Protein AF-A0A8S1Q2C9-F1 (afdb_monomer_lite)

Secondary structure (DSSP, 8-state):
-TT--GGGB-TTGGG---TT--SB--GGGTTEEETT-SPPSSSSS---TT--SEEE-HHHHTTS-----BTTB-GGGB-TTTTT---TT-SSB--GGGGGS-HHHHHHS---S--S----HHHHHHHHHHHT-BTTB-TTT----TT---TTS-S-TTB-HHHHTT----SS-SSB---HHHHTT-TTT------PPP-----TTHHHHHHHHHHHHHHSS-HHHHHHHHHHHHHHTEEEEEEEEE-SGGGHHHHHHHHHHHHHHHHHHHHHSTT-EEEEEEEEE----EEEPPP--------------SS-S--SSEEE--TTSEEEEEEES-HHHHHHHHHT------SSS-B-HHHHHHHHHTS---S-TTSEEEEEEEESSPBSSTTT---S--TTTTTSPTTHHHHHHHHHHTT-SSEEEEEEESSGGGHHHHHHHHHHSTTPEEEE--SGGGHHHHHHHHHHHHHHHS-GGGS---EEEEEEEEEPPP------SHHHHHHHHHTHHHHHHHT-EEEEEEEEE-SSPP---TT-TT--EEEEEEEETTTTEEEEEEEEHHHHHHHHHHHHHHHHTT--PPP---HHHHHHHHHHHHHHHHHHHHHHHHHHHHHHHHTT-TT----EEPPEEEEEEEEEETTEEEEEEEE----TTS--EE-B-SSS-B-GGGGGGHHHHHHHHHHTTTSEEEE--EEETTEEE--EEEE-TT--SGGGG-TT--HHHHHHHHHHH--SEEHHHHHTTPPPS-SS-EE---PPP-TTPEEEEE-TTT--EEEEEHHHHHTTGGGS-HHHHHHHH--EEEE-TTT--EEEE-HHHHHHTT----S-HHHHHHT-----B-TTT--B-TTTEEEEEETTEEEEEEHHHHHHHHH-B-TTT-PBP-S-SPPPHHHHHHT----HHHH-

pLDDT: mean 78.08, std 16.0, range [24.3, 97.5]

Radius of gyration: 39.7 Å; chains: 1; bounding box: 78×110×92 Å

Organism: NCBI:txid65129

Structure (mmCIF, N/CA/C/O backbone):
data_AF-A0A8S1Q2C9-F1
#
_entry.id   AF-A0A8S1Q2C9-F1
#
loop_
_atom_site.group_PDB
_atom_site.id
_atom_site.type_symbol
_atom_site.label_atom_id
_atom_site.label_alt_id
_atom_site.label_comp_id
_atom_site.label_asym_id
_atom_site.label_entity_id
_atom_site.label_seq_id
_atom_site.pdbx_PDB_ins_code
_atom_site.Cartn_x
_atom_site.Cartn_y
_atom_site.Cartn_z
_atom_site.occupancy
_atom_site.B_iso_or_equiv
_atom_site.auth_seq_id
_atom_site.auth_comp_id
_atom_site.auth_asym_id
_atom_site.auth_atom_id
_atom_site.pdbx_PDB_model_num
ATOM 1 N N . MET A 1 1 ? -32.447 -37.862 -31.476 1.00 47.69 1 MET A N 1
ATOM 2 C CA . MET A 1 1 ? -31.373 -37.375 -32.370 1.00 47.69 1 MET A CA 1
ATOM 3 C C . MET A 1 1 ? -31.919 -36.390 -33.396 1.00 47.69 1 MET A C 1
ATOM 5 O O . MET A 1 1 ? -31.156 -35.564 -33.864 1.00 47.69 1 MET A O 1
ATOM 9 N N . ASP A 1 2 ? -33.239 -36.364 -33.582 1.00 44.84 2 ASP A N 1
ATOM 10 C CA . ASP A 1 2 ? -34.048 -35.448 -34.408 1.00 44.84 2 ASP A CA 1
ATOM 11 C C . ASP A 1 2 ? -33.907 -33.936 -34.104 1.00 44.84 2 ASP A C 1
ATOM 13 O O . ASP A 1 2 ? -34.611 -33.124 -34.689 1.00 44.84 2 ASP A O 1
ATOM 17 N N . GLN A 1 3 ? -33.029 -33.544 -33.173 1.00 52.97 3 GLN A N 1
ATOM 18 C CA . GLN A 1 3 ? -32.789 -32.149 -32.771 1.00 52.97 3 GLN A CA 1
ATOM 19 C C . GLN A 1 3 ? -31.430 -31.598 -33.229 1.00 52.97 3 GLN A C 1
ATOM 21 O O . GLN A 1 3 ? -31.169 -30.415 -33.028 1.00 52.97 3 GLN A O 1
ATOM 26 N N . PHE A 1 4 ? -30.544 -32.427 -33.788 1.00 60.28 4 PHE A N 1
ATOM 27 C CA . PHE A 1 4 ? -29.248 -31.961 -34.281 1.00 60.28 4 PHE A CA 1
ATOM 28 C C . PHE A 1 4 ? -29.347 -31.671 -35.773 1.00 60.28 4 PHE A C 1
ATOM 30 O O . PHE A 1 4 ? -29.625 -32.578 -36.553 1.00 60.28 4 PHE A O 1
ATOM 37 N N . GLN A 1 5 ? -29.096 -30.423 -36.164 1.00 66.19 5 GLN A N 1
ATOM 38 C CA . GLN A 1 5 ? -28.894 -30.102 -37.571 1.00 66.19 5 GLN A CA 1
ATOM 39 C C . GLN A 1 5 ? -27.472 -30.515 -37.953 1.00 66.19 5 GLN A C 1
ATOM 41 O O . GLN A 1 5 ? -26.517 -30.218 -37.234 1.00 66.19 5 GLN A O 1
ATOM 46 N N . LEU A 1 6 ? -27.320 -31.236 -39.064 1.00 63.91 6 LEU A N 1
ATOM 47 C CA . LEU A 1 6 ? -26.032 -31.783 -39.506 1.00 63.91 6 LEU A CA 1
ATOM 48 C C . LEU A 1 6 ? -24.964 -30.708 -39.699 1.00 63.91 6 LEU A C 1
ATOM 50 O O . LEU A 1 6 ? -23.792 -30.938 -39.409 1.00 63.91 6 LEU A O 1
ATOM 54 N N . GLU A 1 7 ? -25.380 -29.511 -40.109 1.00 65.00 7 GLU A N 1
ATOM 55 C CA . GLU A 1 7 ? -24.506 -28.348 -40.262 1.00 65.00 7 GLU A CA 1
ATOM 56 C C . GLU A 1 7 ? -23.883 -27.887 -38.942 1.00 65.00 7 GLU A C 1
ATOM 58 O O . GLU A 1 7 ? -22.849 -27.221 -38.951 1.00 65.00 7 GLU A O 1
ATOM 63 N N . GLU A 1 8 ? -24.482 -28.222 -37.801 1.00 71.81 8 GLU A N 1
ATOM 64 C CA . GLU A 1 8 ? -23.974 -27.850 -36.485 1.00 71.81 8 GLU A CA 1
ATOM 65 C C . GLU A 1 8 ? -22.896 -28.811 -35.978 1.00 71.81 8 GLU A C 1
ATOM 67 O O . GLU A 1 8 ? -22.272 -28.508 -34.966 1.00 71.81 8 GLU A O 1
ATOM 72 N N . LEU A 1 9 ? -22.662 -29.957 -36.627 1.00 72.31 9 LEU A N 1
ATOM 73 C CA . LEU A 1 9 ? -21.715 -30.971 -36.159 1.00 72.31 9 LEU A CA 1
ATOM 74 C C . LEU A 1 9 ? -20.278 -30.662 -36.593 1.00 72.31 9 LEU A C 1
ATOM 76 O O . LEU A 1 9 ? -20.011 -30.258 -37.723 1.00 72.31 9 LEU A O 1
ATOM 80 N N . CYS A 1 10 ? -19.330 -30.882 -35.685 1.00 74.75 10 CYS A N 1
ATOM 81 C CA . CYS A 1 10 ? -17.910 -30.783 -35.984 1.00 74.75 10 CYS A CA 1
ATOM 82 C C . CYS A 1 10 ? -17.431 -32.030 -36.726 1.00 74.75 10 CYS A C 1
ATOM 84 O O . CYS A 1 10 ? -17.628 -33.155 -36.260 1.00 74.75 10 CYS A O 1
ATOM 86 N N . TYR A 1 11 ? -16.715 -31.822 -37.830 1.00 69.12 11 TYR A N 1
ATOM 87 C CA . TYR A 1 11 ? -16.146 -32.901 -38.632 1.00 69.12 11 TYR A CA 1
ATOM 88 C C . TYR A 1 11 ? -15.051 -33.698 -37.897 1.00 69.12 11 TYR A C 1
ATOM 90 O O . TYR A 1 11 ? -14.969 -34.921 -38.024 1.00 69.12 11 TYR A O 1
ATOM 98 N N . GLU A 1 12 ? -14.217 -33.030 -37.096 1.00 69.25 12 GLU A N 1
ATOM 99 C CA . GLU A 1 12 ? -13.161 -33.695 -36.317 1.00 69.25 12 GLU A CA 1
ATOM 100 C C . GLU A 1 12 ? -13.695 -34.339 -35.022 1.00 69.25 12 GLU A C 1
ATOM 102 O O . GLU A 1 12 ? -13.000 -35.142 -34.403 1.00 69.25 12 GLU A O 1
ATOM 107 N N . ASN A 1 13 ? -14.952 -34.065 -34.647 1.00 75.31 13 ASN A N 1
ATOM 108 C CA . ASN A 1 13 ? -15.680 -34.646 -33.514 1.00 75.31 13 ASN A CA 1
ATOM 109 C C . ASN A 1 13 ? -14.807 -34.848 -32.254 1.00 75.31 13 ASN A C 1
ATOM 111 O O . ASN A 1 13 ? -14.291 -33.879 -31.703 1.00 75.31 13 ASN A O 1
ATOM 115 N N . THR A 1 14 ? -14.587 -36.089 -31.801 1.00 68.69 14 THR A N 1
ATOM 116 C CA . THR A 1 14 ? -13.804 -36.383 -30.586 1.00 68.69 14 THR A CA 1
ATOM 117 C C . THR A 1 14 ? -12.309 -36.055 -30.705 1.00 68.69 14 THR A C 1
ATOM 119 O O . THR A 1 14 ? -11.592 -36.221 -29.725 1.00 68.69 14 THR A O 1
ATOM 122 N N . GLN A 1 15 ? -11.833 -35.645 -31.883 1.00 71.50 15 GLN A N 1
ATOM 123 C CA . GLN A 1 15 ? -10.445 -35.276 -32.185 1.00 71.50 15 GLN A CA 1
ATOM 124 C C . GLN A 1 15 ? -10.289 -33.777 -32.508 1.00 71.50 15 GLN A C 1
ATOM 126 O O . GLN A 1 15 ? -9.218 -33.339 -32.921 1.00 71.50 15 GLN A O 1
ATOM 131 N N . CYS A 1 16 ? -11.342 -32.968 -32.349 1.00 70.88 16 CYS A N 1
ATOM 132 C CA . CYS A 1 16 ? -11.239 -31.528 -32.560 1.00 70.88 16 CYS A CA 1
ATOM 133 C C . CYS A 1 16 ? -10.367 -30.886 -31.469 1.00 70.88 16 CYS A C 1
ATOM 135 O O . CYS A 1 16 ? -10.721 -30.902 -30.291 1.00 70.88 16 CYS A O 1
ATOM 137 N N . HIS A 1 17 ? -9.237 -30.304 -31.873 1.00 68.19 17 HIS A N 1
ATOM 138 C CA . HIS A 1 17 ? -8.333 -29.543 -30.999 1.00 68.19 17 HIS A CA 1
ATOM 139 C C . HIS A 1 17 ? -8.433 -28.026 -31.205 1.00 68.19 17 HIS A C 1
ATOM 141 O O . HIS A 1 17 ? -7.715 -27.267 -30.555 1.00 68.19 17 HIS A O 1
ATOM 147 N N . ASP A 1 18 ? -9.304 -27.583 -32.114 1.00 74.12 18 ASP A N 1
ATOM 148 C CA . ASP A 1 18 ? -9.561 -26.169 -32.341 1.00 74.12 18 ASP A CA 1
ATOM 149 C C . ASP A 1 18 ? -10.425 -25.604 -31.208 1.00 74.12 18 ASP A C 1
ATOM 151 O O . ASP A 1 18 ? -11.619 -25.890 -31.097 1.00 74.12 18 ASP A O 1
ATOM 155 N N . TRP A 1 19 ? -9.793 -24.795 -30.360 1.00 66.81 19 TRP A N 1
ATOM 156 C CA . TRP A 1 19 ? -10.423 -24.111 -29.235 1.00 66.81 19 TRP A CA 1
ATOM 157 C C . TRP A 1 19 ? -11.407 -23.015 -29.675 1.00 66.81 19 TRP A C 1
ATOM 159 O O . TRP A 1 19 ? -12.199 -22.551 -28.858 1.00 66.81 19 TRP A O 1
ATOM 169 N N . GLN A 1 20 ? -11.385 -22.611 -30.950 1.00 69.44 20 GLN A N 1
ATOM 170 C CA . GLN A 1 20 ? -12.340 -21.669 -31.542 1.00 69.44 20 GLN A CA 1
ATOM 171 C C . GLN A 1 20 ? -13.507 -22.364 -32.258 1.00 69.44 20 GLN A C 1
ATOM 173 O O . GLN A 1 20 ? -14.413 -21.687 -32.752 1.00 69.44 20 GLN A O 1
ATOM 178 N N . CYS A 1 21 ? -13.528 -23.700 -32.313 1.00 70.69 21 CYS A N 1
ATOM 179 C CA . CYS A 1 21 ? -14.557 -24.447 -33.026 1.00 70.69 21 CYS A CA 1
ATOM 180 C C . CYS A 1 21 ? -15.946 -24.221 -32.407 1.00 70.69 21 CYS A C 1
ATOM 182 O O . CYS A 1 21 ? -16.226 -24.669 -31.298 1.00 70.69 21 CYS A O 1
ATOM 184 N N . GLN A 1 22 ? -16.853 -23.576 -33.149 1.00 77.00 22 GLN A N 1
ATOM 185 C CA . GLN A 1 22 ? -18.229 -23.288 -32.707 1.00 77.00 22 GLN A CA 1
ATOM 186 C C . GLN A 1 22 ? -19.231 -24.425 -32.994 1.00 77.00 22 GLN A C 1
ATOM 188 O O . GLN A 1 22 ? -20.442 -24.247 -32.851 1.00 77.00 22 GLN A O 1
ATOM 193 N N . LYS A 1 23 ? -18.752 -25.593 -33.434 1.00 78.69 23 LYS A N 1
ATOM 194 C CA . LYS A 1 23 ? -19.582 -26.745 -33.819 1.00 78.69 23 LYS A CA 1
ATOM 195 C C . LYS A 1 23 ? -19.763 -27.720 -32.638 1.00 78.69 23 LYS A C 1
ATOM 197 O O . LYS A 1 23 ? -18.978 -27.738 -31.696 1.00 78.69 23 LYS A O 1
ATOM 202 N N . LYS A 1 24 ? -20.811 -28.546 -32.667 1.00 77.50 24 LYS A N 1
ATOM 203 C CA . LYS A 1 24 ? -21.150 -29.564 -31.654 1.00 77.50 24 LYS A CA 1
ATOM 204 C C . LYS A 1 24 ? -20.299 -30.828 -31.848 1.00 77.50 24 LYS A C 1
ATOM 206 O O . LYS A 1 24 ? -20.053 -31.234 -32.982 1.00 77.50 24 LYS A O 1
ATOM 211 N N . HIS A 1 25 ? -19.925 -31.510 -30.759 1.00 78.31 25 HIS A N 1
ATOM 212 C CA . HIS A 1 25 ? -19.040 -32.696 -30.783 1.00 78.31 25 HIS A CA 1
ATOM 213 C C . HIS A 1 25 ? -19.661 -33.961 -30.134 1.00 78.31 25 HIS A C 1
ATOM 215 O O . HIS A 1 25 ? -19.137 -34.470 -29.137 1.00 78.31 25 HIS A O 1
ATOM 221 N N . PRO A 1 26 ? -20.801 -34.494 -30.620 1.00 80.19 26 PRO A N 1
ATOM 222 C CA . PRO A 1 26 ? -21.441 -35.643 -29.989 1.00 80.19 26 PRO A CA 1
ATOM 223 C C . PRO A 1 26 ? -20.713 -36.945 -30.332 1.00 80.19 26 PRO A C 1
ATOM 225 O O . PRO A 1 26 ? -20.463 -37.271 -31.497 1.00 80.19 26 PRO A O 1
ATOM 228 N N . ARG A 1 27 ? -20.462 -37.768 -29.312 1.00 81.56 27 ARG A N 1
ATOM 229 C CA . ARG A 1 27 ? -19.745 -39.043 -29.454 1.00 81.56 27 ARG A CA 1
ATOM 230 C C . ARG A 1 27 ? -20.440 -40.040 -30.394 1.00 81.56 27 ARG A C 1
ATOM 232 O O . ARG A 1 27 ? -19.756 -40.861 -31.002 1.00 81.56 27 ARG A O 1
ATOM 239 N N . CYS A 1 28 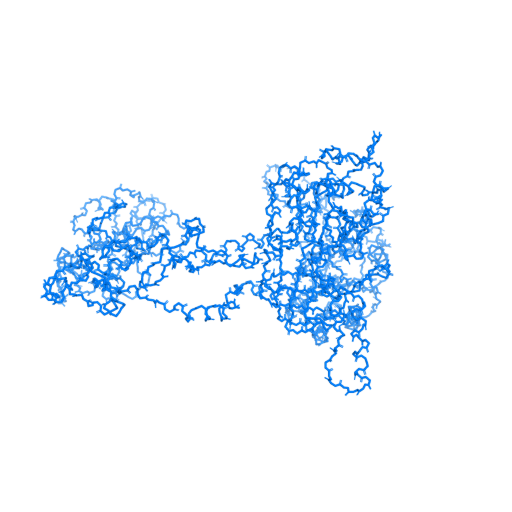? -21.765 -39.971 -30.548 1.00 77.81 28 CYS A N 1
ATOM 240 C CA . CYS A 1 28 ? -22.513 -40.834 -31.471 1.00 77.81 28 CYS A CA 1
ATOM 241 C C . CYS A 1 28 ? -22.120 -40.671 -32.953 1.00 77.81 28 CYS A C 1
ATOM 243 O O . CYS A 1 28 ? -22.411 -41.560 -33.749 1.00 77.81 28 CYS A O 1
ATOM 245 N N . PHE A 1 29 ? -21.410 -39.597 -33.319 1.00 76.12 29 PHE A N 1
ATOM 246 C CA . PHE A 1 29 ? -20.904 -39.372 -34.679 1.00 76.12 29 PHE A CA 1
ATOM 247 C C . PHE A 1 29 ? -19.434 -39.779 -34.875 1.00 76.12 29 PHE A C 1
ATOM 249 O O . PHE A 1 29 ? -18.842 -39.493 -35.912 1.00 76.12 29 PHE A O 1
ATOM 256 N N . ALA A 1 30 ? -18.796 -40.421 -33.893 1.00 82.88 30 ALA A N 1
ATOM 257 C CA . ALA A 1 30 ? -17.409 -40.864 -34.038 1.00 82.88 30 ALA A CA 1
ATOM 258 C C . ALA A 1 30 ? -17.280 -41.927 -35.148 1.00 82.88 30 ALA A C 1
ATOM 260 O O . ALA A 1 30 ? -18.099 -42.842 -35.243 1.00 82.88 30 ALA A O 1
ATOM 261 N N . GLY A 1 31 ? -16.239 -41.829 -35.980 1.00 78.12 31 GLY A N 1
ATOM 262 C CA . GLY A 1 31 ? -15.946 -42.796 -37.045 1.00 78.12 31 GLY A CA 1
ATOM 263 C C . GLY A 1 31 ? -16.811 -42.689 -38.310 1.00 78.12 31 GLY A C 1
ATOM 264 O O . GLY A 1 31 ? -16.658 -43.504 -39.226 1.00 78.12 31 GLY A O 1
ATOM 265 N N . ILE A 1 32 ? -17.703 -41.700 -38.378 1.00 75.62 32 ILE A N 1
ATOM 266 C CA . ILE A 1 32 ? -18.660 -41.512 -39.472 1.00 75.62 32 ILE A CA 1
ATOM 267 C C . ILE A 1 32 ? -18.258 -40.287 -40.303 1.00 75.62 32 ILE A C 1
ATOM 269 O O . ILE A 1 32 ? -17.876 -39.256 -39.758 1.00 75.62 32 ILE A O 1
ATOM 273 N N . CYS A 1 33 ? -18.353 -40.402 -41.627 1.00 73.56 33 CYS A N 1
ATOM 274 C CA . CYS A 1 33 ? -18.275 -39.285 -42.562 1.00 73.56 33 CYS A CA 1
ATOM 275 C C . CYS A 1 33 ? -19.687 -38.995 -43.080 1.00 73.56 33 CYS A C 1
ATOM 277 O O . CYS A 1 33 ? -20.298 -39.848 -43.730 1.00 73.56 33 CYS A O 1
ATOM 279 N N . ILE A 1 34 ? -20.207 -37.811 -42.758 1.00 63.97 34 ILE A N 1
ATOM 280 C CA . ILE A 1 34 ? -21.586 -37.417 -43.052 1.00 63.97 34 ILE A CA 1
ATOM 281 C C . ILE A 1 34 ? -21.604 -36.569 -44.328 1.00 63.97 34 ILE A C 1
ATOM 283 O O . ILE A 1 34 ? -20.837 -35.612 -44.437 1.00 63.97 34 ILE A O 1
ATOM 287 N N . GLU A 1 35 ? -22.422 -36.970 -45.308 1.00 56.72 35 GLU A N 1
ATOM 288 C CA . GLU A 1 35 ? -22.628 -36.278 -46.600 1.00 56.72 35 GLU A CA 1
ATOM 289 C C . GLU A 1 35 ? -21.358 -35.924 -47.400 1.00 56.72 35 GLU A C 1
ATOM 291 O O . GLU A 1 35 ? -21.364 -35.054 -48.264 1.00 56.72 35 GLU A O 1
ATOM 296 N N . GLY A 1 36 ? -20.225 -36.568 -47.117 1.00 54.06 36 GLY A N 1
ATOM 297 C CA . GLY A 1 36 ? -18.978 -36.292 -47.823 1.00 54.06 36 GLY A CA 1
ATOM 298 C C . GLY A 1 36 ? -18.448 -34.861 -47.696 1.00 54.06 36 GLY A C 1
ATOM 299 O O . GLY A 1 36 ? -17.565 -34.493 -48.461 1.00 54.06 36 GLY A O 1
ATOM 300 N N . ARG A 1 37 ? -18.911 -34.082 -46.706 1.00 51.91 37 ARG A N 1
ATOM 301 C CA . ARG A 1 37 ? -18.498 -32.690 -46.447 1.00 51.91 37 ARG A CA 1
ATOM 302 C C . ARG A 1 37 ? -17.108 -32.577 -45.792 1.00 51.91 37 ARG A C 1
ATOM 304 O O . ARG A 1 37 ? -16.894 -31.766 -44.895 1.00 51.91 37 ARG A O 1
ATOM 311 N N . ILE A 1 38 ? -16.143 -33.372 -46.258 1.00 48.41 38 ILE A N 1
ATOM 312 C CA . ILE A 1 38 ? -14.765 -32.881 -46.356 1.00 48.41 38 ILE A CA 1
ATOM 313 C C . ILE A 1 38 ? -14.770 -32.049 -47.635 1.00 48.41 38 ILE A C 1
ATOM 315 O O . ILE A 1 38 ? -14.540 -32.583 -48.714 1.00 48.41 38 ILE A O 1
ATOM 319 N N . ILE A 1 39 ? -15.173 -30.790 -47.528 1.00 42.91 39 ILE A N 1
ATOM 320 C CA . ILE A 1 39 ? -15.318 -29.910 -48.684 1.00 42.91 39 ILE A CA 1
ATOM 321 C C . ILE A 1 39 ? -13.954 -29.753 -49.378 1.00 42.91 39 ILE A C 1
ATOM 323 O O . ILE A 1 39 ? -12.988 -29.341 -48.738 1.00 42.91 39 ILE A O 1
ATOM 327 N N . ASP A 1 40 ? -13.893 -30.130 -50.659 1.00 35.09 40 ASP A N 1
ATOM 328 C CA . ASP A 1 40 ? -13.921 -29.108 -51.711 1.00 35.09 40 ASP A CA 1
ATOM 329 C C . ASP A 1 40 ? -15.340 -29.066 -52.311 1.00 35.09 40 ASP A C 1
ATOM 331 O O . ASP A 1 40 ? -16.024 -30.089 -52.423 1.00 35.09 40 ASP A O 1
ATOM 335 N N . GLU A 1 41 ? -15.825 -27.852 -52.542 1.00 48.62 41 GLU A N 1
ATOM 336 C CA . GLU A 1 41 ? -17.218 -27.491 -52.811 1.00 48.62 41 GLU A CA 1
ATOM 337 C C . GLU A 1 41 ? -17.561 -27.838 -54.261 1.00 48.62 41 GLU A C 1
ATOM 339 O O . GLU A 1 41 ? -16.938 -27.282 -55.151 1.00 48.62 41 GLU A O 1
ATOM 344 N N . GLU A 1 42 ? -18.527 -28.745 -54.493 1.00 44.16 42 GLU A N 1
ATOM 345 C CA . GLU A 1 42 ? -19.527 -28.618 -55.581 1.00 44.16 42 GLU A CA 1
ATOM 346 C C . GLU A 1 42 ? -20.506 -29.810 -55.696 1.00 44.16 42 GLU A C 1
ATOM 348 O O . GLU A 1 42 ? -21.607 -29.607 -56.194 1.00 44.16 42 GLU A O 1
ATOM 353 N N . ASN A 1 43 ? -20.212 -31.025 -55.192 1.00 44.09 43 ASN A N 1
ATOM 354 C CA . ASN A 1 43 ? -21.043 -32.213 -55.525 1.00 44.09 43 ASN A CA 1
ATOM 355 C C . ASN A 1 43 ? -21.471 -33.164 -54.377 1.00 44.09 43 ASN A C 1
ATOM 357 O O . ASN A 1 43 ? -22.010 -34.240 -54.650 1.00 44.09 43 ASN A O 1
ATOM 361 N N . GLY A 1 44 ? -21.279 -32.814 -53.097 1.00 50.28 44 GLY A N 1
ATOM 362 C CA . GLY A 1 44 ? -21.867 -33.563 -51.963 1.00 50.28 44 GLY A CA 1
ATOM 363 C C . GLY A 1 44 ? -21.441 -35.040 -51.826 1.00 50.28 44 GLY A C 1
ATOM 364 O O . GLY A 1 44 ? -22.187 -35.861 -51.289 1.00 50.28 44 GLY A O 1
ATOM 365 N N . LYS A 1 45 ? -20.259 -35.416 -52.331 1.00 53.12 45 LYS A N 1
ATOM 366 C CA . LYS A 1 45 ? -19.669 -36.759 -52.185 1.00 53.12 45 LYS A CA 1
ATOM 367 C C . LYS A 1 45 ? -18.210 -36.641 -51.746 1.00 53.12 45 LYS A C 1
ATOM 369 O O . LYS A 1 45 ? -17.474 -35.813 -52.260 1.00 53.12 45 LYS A O 1
ATOM 374 N N . CYS A 1 46 ? -17.787 -37.496 -50.812 1.00 61.03 46 CYS A N 1
ATOM 375 C CA . CYS A 1 46 ? -16.389 -37.579 -50.387 1.00 61.03 46 CYS A CA 1
ATOM 376 C C . CYS A 1 46 ? -15.551 -38.165 -51.530 1.00 61.03 46 CYS A C 1
ATOM 378 O O . CYS A 1 46 ? -15.680 -39.353 -51.825 1.00 61.03 46 CYS A O 1
ATOM 380 N N . GLU A 1 47 ? -14.692 -37.359 -52.155 1.00 53.09 47 GLU A N 1
ATOM 381 C CA . GLU A 1 47 ? -13.828 -37.815 -53.254 1.00 53.09 47 GLU A CA 1
ATOM 382 C C . GLU A 1 47 ? -12.476 -38.372 -52.790 1.00 53.09 47 GLU A C 1
ATOM 384 O O . GLU A 1 47 ? -11.709 -38.858 -53.615 1.00 53.09 47 GLU A O 1
ATOM 389 N N . LYS A 1 48 ? -12.170 -38.368 -51.480 1.00 60.19 48 LYS A N 1
ATOM 390 C CA . LYS A 1 48 ? -10.921 -38.955 -50.964 1.00 60.19 48 LYS A CA 1
ATOM 391 C C . LYS A 1 48 ? -10.936 -40.477 -51.188 1.00 60.19 48 LYS A C 1
ATOM 393 O O . LYS A 1 48 ? -11.644 -41.165 -50.443 1.00 60.19 48 LYS A O 1
ATOM 398 N N . PRO A 1 49 ? -10.127 -41.027 -52.121 1.00 57.16 49 PRO A N 1
ATOM 399 C CA . PRO A 1 49 ? -10.135 -42.462 -52.436 1.00 57.16 49 PRO A CA 1
ATOM 400 C C . PRO A 1 49 ? -9.773 -43.322 -51.217 1.00 57.16 49 PRO A C 1
ATOM 402 O O . PRO A 1 49 ? -10.224 -44.457 -51.089 1.00 57.16 49 PRO A O 1
ATOM 405 N N . ASP A 1 50 ? -9.027 -42.728 -50.279 1.00 60.50 50 ASP A N 1
ATOM 406 C CA . ASP A 1 50 ? -8.505 -43.364 -49.071 1.00 60.50 50 ASP A CA 1
ATOM 407 C C . ASP A 1 50 ? -9.284 -42.998 -47.792 1.00 60.50 50 ASP A C 1
ATOM 409 O O . ASP A 1 50 ? -8.780 -43.186 -46.680 1.00 60.50 50 ASP A O 1
ATOM 413 N N . CYS A 1 51 ? -10.503 -42.447 -47.894 1.00 68.56 51 CYS A N 1
ATOM 414 C CA . CYS A 1 51 ? -11.303 -42.147 -46.704 1.00 68.56 51 CYS A CA 1
ATOM 415 C C . CYS A 1 51 ? -11.638 -43.439 -45.934 1.00 68.56 51 CYS A C 1
ATOM 417 O O . CYS A 1 51 ? -12.433 -44.270 -46.370 1.00 68.56 51 CYS A O 1
ATOM 419 N N . GLN A 1 52 ? -11.040 -43.599 -44.750 1.00 69.38 52 GLN A N 1
ATOM 420 C CA . GLN A 1 52 ? -11.210 -44.792 -43.908 1.00 69.38 52 GLN A CA 1
ATOM 421 C C . GLN A 1 52 ? -12.476 -44.755 -43.026 1.00 69.38 52 GLN A C 1
ATOM 423 O O . GLN A 1 52 ? -12.758 -45.726 -42.313 1.00 69.38 52 GLN A O 1
ATOM 428 N N . LEU A 1 53 ? -13.226 -43.646 -43.046 1.00 77.38 53 LEU A N 1
ATOM 429 C CA . LEU A 1 53 ? -14.452 -43.448 -42.266 1.00 77.38 53 LEU A CA 1
ATOM 430 C C . LEU A 1 53 ? -15.662 -44.114 -42.926 1.00 77.38 53 LEU A C 1
ATOM 432 O O . LEU A 1 53 ? -15.666 -44.427 -44.115 1.00 77.38 53 LEU A O 1
ATOM 436 N N . ILE A 1 54 ? -16.714 -44.342 -42.141 1.00 72.88 54 ILE A N 1
ATOM 437 C CA . ILE A 1 54 ? -17.966 -44.897 -42.661 1.00 72.88 54 ILE A CA 1
ATOM 438 C C . ILE A 1 54 ? -18.763 -43.767 -43.311 1.00 72.88 54 ILE A C 1
ATOM 440 O O . ILE A 1 54 ? -19.260 -42.890 -42.610 1.00 72.88 54 ILE A O 1
ATOM 444 N N . HIS A 1 55 ? -18.892 -43.791 -44.639 1.00 73.19 55 HIS A N 1
ATOM 445 C CA . HIS A 1 55 ? -19.763 -42.864 -45.361 1.00 73.19 55 HIS A CA 1
ATOM 446 C C . HIS A 1 55 ? -21.228 -43.186 -45.086 1.00 73.19 55 HIS A C 1
ATOM 448 O O . HIS A 1 55 ? -21.691 -44.307 -45.330 1.00 73.19 55 HIS A O 1
ATOM 454 N N . MET A 1 56 ? -21.949 -42.191 -44.587 1.00 66.56 56 MET A N 1
ATOM 455 C CA . MET A 1 56 ? -23.338 -42.328 -44.190 1.00 66.56 56 MET A CA 1
ATOM 456 C C . MET A 1 56 ? -24.141 -41.164 -44.776 1.00 66.56 56 MET A C 1
ATOM 458 O O . MET A 1 56 ? -23.732 -40.009 -44.676 1.00 66.56 56 MET A O 1
ATOM 462 N N . THR A 1 57 ? -25.248 -41.495 -45.440 1.00 61.16 57 THR A N 1
ATOM 463 C CA . THR A 1 57 ? -26.227 -40.534 -45.965 1.00 61.16 57 THR A CA 1
ATOM 464 C C . THR A 1 57 ? -27.369 -40.365 -44.964 1.00 61.16 57 THR A C 1
ATOM 466 O O . THR A 1 57 ? -27.624 -41.276 -44.167 1.00 61.16 57 THR A O 1
ATOM 469 N N . ASP A 1 58 ? -28.088 -39.246 -45.034 1.00 56.78 58 ASP A N 1
ATOM 470 C CA . ASP A 1 58 ? -29.233 -38.935 -44.161 1.00 56.78 58 ASP A CA 1
ATOM 471 C C . ASP A 1 58 ? -30.303 -40.036 -44.154 1.00 56.78 58 ASP A C 1
ATOM 473 O O . ASP A 1 58 ? -30.787 -40.456 -43.097 1.00 56.78 58 ASP A O 1
ATOM 477 N N . ASP A 1 59 ? -30.579 -40.615 -45.324 1.00 54.22 59 ASP A N 1
ATOM 478 C CA . ASP A 1 59 ? -31.530 -41.721 -45.482 1.00 54.22 59 ASP A CA 1
ATOM 479 C C . ASP A 1 59 ? -31.066 -43.031 -44.823 1.00 54.22 59 ASP A C 1
ATOM 481 O O . ASP A 1 59 ? -31.881 -43.901 -44.513 1.00 54.22 59 ASP A O 1
ATOM 485 N N . ARG A 1 60 ? -29.756 -43.219 -44.611 1.00 54.31 60 ARG A N 1
ATOM 486 C CA . ARG A 1 60 ? -29.211 -44.419 -43.953 1.00 54.31 60 ARG A CA 1
ATOM 487 C C . ARG A 1 60 ? -29.263 -44.314 -42.434 1.00 54.31 60 ARG A C 1
ATOM 489 O O . ARG A 1 60 ? -29.486 -45.329 -41.785 1.00 54.31 60 ARG A O 1
ATOM 496 N N . PHE A 1 61 ? -29.082 -43.116 -41.874 1.00 54.78 61 PHE A N 1
ATOM 497 C CA . PHE A 1 61 ? -29.098 -42.905 -40.422 1.00 54.78 61 PHE A CA 1
ATOM 498 C C . PHE A 1 61 ? -30.496 -43.057 -39.824 1.00 54.78 61 PHE A C 1
ATOM 500 O O . PHE A 1 61 ? -30.660 -43.640 -38.756 1.00 54.78 61 PHE A O 1
ATOM 507 N N . SER A 1 62 ? -31.507 -42.571 -40.544 1.00 51.91 62 SER A N 1
ATOM 508 C CA . SER A 1 62 ? -32.918 -42.687 -40.162 1.00 51.91 62 SER A CA 1
ATOM 509 C C . SER A 1 62 ? -33.451 -44.127 -40.233 1.00 51.91 62 SER A C 1
ATOM 511 O O . SER A 1 62 ? -34.405 -44.456 -39.530 1.00 51.91 62 SER A O 1
ATOM 513 N N . ASN A 1 63 ? -32.816 -44.994 -41.033 1.00 45.09 63 ASN A N 1
ATOM 514 C CA . ASN A 1 63 ? -33.263 -46.363 -41.311 1.00 45.09 63 ASN A CA 1
ATOM 515 C C . ASN A 1 63 ? -32.410 -47.471 -40.661 1.00 45.09 63 ASN A C 1
ATOM 517 O O . ASN A 1 63 ? -32.698 -48.655 -40.877 1.00 45.09 63 ASN A O 1
ATOM 521 N N . GLU A 1 64 ? -31.372 -47.153 -39.874 1.00 52.31 64 GLU A N 1
ATOM 522 C CA . GLU A 1 64 ? -30.652 -48.203 -39.146 1.00 52.31 64 GLU A CA 1
ATOM 523 C C . GLU A 1 64 ? -31.550 -48.839 -38.069 1.00 52.31 64 GLU A C 1
ATOM 525 O O . GLU A 1 64 ? -32.194 -48.140 -37.281 1.00 52.31 64 GLU A O 1
ATOM 530 N N . PRO A 1 65 ? -31.625 -50.181 -38.010 1.00 44.31 65 PRO A N 1
ATOM 531 C CA . PRO A 1 65 ? -32.508 -50.858 -37.080 1.00 44.31 65 PRO A CA 1
ATOM 532 C C . PRO A 1 65 ? -32.111 -50.541 -35.637 1.00 44.31 65 PRO A C 1
ATOM 534 O O . PRO A 1 65 ? -30.942 -50.641 -35.278 1.00 44.31 65 PRO A O 1
ATOM 537 N N . ASN A 1 66 ? -33.125 -50.228 -34.821 1.00 50.06 66 ASN A N 1
ATOM 538 C CA . ASN A 1 66 ? -33.144 -50.023 -33.365 1.00 50.06 66 ASN A CA 1
ATOM 539 C C . ASN A 1 66 ? -32.457 -51.144 -32.541 1.00 50.06 66 ASN A C 1
ATOM 541 O O . ASN A 1 66 ? -33.062 -51.743 -31.652 1.00 50.06 66 ASN A O 1
ATOM 545 N N . THR A 1 67 ? -31.184 -51.458 -32.772 1.00 55.25 67 THR A N 1
ATOM 546 C CA . THR A 1 67 ? -30.440 -52.413 -31.936 1.00 55.25 67 THR A CA 1
ATOM 547 C C . THR A 1 67 ? -30.004 -51.784 -30.605 1.00 55.25 67 THR A C 1
ATOM 549 O O . THR A 1 67 ? -29.541 -52.479 -29.699 1.00 55.25 67 THR A O 1
ATOM 552 N N . GLY A 1 68 ? -30.236 -50.476 -30.449 1.00 70.38 68 GLY A N 1
ATOM 553 C CA . GLY A 1 68 ? -29.938 -49.685 -29.262 1.00 70.38 68 GLY A CA 1
ATOM 554 C C . GLY A 1 68 ? -28.441 -49.495 -29.034 1.00 70.38 68 GLY A C 1
ATOM 555 O O . GLY A 1 68 ? -27.600 -50.265 -29.506 1.00 70.38 68 GLY A O 1
ATOM 556 N N . GLN A 1 69 ? -28.109 -48.433 -28.316 1.00 82.00 69 GLN A N 1
ATOM 557 C CA . GLN A 1 69 ? -26.736 -48.105 -27.959 1.00 82.00 69 GLN A CA 1
ATOM 558 C C . GLN A 1 69 ? -26.270 -48.943 -26.767 1.00 82.00 69 GLN A C 1
ATOM 560 O O . GLN A 1 69 ? -27.063 -49.388 -25.944 1.00 82.00 69 GLN A O 1
ATOM 565 N N . ILE A 1 70 ? -24.963 -49.132 -26.626 1.00 86.25 70 ILE A N 1
ATOM 566 C CA . ILE A 1 70 ? -24.369 -49.682 -25.405 1.00 86.25 70 ILE A CA 1
ATOM 567 C C . ILE A 1 70 ? -23.623 -48.531 -24.741 1.00 86.25 70 ILE A C 1
ATOM 569 O O . ILE A 1 70 ? -22.645 -48.042 -25.291 1.00 86.25 70 ILE A O 1
ATOM 573 N N . ASN A 1 71 ? -24.130 -48.040 -23.607 1.00 85.50 71 ASN A N 1
ATOM 574 C CA . ASN A 1 71 ? -23.560 -46.909 -22.864 1.00 85.50 71 ASN A CA 1
ATOM 575 C C . ASN A 1 71 ? -23.256 -45.671 -23.729 1.00 85.50 71 ASN A C 1
ATOM 577 O O . ASN A 1 71 ? -22.200 -45.049 -23.598 1.00 85.50 71 ASN A O 1
ATOM 581 N N . GLY A 1 72 ? -24.170 -45.328 -24.643 1.00 81.19 72 GLY A N 1
ATOM 582 C CA . GLY A 1 72 ? -24.000 -44.173 -25.527 1.00 81.19 72 GLY A CA 1
ATOM 583 C C . GLY A 1 72 ? -23.044 -44.403 -26.698 1.00 81.19 72 GLY A C 1
ATOM 584 O O . GLY A 1 72 ? -22.439 -43.438 -27.167 1.00 81.19 72 GLY A O 1
ATOM 585 N N . ILE A 1 73 ? -22.817 -45.662 -27.092 1.00 85.44 73 ILE A N 1
ATOM 586 C CA . ILE A 1 73 ? -21.948 -46.068 -28.203 1.00 85.44 73 ILE A CA 1
ATOM 587 C C . ILE A 1 73 ? -22.759 -46.905 -29.195 1.00 85.44 73 ILE A C 1
ATOM 589 O O . ILE A 1 73 ? -23.403 -47.884 -28.800 1.00 85.44 73 ILE A O 1
ATOM 593 N N . TYR A 1 74 ? -22.696 -46.546 -30.480 1.00 81.88 74 TYR A N 1
ATOM 594 C CA . TYR A 1 74 ? -23.281 -47.335 -31.561 1.00 81.88 74 TYR A CA 1
ATOM 595 C C . TYR A 1 74 ? -22.260 -48.314 -32.130 1.00 81.88 74 TYR A C 1
ATOM 597 O O . TYR A 1 74 ? -21.046 -48.094 -32.092 1.00 81.88 74 TYR A O 1
ATOM 605 N N . ARG A 1 75 ? -22.781 -49.405 -32.690 1.00 80.25 75 ARG A N 1
ATOM 606 C CA . ARG A 1 75 ? -22.005 -50.471 -33.329 1.00 80.25 75 ARG A CA 1
ATOM 607 C C . ARG A 1 75 ? -21.003 -49.939 -34.346 1.00 80.25 75 ARG A C 1
ATOM 609 O O . ARG A 1 75 ? -19.867 -50.413 -34.407 1.00 80.25 75 ARG A O 1
ATOM 616 N N . ASP A 1 76 ? -21.412 -48.944 -35.123 1.00 78.75 76 ASP A N 1
ATOM 617 C CA . ASP A 1 76 ? -20.610 -48.424 -36.220 1.00 78.75 76 ASP A CA 1
ATOM 618 C C . ASP A 1 76 ? -19.558 -47.404 -35.812 1.00 78.75 76 ASP A C 1
ATOM 620 O O . ASP A 1 76 ? -18.566 -47.256 -36.525 1.00 78.75 76 ASP A O 1
ATOM 624 N N . ASN A 1 77 ? -19.667 -46.838 -34.608 1.00 82.75 77 ASN A N 1
ATOM 625 C CA . ASN A 1 77 ? -18.649 -45.940 -34.066 1.00 82.75 77 ASN A CA 1
ATOM 626 C C . ASN A 1 77 ? -17.376 -46.667 -33.613 1.00 82.75 77 ASN A C 1
ATOM 628 O O . ASN A 1 77 ? -16.386 -46.019 -33.276 1.00 82.75 77 ASN A O 1
ATOM 632 N N . ILE A 1 78 ? -17.391 -48.000 -33.547 1.00 84.56 78 ILE A N 1
ATOM 633 C CA . ILE A 1 78 ? -16.305 -48.790 -32.964 1.00 84.56 78 ILE A CA 1
ATOM 634 C C . ILE A 1 78 ? -15.242 -49.126 -34.016 1.00 84.56 78 ILE A C 1
ATOM 636 O O . ILE A 1 78 ? -15.546 -49.503 -35.152 1.00 84.56 78 ILE A O 1
ATOM 640 N N . CYS A 1 79 ? -13.973 -49.005 -33.614 1.00 86.25 79 CYS A N 1
ATOM 641 C CA . CYS A 1 79 ? -12.819 -49.214 -34.484 1.00 86.25 79 CYS A CA 1
ATOM 642 C C . CYS A 1 79 ? -12.793 -50.619 -35.098 1.00 86.25 79 CYS A C 1
ATOM 644 O O . CYS A 1 79 ? -12.928 -51.620 -34.391 1.00 86.25 79 CYS A O 1
ATOM 646 N N . LYS A 1 80 ? -12.521 -50.701 -36.410 1.00 78.81 80 LYS A N 1
ATOM 647 C CA . LYS A 1 80 ? -12.415 -51.981 -37.134 1.00 78.81 80 LYS A CA 1
ATOM 648 C C . LYS A 1 80 ? -11.314 -52.905 -36.616 1.00 78.81 80 LYS A C 1
ATOM 650 O O . LYS A 1 80 ? -11.450 -54.121 -36.671 1.00 78.81 80 LYS A O 1
ATOM 655 N N . ASN A 1 81 ? -10.259 -52.318 -36.062 1.00 80.31 81 ASN A N 1
ATOM 656 C CA . ASN A 1 81 ? -9.100 -53.030 -35.538 1.00 80.31 81 ASN A CA 1
ATOM 657 C C . ASN A 1 81 ? -9.008 -52.932 -34.009 1.00 80.31 81 ASN A C 1
ATOM 659 O O . ASN A 1 81 ? -7.907 -52.982 -33.476 1.00 80.31 81 ASN A O 1
ATOM 663 N N . ILE A 1 82 ? -10.127 -52.783 -33.288 1.00 82.62 82 ILE A N 1
ATOM 664 C CA . ILE A 1 82 ? -10.147 -52.475 -31.842 1.00 82.62 82 ILE A CA 1
ATOM 665 C C . ILE A 1 82 ? -9.271 -53.380 -30.956 1.00 82.62 82 ILE A C 1
ATOM 667 O O . ILE A 1 82 ? -8.781 -52.935 -29.920 1.00 82.62 82 ILE A O 1
ATOM 671 N N . GLN A 1 83 ? -9.041 -54.629 -31.364 1.00 78.12 83 GLN A N 1
ATOM 672 C CA . GLN A 1 83 ? -8.184 -55.564 -30.634 1.00 78.12 83 GLN A CA 1
ATOM 673 C C . GLN A 1 83 ? -6.692 -55.174 -30.689 1.00 78.12 83 GLN A C 1
ATOM 675 O O . GLN A 1 83 ? -5.996 -55.378 -29.703 1.00 78.12 83 GLN A O 1
ATOM 680 N N . ASN A 1 84 ? -6.225 -54.562 -31.789 1.00 78.12 84 ASN A N 1
ATOM 681 C CA . ASN A 1 84 ? -4.807 -54.273 -32.068 1.00 78.12 84 ASN A CA 1
ATOM 682 C C . ASN A 1 84 ? -4.560 -52.840 -32.597 1.00 78.12 84 ASN A C 1
ATOM 684 O O . ASN A 1 84 ? -3.558 -52.580 -33.265 1.00 78.12 84 ASN A O 1
ATOM 688 N N . CYS A 1 85 ? -5.492 -51.906 -32.386 1.00 81.94 85 CYS A N 1
ATOM 689 C CA . CYS A 1 85 ? -5.353 -50.538 -32.879 1.00 81.94 85 CYS A CA 1
ATOM 690 C C . CYS A 1 85 ? -4.416 -49.734 -31.967 1.00 81.94 85 CYS A C 1
ATOM 692 O O . CYS A 1 85 ? -4.787 -49.409 -30.843 1.00 81.94 85 CYS A O 1
ATOM 694 N N . ASN A 1 86 ? -3.233 -49.384 -32.481 1.00 75.75 86 ASN A N 1
ATOM 695 C CA . ASN A 1 86 ? -2.248 -48.526 -31.804 1.00 75.75 86 ASN A CA 1
ATOM 696 C C . ASN A 1 86 ? -2.212 -47.095 -32.378 1.00 75.75 86 ASN A C 1
ATOM 698 O O . ASN A 1 86 ? -1.274 -46.347 -32.121 1.00 75.75 86 ASN A O 1
ATOM 702 N N . ASN A 1 87 ? -3.191 -46.719 -33.209 1.00 79.44 87 ASN A N 1
ATOM 703 C CA . ASN A 1 87 ? -3.225 -45.396 -33.828 1.00 79.44 87 ASN A CA 1
ATOM 704 C C . ASN A 1 87 ? -3.883 -44.381 -32.882 1.00 79.44 87 ASN A C 1
ATOM 706 O O . ASN A 1 87 ? -5.106 -44.384 -32.733 1.00 79.44 87 ASN A O 1
ATOM 710 N N . ASN A 1 88 ? -3.077 -43.488 -32.302 1.00 69.38 88 ASN A N 1
ATOM 711 C CA . ASN A 1 88 ? -3.554 -42.408 -31.428 1.00 69.38 88 ASN A CA 1
ATOM 712 C C . ASN A 1 88 ? -4.506 -41.430 -32.142 1.00 69.38 88 ASN A C 1
ATOM 714 O O . ASN A 1 88 ? -5.346 -40.824 -31.487 1.00 69.38 88 ASN A O 1
ATOM 718 N N . ASN A 1 89 ? -4.444 -41.347 -33.475 1.00 72.81 89 ASN A N 1
ATOM 719 C CA . ASN A 1 89 ? -5.297 -40.482 -34.297 1.00 72.81 89 ASN A CA 1
ATOM 720 C C . ASN A 1 89 ? -6.511 -41.231 -34.878 1.00 72.81 89 ASN A C 1
ATOM 722 O O . ASN A 1 89 ? -7.102 -40.814 -35.876 1.00 72.81 89 ASN A O 1
ATOM 726 N N . CYS A 1 90 ? -6.878 -42.384 -34.313 1.00 81.00 90 CYS A N 1
ATOM 727 C CA . CYS A 1 90 ? -8.042 -43.125 -34.776 1.00 81.00 90 CYS A CA 1
ATOM 728 C C . CYS A 1 90 ? -9.334 -42.355 -34.455 1.00 81.00 90 CYS A C 1
ATOM 730 O O . CYS A 1 90 ? -9.630 -42.042 -33.303 1.00 81.00 90 CYS A O 1
ATOM 732 N N . LYS A 1 91 ? -10.135 -42.088 -35.491 1.00 80.75 91 LYS A N 1
ATOM 733 C CA . LYS A 1 91 ? -11.411 -41.360 -35.384 1.00 80.75 91 LYS A CA 1
ATOM 734 C C . LYS A 1 91 ? -12.578 -42.216 -34.859 1.00 80.75 91 LYS A C 1
ATOM 736 O O . LYS A 1 91 ? -13.688 -41.713 -34.729 1.00 80.75 91 LYS A O 1
ATOM 741 N N . PHE A 1 92 ? -12.344 -43.500 -34.573 1.00 85.31 92 PHE A N 1
ATOM 742 C CA . PHE A 1 92 ? -13.324 -44.433 -34.007 1.00 85.31 92 PHE A CA 1
ATOM 743 C C . PHE A 1 92 ? -13.123 -44.626 -32.495 1.00 85.31 92 PHE A C 1
ATOM 745 O O . PHE A 1 92 ? -12.035 -44.421 -31.958 1.00 85.31 92 PHE A O 1
ATOM 752 N N . LEU A 1 93 ? -14.162 -45.099 -31.808 1.00 87.00 93 LEU A N 1
ATOM 753 C CA . LEU A 1 93 ? -14.148 -45.359 -30.369 1.00 87.00 93 LEU A CA 1
ATOM 754 C C . LEU A 1 93 ? -13.508 -46.713 -30.028 1.00 87.00 93 LEU A C 1
ATOM 756 O O . LEU A 1 93 ? -13.647 -47.693 -30.767 1.00 87.00 93 LEU A O 1
ATOM 760 N N . HIS A 1 94 ? -12.865 -46.765 -28.856 1.00 86.44 94 HIS A N 1
ATOM 761 C CA . HIS A 1 94 ? -12.183 -47.948 -28.315 1.00 86.44 94 HIS A CA 1
ATOM 762 C C . HIS A 1 94 ? -12.674 -48.322 -26.904 1.00 86.44 94 HIS A C 1
ATOM 764 O O . HIS A 1 94 ? -11.877 -48.323 -25.964 1.00 86.44 94 HIS A O 1
ATOM 770 N N . PRO A 1 95 ? -13.970 -48.631 -26.706 1.00 86.00 95 PRO A N 1
ATOM 771 C CA . PRO A 1 95 ? -14.455 -49.011 -25.385 1.00 86.00 95 PRO A CA 1
ATOM 772 C C . PRO A 1 95 ? -13.796 -50.308 -24.899 1.00 86.00 95 PRO A C 1
ATOM 774 O O . PRO A 1 95 ? -13.635 -51.265 -25.658 1.00 86.00 95 PRO A O 1
ATOM 777 N N . VAL A 1 96 ? -13.454 -50.356 -23.608 1.00 83.12 96 VAL A N 1
ATOM 778 C CA . VAL A 1 96 ? -12.695 -51.467 -23.005 1.00 83.12 96 VAL A CA 1
ATOM 779 C C . VAL A 1 96 ? -13.383 -52.819 -23.223 1.00 83.12 96 VAL A C 1
ATOM 781 O O . VAL A 1 96 ? -12.727 -53.788 -23.597 1.00 83.12 96 VAL A O 1
ATOM 784 N N . TRP A 1 97 ? -14.707 -52.883 -23.059 1.00 87.31 97 TRP A N 1
ATOM 785 C CA . TRP A 1 97 ? -15.476 -54.126 -23.192 1.00 87.31 97 TRP A CA 1
ATOM 786 C C . TRP A 1 97 ? -15.523 -54.685 -24.612 1.00 87.31 97 TRP A C 1
ATOM 788 O O . TRP A 1 97 ? -15.741 -55.880 -24.777 1.00 87.31 97 TRP A O 1
ATOM 798 N N . ALA A 1 98 ? -15.320 -53.867 -25.646 1.00 86.38 98 ALA A N 1
ATOM 799 C CA . ALA A 1 98 ? -15.387 -54.353 -27.022 1.00 86.38 98 ALA A CA 1
ATOM 800 C C . ALA A 1 98 ? -14.192 -55.249 -27.384 1.00 86.38 98 ALA A C 1
ATOM 802 O O . ALA A 1 98 ? -14.286 -56.036 -28.323 1.00 86.38 98 ALA A O 1
ATOM 803 N N . LYS A 1 99 ? -13.097 -55.196 -26.610 1.00 83.69 99 LYS A N 1
ATOM 804 C CA . LYS A 1 99 ? -11.954 -56.112 -26.754 1.00 83.69 99 LYS A CA 1
ATOM 805 C C . LYS A 1 99 ? -12.301 -57.560 -26.384 1.00 83.69 99 LYS A C 1
ATOM 807 O O . LYS A 1 99 ? -11.675 -58.472 -26.913 1.00 83.69 99 LYS A O 1
ATOM 812 N N . ASP A 1 100 ? -13.322 -57.767 -25.547 1.00 85.19 100 ASP A N 1
ATOM 813 C CA . ASP A 1 100 ? -13.739 -59.088 -25.050 1.00 85.19 100 ASP A CA 1
ATOM 814 C C . ASP A 1 100 ? -14.560 -59.900 -26.077 1.00 85.19 100 ASP A C 1
ATOM 816 O O . ASP A 1 100 ? -14.935 -61.043 -25.799 1.00 85.19 100 ASP A O 1
ATOM 820 N N . TYR A 1 101 ? -14.876 -59.324 -27.245 1.00 84.31 101 TYR A N 1
ATOM 821 C CA . TYR A 1 101 ? -15.772 -59.912 -28.245 1.00 84.31 101 TYR A CA 1
ATOM 822 C C . TYR A 1 101 ? -15.145 -59.967 -29.644 1.00 84.31 101 TYR A C 1
ATOM 824 O O . TYR A 1 101 ? -14.290 -59.164 -30.020 1.00 84.31 101 TYR A O 1
ATOM 832 N N . CYS A 1 102 ? -15.599 -60.926 -30.451 1.00 82.38 102 CYS A N 1
ATOM 833 C CA . CYS A 1 102 ? -15.183 -61.071 -31.844 1.00 82.38 102 CYS A CA 1
ATOM 834 C C . CYS A 1 102 ? -15.731 -59.938 -32.733 1.00 82.38 102 CYS A C 1
ATOM 836 O O . CYS A 1 102 ? -16.933 -59.915 -32.989 1.00 82.38 102 CYS A O 1
ATOM 838 N N . PHE A 1 103 ? -14.855 -59.092 -33.300 1.00 77.25 103 PHE A N 1
ATOM 839 C CA . PHE A 1 103 ? -15.232 -57.954 -34.161 1.00 77.25 103 PHE A CA 1
ATOM 840 C C . PHE A 1 103 ? -16.053 -58.331 -35.421 1.00 77.25 103 PHE A C 1
ATOM 842 O O . PHE A 1 103 ? -17.024 -57.658 -35.758 1.00 77.25 103 PHE A O 1
ATOM 849 N N . GLU A 1 104 ? -15.713 -59.422 -36.113 1.00 73.38 104 GLU A N 1
ATOM 850 C CA . GLU A 1 104 ? -16.413 -59.845 -37.345 1.00 73.38 104 GLU A CA 1
ATOM 851 C C . GLU A 1 104 ? -17.858 -60.285 -37.069 1.00 73.38 104 GLU A C 1
ATOM 853 O O . GLU A 1 104 ? -18.794 -59.838 -37.735 1.00 73.38 104 GLU A O 1
ATOM 858 N N . GLN A 1 105 ? -18.067 -61.101 -36.030 1.00 75.06 105 GLN A N 1
ATOM 859 C CA . GLN A 1 105 ? -19.409 -61.461 -35.563 1.00 75.06 105 GLN A CA 1
ATOM 860 C C . GLN A 1 105 ? -20.151 -60.224 -35.045 1.00 75.06 105 GLN A C 1
ATOM 862 O O . GLN A 1 105 ? -21.319 -60.008 -35.355 1.00 75.06 105 GLN A O 1
ATOM 867 N N . PHE A 1 106 ? -19.441 -59.379 -34.309 1.00 68.69 106 PHE A N 1
ATOM 868 C CA . PHE A 1 106 ? -19.911 -58.122 -33.752 1.00 68.69 106 PHE A CA 1
ATOM 869 C C . PHE A 1 106 ? -20.417 -57.137 -34.818 1.00 68.69 106 PHE A C 1
ATOM 871 O O . PHE A 1 106 ? -21.452 -56.521 -34.582 1.00 68.69 106 PHE A O 1
ATOM 878 N N . LYS A 1 107 ? -19.795 -57.037 -36.007 1.00 69.12 107 LYS A N 1
ATOM 879 C CA . LYS A 1 107 ? -20.195 -56.121 -37.103 1.00 69.12 107 LYS A CA 1
ATOM 880 C C . LYS A 1 107 ? -21.054 -56.725 -38.211 1.00 69.12 107 LYS A C 1
ATOM 882 O O . LYS A 1 107 ? -21.840 -56.002 -38.815 1.00 69.12 107 LYS A O 1
ATOM 887 N N . THR A 1 108 ? -20.968 -58.027 -38.469 1.00 69.00 108 THR A N 1
ATOM 888 C CA . THR A 1 108 ? -21.691 -58.645 -39.602 1.00 69.00 108 THR A CA 1
ATOM 889 C C . THR A 1 108 ? -22.633 -59.778 -39.189 1.00 69.00 108 THR A C 1
ATOM 891 O O . THR A 1 108 ? -23.331 -60.334 -40.035 1.00 69.00 108 THR A O 1
ATOM 894 N N . ASN A 1 109 ? -22.685 -60.124 -37.893 1.00 67.88 109 ASN A N 1
ATOM 895 C CA . ASN A 1 109 ? -23.344 -61.325 -37.360 1.00 67.88 109 ASN A CA 1
ATOM 896 C C . ASN A 1 109 ? -22.841 -62.646 -37.987 1.00 67.88 109 ASN A C 1
ATOM 898 O O . ASN A 1 109 ? -23.509 -63.673 -37.852 1.00 67.88 109 ASN A O 1
ATOM 902 N N . LYS A 1 110 ? -21.671 -62.639 -38.651 1.00 70.62 110 LYS A N 1
ATOM 903 C CA . LYS A 1 110 ? -21.049 -63.811 -39.288 1.00 70.62 110 LYS A CA 1
ATOM 904 C C . LYS A 1 110 ? -19.505 -63.766 -39.155 1.00 70.62 110 LYS A C 1
ATOM 906 O O . LYS A 1 110 ? -18.854 -63.104 -39.952 1.00 70.62 110 LYS A O 1
ATOM 911 N N . CYS A 1 111 ? -18.879 -64.490 -38.211 1.00 75.56 111 CYS A N 1
ATOM 912 C CA . CYS A 1 111 ? -17.408 -64.723 -38.208 1.00 75.56 111 CYS A CA 1
ATOM 913 C C . CYS A 1 111 ? -17.055 -65.994 -39.019 1.00 75.56 111 CYS A C 1
ATOM 915 O O . CYS A 1 111 ? -17.605 -67.067 -38.786 1.00 75.56 111 CYS A O 1
ATOM 917 N N . LYS A 1 112 ? -16.110 -65.878 -39.970 1.00 66.50 112 LYS A N 1
ATOM 918 C CA . LYS A 1 112 ? -15.538 -67.006 -40.750 1.00 66.50 112 LYS A CA 1
ATOM 919 C C . LYS A 1 112 ? -14.196 -67.531 -40.195 1.00 66.50 112 LYS A C 1
ATOM 921 O O . LYS A 1 112 ? -13.590 -68.414 -40.792 1.00 66.50 112 LYS A O 1
ATOM 926 N N . LYS A 1 113 ? -13.696 -66.967 -39.089 1.00 70.88 113 LYS A N 1
ATOM 927 C CA . LYS A 1 113 ? -12.396 -67.285 -38.457 1.00 70.88 113 LYS A CA 1
ATOM 928 C C . LYS A 1 113 ? -12.604 -68.059 -37.138 1.00 70.88 113 LYS A C 1
ATOM 930 O O . LYS A 1 113 ? -13.701 -68.083 -36.592 1.00 70.88 113 LYS A O 1
ATOM 935 N N . LYS A 1 114 ? -11.559 -68.683 -36.576 1.00 66.19 114 LYS A N 1
ATOM 936 C CA . LYS A 1 114 ? -11.600 -69.206 -35.191 1.00 66.19 114 LYS A CA 1
ATOM 937 C C . LYS A 1 114 ? -11.429 -68.040 -34.207 1.00 66.19 114 LYS A C 1
ATOM 939 O O . LYS A 1 114 ? -10.327 -67.784 -33.735 1.00 66.19 114 LYS A O 1
ATOM 944 N N . CYS A 1 115 ? -12.504 -67.287 -33.978 1.00 70.69 115 CYS A N 1
ATOM 945 C CA . CYS A 1 115 ? -12.533 -66.150 -33.060 1.00 70.69 115 CYS A CA 1
ATOM 946 C C . CYS A 1 115 ? -12.934 -66.602 -31.630 1.00 70.69 115 CYS A C 1
ATOM 948 O O . CYS A 1 115 ? -13.690 -67.563 -31.478 1.00 70.69 115 CYS A O 1
ATOM 950 N N . GLN A 1 116 ? -12.475 -65.909 -30.580 1.00 62.41 116 GLN A N 1
ATOM 951 C CA . GLN A 1 116 ? -13.018 -66.081 -29.223 1.00 62.41 116 GLN A CA 1
ATOM 952 C C . GLN A 1 116 ? -14.241 -65.163 -29.015 1.00 62.41 116 GLN A C 1
ATOM 954 O O . GLN A 1 116 ? -14.269 -64.040 -29.514 1.00 62.41 116 GLN A O 1
ATOM 959 N N . ASN A 1 117 ? -15.249 -65.671 -28.294 1.00 75.19 117 ASN A N 1
ATOM 960 C CA . ASN A 1 117 ? -16.470 -64.981 -27.850 1.00 75.19 117 ASN A CA 1
ATOM 961 C C . ASN A 1 117 ? -17.362 -64.386 -28.971 1.00 75.19 117 ASN A C 1
ATOM 963 O O . ASN A 1 117 ? -17.404 -63.178 -29.224 1.00 75.19 117 ASN A O 1
ATOM 967 N N . HIS A 1 118 ? -18.098 -65.268 -29.659 1.00 82.94 118 HIS A N 1
ATOM 968 C CA . HIS A 1 118 ? -19.106 -64.910 -30.661 1.00 82.94 118 HIS A CA 1
ATOM 969 C C . HIS A 1 118 ? -20.433 -64.541 -29.991 1.00 82.94 118 HIS A C 1
ATOM 971 O O . HIS A 1 118 ? -21.114 -65.395 -29.430 1.00 82.94 118 HIS A O 1
ATOM 977 N N . SER A 1 119 ? -20.830 -63.277 -30.071 1.00 81.75 119 SER A N 1
ATOM 978 C CA . SER A 1 119 ? -22.128 -62.804 -29.582 1.00 81.75 119 SER A CA 1
ATOM 979 C C . SER A 1 119 ? -22.695 -61.777 -30.552 1.00 81.75 119 SER A C 1
ATOM 981 O O . SER A 1 119 ? -21.943 -61.029 -31.177 1.00 81.75 119 SER A O 1
ATOM 983 N N . ASN A 1 120 ? -24.017 -61.759 -30.715 1.00 82.44 120 ASN A N 1
ATOM 984 C CA . ASN A 1 120 ? -24.680 -60.699 -31.476 1.00 82.44 120 ASN A CA 1
ATOM 985 C C . ASN A 1 120 ? -24.787 -59.412 -30.633 1.00 82.44 120 ASN A C 1
ATOM 987 O O . ASN A 1 120 ? -24.641 -59.447 -29.411 1.00 82.44 120 ASN A O 1
ATOM 991 N N . TRP A 1 121 ? -25.064 -58.272 -31.271 1.00 83.06 121 TRP A N 1
ATOM 992 C CA . TRP A 1 121 ? -25.086 -56.964 -30.598 1.00 83.06 121 TRP A CA 1
ATOM 993 C C . TRP A 1 121 ? -26.019 -56.903 -29.375 1.00 83.06 121 TRP A C 1
ATOM 995 O O . TRP A 1 121 ? -25.642 -56.361 -28.339 1.00 83.06 121 TRP A O 1
ATOM 1005 N N . ASN A 1 122 ? -27.199 -57.528 -29.443 1.00 83.31 122 ASN A N 1
ATOM 1006 C CA . ASN A 1 122 ? -28.156 -57.546 -28.331 1.00 83.31 122 ASN A CA 1
ATOM 1007 C C . ASN A 1 122 ? -27.654 -58.373 -27.137 1.00 83.31 122 ASN A C 1
ATOM 1009 O O . ASN A 1 122 ? -27.842 -57.977 -25.987 1.00 83.31 122 ASN A O 1
ATOM 1013 N N . GLN A 1 123 ? -26.991 -59.504 -27.397 1.00 84.00 123 GLN A N 1
ATOM 1014 C CA . GLN A 1 123 ? -26.345 -60.309 -26.354 1.00 84.00 123 GLN A CA 1
ATOM 1015 C C . GLN A 1 123 ? -25.202 -59.537 -25.694 1.00 84.00 123 GLN A C 1
ATOM 1017 O O . GLN A 1 123 ? -25.107 -59.514 -24.471 1.00 84.00 123 GLN A O 1
ATOM 1022 N N . ILE A 1 124 ? -24.379 -58.846 -26.489 1.00 87.25 124 ILE A N 1
ATOM 1023 C CA . ILE A 1 124 ? -23.298 -57.999 -25.969 1.00 87.25 124 ILE A CA 1
ATOM 1024 C C . ILE A 1 124 ? -23.878 -56.881 -25.103 1.00 87.25 124 ILE A C 1
ATOM 1026 O O . ILE A 1 124 ? -23.405 -56.680 -23.992 1.00 87.25 124 ILE A O 1
ATOM 1030 N N . ARG A 1 125 ? -24.936 -56.200 -25.557 1.00 87.00 125 ARG A N 1
ATOM 1031 C CA . ARG A 1 125 ? -25.613 -55.144 -24.791 1.00 87.00 125 ARG A CA 1
ATOM 1032 C C . ARG A 1 125 ? -26.081 -55.636 -23.429 1.00 87.00 125 ARG A C 1
ATOM 1034 O O . ARG A 1 125 ? -25.766 -55.004 -22.425 1.00 87.00 125 ARG A O 1
ATOM 1041 N N . LYS A 1 126 ? -26.761 -56.785 -23.386 1.00 85.62 126 LYS A N 1
ATOM 1042 C CA . LYS A 1 126 ? -27.191 -57.407 -22.129 1.00 85.62 126 LYS A CA 1
ATOM 1043 C C . LYS A 1 126 ? -25.995 -57.695 -21.216 1.00 85.62 126 LYS A C 1
ATOM 1045 O O . LYS A 1 126 ? -25.990 -57.250 -20.074 1.00 85.62 126 LYS A O 1
ATOM 1050 N N . ASN A 1 127 ? -24.956 -58.343 -21.740 1.00 88.31 127 ASN A N 1
ATOM 1051 C CA . ASN A 1 127 ? -23.764 -58.690 -20.968 1.00 88.31 127 ASN A CA 1
ATOM 1052 C C . ASN A 1 127 ? -23.004 -57.455 -20.466 1.00 88.31 127 ASN A C 1
ATOM 1054 O O . ASN A 1 127 ? -22.486 -57.467 -19.357 1.00 88.31 127 ASN A O 1
ATOM 1058 N N . VAL A 1 128 ? -22.898 -56.394 -21.271 1.00 87.44 128 VAL A N 1
ATOM 1059 C CA . VAL A 1 128 ? -22.209 -55.151 -20.892 1.00 87.44 128 VAL A CA 1
ATOM 1060 C C . VAL A 1 128 ? -23.011 -54.408 -19.832 1.00 87.44 128 VAL A C 1
ATOM 1062 O O . VAL A 1 128 ? -22.421 -53.956 -18.856 1.00 87.44 128 VAL A O 1
ATOM 1065 N N . TYR A 1 129 ? -24.335 -54.324 -19.960 1.00 88.25 129 TYR A N 1
ATOM 1066 C CA . TYR A 1 129 ? -25.161 -53.731 -18.911 1.00 88.25 129 TYR A CA 1
ATOM 1067 C C . TYR A 1 129 ? -25.101 -54.536 -17.622 1.00 88.25 129 TYR A C 1
ATOM 1069 O O . TYR A 1 129 ? -24.893 -53.935 -16.585 1.00 88.25 129 TYR A O 1
ATOM 1077 N N . GLU A 1 130 ? -25.159 -55.867 -17.665 1.00 86.06 130 GLU A N 1
ATOM 1078 C CA . GLU A 1 130 ? -24.964 -56.701 -16.471 1.00 86.06 130 GLU A CA 1
ATOM 1079 C C . GLU A 1 130 ? -23.548 -56.541 -15.883 1.00 86.06 130 GLU A C 1
ATOM 1081 O O . GLU A 1 130 ? -23.365 -56.428 -14.670 1.00 86.06 130 GLU A O 1
ATOM 1086 N N . LYS A 1 131 ? -22.517 -56.482 -16.736 1.00 85.31 131 LYS A N 1
ATOM 1087 C CA . LYS A 1 131 ? -21.112 -56.356 -16.318 1.00 85.31 131 LYS A CA 1
ATOM 1088 C C . LYS A 1 131 ? -20.793 -54.979 -15.747 1.00 85.31 131 LYS A C 1
ATOM 1090 O O . LYS A 1 131 ? -19.963 -54.908 -14.845 1.00 85.31 131 LYS A O 1
ATOM 1095 N N . PHE A 1 132 ? -21.408 -53.908 -16.232 1.00 83.25 132 PHE A N 1
ATOM 1096 C CA . PHE A 1 132 ? -21.146 -52.528 -15.804 1.00 83.25 132 PHE A CA 1
ATOM 1097 C C . PHE A 1 132 ? -22.370 -51.859 -15.166 1.00 83.25 132 PHE A C 1
ATOM 1099 O O . PHE A 1 132 ? -22.458 -50.633 -15.137 1.00 83.25 132 PHE A O 1
ATOM 1106 N N . ASP A 1 133 ? -23.291 -52.667 -14.639 1.00 80.75 133 ASP A N 1
ATOM 1107 C CA . ASP A 1 133 ? -24.432 -52.204 -13.857 1.00 80.75 133 ASP A CA 1
ATOM 1108 C C . ASP A 1 133 ? -23.946 -51.477 -12.599 1.00 80.75 133 ASP A C 1
ATOM 1110 O O . ASP A 1 133 ? -23.044 -51.947 -11.892 1.00 80.75 133 ASP A O 1
ATOM 1114 N N . ILE A 1 134 ? -24.552 -50.324 -12.323 1.00 74.44 134 ILE A N 1
ATOM 1115 C CA . ILE A 1 134 ? -24.328 -49.572 -11.091 1.00 74.44 134 ILE A CA 1
ATOM 1116 C C . ILE A 1 134 ? -25.689 -49.422 -10.415 1.00 74.44 134 ILE A C 1
ATOM 1118 O O . ILE A 1 134 ? -26.477 -48.565 -10.796 1.00 74.44 134 ILE A O 1
ATOM 1122 N N . GLN A 1 135 ? -25.960 -50.251 -9.403 1.00 71.50 135 GLN A N 1
ATOM 1123 C CA . GLN A 1 135 ? -27.194 -50.197 -8.600 1.00 71.50 135 GLN A CA 1
ATOM 1124 C C . GLN A 1 135 ? -28.492 -50.377 -9.421 1.00 71.50 135 GLN A C 1
ATOM 1126 O O . GLN A 1 135 ? -29.488 -49.707 -9.163 1.00 71.50 135 GLN A O 1
ATOM 1131 N N . GLY A 1 136 ? -28.501 -51.267 -10.415 1.00 73.94 136 GLY A N 1
ATOM 1132 C CA . GLY A 1 136 ? -29.637 -51.483 -11.321 1.00 73.94 136 GLY A CA 1
ATOM 1133 C C . GLY A 1 136 ? -29.786 -50.407 -12.405 1.00 73.94 136 GLY A C 1
ATOM 1134 O O . GLY A 1 136 ? -30.803 -50.370 -13.109 1.00 73.94 136 GLY A O 1
ATOM 1135 N N . MET A 1 137 ? -28.810 -49.498 -12.522 1.00 79.62 137 MET A N 1
ATOM 1136 C CA . MET A 1 137 ? -28.809 -48.403 -13.487 1.00 79.62 137 MET A CA 1
ATOM 1137 C C . MET A 1 137 ? -27.814 -48.620 -14.629 1.00 79.62 137 MET A C 1
ATOM 1139 O O . MET A 1 137 ? -26.724 -49.171 -14.468 1.00 79.62 137 MET A O 1
ATOM 1143 N N . ASN A 1 138 ? -28.186 -48.072 -15.782 1.00 83.62 138 ASN A N 1
ATOM 1144 C CA . ASN A 1 138 ? -27.355 -47.888 -16.963 1.00 83.62 138 ASN A CA 1
ATOM 1145 C C . ASN A 1 138 ? -27.728 -46.549 -17.636 1.00 83.62 138 ASN A C 1
ATOM 1147 O O . ASN A 1 138 ? -28.772 -45.972 -17.326 1.00 83.62 138 ASN A O 1
ATOM 1151 N N . PRO A 1 139 ? -26.932 -46.033 -18.583 1.00 82.44 139 PRO A N 1
ATOM 1152 C CA . PRO A 1 139 ? -27.163 -44.716 -19.179 1.00 82.44 139 PRO A CA 1
ATOM 1153 C C . PRO A 1 139 ? -28.562 -44.484 -19.764 1.00 82.44 139 PRO A C 1
ATOM 1155 O O . PRO A 1 139 ? -29.036 -43.346 -19.806 1.00 82.44 139 PRO A O 1
ATOM 1158 N N . GLU A 1 140 ? -29.256 -45.535 -20.195 1.00 77.75 140 GLU A N 1
ATOM 1159 C CA . GLU A 1 140 ? -30.580 -45.419 -20.805 1.00 77.75 140 GLU A CA 1
ATOM 1160 C C . GLU A 1 140 ? -31.699 -45.242 -19.774 1.00 77.75 140 GLU A C 1
ATOM 1162 O O . GLU A 1 140 ? -32.696 -44.589 -20.072 1.00 77.75 140 GLU A O 1
ATOM 1167 N N . ASN A 1 141 ? -31.537 -45.753 -18.551 1.00 80.19 141 ASN A N 1
ATOM 1168 C CA . ASN A 1 141 ? -32.588 -45.723 -17.531 1.00 80.19 141 ASN A CA 1
ATOM 1169 C C . ASN A 1 141 ? -32.406 -44.632 -16.454 1.00 80.19 141 ASN A C 1
ATOM 1171 O O . ASN A 1 141 ? -33.260 -44.520 -15.574 1.00 80.19 141 ASN A O 1
ATOM 1175 N N . ILE A 1 142 ? -31.368 -43.790 -16.556 1.00 81.19 142 ILE A N 1
ATOM 1176 C CA . ILE A 1 142 ? -31.119 -42.662 -15.637 1.00 81.19 142 ILE A CA 1
ATOM 1177 C C . ILE A 1 142 ? -32.204 -41.579 -15.752 1.00 81.19 142 ILE A C 1
ATOM 1179 O O . ILE A 1 142 ? -32.588 -41.151 -16.845 1.00 81.19 142 ILE A O 1
ATOM 1183 N N . CYS A 1 143 ? -32.670 -41.068 -14.616 1.00 78.00 143 CYS A N 1
ATOM 1184 C CA . CYS A 1 143 ? -33.616 -39.961 -14.570 1.00 78.00 143 CYS A CA 1
ATOM 1185 C C . CYS A 1 143 ? -32.908 -38.598 -14.650 1.00 78.00 143 CYS A C 1
ATOM 1187 O O . CYS A 1 143 ? -31.969 -38.326 -13.908 1.00 78.00 143 CYS A O 1
ATOM 1189 N N . GLN A 1 144 ? -33.392 -37.722 -15.536 1.00 70.62 144 GLN A N 1
ATOM 1190 C CA . GLN A 1 144 ? -32.850 -36.370 -15.758 1.00 70.62 144 GLN A CA 1
ATOM 1191 C C . GLN A 1 144 ? -33.713 -35.254 -15.150 1.00 70.62 144 GLN A C 1
ATOM 1193 O O . GLN A 1 144 ? -33.395 -34.075 -15.278 1.00 70.62 144 GLN A O 1
ATOM 1198 N N . LYS A 1 145 ? -34.829 -35.592 -14.490 1.00 73.75 145 LYS A N 1
ATOM 1199 C CA . LYS A 1 145 ? -35.715 -34.575 -13.909 1.00 73.75 145 LYS A CA 1
ATOM 1200 C C . LYS A 1 145 ? -35.023 -33.885 -12.734 1.00 73.75 145 LYS A C 1
ATOM 1202 O O . LYS A 1 145 ? -34.673 -34.547 -11.754 1.00 73.75 145 LYS A O 1
ATOM 1207 N N . HIS A 1 146 ? -34.883 -32.562 -12.813 1.00 57.75 146 HIS A N 1
ATOM 1208 C CA . HIS A 1 146 ? -34.402 -31.737 -11.705 1.00 57.75 146 HIS A CA 1
ATOM 1209 C C . HIS A 1 146 ? -35.248 -31.982 -10.442 1.00 57.75 146 HIS A C 1
ATOM 1211 O O . HIS A 1 146 ? -36.475 -32.039 -10.514 1.00 57.75 146 HIS A O 1
ATOM 1217 N N . ASN A 1 147 ? -34.593 -32.131 -9.284 1.00 56.31 147 ASN A N 1
ATOM 1218 C CA . ASN A 1 147 ? -35.216 -32.342 -7.964 1.00 56.31 147 ASN A CA 1
ATOM 1219 C C . ASN A 1 147 ? -36.107 -33.592 -7.808 1.00 56.31 147 ASN A C 1
ATOM 1221 O O . ASN A 1 147 ? -36.863 -33.697 -6.839 1.00 56.31 147 ASN A O 1
ATOM 1225 N N . CYS A 1 148 ? -36.024 -34.563 -8.716 1.00 62.44 148 CYS A N 1
ATOM 1226 C CA . CYS A 1 148 ? -36.723 -35.833 -8.557 1.00 62.44 148 CYS A CA 1
ATOM 1227 C C . CYS A 1 148 ? -35.916 -36.778 -7.642 1.00 62.44 148 CYS A C 1
ATOM 1229 O O . CYS A 1 148 ? -34.691 -36.781 -7.653 1.00 62.44 148 CYS A O 1
ATOM 1231 N N . LYS A 1 149 ? -36.615 -37.531 -6.783 1.00 63.91 149 LYS A N 1
ATOM 1232 C CA . LYS A 1 149 ? -36.029 -38.414 -5.755 1.00 63.91 149 LYS A CA 1
ATOM 1233 C C . LYS A 1 149 ? -36.224 -39.898 -6.080 1.00 63.91 149 LYS A C 1
ATOM 1235 O O . LYS A 1 149 ? -36.387 -40.704 -5.166 1.00 63.91 149 LYS A O 1
ATOM 1240 N N . CYS A 1 150 ? -36.318 -40.250 -7.361 1.00 73.31 150 CYS A N 1
ATOM 1241 C CA . CYS A 1 150 ? -36.447 -41.653 -7.733 1.00 73.31 150 CYS A CA 1
ATOM 1242 C C . CYS A 1 150 ? -35.114 -42.386 -7.548 1.00 73.31 150 CYS A C 1
ATOM 1244 O O . CYS A 1 150 ? -34.043 -41.786 -7.531 1.00 73.31 150 CYS A O 1
ATOM 1246 N N . ASP A 1 151 ? -35.205 -43.701 -7.445 1.00 69.81 151 ASP A N 1
ATOM 1247 C CA . ASP A 1 151 ? -34.093 -44.650 -7.393 1.00 69.81 151 ASP A CA 1
ATOM 1248 C C . ASP A 1 151 ? -33.211 -44.651 -8.655 1.00 69.81 151 ASP A C 1
ATOM 1250 O O . ASP A 1 151 ? -32.140 -45.246 -8.654 1.00 69.81 151 ASP A O 1
ATOM 1254 N N . LYS A 1 152 ? -33.629 -43.946 -9.712 1.00 72.69 152 LYS A N 1
ATOM 1255 C CA . LYS A 1 152 ? -32.920 -43.832 -10.995 1.00 72.69 152 LYS A CA 1
ATOM 1256 C C . LYS A 1 152 ? -32.073 -42.559 -11.135 1.00 72.69 152 LYS A C 1
ATOM 1258 O O . LYS A 1 152 ? -31.646 -42.234 -12.243 1.00 72.69 152 LYS A O 1
ATOM 1263 N N . HIS A 1 153 ? -31.866 -41.794 -10.060 1.00 74.50 153 HIS A N 1
ATOM 1264 C CA . HIS A 1 153 ? -30.971 -40.628 -10.063 1.00 74.50 153 HIS A CA 1
ATOM 1265 C C . HIS A 1 153 ? -29.542 -41.023 -9.710 1.00 74.50 153 HIS A C 1
ATOM 1267 O O . HIS A 1 153 ? -29.292 -41.634 -8.672 1.00 74.50 153 HIS A O 1
ATOM 1273 N N . LEU A 1 154 ? -28.585 -40.583 -10.529 1.00 68.50 154 LEU A N 1
ATOM 1274 C CA . LEU A 1 154 ? -27.173 -40.683 -10.177 1.00 68.50 154 LEU A CA 1
ATOM 1275 C C . LEU A 1 154 ? -26.867 -39.680 -9.051 1.00 68.50 154 LEU A C 1
ATOM 1277 O O . LEU A 1 154 ? -27.136 -38.491 -9.183 1.00 68.50 154 LEU A O 1
ATOM 1281 N N . LEU A 1 155 ? -26.297 -40.154 -7.941 1.00 58.84 155 LEU A N 1
ATOM 1282 C CA . LEU A 1 155 ? -26.039 -39.356 -6.728 1.00 58.84 155 LEU A CA 1
ATOM 1283 C C . LEU A 1 155 ? -24.914 -38.308 -6.870 1.00 58.84 155 LEU A C 1
ATOM 1285 O O . LEU A 1 155 ? -24.665 -37.556 -5.930 1.00 58.84 155 LEU A O 1
ATOM 1289 N N . SER A 1 156 ? -24.214 -38.273 -8.007 1.00 64.12 156 SER A N 1
ATOM 1290 C CA . SER A 1 156 ? -23.103 -37.356 -8.276 1.00 64.12 156 SER A CA 1
ATOM 1291 C C . SER A 1 156 ? -23.440 -36.443 -9.451 1.00 64.12 156 SER A C 1
ATOM 1293 O O . SER A 1 156 ? -23.684 -36.916 -10.561 1.00 64.12 156 SER A O 1
ATOM 1295 N N . ASP A 1 157 ? -23.394 -35.131 -9.206 1.00 65.69 157 ASP A N 1
ATOM 1296 C CA . ASP A 1 157 ? -23.556 -34.095 -10.233 1.00 65.69 157 ASP A CA 1
ATOM 1297 C C . ASP A 1 157 ? -22.280 -33.844 -11.052 1.00 65.69 157 ASP A C 1
ATOM 1299 O O . ASP A 1 157 ? -22.317 -33.085 -12.022 1.00 65.69 157 ASP A O 1
ATOM 1303 N N . ASP A 1 158 ? -21.174 -34.511 -10.704 1.00 74.44 158 ASP A N 1
ATOM 1304 C CA . ASP A 1 158 ? -19.852 -34.293 -11.301 1.00 74.44 158 ASP A CA 1
ATOM 1305 C C . ASP A 1 158 ? -19.747 -34.818 -12.742 1.00 74.44 158 ASP A C 1
ATOM 1307 O O . ASP A 1 158 ? -18.808 -34.462 -13.457 1.00 74.44 158 ASP A O 1
ATOM 1311 N N . PHE A 1 159 ? -20.677 -35.677 -13.174 1.00 80.25 159 PHE A N 1
ATOM 1312 C CA . PHE A 1 159 ? -20.620 -36.377 -14.458 1.00 80.25 159 PHE A CA 1
ATOM 1313 C C . PHE A 1 159 ? -21.758 -35.989 -15.403 1.00 80.25 159 PHE A C 1
ATOM 1315 O O . PHE A 1 159 ? -22.906 -35.791 -14.998 1.00 80.25 159 PHE A O 1
ATOM 1322 N N . CYS A 1 160 ? -21.442 -35.907 -16.695 1.00 82.69 160 CYS A N 1
ATOM 1323 C CA . CYS A 1 160 ? -22.409 -35.539 -17.721 1.00 82.69 160 CYS A CA 1
ATOM 1324 C C . CYS A 1 160 ? -23.288 -36.738 -18.116 1.00 82.69 160 CYS A C 1
ATOM 1326 O O . CYS A 1 160 ? -22.833 -37.666 -18.786 1.00 82.69 160 CYS A O 1
ATOM 1328 N N . ILE A 1 161 ? -24.573 -36.704 -17.744 1.00 82.81 161 ILE A N 1
ATOM 1329 C CA . ILE A 1 161 ? -25.540 -37.765 -18.085 1.00 82.81 161 ILE A CA 1
ATOM 1330 C C . ILE A 1 161 ? -25.745 -37.854 -19.605 1.00 82.81 161 ILE A C 1
ATOM 1332 O O . ILE A 1 161 ? -25.801 -38.952 -20.159 1.00 82.81 161 ILE A O 1
ATOM 1336 N N . ASP A 1 162 ? -25.811 -36.712 -20.294 1.00 83.69 162 ASP A N 1
ATOM 1337 C CA . ASP A 1 162 ? -25.977 -36.676 -21.752 1.00 83.69 162 ASP A CA 1
ATOM 1338 C C . ASP A 1 162 ? -24.762 -37.262 -22.480 1.00 83.69 162 ASP A C 1
ATOM 1340 O O . ASP A 1 162 ? -24.906 -37.893 -23.528 1.00 83.69 162 ASP A O 1
ATOM 1344 N N . TYR A 1 163 ? -23.566 -37.154 -21.890 1.00 84.25 163 TYR A N 1
ATOM 1345 C CA . TYR A 1 163 ? -22.365 -37.802 -22.412 1.00 84.25 163 TYR A CA 1
ATOM 1346 C C . TYR A 1 163 ? -22.420 -39.328 -22.272 1.00 84.25 163 TYR A C 1
ATOM 1348 O O . TYR A 1 163 ? -22.067 -40.035 -23.215 1.00 84.25 163 TYR A O 1
ATOM 1356 N N . PHE A 1 164 ? -22.942 -39.865 -21.160 1.00 84.12 164 PHE A N 1
ATOM 1357 C CA . PHE A 1 164 ? -23.168 -41.314 -21.027 1.00 84.12 164 PHE A CA 1
ATOM 1358 C C . PHE A 1 164 ? -24.151 -41.858 -22.060 1.00 84.12 164 PHE A C 1
ATOM 1360 O O . PHE A 1 164 ? -24.073 -43.023 -22.437 1.00 84.12 164 PHE A O 1
ATOM 1367 N N . ARG A 1 165 ? -25.059 -41.012 -22.542 1.00 80.25 165 ARG A N 1
ATOM 1368 C CA . ARG A 1 165 ? -25.986 -41.328 -23.631 1.00 80.25 165 ARG A CA 1
ATOM 1369 C C . ARG A 1 165 ? -25.407 -41.049 -25.017 1.00 80.25 165 ARG A C 1
ATOM 1371 O O . ARG A 1 165 ? -26.095 -41.286 -25.997 1.00 80.25 165 ARG A O 1
ATOM 1378 N N . GLY A 1 166 ? -24.167 -40.567 -25.107 1.00 80.31 166 GLY A N 1
ATOM 1379 C CA . GLY A 1 166 ? -23.478 -40.272 -26.365 1.00 80.31 166 GLY A CA 1
ATOM 1380 C C . GLY A 1 166 ? -23.940 -38.995 -27.074 1.00 80.31 166 GLY A C 1
ATOM 1381 O O . GLY A 1 166 ? -23.529 -38.776 -28.210 1.00 80.31 166 GLY A O 1
ATOM 1382 N N . ILE A 1 167 ? -24.761 -38.161 -26.425 1.00 80.06 167 ILE A N 1
ATOM 1383 C CA . ILE A 1 167 ? -25.494 -37.039 -27.043 1.00 80.06 167 ILE A CA 1
ATOM 1384 C C . ILE A 1 167 ? -25.174 -35.668 -26.425 1.00 80.06 167 ILE A C 1
ATOM 1386 O O . ILE A 1 167 ? -25.912 -34.715 -26.658 1.00 80.06 167 ILE A O 1
ATOM 1390 N N . CYS A 1 168 ? -24.107 -35.538 -25.627 1.00 82.00 168 CYS A N 1
ATOM 1391 C CA . CYS A 1 168 ? -23.725 -34.234 -25.076 1.00 82.00 168 CYS A CA 1
ATOM 1392 C C . CYS A 1 168 ? -23.408 -33.240 -26.215 1.00 82.00 168 CYS A C 1
ATOM 1394 O O . CYS A 1 168 ? -22.522 -33.530 -27.021 1.00 82.00 168 CYS A O 1
ATOM 1396 N N . PRO A 1 169 ? -24.102 -32.087 -26.295 1.00 67.56 169 PRO A N 1
ATOM 1397 C CA . PRO A 1 169 ? -23.954 -31.159 -27.415 1.00 67.56 169 PRO A CA 1
ATOM 1398 C C . PRO A 1 169 ? -22.853 -30.104 -27.210 1.00 67.56 169 PRO A C 1
ATOM 1400 O O . PRO A 1 169 ? -22.573 -29.351 -28.137 1.00 67.56 169 PRO A O 1
ATOM 1403 N N . LEU A 1 170 ? -22.276 -29.996 -26.006 1.00 67.25 170 LEU A N 1
ATOM 1404 C CA . LEU A 1 170 ? -21.427 -28.869 -25.601 1.00 67.25 170 LEU A CA 1
ATOM 1405 C C . LEU A 1 170 ? -19.950 -29.072 -25.961 1.00 67.25 170 LEU A C 1
ATOM 1407 O O . LEU A 1 170 ? -19.419 -30.170 -25.802 1.00 67.25 170 LEU A O 1
ATOM 1411 N N . ILE A 1 171 ? -19.299 -27.977 -26.371 1.00 62.81 171 ILE A N 1
ATOM 1412 C CA . ILE A 1 171 ? -17.850 -27.888 -26.623 1.00 62.81 171 ILE A CA 1
ATOM 1413 C C . ILE A 1 171 ? -17.078 -28.014 -25.300 1.00 62.81 171 ILE A C 1
ATOM 1415 O O . ILE A 1 171 ? -16.205 -28.865 -25.171 1.00 62.81 171 ILE A O 1
ATOM 1419 N N . GLU A 1 172 ? -17.479 -27.251 -24.279 1.00 65.00 172 GLU A N 1
ATOM 1420 C CA . GLU A 1 172 ? -16.948 -27.341 -22.915 1.00 65.00 172 GLU A CA 1
ATOM 1421 C C . GLU A 1 172 ? -18.085 -27.652 -21.936 1.00 65.00 172 GLU A C 1
ATOM 1423 O O . GLU A 1 172 ? -18.813 -26.772 -21.471 1.00 65.00 172 GLU A O 1
ATOM 1428 N N . CYS A 1 173 ? -18.290 -28.937 -21.634 1.00 71.25 173 CYS A N 1
ATOM 1429 C CA . CYS A 1 173 ? -19.225 -29.324 -20.583 1.00 71.25 173 CYS A CA 1
ATOM 1430 C C . CYS A 1 173 ? -18.585 -29.080 -19.211 1.00 71.25 173 CYS A C 1
ATOM 1432 O O . CYS A 1 173 ? -17.512 -29.602 -18.917 1.00 71.25 173 CYS A O 1
ATOM 1434 N N . SER A 1 174 ? -19.279 -28.358 -18.327 1.00 77.75 174 SER A N 1
ATOM 1435 C CA . SER A 1 174 ? -18.845 -28.160 -16.935 1.00 77.75 174 SER A CA 1
ATOM 1436 C C . SER A 1 174 ? -18.829 -29.456 -16.108 1.00 77.75 174 SER A C 1
ATOM 1438 O O . SER A 1 174 ? -18.265 -29.486 -15.013 1.00 77.75 174 SER A O 1
ATOM 1440 N N . LYS 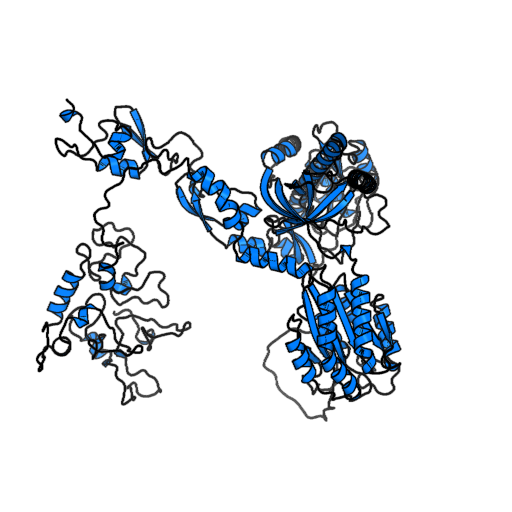A 1 175 ? -19.435 -30.534 -16.626 1.00 80.50 175 LYS A N 1
ATOM 1441 C CA . LYS A 1 175 ? -19.447 -31.876 -16.034 1.00 80.50 175 LYS A CA 1
ATOM 1442 C C . LYS A 1 175 ? -18.455 -32.796 -16.749 1.00 80.50 175 LYS A C 1
ATOM 1444 O O . LYS A 1 175 ? -18.262 -32.712 -17.957 1.00 80.50 175 LYS A O 1
ATOM 1449 N N . LYS A 1 176 ? -17.859 -33.738 -16.017 1.00 78.50 176 LYS A N 1
ATOM 1450 C CA . LYS A 1 176 ? -16.821 -34.640 -16.541 1.00 78.50 176 LYS A CA 1
ATOM 1451 C C . LYS A 1 176 ? -17.381 -35.629 -17.568 1.00 78.50 176 LYS A C 1
ATOM 1453 O O . LYS A 1 176 ? -18.397 -36.286 -17.323 1.00 78.50 176 LYS A O 1
ATOM 1458 N N . HIS A 1 177 ? -16.666 -35.770 -18.683 1.00 81.56 177 HIS A N 1
ATOM 1459 C CA . HIS A 1 177 ? -16.911 -36.742 -19.748 1.00 81.56 177 HIS A CA 1
ATOM 1460 C C . HIS A 1 177 ? -16.022 -37.972 -19.545 1.00 81.56 177 HIS A C 1
ATOM 1462 O O . HIS A 1 177 ? -14.819 -37.919 -19.775 1.00 81.56 177 HIS A O 1
ATOM 1468 N N . VAL A 1 178 ? -16.610 -39.075 -19.084 1.00 79.31 178 VAL A N 1
ATOM 1469 C CA . VAL A 1 178 ? -15.922 -40.363 -18.885 1.00 79.31 178 VAL A CA 1
ATOM 1470 C C . VAL A 1 178 ? -16.777 -41.495 -19.448 1.00 79.31 178 VAL A C 1
ATOM 1472 O O . VAL A 1 178 ? -17.994 -41.341 -19.590 1.00 79.31 178 VAL A O 1
ATOM 1475 N N . PHE A 1 179 ? -16.168 -42.629 -19.793 1.00 82.44 179 PHE A N 1
ATOM 1476 C CA . PHE A 1 179 ? -16.931 -43.807 -20.207 1.00 82.44 179 PHE A CA 1
ATOM 1477 C C . PHE A 1 179 ? -17.682 -44.407 -19.008 1.00 82.44 179 PHE A C 1
ATOM 1479 O O . PHE A 1 179 ? -17.181 -44.409 -17.882 1.00 82.44 179 PHE A O 1
ATOM 1486 N N . TRP A 1 180 ? -18.896 -44.921 -19.231 1.00 83.00 180 TRP A N 1
ATOM 1487 C CA . TRP A 1 180 ? -19.714 -45.508 -18.158 1.00 83.00 180 TRP A CA 1
ATOM 1488 C C . TRP A 1 180 ? -19.007 -46.703 -17.504 1.00 83.00 180 TRP A C 1
ATOM 1490 O O . TRP A 1 180 ? -19.080 -46.931 -16.302 1.00 83.00 180 TRP A O 1
ATOM 1500 N N . GLU A 1 181 ? -18.256 -47.449 -18.299 1.00 81.69 181 GLU A N 1
ATOM 1501 C CA . GLU A 1 181 ? -17.579 -48.679 -17.912 1.00 81.69 181 GLU A CA 1
ATOM 1502 C C . GLU A 1 181 ? -16.350 -48.420 -17.037 1.00 81.69 181 GLU A C 1
ATOM 1504 O O . GLU A 1 181 ? -15.968 -49.267 -16.229 1.00 81.69 181 GLU A O 1
ATOM 1509 N N . GLU A 1 182 ? -15.778 -47.219 -17.131 1.00 78.12 182 GLU A N 1
ATOM 1510 C CA . GLU A 1 182 ? -14.683 -46.757 -16.275 1.00 78.12 182 GLU A CA 1
ATOM 1511 C C . GLU A 1 182 ? -15.175 -46.382 -14.869 1.00 78.12 182 GLU A C 1
ATOM 1513 O O . GLU A 1 182 ? -14.402 -46.397 -13.908 1.00 78.12 182 GLU A O 1
ATOM 1518 N N . LEU A 1 183 ? -16.477 -46.121 -14.703 1.00 73.62 183 LEU A N 1
ATOM 1519 C CA . LEU A 1 183 ? -17.055 -45.779 -13.405 1.00 73.62 183 LEU A CA 1
ATOM 1520 C C . LEU A 1 183 ? -17.119 -46.960 -12.439 1.00 73.62 183 LEU A C 1
ATOM 1522 O O . LEU A 1 183 ? -17.029 -46.748 -11.231 1.00 73.62 183 LEU A O 1
ATOM 1526 N N . LYS A 1 184 ? -17.224 -48.203 -12.929 1.00 65.25 184 LYS A N 1
ATOM 1527 C CA . LYS A 1 184 ? -17.292 -49.389 -12.055 1.00 65.25 184 LYS A CA 1
ATOM 1528 C C . LYS A 1 184 ? -16.024 -49.567 -11.208 1.00 65.25 184 LYS A C 1
ATOM 1530 O O . LYS A 1 184 ? -16.094 -50.121 -10.112 1.00 65.25 184 LYS A O 1
ATOM 1535 N N . LEU A 1 185 ? -14.882 -49.076 -11.694 1.00 56.34 185 LEU A N 1
ATOM 1536 C CA . LEU A 1 185 ? -13.598 -49.081 -10.982 1.00 56.34 185 LEU A CA 1
ATOM 1537 C C . LEU A 1 185 ? -13.429 -47.868 -10.050 1.00 56.34 185 LEU A C 1
ATOM 1539 O O . LEU A 1 185 ? -12.501 -47.825 -9.240 1.00 56.34 185 LEU A O 1
ATOM 1543 N N . ASN A 1 186 ? -14.327 -46.883 -10.127 1.00 58.44 186 ASN A N 1
ATOM 1544 C CA . ASN A 1 186 ? -14.276 -45.683 -9.311 1.00 58.44 186 ASN A CA 1
ATOM 1545 C C . ASN A 1 186 ? -14.810 -45.977 -7.898 1.00 58.44 186 ASN A C 1
ATOM 1547 O O . ASN A 1 186 ? -16.017 -46.090 -7.675 1.00 58.44 186 ASN A O 1
ATOM 1551 N N . ARG A 1 187 ? -13.900 -46.061 -6.916 1.00 47.78 187 ARG A N 1
ATOM 1552 C CA . ARG A 1 187 ? -14.218 -46.333 -5.496 1.00 47.78 187 ARG A CA 1
ATOM 1553 C C . ARG A 1 187 ? -15.253 -45.374 -4.888 1.00 47.78 187 ARG A C 1
ATOM 1555 O O . ARG A 1 187 ? -15.859 -45.722 -3.885 1.00 47.78 187 ARG A O 1
ATOM 1562 N N . LYS A 1 188 ? -15.479 -44.190 -5.476 1.00 47.34 188 LYS A N 1
ATOM 1563 C CA . LYS A 1 188 ? -16.512 -43.237 -5.025 1.00 47.34 188 LYS A CA 1
ATOM 1564 C C . LYS A 1 188 ? -17.949 -43.637 -5.391 1.00 47.34 188 LYS A C 1
ATOM 1566 O O . LYS A 1 188 ? -18.865 -43.082 -4.801 1.00 47.34 188 LYS A O 1
ATOM 1571 N N . LEU A 1 189 ? -18.155 -44.544 -6.352 1.00 48.50 189 LEU A N 1
ATOM 1572 C CA . LEU A 1 189 ? -19.486 -44.986 -6.805 1.00 48.50 189 LEU A CA 1
ATOM 1573 C C . LEU A 1 189 ? -19.864 -46.385 -6.290 1.00 48.50 189 LEU A C 1
ATOM 1575 O O . LEU A 1 189 ? -21.046 -46.724 -6.251 1.00 48.50 189 LEU A O 1
ATOM 1579 N N . GLN A 1 190 ? -18.889 -47.177 -5.829 1.00 42.50 190 GLN A N 1
ATOM 1580 C CA . GLN A 1 190 ? -19.137 -48.390 -5.047 1.00 42.50 190 GLN A CA 1
ATOM 1581 C C . GLN A 1 190 ? -19.454 -48.013 -3.596 1.00 42.50 190 GLN A C 1
ATOM 1583 O O . GLN A 1 190 ? -18.609 -48.093 -2.707 1.00 42.50 190 GLN A O 1
ATOM 1588 N N . PHE A 1 191 ? -20.683 -47.572 -3.348 1.00 42.84 191 PHE A N 1
ATOM 1589 C CA . PHE A 1 191 ? -21.180 -47.455 -1.986 1.00 42.84 191 PHE A CA 1
ATOM 1590 C C . PHE A 1 191 ? -21.527 -48.859 -1.468 1.00 42.84 191 PHE A C 1
ATOM 1592 O O . PHE A 1 191 ? -22.627 -49.359 -1.702 1.00 42.84 191 PHE A O 1
ATOM 1599 N N . GLU A 1 192 ? -20.637 -49.463 -0.671 1.00 36.47 192 GLU A N 1
ATOM 1600 C CA . GLU A 1 192 ? -21.146 -50.046 0.576 1.00 36.47 192 GLU A CA 1
ATOM 1601 C C . GLU A 1 192 ? -22.045 -48.972 1.200 1.00 36.47 192 GLU A C 1
ATOM 1603 O O . GLU A 1 192 ? -21.649 -47.799 1.213 1.00 36.47 192 GLU A O 1
ATOM 1608 N N . GLN A 1 193 ? -23.257 -49.318 1.660 1.00 36.69 193 GLN A N 1
ATOM 1609 C CA . GLN A 1 193 ? -24.035 -48.349 2.435 1.00 36.69 193 GLN A CA 1
ATOM 1610 C C . GLN A 1 193 ? -23.084 -47.757 3.473 1.00 36.69 193 GLN A C 1
ATOM 1612 O O . GLN A 1 193 ? -22.473 -48.544 4.204 1.00 36.69 193 GLN A O 1
ATOM 1617 N N . PRO A 1 194 ? -22.875 -46.427 3.498 1.00 39.28 194 PRO A N 1
ATOM 1618 C CA . PRO A 1 194 ? -21.887 -45.857 4.386 1.00 39.28 194 PRO A CA 1
ATOM 1619 C C . PRO A 1 194 ? -22.274 -46.317 5.781 1.00 39.28 194 PRO A C 1
ATOM 1621 O O . PRO A 1 194 ? -23.373 -45.999 6.243 1.00 39.28 194 PRO A O 1
ATOM 1624 N N . LYS A 1 195 ? -21.411 -47.120 6.423 1.00 51.00 195 LYS A N 1
ATOM 1625 C CA . LYS A 1 195 ? -21.537 -47.387 7.853 1.00 51.00 195 LYS A CA 1
ATOM 1626 C C . LYS A 1 195 ? -21.624 -46.008 8.479 1.00 51.00 195 LYS A C 1
ATOM 1628 O O . LYS A 1 195 ? -20.647 -45.265 8.436 1.00 51.00 195 LYS A O 1
ATOM 1633 N N . LEU A 1 196 ? -22.815 -45.622 8.935 1.00 59.44 196 LEU A N 1
ATOM 1634 C CA . LEU A 1 196 ? -22.994 -44.331 9.576 1.00 59.44 196 LEU A CA 1
ATOM 1635 C C . LEU A 1 196 ? -22.027 -44.335 10.757 1.00 59.44 196 LEU A C 1
ATOM 1637 O O . LEU A 1 196 ? -22.004 -45.286 11.534 1.00 59.44 196 LEU A O 1
ATOM 1641 N N . ILE A 1 197 ? -21.173 -43.322 10.831 1.00 68.94 197 ILE A N 1
ATOM 1642 C CA . ILE A 1 197 ? -20.165 -43.196 11.881 1.00 68.94 197 ILE A CA 1
ATOM 1643 C C . ILE A 1 197 ? -20.739 -42.241 12.934 1.00 68.94 197 ILE A C 1
ATOM 1645 O O . ILE A 1 197 ? -21.381 -41.250 12.561 1.00 68.94 197 ILE A O 1
ATOM 1649 N N . PRO A 1 198 ? -20.538 -42.502 14.237 1.00 76.00 198 PRO A N 1
ATOM 1650 C CA . PRO A 1 198 ? -20.933 -41.563 15.278 1.00 76.00 198 PRO A CA 1
ATOM 1651 C C . PRO A 1 198 ? -20.297 -40.181 15.056 1.00 76.00 198 PRO A C 1
ATOM 1653 O O . PRO A 1 198 ? -19.151 -40.054 14.623 1.00 76.00 198 PRO A O 1
ATOM 1656 N N . CYS A 1 199 ? -21.024 -39.113 15.389 1.00 77.44 199 CYS A N 1
ATOM 1657 C CA . CYS A 1 199 ? -20.511 -37.747 15.408 1.00 77.44 199 CYS A CA 1
ATOM 1658 C C . CYS A 1 199 ? -19.639 -37.528 16.658 1.00 77.44 199 CYS A C 1
ATOM 1660 O O . CYS A 1 199 ? -20.022 -36.899 17.645 1.00 77.44 199 CYS A O 1
ATOM 1662 N N . ILE A 1 200 ? -18.435 -38.089 16.633 1.00 71.44 200 ILE A N 1
ATOM 1663 C CA . ILE A 1 200 ? -17.469 -37.970 17.728 1.00 71.44 200 ILE A CA 1
ATOM 1664 C C . ILE A 1 200 ? -16.856 -36.559 17.728 1.00 71.44 200 ILE A C 1
ATOM 1666 O O . ILE A 1 200 ? -16.829 -35.862 16.707 1.00 71.44 200 ILE A O 1
ATOM 1670 N N . LYS A 1 201 ? -16.359 -36.107 18.888 1.00 62.44 201 LYS A N 1
ATOM 1671 C CA . LYS A 1 201 ? -15.484 -34.930 19.001 1.00 62.44 201 LYS A CA 1
ATOM 1672 C C . LYS A 1 201 ? -14.259 -35.096 18.089 1.00 62.44 201 LYS A C 1
ATOM 1674 O O . LYS A 1 201 ? -13.232 -35.611 18.507 1.00 62.44 201 LYS A O 1
ATOM 1679 N N . THR A 1 202 ? -14.317 -34.606 16.858 1.00 49.12 202 THR A N 1
ATOM 1680 C CA . THR A 1 202 ? -13.121 -34.427 16.025 1.00 49.12 202 THR A CA 1
ATOM 1681 C C . THR A 1 202 ? -12.211 -33.388 16.686 1.00 49.12 202 THR A C 1
ATOM 1683 O O . THR A 1 202 ? -12.524 -32.202 16.627 1.00 49.12 202 THR A O 1
ATOM 1686 N N . ASN A 1 203 ? -11.155 -33.833 17.382 1.00 44.19 203 ASN A N 1
ATOM 1687 C CA . ASN A 1 203 ? -9.908 -33.125 17.735 1.00 44.19 203 ASN A CA 1
ATOM 1688 C C . ASN A 1 203 ? -9.954 -31.587 17.907 1.00 44.19 203 ASN A C 1
ATOM 1690 O O . ASN A 1 203 ? -9.034 -30.874 17.510 1.00 44.19 203 ASN A O 1
ATOM 1694 N N . ALA A 1 204 ? -10.978 -31.060 18.580 1.00 44.72 204 ALA A N 1
ATOM 1695 C CA . ALA A 1 204 ? -11.172 -29.617 18.740 1.00 44.72 204 ALA A CA 1
ATOM 1696 C C . ALA A 1 204 ? -10.108 -28.940 19.629 1.00 44.72 204 ALA A C 1
ATOM 1698 O O . ALA A 1 204 ? -9.978 -27.720 19.599 1.00 44.72 204 ALA A O 1
ATOM 1699 N N . LYS A 1 205 ? -9.339 -29.710 20.416 1.00 39.66 205 LYS A N 1
ATOM 1700 C CA . LYS A 1 205 ? -8.242 -29.172 21.237 1.00 39.66 205 LYS A CA 1
ATOM 1701 C C . LYS A 1 205 ? -6.892 -29.128 20.509 1.00 39.66 205 LYS A C 1
ATOM 1703 O O . LYS A 1 205 ? -6.159 -28.174 20.726 1.00 39.66 205 LYS A O 1
ATOM 1708 N N . ASN A 1 206 ? -6.603 -30.071 19.606 1.00 37.97 206 ASN A N 1
ATOM 1709 C CA . ASN A 1 206 ? -5.327 -30.094 18.875 1.00 37.97 206 ASN A CA 1
ATOM 1710 C C . ASN A 1 206 ? -5.348 -29.237 17.601 1.00 37.97 206 ASN A C 1
ATOM 1712 O O . ASN A 1 206 ? -4.313 -28.722 17.203 1.00 37.97 206 ASN A O 1
ATOM 1716 N N . GLN A 1 207 ? -6.509 -29.013 16.978 1.00 40.94 207 GLN A N 1
ATOM 1717 C CA . GLN A 1 207 ? -6.588 -28.138 15.801 1.00 40.94 207 GLN A CA 1
ATOM 1718 C C . GLN A 1 207 ? -6.519 -26.648 16.137 1.00 40.94 207 GLN A C 1
ATOM 1720 O O . GLN A 1 207 ? -6.061 -25.876 15.304 1.00 40.94 207 GLN A O 1
ATOM 1725 N N . LYS A 1 208 ? -6.924 -26.235 17.344 1.00 39.50 208 LYS A N 1
ATOM 1726 C CA . LYS A 1 208 ? -6.897 -24.818 17.720 1.00 39.50 208 LYS A CA 1
ATOM 1727 C C . LYS A 1 208 ? -5.461 -24.277 17.744 1.00 39.50 208 LYS A C 1
ATOM 1729 O O . LYS A 1 208 ? -5.192 -23.282 17.098 1.00 39.50 208 LYS A O 1
ATOM 1734 N N . SER A 1 209 ? -4.518 -24.998 18.357 1.00 38.59 209 SER A N 1
ATOM 1735 C CA . SER A 1 209 ? -3.117 -24.558 18.452 1.00 38.59 209 SER A CA 1
ATOM 1736 C C . SER A 1 209 ? -2.264 -24.852 17.208 1.00 38.59 209 SER A C 1
ATOM 1738 O O . SER A 1 209 ? -1.402 -24.043 16.870 1.00 38.59 209 SER A O 1
ATOM 1740 N N . LEU A 1 210 ? -2.496 -25.968 16.499 1.00 33.53 210 LEU A N 1
ATOM 1741 C CA . LEU A 1 210 ? -1.729 -26.328 15.290 1.00 33.53 210 LEU A CA 1
ATOM 1742 C C . LEU A 1 210 ? -2.131 -25.496 14.057 1.00 33.53 210 LEU A C 1
ATOM 1744 O O . LEU A 1 210 ? -1.270 -25.150 13.251 1.00 33.53 210 LEU A O 1
ATOM 1748 N N . ILE A 1 211 ? -3.411 -25.118 13.921 1.00 40.09 211 ILE A N 1
ATOM 1749 C CA . ILE A 1 211 ? -3.885 -24.265 12.814 1.00 40.09 211 ILE A CA 1
ATOM 1750 C C . ILE A 1 211 ? -3.575 -22.783 13.085 1.00 40.09 211 ILE A C 1
ATOM 1752 O O . ILE A 1 211 ? -3.250 -22.056 12.150 1.00 40.09 211 ILE A O 1
ATOM 1756 N N . GLU A 1 212 ? -3.620 -22.324 14.342 1.00 42.78 212 GLU A N 1
ATOM 1757 C CA . GLU A 1 212 ? -3.398 -20.906 14.670 1.00 42.78 212 GLU A CA 1
ATOM 1758 C C . GLU A 1 212 ? -1.940 -20.446 14.506 1.00 42.78 212 GLU A C 1
ATOM 1760 O O . GLU A 1 212 ? -1.739 -19.280 14.171 1.00 42.78 212 GLU A O 1
ATOM 1765 N N . ASN A 1 213 ? -0.941 -21.325 14.688 1.00 38.53 213 ASN A N 1
ATOM 1766 C CA . ASN A 1 213 ? 0.475 -20.919 14.721 1.00 38.53 213 ASN A CA 1
ATOM 1767 C C . ASN A 1 213 ? 1.323 -21.365 13.518 1.00 38.53 213 ASN A C 1
ATOM 1769 O O . ASN A 1 213 ? 2.236 -20.640 13.136 1.00 38.53 213 ASN A O 1
ATOM 1773 N N . GLN A 1 214 ? 1.044 -22.516 12.896 1.00 33.34 214 GLN A N 1
ATOM 1774 C CA . GLN A 1 214 ? 1.878 -23.047 11.800 1.00 33.34 214 GLN A CA 1
ATOM 1775 C C . GLN A 1 214 ? 1.326 -22.716 10.405 1.00 33.34 214 GLN A C 1
ATOM 1777 O O . GLN A 1 214 ? 2.093 -22.577 9.456 1.00 33.34 214 GLN A O 1
ATOM 1782 N N . ASN A 1 215 ? 0.009 -22.504 10.294 1.00 41.66 215 ASN A N 1
ATOM 1783 C CA . ASN A 1 215 ? -0.642 -22.163 9.029 1.00 41.66 215 ASN A CA 1
ATOM 1784 C C . ASN A 1 215 ? -0.763 -20.657 8.784 1.00 41.66 215 ASN A C 1
ATOM 1786 O O . ASN A 1 215 ? -0.908 -20.282 7.630 1.00 41.66 215 ASN A O 1
ATOM 1790 N N . LYS A 1 216 ? -0.676 -19.785 9.804 1.00 46.06 216 LYS A N 1
ATOM 1791 C CA . LYS A 1 216 ? -0.828 -18.331 9.598 1.00 46.06 216 LYS A CA 1
ATOM 1792 C C . LYS A 1 216 ? 0.186 -17.789 8.595 1.00 46.06 216 LYS A C 1
ATOM 1794 O O . LYS A 1 216 ? -0.233 -17.210 7.614 1.00 46.06 216 LYS A O 1
ATOM 1799 N N . ILE A 1 217 ? 1.481 -18.049 8.764 1.00 37.81 217 ILE A N 1
ATOM 1800 C CA . ILE A 1 217 ? 2.511 -17.478 7.877 1.00 37.81 217 ILE A CA 1
ATOM 1801 C C . ILE A 1 217 ? 2.494 -18.119 6.474 1.00 37.81 217 ILE A C 1
ATOM 1803 O O . ILE A 1 217 ? 2.630 -17.403 5.489 1.00 37.81 217 ILE A O 1
ATOM 1807 N N . ASN A 1 218 ? 2.253 -19.432 6.359 1.00 40.16 218 ASN A N 1
ATOM 1808 C CA . ASN A 1 218 ? 2.251 -20.130 5.062 1.00 40.16 218 ASN A CA 1
ATOM 1809 C C . ASN A 1 218 ? 0.957 -19.941 4.240 1.00 40.16 218 ASN A C 1
ATOM 1811 O O . ASN A 1 218 ? 1.002 -20.106 3.028 1.00 40.16 218 ASN A O 1
ATOM 1815 N N . PHE A 1 219 ? -0.181 -19.591 4.858 1.00 45.47 219 PHE A N 1
ATOM 1816 C CA . PHE A 1 219 ? -1.401 -19.174 4.138 1.00 45.47 219 PHE A CA 1
ATOM 1817 C C . PHE A 1 219 ? -1.442 -17.666 3.838 1.00 45.47 219 PHE A C 1
ATOM 1819 O O . PHE A 1 219 ? -2.323 -17.227 3.104 1.00 45.47 219 PHE A O 1
ATOM 1826 N N . MET A 1 220 ? -0.571 -16.857 4.457 1.00 47.91 220 MET A N 1
ATOM 1827 C CA . MET A 1 220 ? -0.794 -15.410 4.590 1.00 47.91 220 MET A CA 1
ATOM 1828 C C . MET A 1 220 ? -0.591 -14.598 3.315 1.00 47.91 220 MET A C 1
ATOM 1830 O O . MET A 1 220 ? -1.089 -13.480 3.225 1.00 47.91 220 MET A O 1
ATOM 1834 N N . LEU A 1 221 ? 0.120 -15.130 2.334 1.00 52.88 221 LEU A N 1
ATOM 1835 C CA . LEU A 1 221 ? 0.278 -14.507 1.033 1.00 52.88 221 LEU A CA 1
ATOM 1836 C C . LEU A 1 221 ? 0.374 -15.647 0.025 1.00 52.88 221 LEU A C 1
ATOM 1838 O O . LEU A 1 221 ? 1.184 -16.556 0.205 1.00 52.88 221 LEU A O 1
ATOM 1842 N N . ASP A 1 222 ? -0.461 -15.604 -1.011 1.00 56.81 222 ASP A N 1
ATOM 1843 C CA . ASP A 1 222 ? -0.265 -16.445 -2.192 1.00 56.81 222 ASP A CA 1
ATOM 1844 C C . ASP A 1 222 ? 1.197 -16.295 -2.658 1.00 56.81 222 ASP A C 1
ATOM 1846 O O . ASP A 1 222 ? 1.767 -15.199 -2.570 1.00 56.81 222 ASP A O 1
ATOM 1850 N N . GLU A 1 223 ? 1.818 -17.370 -3.147 1.00 54.22 223 GLU A N 1
ATOM 1851 C CA . GLU A 1 223 ? 3.154 -17.291 -3.741 1.00 54.22 223 GLU A CA 1
ATOM 1852 C C . GLU A 1 223 ? 3.232 -16.176 -4.790 1.00 54.22 223 GLU A C 1
ATOM 1854 O O . GLU A 1 223 ? 4.280 -15.548 -4.939 1.00 54.22 223 GLU A O 1
ATOM 1859 N N . GLU A 1 224 ? 2.140 -15.914 -5.510 1.00 56.03 224 GLU A N 1
ATOM 1860 C CA . GLU A 1 224 ? 2.062 -14.822 -6.478 1.00 56.03 224 GLU A CA 1
ATOM 1861 C C . GLU A 1 224 ? 2.157 -13.433 -5.833 1.00 56.03 224 GLU A C 1
ATOM 1863 O O . GLU A 1 224 ? 2.913 -12.587 -6.319 1.00 56.03 224 GLU A O 1
ATOM 1868 N N . GLU A 1 225 ? 1.484 -13.195 -4.703 1.00 53.22 225 GLU A N 1
ATOM 1869 C CA . GLU A 1 225 ? 1.599 -11.931 -3.964 1.00 53.22 225 GLU A CA 1
ATOM 1870 C C . GLU A 1 225 ? 2.993 -11.786 -3.338 1.00 53.22 225 GLU A C 1
ATOM 1872 O O . GLU A 1 225 ? 3.593 -10.715 -3.431 1.00 53.22 225 GLU A O 1
ATOM 1877 N N . LEU A 1 226 ? 3.585 -12.867 -2.815 1.00 54.53 226 LEU A N 1
ATOM 1878 C CA . LEU A 1 226 ? 4.981 -12.859 -2.349 1.00 54.53 226 LEU A CA 1
ATOM 1879 C C . LEU A 1 226 ? 5.960 -12.524 -3.481 1.00 54.53 226 LEU A C 1
ATOM 1881 O O . LEU A 1 226 ? 6.869 -11.707 -3.305 1.00 54.53 226 LEU A O 1
ATOM 1885 N N . LYS A 1 227 ? 5.773 -13.121 -4.663 1.00 55.41 227 LYS A N 1
ATOM 1886 C CA . LYS A 1 227 ? 6.570 -12.826 -5.865 1.00 55.41 227 LYS A CA 1
ATOM 1887 C C . LYS A 1 227 ? 6.396 -11.368 -6.293 1.00 55.41 227 LYS A C 1
ATOM 1889 O O . LYS A 1 227 ? 7.390 -10.704 -6.597 1.00 55.41 227 LYS A O 1
ATOM 1894 N N . ARG A 1 228 ? 5.168 -10.839 -6.265 1.00 57.28 228 ARG A N 1
ATOM 1895 C CA . ARG A 1 228 ? 4.862 -9.430 -6.564 1.00 57.28 228 ARG A CA 1
ATOM 1896 C C . ARG A 1 228 ? 5.551 -8.482 -5.582 1.00 57.28 228 ARG A C 1
ATOM 1898 O O . ARG A 1 228 ? 6.178 -7.516 -6.008 1.00 57.28 228 ARG A O 1
ATOM 1905 N N . MET A 1 229 ? 5.509 -8.776 -4.290 1.00 53.31 229 MET A N 1
ATOM 1906 C CA . MET A 1 229 ? 6.140 -7.960 -3.248 1.00 53.31 229 MET A CA 1
ATOM 1907 C C . MET A 1 229 ? 7.665 -7.976 -3.339 1.00 53.31 229 MET A C 1
ATOM 1909 O O . MET A 1 229 ? 8.308 -6.926 -3.283 1.00 53.31 229 MET A O 1
ATOM 1913 N N . HIS A 1 230 ? 8.259 -9.150 -3.568 1.00 56.06 230 HIS A N 1
ATOM 1914 C CA . HIS A 1 230 ? 9.686 -9.254 -3.869 1.00 56.06 230 HIS A CA 1
ATOM 1915 C C . HIS A 1 230 ? 10.069 -8.443 -5.108 1.00 56.06 230 HIS A C 1
ATOM 1917 O O . HIS A 1 230 ? 11.147 -7.852 -5.130 1.00 56.06 230 HIS A O 1
ATOM 1923 N N . LYS A 1 231 ? 9.196 -8.366 -6.119 1.00 59.78 231 LYS A N 1
ATOM 1924 C CA . LYS A 1 231 ? 9.416 -7.531 -7.304 1.00 59.78 231 LYS A CA 1
ATOM 1925 C C . LYS A 1 231 ? 9.426 -6.038 -6.961 1.00 59.78 231 LYS A C 1
ATOM 1927 O O . LYS A 1 231 ? 10.328 -5.350 -7.422 1.00 59.78 231 LYS A O 1
ATOM 1932 N N . VAL A 1 232 ? 8.501 -5.543 -6.134 1.00 54.53 232 VAL A N 1
ATOM 1933 C CA . VAL A 1 232 ? 8.461 -4.123 -5.714 1.00 54.53 232 VAL A CA 1
ATOM 1934 C C . VAL A 1 232 ? 9.706 -3.741 -4.908 1.00 54.53 232 VAL A C 1
ATOM 1936 O O . VAL A 1 232 ? 10.333 -2.725 -5.194 1.00 54.53 232 VAL A O 1
ATOM 1939 N N . ILE A 1 233 ? 10.125 -4.587 -3.962 1.00 56.25 233 ILE A N 1
ATOM 1940 C CA . ILE A 1 233 ? 11.357 -4.368 -3.185 1.00 56.25 233 ILE A CA 1
ATOM 1941 C C . ILE A 1 233 ? 12.586 -4.402 -4.101 1.00 56.25 233 ILE A C 1
ATOM 1943 O O . ILE A 1 233 ? 13.468 -3.558 -3.988 1.00 56.25 233 ILE A O 1
ATOM 1947 N N . LYS A 1 234 ? 12.648 -5.346 -5.050 1.00 60.88 234 LYS A N 1
ATOM 1948 C CA . LYS A 1 234 ? 13.724 -5.365 -6.051 1.00 60.88 234 LYS A CA 1
ATOM 1949 C C . LYS A 1 234 ? 13.742 -4.084 -6.883 1.00 60.88 234 LYS A C 1
ATOM 1951 O O . LYS A 1 234 ? 14.822 -3.577 -7.146 1.00 60.88 234 LYS A O 1
ATOM 1956 N N . GLN A 1 235 ? 12.576 -3.539 -7.241 1.00 61.94 235 GLN A N 1
ATOM 1957 C CA . GLN A 1 235 ? 12.463 -2.299 -8.014 1.00 61.94 235 GLN A CA 1
ATOM 1958 C C . GLN A 1 235 ? 13.009 -1.055 -7.294 1.00 61.94 235 GLN A C 1
ATOM 1960 O O . GLN A 1 235 ? 13.424 -0.120 -7.978 1.00 61.94 235 GLN A O 1
ATOM 1965 N N . GLN A 1 236 ? 13.057 -1.048 -5.954 1.00 64.06 236 GLN A N 1
ATOM 1966 C CA . GLN A 1 236 ? 13.693 0.018 -5.159 1.00 64.06 236 GLN A CA 1
ATOM 1967 C C . GLN A 1 236 ? 15.197 0.107 -5.402 1.00 64.06 236 GLN A C 1
ATOM 1969 O O . GLN A 1 236 ? 15.754 1.198 -5.431 1.00 64.06 236 GLN A O 1
ATOM 1974 N N . ASN A 1 237 ? 15.827 -1.043 -5.626 1.00 73.81 237 ASN A N 1
ATOM 1975 C CA . ASN A 1 237 ? 17.262 -1.170 -5.830 1.00 73.81 237 ASN A CA 1
ATOM 1976 C C . ASN A 1 237 ? 17.601 -1.365 -7.316 1.00 73.81 237 ASN A C 1
ATOM 1978 O O . ASN A 1 237 ? 18.548 -2.080 -7.631 1.00 73.81 237 ASN A O 1
ATOM 1982 N N . ILE A 1 238 ? 16.829 -0.771 -8.234 1.00 83.12 238 ILE A N 1
ATOM 1983 C CA . ILE A 1 238 ? 17.155 -0.779 -9.667 1.00 83.12 238 ILE A CA 1
ATOM 1984 C C . ILE A 1 238 ? 17.946 0.476 -10.036 1.00 83.12 238 ILE A C 1
ATOM 1986 O O . ILE A 1 238 ? 17.558 1.590 -9.675 1.00 83.12 238 ILE A O 1
ATOM 1990 N N . ILE A 1 239 ? 19.017 0.275 -10.800 1.00 88.81 239 ILE A N 1
ATOM 1991 C CA . ILE A 1 239 ? 19.742 1.326 -11.513 1.00 88.81 239 ILE A CA 1
ATOM 1992 C C . ILE A 1 239 ? 19.499 1.110 -13.004 1.00 88.81 239 ILE A C 1
ATOM 1994 O O . ILE A 1 239 ? 19.955 0.117 -13.564 1.00 88.81 239 ILE A O 1
ATOM 1998 N N . ASP A 1 240 ? 18.780 2.031 -13.634 1.00 92.31 240 ASP A N 1
ATOM 1999 C CA . ASP A 1 240 ? 18.574 2.058 -15.078 1.00 92.31 240 ASP A CA 1
ATOM 2000 C C . ASP A 1 240 ? 19.635 2.953 -15.717 1.00 92.31 240 ASP A C 1
ATOM 2002 O O . ASP A 1 240 ? 19.740 4.135 -15.389 1.00 92.31 240 ASP A O 1
ATOM 2006 N N . ILE A 1 241 ? 20.425 2.384 -16.623 1.00 94.50 241 ILE A N 1
ATOM 2007 C CA . ILE A 1 241 ? 21.470 3.083 -17.368 1.00 94.50 241 ILE A CA 1
ATOM 2008 C C . ILE A 1 241 ? 21.062 3.123 -18.839 1.00 94.50 241 ILE A C 1
ATOM 2010 O O . ILE A 1 241 ? 20.840 2.079 -19.449 1.00 94.50 241 ILE A O 1
ATOM 2014 N N . ILE A 1 242 ? 20.971 4.315 -19.420 1.00 96.56 242 ILE A N 1
ATOM 2015 C CA . ILE A 1 242 ? 20.623 4.508 -20.830 1.00 96.56 242 ILE A CA 1
ATOM 2016 C C . ILE A 1 242 ? 21.802 5.147 -21.550 1.00 96.56 242 ILE A C 1
ATOM 2018 O O . ILE A 1 242 ? 22.281 6.205 -21.145 1.00 96.56 242 ILE A O 1
ATOM 2022 N N . PHE A 1 243 ? 22.226 4.530 -22.647 1.00 95.81 243 PHE A N 1
ATOM 2023 C CA . PHE A 1 243 ? 23.144 5.130 -23.608 1.00 95.81 243 PHE A CA 1
ATOM 2024 C C . PHE A 1 243 ? 22.346 5.630 -24.809 1.00 95.81 243 PHE A C 1
ATOM 2026 O O . PHE A 1 243 ? 21.765 4.827 -25.529 1.00 95.81 243 PHE A O 1
ATOM 2033 N N . ILE A 1 244 ? 22.312 6.942 -25.006 1.00 95.75 244 ILE A N 1
ATOM 2034 C CA . ILE A 1 244 ? 21.788 7.605 -26.198 1.00 95.75 244 ILE A CA 1
ATOM 2035 C C . ILE A 1 244 ? 23.000 7.997 -27.038 1.00 95.75 244 ILE A C 1
ATOM 2037 O O . ILE A 1 244 ? 23.855 8.751 -26.571 1.00 95.75 244 ILE A O 1
ATOM 2041 N N . MET A 1 245 ? 23.115 7.458 -28.244 1.00 93.25 245 MET A N 1
ATOM 2042 C CA . MET A 1 245 ? 24.297 7.654 -29.075 1.00 93.25 245 MET A CA 1
ATOM 2043 C C . MET A 1 245 ? 23.920 7.987 -30.508 1.00 93.25 245 MET A C 1
ATOM 2045 O O . MET A 1 245 ? 23.103 7.306 -31.128 1.00 93.25 245 MET A O 1
ATOM 2049 N N . ASP A 1 246 ? 24.571 9.020 -31.017 1.00 91.19 246 ASP A N 1
ATOM 2050 C CA . ASP A 1 246 ? 24.593 9.342 -32.432 1.00 91.19 246 ASP A CA 1
ATOM 2051 C C . ASP A 1 246 ? 25.201 8.170 -33.225 1.00 91.19 246 ASP A C 1
ATOM 2053 O O . ASP A 1 246 ? 26.256 7.631 -32.873 1.00 91.19 246 ASP A O 1
ATOM 2057 N N . CYS A 1 247 ? 24.476 7.714 -34.245 1.00 88.94 247 CYS A N 1
ATOM 2058 C CA . CYS A 1 247 ? 24.842 6.586 -35.093 1.00 88.94 247 CYS A CA 1
ATOM 2059 C C . CYS A 1 247 ? 25.088 6.989 -36.557 1.00 88.94 247 CYS A C 1
ATOM 2061 O O . CYS A 1 247 ? 24.900 6.160 -37.460 1.00 88.94 247 CYS A O 1
ATOM 2063 N N . THR A 1 248 ? 25.507 8.230 -36.800 1.00 86.38 248 THR A N 1
ATOM 2064 C CA . THR A 1 248 ? 25.911 8.728 -38.121 1.00 86.38 248 THR A CA 1
ATOM 2065 C C . THR A 1 248 ? 27.383 8.465 -38.423 1.00 86.38 248 THR A C 1
ATOM 2067 O O . THR A 1 248 ? 28.129 7.928 -37.601 1.00 86.38 248 THR A O 1
ATOM 2070 N N . LYS A 1 249 ? 27.805 8.743 -39.666 1.00 83.94 249 LYS A N 1
ATOM 2071 C CA . LYS A 1 249 ? 29.090 8.286 -40.236 1.00 83.94 249 LYS A CA 1
ATOM 2072 C C . LYS A 1 249 ? 30.311 8.647 -39.386 1.00 83.94 249 LYS A C 1
ATOM 2074 O O . LYS A 1 249 ? 31.237 7.843 -39.300 1.00 83.94 249 LYS A O 1
ATOM 2079 N N . THR A 1 250 ? 30.333 9.830 -38.782 1.00 87.25 250 THR A N 1
ATOM 2080 C CA . THR A 1 250 ? 31.452 10.330 -37.965 1.00 87.25 250 THR A CA 1
ATOM 2081 C C . THR A 1 250 ? 31.574 9.610 -36.622 1.00 87.25 250 THR A C 1
ATOM 2083 O O . THR A 1 250 ? 32.650 9.598 -36.020 1.00 87.25 250 THR A O 1
ATOM 2086 N N . MET A 1 251 ? 30.517 8.916 -36.195 1.00 90.75 251 MET A N 1
ATOM 2087 C CA . MET A 1 251 ? 30.433 8.268 -34.892 1.00 90.75 251 MET A CA 1
ATOM 2088 C C . MET A 1 251 ? 30.893 6.803 -34.864 1.00 90.75 251 MET A C 1
ATOM 2090 O O . MET A 1 251 ? 30.967 6.216 -33.784 1.00 90.75 251 MET A O 1
ATOM 2094 N N . ASP A 1 252 ? 31.292 6.206 -35.997 1.00 89.69 252 ASP A N 1
ATOM 2095 C CA . ASP A 1 252 ? 31.729 4.795 -36.059 1.00 89.69 252 ASP A CA 1
ATOM 2096 C C . ASP A 1 252 ? 32.798 4.419 -35.007 1.00 89.69 252 ASP A C 1
ATOM 2098 O O . ASP A 1 252 ? 32.597 3.436 -34.282 1.00 89.69 252 ASP A O 1
ATOM 2102 N N . PRO A 1 253 ? 33.879 5.206 -34.801 1.00 90.06 253 PRO A N 1
ATOM 2103 C CA . PRO A 1 253 ? 34.888 4.887 -33.786 1.00 90.06 253 PRO A CA 1
ATOM 2104 C C . PRO A 1 253 ? 34.324 4.857 -32.356 1.00 90.06 253 PRO A C 1
ATOM 2106 O O . PRO A 1 253 ? 34.758 4.055 -31.525 1.00 90.06 253 PRO A O 1
ATOM 2109 N N . TRP A 1 254 ? 33.330 5.700 -32.066 1.00 90.19 254 TRP A N 1
ATOM 2110 C CA . TRP A 1 254 ? 32.662 5.778 -30.766 1.00 90.19 254 TRP A CA 1
ATOM 2111 C C . TRP A 1 254 ? 31.736 4.581 -30.535 1.00 90.19 254 TRP A C 1
ATOM 2113 O O . TRP A 1 254 ? 31.742 3.998 -29.448 1.00 90.19 254 TRP A O 1
ATOM 2123 N N . ILE A 1 255 ? 31.013 4.151 -31.574 1.00 89.56 255 ILE A N 1
ATOM 2124 C CA . ILE A 1 255 ? 30.173 2.946 -31.545 1.00 89.56 255 ILE A CA 1
ATOM 2125 C C . ILE A 1 255 ? 31.035 1.705 -31.268 1.00 89.56 255 ILE A C 1
ATOM 2127 O O . ILE A 1 255 ? 30.694 0.899 -30.396 1.00 89.56 255 ILE A O 1
ATOM 2131 N N . GLN A 1 256 ? 32.184 1.569 -31.945 1.00 89.06 256 GLN A N 1
ATOM 2132 C CA . GLN A 1 256 ? 33.111 0.448 -31.732 1.00 89.06 256 GLN A CA 1
ATOM 2133 C C . GLN A 1 256 ? 33.691 0.432 -30.314 1.00 89.06 256 GLN A C 1
ATOM 2135 O O . GLN A 1 256 ? 33.782 -0.628 -29.678 1.00 89.06 256 GLN A O 1
ATOM 2140 N N . GLN A 1 257 ? 34.050 1.603 -29.781 1.00 90.44 257 GLN A N 1
ATOM 2141 C CA . GLN A 1 257 ? 34.546 1.692 -28.414 1.00 90.44 257 GLN A CA 1
ATOM 2142 C C . GLN A 1 257 ? 33.464 1.330 -27.390 1.00 90.44 257 GLN A C 1
ATOM 2144 O O . GLN A 1 257 ? 33.730 0.564 -26.460 1.00 90.44 257 GLN A O 1
ATOM 2149 N N . CYS A 1 258 ? 32.236 1.815 -27.585 1.00 89.81 258 CYS A N 1
ATOM 2150 C CA . CYS A 1 258 ? 31.094 1.459 -26.751 1.00 89.81 258 CYS A CA 1
ATOM 2151 C C . CYS A 1 258 ? 30.874 -0.063 -26.750 1.00 89.81 258 CYS A C 1
ATOM 2153 O O . CYS A 1 258 ? 30.880 -0.685 -25.687 1.00 89.81 258 CYS A O 1
ATOM 2155 N N . HIS A 1 259 ? 30.813 -0.696 -27.926 1.00 89.06 259 HIS A N 1
ATOM 2156 C CA . HIS A 1 259 ? 30.678 -2.151 -28.059 1.00 89.06 259 HIS A CA 1
ATOM 2157 C C . HIS A 1 259 ? 31.780 -2.934 -27.320 1.00 89.06 259 HIS A C 1
ATOM 2159 O O . HIS A 1 259 ? 31.491 -3.917 -26.630 1.00 89.06 259 HIS A O 1
ATOM 2165 N N . SER A 1 260 ? 33.044 -2.518 -27.452 1.00 87.75 260 SER A N 1
ATOM 2166 C CA . SER A 1 260 ? 34.175 -3.265 -26.887 1.00 87.75 260 SER A CA 1
ATOM 2167 C C . SER A 1 260 ? 34.312 -3.126 -25.366 1.00 87.75 260 SER A C 1
ATOM 2169 O O . SER A 1 260 ? 34.794 -4.059 -24.720 1.00 87.75 260 SER A O 1
ATOM 2171 N N . GLN A 1 261 ? 33.872 -2.004 -24.782 1.00 89.81 261 GLN A N 1
ATOM 2172 C CA . GLN A 1 261 ? 34.138 -1.679 -23.374 1.00 89.81 261 GLN A CA 1
ATOM 2173 C C . GLN A 1 261 ? 32.907 -1.692 -22.463 1.00 89.81 261 GLN A C 1
ATOM 2175 O O . GLN A 1 261 ? 33.074 -1.859 -21.253 1.00 89.81 261 GLN A O 1
ATOM 2180 N N . ILE A 1 262 ? 31.684 -1.561 -22.994 1.00 88.44 262 ILE A N 1
ATOM 2181 C CA . ILE A 1 262 ? 30.464 -1.421 -22.176 1.00 88.44 262 ILE A CA 1
ATOM 2182 C C . ILE A 1 262 ? 30.279 -2.574 -21.182 1.00 88.44 262 ILE A C 1
ATOM 2184 O O . ILE A 1 262 ? 29.980 -2.324 -20.017 1.00 88.44 262 ILE A O 1
ATOM 2188 N N . ALA A 1 263 ? 30.554 -3.817 -21.597 1.00 85.38 263 ALA A N 1
ATOM 2189 C CA . ALA A 1 263 ? 30.473 -4.989 -20.725 1.00 85.38 263 ALA A CA 1
ATOM 2190 C C . ALA A 1 263 ? 31.399 -4.860 -19.506 1.00 85.38 263 ALA A C 1
ATOM 2192 O O . ALA A 1 263 ? 30.950 -4.903 -18.364 1.00 85.38 263 ALA A O 1
ATOM 2193 N N . ASN A 1 264 ? 32.678 -4.572 -19.753 1.00 86.25 264 ASN A N 1
ATOM 2194 C CA . ASN A 1 264 ? 33.690 -4.436 -18.707 1.00 86.25 264 ASN A CA 1
ATOM 2195 C C . ASN A 1 264 ? 33.398 -3.272 -17.748 1.00 86.25 264 ASN A C 1
ATOM 2197 O O . ASN A 1 264 ? 33.672 -3.371 -16.551 1.00 86.25 264 ASN A O 1
ATOM 2201 N N . ILE A 1 265 ? 32.896 -2.148 -18.270 1.00 87.38 265 ILE A N 1
ATOM 2202 C CA . ILE A 1 265 ? 32.561 -0.963 -17.467 1.00 87.38 265 ILE A CA 1
ATOM 2203 C C . ILE A 1 265 ? 31.431 -1.296 -16.496 1.00 87.38 265 ILE A C 1
ATOM 2205 O O . ILE A 1 265 ? 31.535 -1.011 -15.301 1.00 87.38 265 ILE A O 1
ATOM 2209 N N . ILE A 1 266 ? 30.370 -1.923 -17.001 1.00 86.44 266 ILE A N 1
ATOM 2210 C CA . ILE A 1 266 ? 29.187 -2.219 -16.200 1.00 86.44 266 ILE A CA 1
ATOM 2211 C C . ILE A 1 266 ? 29.481 -3.343 -15.219 1.00 86.44 266 ILE A C 1
ATOM 2213 O O . ILE A 1 266 ? 29.114 -3.202 -14.063 1.00 86.44 266 ILE A O 1
ATOM 2217 N N . GLU A 1 267 ? 30.169 -4.415 -15.612 1.00 85.69 267 GLU A N 1
ATOM 2218 C CA . GLU A 1 267 ? 30.515 -5.500 -14.683 1.00 85.69 267 GLU A CA 1
ATOM 2219 C C . GLU A 1 267 ? 31.312 -4.970 -13.480 1.00 85.69 267 GLU A C 1
ATOM 2221 O O . GLU A 1 267 ? 31.034 -5.313 -12.327 1.00 85.69 267 GLU A O 1
ATOM 2226 N N . LYS A 1 268 ? 32.268 -4.061 -13.722 1.00 84.12 268 LYS A N 1
ATOM 2227 C CA . LYS A 1 268 ? 33.004 -3.376 -12.648 1.00 84.12 268 LYS A CA 1
ATOM 2228 C C . LYS A 1 268 ? 32.082 -2.525 -11.779 1.00 84.12 268 LYS A C 1
ATOM 2230 O O . LYS A 1 268 ? 32.219 -2.547 -10.554 1.00 84.12 268 LYS A O 1
ATOM 2235 N N . PHE A 1 269 ? 31.157 -1.793 -12.394 1.00 84.62 269 PHE A N 1
ATOM 2236 C CA . PHE A 1 269 ? 30.181 -0.983 -11.674 1.00 84.62 269 PHE A CA 1
ATOM 2237 C C . PHE A 1 269 ? 29.223 -1.843 -10.839 1.00 84.62 269 PHE A C 1
ATOM 2239 O O . PHE A 1 269 ? 29.007 -1.537 -9.674 1.00 84.62 269 PHE A O 1
ATOM 2246 N N . GLU A 1 270 ? 28.721 -2.958 -11.369 1.00 81.88 270 GLU A N 1
ATOM 2247 C CA . GLU A 1 270 ? 27.842 -3.902 -10.674 1.00 81.88 270 GLU A CA 1
ATOM 2248 C C . GLU A 1 270 ? 28.499 -4.512 -9.441 1.00 81.88 270 GLU A C 1
ATOM 2250 O O . GLU A 1 270 ? 27.852 -4.664 -8.408 1.00 81.88 270 GLU A O 1
ATOM 2255 N N . ILE A 1 271 ? 29.794 -4.837 -9.509 1.00 79.81 271 ILE A N 1
ATOM 2256 C CA . ILE A 1 271 ? 30.551 -5.314 -8.343 1.00 79.81 271 ILE A CA 1
ATOM 2257 C C . ILE A 1 271 ? 30.559 -4.253 -7.235 1.00 79.81 271 ILE A C 1
ATOM 2259 O O . ILE A 1 271 ? 30.419 -4.596 -6.059 1.00 79.81 271 ILE A O 1
ATOM 2263 N N . GLN A 1 272 ? 30.697 -2.978 -7.603 1.00 73.69 272 GLN A N 1
ATOM 2264 C CA . GLN A 1 272 ? 30.715 -1.852 -6.668 1.00 73.69 272 GLN A CA 1
ATOM 2265 C C . GLN A 1 272 ? 29.315 -1.465 -6.179 1.00 73.69 272 GLN A C 1
ATOM 2267 O O . GLN A 1 272 ? 29.170 -1.010 -5.044 1.00 73.69 272 GLN A O 1
ATOM 2272 N N . SER A 1 273 ? 28.288 -1.671 -7.003 1.00 71.44 273 SER A N 1
ATOM 2273 C CA . SER A 1 273 ? 26.908 -1.293 -6.721 1.00 71.44 273 SER A CA 1
ATOM 2274 C C . SER A 1 273 ? 26.086 -2.411 -6.070 1.00 71.44 273 SER A C 1
ATOM 2276 O O . SER A 1 273 ? 24.891 -2.233 -5.867 1.00 71.44 273 SER A O 1
ATOM 2278 N N . LYS A 1 274 ? 26.663 -3.551 -5.655 1.00 66.81 274 LYS A N 1
ATOM 2279 C CA . LYS A 1 274 ? 25.897 -4.588 -4.925 1.00 66.81 274 LYS A CA 1
ATOM 2280 C C . LYS A 1 274 ? 25.276 -4.025 -3.631 1.00 66.81 274 LYS A C 1
ATOM 2282 O O . LYS A 1 274 ? 25.986 -3.393 -2.846 1.00 66.81 274 LYS A O 1
ATOM 2287 N N . PRO A 1 275 ? 23.976 -4.283 -3.354 1.00 64.00 275 PRO A N 1
ATOM 2288 C CA . PRO A 1 275 ? 23.088 -5.275 -3.971 1.00 64.00 275 PRO A CA 1
ATOM 2289 C C . PRO A 1 275 ? 22.096 -4.715 -5.021 1.00 64.00 275 PRO A C 1
ATOM 2291 O O . PRO A 1 275 ? 21.021 -5.291 -5.185 1.00 64.00 275 PRO A O 1
ATOM 2294 N N . TYR A 1 276 ? 22.397 -3.606 -5.704 1.00 75.56 276 TYR A N 1
ATOM 2295 C CA . TYR A 1 276 ? 21.525 -3.076 -6.759 1.00 75.56 276 TYR A CA 1
ATOM 2296 C C . TYR A 1 276 ? 21.472 -4.000 -7.986 1.00 75.56 276 TYR A C 1
ATOM 2298 O O . TYR A 1 276 ? 22.435 -4.694 -8.306 1.00 75.56 276 TYR A O 1
ATOM 2306 N N . ILE A 1 277 ? 20.323 -4.005 -8.665 1.00 81.38 277 ILE A N 1
ATOM 2307 C CA . ILE A 1 277 ? 20.137 -4.631 -9.975 1.00 81.38 277 ILE A CA 1
ATOM 2308 C C . ILE A 1 277 ? 20.355 -3.543 -11.023 1.00 81.38 277 ILE A C 1
ATOM 2310 O O . ILE A 1 277 ? 19.568 -2.598 -11.109 1.00 81.38 277 ILE A O 1
ATOM 2314 N N . THR A 1 278 ? 21.409 -3.679 -11.817 1.00 87.06 278 THR A N 1
ATOM 2315 C CA . THR A 1 278 ? 21.688 -2.761 -12.921 1.00 87.06 278 THR A CA 1
ATOM 2316 C C . THR A 1 278 ? 20.975 -3.253 -14.175 1.00 87.06 278 THR A C 1
ATOM 2318 O O . THR A 1 278 ? 21.015 -4.437 -14.504 1.00 87.06 278 THR A O 1
ATOM 2321 N N . ARG A 1 279 ? 20.285 -2.350 -14.870 1.00 91.69 279 ARG A N 1
ATOM 2322 C CA . ARG A 1 279 ? 19.692 -2.602 -16.183 1.00 91.69 279 ARG A CA 1
ATOM 2323 C C . ARG A 1 279 ? 20.235 -1.597 -17.174 1.00 91.69 279 ARG A C 1
ATOM 2325 O O . ARG A 1 279 ? 20.370 -0.422 -16.843 1.00 91.69 279 ARG A O 1
ATOM 2332 N N . ILE A 1 280 ? 20.510 -2.047 -18.389 1.00 93.69 280 ILE A N 1
ATOM 2333 C CA . ILE A 1 280 ? 21.072 -1.204 -19.440 1.00 93.69 280 ILE A CA 1
ATOM 2334 C C . ILE A 1 280 ? 20.139 -1.181 -20.631 1.00 93.69 280 ILE A C 1
ATOM 2336 O O . ILE A 1 280 ? 19.588 -2.212 -21.016 1.00 93.69 280 ILE A O 1
ATOM 2340 N N . ALA A 1 281 ? 20.001 -0.000 -21.215 1.00 94.44 281 ALA A N 1
ATOM 2341 C CA . ALA A 1 281 ? 19.399 0.210 -22.512 1.00 94.44 281 ALA A CA 1
ATOM 2342 C C . ALA A 1 281 ? 20.330 0.999 -23.425 1.00 94.44 281 ALA A C 1
ATOM 2344 O O . ALA A 1 281 ? 21.232 1.719 -22.984 1.00 94.44 281 ALA A O 1
ATOM 2345 N N . PHE A 1 282 ? 20.056 0.873 -24.715 1.00 95.25 282 PHE A N 1
ATOM 2346 C CA . PHE A 1 282 ? 20.766 1.572 -25.766 1.00 95.25 282 PHE A CA 1
ATOM 2347 C C . PHE A 1 282 ? 19.761 2.187 -26.733 1.00 95.25 282 PHE A C 1
ATOM 2349 O O . PHE A 1 282 ? 18.828 1.508 -27.157 1.00 95.25 282 PHE A O 1
ATOM 2356 N N . VAL A 1 283 ? 19.968 3.444 -27.105 1.00 94.50 283 VAL A N 1
ATOM 2357 C CA . VAL A 1 283 ? 19.192 4.172 -28.107 1.00 94.50 283 VAL A CA 1
ATOM 2358 C C . VAL A 1 283 ? 20.172 4.784 -29.099 1.00 94.50 283 VAL A C 1
ATOM 2360 O O . VAL A 1 283 ? 20.953 5.660 -28.745 1.00 94.50 283 VAL A O 1
ATOM 2363 N N . GLY A 1 284 ? 20.142 4.301 -30.335 1.00 91.62 284 GLY A N 1
ATOM 2364 C CA . GLY A 1 284 ? 20.853 4.903 -31.455 1.00 91.62 284 GLY A CA 1
ATOM 2365 C C . GLY A 1 284 ? 19.914 5.824 -32.222 1.00 91.62 284 GLY A C 1
ATOM 2366 O O . GLY A 1 284 ? 18.827 5.380 -32.592 1.00 91.62 284 GLY A O 1
ATOM 2367 N N . TYR A 1 285 ? 20.312 7.068 -32.464 1.00 90.81 285 TYR A N 1
ATOM 2368 C CA . TYR A 1 285 ? 19.574 8.001 -33.322 1.00 90.81 285 TYR A CA 1
ATOM 2369 C C . TYR A 1 285 ? 20.435 8.433 -34.513 1.00 90.81 285 TYR A C 1
ATOM 2371 O O . TYR A 1 285 ? 21.655 8.259 -34.495 1.00 90.81 285 TYR A O 1
ATOM 2379 N N . ARG A 1 286 ? 19.775 8.908 -35.567 1.00 86.44 286 ARG A N 1
ATOM 2380 C CA . ARG A 1 286 ? 20.339 9.361 -36.844 1.00 86.44 286 ARG A CA 1
ATOM 2381 C C . ARG A 1 286 ? 19.445 10.469 -37.401 1.00 86.44 286 ARG A C 1
ATOM 2383 O O . ARG A 1 286 ? 18.280 10.535 -37.016 1.00 86.44 286 ARG A O 1
ATOM 2390 N N . ASP A 1 287 ? 19.969 11.244 -38.335 1.00 79.88 287 ASP A N 1
ATOM 2391 C CA . ASP A 1 287 ? 19.254 12.233 -39.142 1.00 79.88 287 ASP A CA 1
ATOM 2392 C C . ASP A 1 287 ? 18.000 11.681 -39.874 1.00 79.88 287 ASP A C 1
ATOM 2394 O O . ASP A 1 287 ? 17.890 10.487 -40.194 1.00 79.88 287 ASP A O 1
ATOM 2398 N N . ILE A 1 288 ? 17.035 12.569 -40.140 1.00 69.38 288 ILE A N 1
ATOM 2399 C CA . ILE A 1 288 ? 15.805 12.325 -40.896 1.00 69.38 288 ILE A CA 1
ATOM 2400 C C . ILE A 1 288 ? 16.020 12.672 -42.380 1.00 69.38 288 ILE A C 1
ATOM 2402 O O . ILE A 1 288 ? 15.914 13.819 -42.802 1.00 69.38 288 ILE A O 1
ATOM 2406 N N . ILE A 1 289 ? 16.151 11.650 -43.229 1.00 62.09 289 ILE A N 1
ATOM 2407 C CA . ILE A 1 289 ? 16.243 11.842 -44.688 1.00 62.09 289 ILE A CA 1
ATOM 2408 C C . ILE A 1 289 ? 14.850 12.086 -45.312 1.00 62.09 289 ILE A C 1
ATOM 2410 O O . ILE A 1 289 ? 13.929 11.269 -45.161 1.00 62.09 289 ILE A O 1
ATOM 2414 N N . ILE A 1 290 ? 14.705 13.172 -46.085 1.00 55.16 290 ILE A N 1
ATOM 2415 C CA . ILE A 1 290 ? 13.472 13.548 -46.806 1.00 55.16 290 ILE A CA 1
ATOM 2416 C C . ILE A 1 290 ? 13.711 13.680 -48.326 1.00 55.16 290 ILE A C 1
ATOM 2418 O O . ILE A 1 290 ? 14.630 14.370 -48.752 1.00 55.16 290 ILE A O 1
ATOM 2422 N N . GLU A 1 291 ? 12.819 13.127 -49.169 1.00 41.84 291 GLU A N 1
ATOM 2423 C CA . GLU A 1 291 ? 12.762 13.444 -50.615 1.00 41.84 291 GLU A CA 1
ATOM 2424 C C . GLU A 1 291 ? 11.729 14.546 -50.936 1.00 41.84 291 GLU A C 1
ATOM 2426 O O . GLU A 1 291 ? 10.605 14.550 -50.421 1.00 41.84 291 GLU A O 1
ATOM 2431 N N . LYS A 1 292 ? 12.079 15.464 -51.852 1.00 38.69 292 LYS A N 1
ATOM 2432 C CA . LYS A 1 292 ? 11.155 16.457 -52.436 1.00 38.69 292 LYS A CA 1
ATOM 2433 C C . LYS A 1 292 ? 10.330 15.806 -53.556 1.00 38.69 292 LYS A C 1
ATOM 2435 O O . LYS A 1 292 ? 10.873 15.520 -54.620 1.00 38.69 292 LYS A O 1
ATOM 2440 N N . GLN A 1 293 ? 9.018 15.626 -53.376 1.00 36.69 293 GLN A N 1
ATOM 2441 C CA . GLN A 1 293 ? 8.155 15.162 -54.474 1.00 36.69 293 GLN A CA 1
ATOM 2442 C C . GLN A 1 293 ? 7.934 16.264 -55.525 1.00 36.69 293 GLN A C 1
ATOM 2444 O O . GLN A 1 293 ? 7.423 17.342 -55.221 1.00 36.69 293 GLN A O 1
ATOM 2449 N N . GLN A 1 294 ? 8.254 15.964 -56.789 1.00 34.44 294 GLN A N 1
ATOM 2450 C CA . GLN A 1 294 ? 7.719 16.694 -57.941 1.00 34.44 294 GLN A CA 1
ATOM 2451 C C . GLN A 1 294 ? 6.256 16.277 -58.185 1.00 34.44 294 GLN A C 1
ATOM 2453 O O . GLN A 1 294 ? 5.907 15.101 -58.203 1.00 34.44 294 GLN A O 1
ATOM 2458 N N . SER A 1 295 ? 5.403 17.285 -58.345 1.00 39.91 295 SER A N 1
ATOM 2459 C CA . SER A 1 295 ? 3.936 17.271 -58.426 1.00 39.91 295 SER A CA 1
ATOM 2460 C C . SER A 1 295 ? 3.298 16.307 -59.443 1.00 39.91 295 SER A C 1
ATOM 2462 O O . SER A 1 295 ? 3.578 16.484 -60.624 1.00 39.91 295 SER A O 1
ATOM 2464 N N . VAL A 1 296 ? 2.317 15.466 -59.041 1.00 28.48 296 VAL A N 1
ATOM 2465 C CA . VAL A 1 296 ? 1.177 15.000 -59.889 1.00 28.48 296 VAL A CA 1
ATOM 2466 C C . VAL A 1 296 ? -0.079 14.572 -59.063 1.00 28.48 296 VAL A C 1
ATOM 2468 O O . VAL A 1 296 ? -0.054 13.582 -58.347 1.00 28.48 296 VAL A O 1
ATOM 2471 N N . ILE A 1 297 ? -1.171 15.347 -59.200 1.00 27.58 297 ILE A N 1
ATOM 2472 C CA . ILE A 1 297 ? -2.623 15.042 -59.414 1.00 27.58 297 ILE A CA 1
ATOM 2473 C C . ILE A 1 297 ? -3.363 13.875 -58.668 1.00 27.58 297 ILE A C 1
ATOM 2475 O O . ILE A 1 297 ? -3.234 12.715 -59.029 1.00 27.58 297 ILE A O 1
ATOM 2479 N N . PHE A 1 298 ? -4.273 14.278 -57.750 1.00 29.86 298 PHE A N 1
ATOM 2480 C CA . PHE A 1 298 ? -5.698 13.915 -57.447 1.00 29.86 298 PHE A CA 1
ATOM 2481 C C . PHE A 1 298 ? -6.303 12.475 -57.299 1.00 29.86 298 PHE A C 1
ATOM 2483 O O . PHE A 1 298 ? -6.202 11.648 -58.196 1.00 29.86 298 PHE A O 1
ATOM 2490 N N . LEU A 1 299 ? -7.188 12.377 -56.264 1.00 25.61 299 LEU A N 1
ATOM 2491 C CA . LEU A 1 299 ? -8.350 11.469 -55.963 1.00 25.61 299 LEU A CA 1
ATOM 2492 C C . LEU A 1 299 ? -8.020 10.078 -55.350 1.00 25.61 299 LEU A C 1
ATOM 2494 O O . LEU A 1 299 ? -7.070 9.447 -55.773 1.00 25.61 299 LEU A O 1
ATOM 2498 N N . ASP A 1 300 ? -8.706 9.486 -54.355 1.00 24.30 300 ASP A N 1
ATOM 2499 C CA . ASP A 1 300 ? -10.057 9.614 -53.769 1.00 24.30 300 ASP A CA 1
ATOM 2500 C C . ASP A 1 300 ? -10.101 8.995 -52.333 1.00 24.30 300 ASP A C 1
ATOM 2502 O O . ASP A 1 300 ? -9.200 8.271 -51.908 1.00 24.30 300 ASP A O 1
ATOM 2506 N N . ARG A 1 301 ? -11.169 9.284 -51.578 1.00 31.48 301 ARG A N 1
ATOM 2507 C CA . ARG A 1 301 ? -11.483 8.889 -50.192 1.00 31.48 301 ARG A CA 1
ATOM 2508 C C . ARG A 1 301 ? -11.811 7.392 -50.018 1.00 31.48 301 ARG A C 1
ATOM 2510 O O . ARG A 1 301 ? -12.778 6.925 -50.609 1.00 31.48 301 ARG A O 1
ATOM 2517 N N . LYS A 1 302 ? -11.167 6.731 -49.037 1.00 27.20 302 LYS A N 1
ATOM 2518 C CA . LYS A 1 302 ? -11.749 5.899 -47.937 1.00 27.20 302 LYS A CA 1
ATOM 2519 C C . LYS A 1 302 ? -10.813 4.754 -47.508 1.00 27.20 302 LYS A C 1
ATOM 2521 O O . LYS A 1 302 ? -10.799 3.718 -48.155 1.00 27.20 302 LYS A O 1
ATOM 2526 N N . SER A 1 303 ? -10.202 4.887 -46.328 1.00 25.47 303 SER A N 1
ATOM 2527 C CA . SER A 1 303 ? -10.204 3.844 -45.279 1.00 25.47 303 SER A CA 1
ATOM 2528 C C . SER A 1 303 ? -9.468 4.331 -44.025 1.00 25.47 303 SER A C 1
ATOM 2530 O O . SER A 1 303 ? -8.259 4.541 -44.033 1.00 25.47 303 SER A O 1
ATOM 2532 N N . LEU A 1 304 ? -10.251 4.520 -42.963 1.00 27.17 304 LEU A N 1
ATOM 2533 C CA . LEU A 1 304 ? -9.864 4.807 -41.583 1.00 27.17 304 LEU A CA 1
ATOM 2534 C C . LEU A 1 304 ? -9.278 3.565 -40.899 1.00 27.17 304 LEU A C 1
ATOM 2536 O O . LEU A 1 304 ? -9.962 2.546 -40.905 1.00 27.17 304 LEU A O 1
ATOM 2540 N N . ILE A 1 305 ? -8.136 3.710 -40.209 1.00 26.19 305 ILE A N 1
ATOM 2541 C CA . ILE A 1 305 ? -7.902 3.206 -38.836 1.00 26.19 305 ILE A CA 1
ATOM 2542 C C . ILE A 1 305 ? -7.025 4.252 -38.102 1.00 26.19 305 ILE A C 1
ATOM 2544 O O . ILE A 1 305 ? -5.923 4.569 -38.541 1.00 26.19 305 ILE A O 1
ATOM 2548 N N . LEU A 1 306 ? -7.581 4.829 -37.033 1.00 26.84 306 LEU A N 1
ATOM 2549 C CA . LEU A 1 306 ? -7.057 5.846 -36.094 1.00 26.84 306 LEU A CA 1
ATOM 2550 C C . LEU A 1 306 ? -6.455 5.122 -34.857 1.00 26.84 306 LEU A C 1
ATOM 2552 O O . LEU A 1 306 ? -6.841 3.978 -34.639 1.00 26.84 306 LEU A O 1
ATOM 2556 N N . GLN A 1 307 ? -5.604 5.625 -33.949 1.00 31.58 307 GLN A N 1
ATOM 2557 C CA . GLN A 1 307 ? -4.936 6.901 -33.604 1.00 31.58 307 GLN A CA 1
ATOM 2558 C C . GLN A 1 307 ? -3.958 6.545 -32.440 1.00 31.58 307 GLN A C 1
ATOM 2560 O O . GLN A 1 307 ? -4.206 5.578 -31.728 1.00 31.58 307 GLN A O 1
ATOM 2565 N N . ASP A 1 308 ? -2.793 7.174 -32.270 1.00 26.55 308 ASP A N 1
ATOM 2566 C CA . ASP A 1 308 ? -2.674 8.394 -31.460 1.00 26.55 308 ASP A CA 1
ATOM 2567 C C . ASP A 1 308 ? -1.588 9.345 -31.982 1.00 26.55 308 ASP A C 1
ATOM 2569 O O . ASP A 1 308 ? -0.505 8.952 -32.415 1.00 26.55 308 ASP A O 1
ATOM 2573 N N . GLN A 1 309 ? -1.948 10.623 -31.963 1.00 38.22 309 GLN A N 1
ATOM 2574 C CA . GLN A 1 309 ? -1.271 11.754 -32.579 1.00 38.22 309 GLN A CA 1
ATOM 2575 C C . GLN A 1 309 ? -0.450 12.501 -31.527 1.00 38.22 309 GLN A C 1
ATOM 2577 O O . GLN A 1 309 ? -0.973 12.762 -30.450 1.00 38.22 309 GLN A O 1
ATOM 2582 N N . ASN A 1 310 ? 0.794 12.870 -31.859 1.00 28.42 310 ASN A N 1
ATOM 2583 C CA . ASN A 1 310 ? 1.399 14.180 -31.550 1.00 28.42 310 ASN A CA 1
ATOM 2584 C C . ASN A 1 310 ? 2.861 14.253 -32.033 1.00 28.42 310 ASN A C 1
ATOM 2586 O O . ASN A 1 310 ? 3.769 14.318 -31.218 1.00 28.42 310 ASN A O 1
ATOM 2590 N N . PHE A 1 311 ? 3.077 14.228 -33.356 1.00 32.84 311 PHE A N 1
ATOM 2591 C CA . PHE A 1 311 ? 4.178 14.938 -34.042 1.00 32.84 311 PHE A CA 1
ATOM 2592 C C . PHE A 1 311 ? 4.022 14.821 -35.569 1.00 32.84 311 PHE A C 1
ATOM 2594 O O . PHE A 1 311 ? 4.868 14.274 -36.257 1.00 32.84 311 PHE A O 1
ATOM 2601 N N . ASN A 1 312 ? 2.873 15.215 -36.123 1.00 32.59 312 ASN A N 1
ATOM 2602 C CA . ASN A 1 312 ? 2.684 15.196 -37.580 1.00 32.59 312 ASN A CA 1
ATOM 2603 C C . ASN A 1 312 ? 1.619 16.209 -37.997 1.00 32.59 312 ASN A C 1
ATOM 2605 O O . ASN A 1 312 ? 0.554 15.836 -38.482 1.00 32.59 312 ASN A O 1
ATOM 2609 N N . GLN A 1 313 ? 1.884 17.498 -37.788 1.00 36.91 313 GLN A N 1
ATOM 2610 C CA . GLN A 1 313 ? 1.211 18.543 -38.554 1.00 36.91 313 GLN A CA 1
ATOM 2611 C C . GLN A 1 313 ? 2.201 19.656 -38.896 1.00 36.91 313 GLN A C 1
ATOM 2613 O O . GLN A 1 313 ? 2.840 20.213 -38.010 1.00 36.91 313 GLN A O 1
ATOM 2618 N N . ASN A 1 314 ? 2.236 19.968 -40.196 1.00 32.72 314 ASN A N 1
ATOM 2619 C CA . ASN A 1 314 ? 2.913 21.078 -40.874 1.00 32.72 314 ASN A CA 1
ATOM 2620 C C . ASN A 1 314 ? 4.359 20.865 -41.345 1.00 32.72 314 ASN A C 1
ATOM 2622 O O . ASN A 1 314 ? 5.210 21.711 -41.113 1.00 32.72 314 ASN A O 1
ATOM 2626 N N . LEU A 1 315 ? 4.599 19.827 -42.152 1.00 37.19 315 LEU A N 1
ATOM 2627 C CA . LEU A 1 315 ? 5.640 19.896 -43.184 1.00 37.19 315 LEU A CA 1
ATOM 2628 C C . LEU A 1 315 ? 4.968 19.939 -44.557 1.00 37.19 315 LEU A C 1
ATOM 2630 O O . LEU A 1 315 ? 4.241 19.031 -44.963 1.00 37.19 315 LEU A O 1
ATOM 2634 N N . SER A 1 316 ? 5.166 21.052 -45.251 1.00 38.34 316 SER A N 1
ATOM 2635 C CA . SER A 1 316 ? 4.688 21.266 -46.611 1.00 38.34 316 SER A CA 1
ATOM 2636 C C . SER A 1 316 ? 5.411 20.311 -47.576 1.00 38.34 316 SER A C 1
ATOM 2638 O O . SER A 1 316 ? 6.602 20.437 -47.826 1.00 38.34 316 SER A O 1
ATOM 2640 N N . GLY A 1 317 ? 4.698 19.314 -48.112 1.00 38.28 317 GLY A N 1
ATOM 2641 C CA . GLY A 1 317 ? 5.129 18.548 -49.295 1.00 38.28 317 GLY A CA 1
ATOM 2642 C C . GLY A 1 317 ? 6.366 17.639 -49.166 1.00 38.28 317 GLY A C 1
ATOM 2643 O O . GLY A 1 317 ? 6.932 17.267 -50.192 1.00 38.28 317 GLY A O 1
ATOM 2644 N N . LYS A 1 318 ? 6.787 17.268 -47.952 1.00 42.47 318 LYS A N 1
ATOM 2645 C CA . LYS A 1 318 ? 7.974 16.436 -47.672 1.00 42.47 318 LYS A CA 1
ATOM 2646 C C . LYS A 1 318 ? 7.556 15.039 -47.150 1.00 42.47 318 LYS A C 1
ATOM 2648 O O . LYS A 1 318 ? 6.727 14.961 -46.246 1.00 42.47 318 LYS A O 1
ATOM 2653 N N . GLN A 1 319 ? 8.092 13.939 -47.704 1.00 41.94 319 GLN A N 1
ATOM 2654 C CA . GLN A 1 319 ? 7.803 12.552 -47.271 1.00 41.94 319 GLN A CA 1
ATOM 2655 C C . GLN A 1 319 ? 9.043 11.942 -46.581 1.00 41.94 319 GLN A C 1
ATOM 2657 O O . GLN A 1 319 ? 10.114 11.903 -47.180 1.00 41.94 319 GLN A O 1
ATOM 2662 N N . ILE A 1 320 ? 8.909 11.486 -45.326 1.00 50.69 320 ILE A N 1
ATOM 2663 C CA . ILE A 1 320 ? 9.991 10.842 -44.547 1.00 50.69 320 ILE A CA 1
ATOM 2664 C C . ILE A 1 320 ? 10.291 9.460 -45.150 1.00 50.69 320 ILE A C 1
ATOM 2666 O O . ILE A 1 320 ? 9.394 8.614 -45.210 1.00 50.69 320 ILE A O 1
ATOM 2670 N N . LEU A 1 321 ? 11.533 9.225 -45.588 1.00 44.12 321 LEU A N 1
ATOM 2671 C CA . LEU A 1 321 ? 11.926 8.001 -46.303 1.00 44.12 321 LEU A CA 1
ATOM 2672 C C . LEU A 1 321 ? 12.380 6.857 -45.379 1.00 44.12 321 LEU A C 1
ATOM 2674 O O . LEU A 1 321 ? 12.091 5.693 -45.667 1.00 44.12 321 LEU A O 1
ATOM 2678 N N . GLU A 1 322 ? 13.045 7.147 -44.256 1.00 48.84 322 GLU A N 1
ATOM 2679 C CA . GLU A 1 322 ? 13.620 6.107 -43.391 1.00 48.84 322 GLU A CA 1
ATOM 2680 C C . GLU A 1 322 ? 12.824 5.867 -42.097 1.00 48.84 322 GLU A C 1
ATOM 2682 O O . GLU A 1 322 ? 12.851 6.633 -41.133 1.00 48.84 322 GLU A O 1
ATOM 2687 N N . LYS A 1 323 ? 12.162 4.703 -42.029 1.00 49.25 323 LYS A N 1
ATOM 2688 C CA . LYS A 1 323 ? 11.456 4.212 -40.829 1.00 49.25 323 LYS A CA 1
ATOM 2689 C C . LYS A 1 323 ? 12.383 3.801 -39.664 1.00 49.25 323 LYS A C 1
ATOM 2691 O O . LYS A 1 323 ? 11.866 3.445 -38.611 1.00 49.25 323 LYS A O 1
ATOM 2696 N N . ASN A 1 324 ? 13.711 3.848 -39.837 1.00 55.75 324 ASN A N 1
ATOM 2697 C CA . ASN A 1 324 ? 14.713 3.325 -38.891 1.00 55.75 324 ASN A CA 1
ATOM 2698 C C . ASN A 1 324 ? 15.727 4.384 -38.387 1.00 55.75 324 ASN A C 1
ATOM 2700 O O . ASN A 1 324 ? 16.824 4.013 -37.962 1.00 55.75 324 ASN A O 1
ATOM 2704 N N . HIS A 1 325 ? 15.390 5.681 -38.415 1.00 75.50 325 HIS A N 1
ATOM 2705 C CA . HIS A 1 325 ? 16.269 6.751 -37.902 1.00 75.50 325 HIS A CA 1
ATOM 2706 C C . HIS A 1 325 ? 16.545 6.612 -36.389 1.00 75.50 325 HIS A C 1
ATOM 2708 O O . HIS A 1 325 ? 17.644 6.914 -35.935 1.00 75.50 325 HIS A O 1
ATOM 2714 N N . VAL A 1 326 ? 15.619 6.017 -35.620 1.00 83.69 326 VAL A N 1
ATOM 2715 C CA . VAL A 1 326 ? 15.860 5.586 -34.232 1.00 83.69 326 VAL A CA 1
ATOM 2716 C C . VAL A 1 326 ? 15.819 4.067 -34.097 1.00 83.69 326 VAL A C 1
ATOM 2718 O O . VAL A 1 326 ? 14.852 3.403 -34.471 1.00 83.69 326 VAL A O 1
ATOM 2721 N N . VAL A 1 327 ? 16.856 3.516 -33.474 1.00 89.25 327 VAL A N 1
ATOM 2722 C CA . VAL A 1 327 ? 16.989 2.104 -33.104 1.00 89.25 327 VAL A CA 1
ATOM 2723 C C . VAL A 1 327 ? 17.191 2.001 -31.600 1.00 89.25 327 VAL A C 1
ATOM 2725 O O . VAL A 1 327 ? 17.846 2.843 -30.995 1.00 89.25 327 VAL A O 1
ATOM 2728 N N . PHE A 1 328 ? 16.640 0.974 -30.960 1.00 90.94 328 PHE A N 1
ATOM 2729 C CA . PHE A 1 328 ? 16.789 0.833 -29.516 1.00 90.94 328 PHE A CA 1
ATOM 2730 C C . PHE A 1 328 ? 16.787 -0.622 -29.063 1.00 90.94 328 PHE A C 1
ATOM 2732 O O . PHE A 1 328 ? 16.121 -1.476 -29.649 1.00 90.94 328 PHE A O 1
ATOM 2739 N N . HIS A 1 329 ? 17.500 -0.864 -27.970 1.00 89.62 329 HIS A N 1
ATOM 2740 C CA . HIS A 1 329 ? 17.363 -2.042 -27.136 1.00 89.62 329 HIS A CA 1
ATOM 2741 C C . HIS A 1 329 ? 16.821 -1.594 -25.782 1.00 89.62 329 HIS A C 1
ATOM 2743 O O . HIS A 1 329 ? 17.397 -0.717 -25.137 1.00 89.62 329 HIS A O 1
ATOM 2749 N N . ASP A 1 330 ? 15.710 -2.190 -25.357 1.00 87.56 330 ASP A N 1
ATOM 2750 C CA . ASP A 1 330 ? 15.063 -1.838 -24.092 1.00 87.56 330 ASP A CA 1
ATOM 2751 C C . ASP A 1 330 ? 15.897 -2.284 -22.872 1.00 87.56 330 ASP A C 1
ATOM 2753 O O . ASP A 1 330 ? 16.848 -3.064 -22.993 1.00 87.56 330 ASP A O 1
ATOM 2757 N N . LEU A 1 331 ? 15.539 -1.783 -21.689 1.00 88.06 331 LEU A N 1
ATOM 2758 C CA . LEU A 1 331 ? 16.236 -2.034 -20.429 1.00 88.06 331 LEU A CA 1
ATOM 2759 C C . LEU A 1 331 ? 16.271 -3.526 -20.076 1.00 88.06 331 LEU A C 1
ATOM 2761 O O . LEU A 1 331 ? 15.233 -4.170 -19.895 1.00 88.06 331 LEU A O 1
ATOM 2765 N N . THR A 1 332 ? 17.475 -4.058 -19.872 1.00 85.62 332 THR A N 1
ATOM 2766 C CA . THR A 1 332 ? 17.702 -5.457 -19.483 1.00 85.62 332 THR A CA 1
ATOM 2767 C C . THR A 1 332 ? 18.863 -5.603 -18.502 1.00 85.62 332 THR A C 1
ATOM 2769 O O . THR A 1 332 ? 19.791 -4.802 -18.513 1.00 85.62 332 THR A O 1
ATOM 2772 N N . ASP A 1 333 ? 18.823 -6.641 -17.668 1.00 83.75 333 ASP A N 1
ATOM 2773 C CA . ASP A 1 333 ? 19.927 -7.081 -16.803 1.00 83.75 333 ASP A CA 1
ATOM 2774 C C . ASP A 1 333 ? 20.896 -8.050 -17.518 1.00 83.75 333 ASP A C 1
ATOM 2776 O O . ASP A 1 333 ? 21.864 -8.522 -16.930 1.00 83.75 333 ASP A O 1
ATOM 2780 N N . LYS A 1 334 ? 20.655 -8.359 -18.800 1.00 85.94 334 LYS A N 1
ATOM 2781 C CA . LYS A 1 334 ? 21.496 -9.250 -19.614 1.00 85.94 334 LYS A CA 1
ATOM 2782 C C . LYS A 1 334 ? 22.424 -8.453 -20.518 1.00 85.94 334 LYS A C 1
ATOM 2784 O O . LYS A 1 334 ? 22.106 -8.214 -21.686 1.00 85.94 334 LYS A O 1
ATOM 2789 N N . ILE A 1 335 ? 23.587 -8.081 -19.998 1.00 86.19 335 ILE A N 1
ATOM 2790 C CA . ILE A 1 335 ? 24.534 -7.215 -20.709 1.00 86.19 335 ILE A CA 1
ATOM 2791 C C . ILE A 1 335 ? 24.977 -7.747 -22.080 1.00 86.19 335 ILE A C 1
ATOM 2793 O O . ILE A 1 335 ? 25.118 -6.967 -23.020 1.00 86.19 335 ILE A O 1
ATOM 2797 N N . ASP A 1 336 ? 25.098 -9.068 -22.233 1.00 84.81 336 ASP A N 1
ATOM 2798 C CA . ASP A 1 336 ? 25.472 -9.700 -23.505 1.00 84.81 336 ASP A CA 1
ATOM 2799 C C . ASP A 1 336 ? 24.490 -9.372 -24.637 1.00 84.81 336 ASP A C 1
ATOM 2801 O O . ASP A 1 336 ? 24.899 -9.174 -25.780 1.00 84.81 336 ASP A O 1
ATOM 2805 N N . SER A 1 337 ? 23.193 -9.257 -24.324 1.00 87.69 337 SER A N 1
ATOM 2806 C CA . SER A 1 337 ? 22.176 -8.918 -25.328 1.00 87.69 337 SER A CA 1
ATOM 2807 C C . SER A 1 337 ? 22.322 -7.484 -25.838 1.00 87.69 337 SER A C 1
ATOM 2809 O O . SER A 1 337 ? 22.227 -7.245 -27.041 1.00 87.69 337 SER A O 1
ATOM 2811 N N . VAL A 1 338 ? 22.659 -6.546 -24.947 1.00 86.38 338 VAL A N 1
ATOM 2812 C CA . VAL A 1 338 ? 22.940 -5.152 -25.312 1.00 86.38 338 VAL A CA 1
ATOM 2813 C C . VAL A 1 338 ? 24.227 -5.074 -26.129 1.00 86.38 338 VAL A C 1
ATOM 2815 O O . VAL A 1 338 ? 24.266 -4.395 -27.150 1.00 86.38 338 VAL A O 1
ATOM 2818 N N . LYS A 1 339 ? 25.269 -5.813 -25.737 1.00 87.62 339 LYS A N 1
ATOM 2819 C CA . LYS A 1 339 ? 26.537 -5.862 -26.473 1.00 87.62 339 LYS A CA 1
ATOM 2820 C C . LYS A 1 339 ? 26.346 -6.349 -27.911 1.00 87.62 339 LYS A C 1
ATOM 2822 O O . LYS A 1 339 ? 26.817 -5.695 -28.841 1.00 87.62 339 LYS A O 1
ATOM 2827 N N . GLU A 1 340 ? 25.625 -7.453 -28.106 1.00 88.25 340 GLU A N 1
ATOM 2828 C CA . GLU A 1 340 ? 25.324 -7.962 -29.449 1.00 88.25 340 GLU A CA 1
ATOM 2829 C C . GLU A 1 340 ? 24.434 -7.000 -30.248 1.00 88.25 340 GLU A C 1
ATOM 2831 O O . GLU A 1 340 ? 24.598 -6.896 -31.462 1.00 88.25 340 GLU A O 1
ATOM 2836 N N . PHE A 1 341 ? 23.544 -6.246 -29.595 1.00 90.06 341 PHE A N 1
ATOM 2837 C CA . PHE A 1 341 ? 22.761 -5.205 -30.262 1.00 90.06 341 PHE A CA 1
ATOM 2838 C C . PHE A 1 341 ? 23.631 -4.040 -30.754 1.00 90.06 341 PHE A C 1
ATOM 2840 O O . PHE A 1 341 ? 23.477 -3.608 -31.897 1.00 90.06 341 PHE A O 1
ATOM 2847 N N . ILE A 1 342 ? 24.567 -3.548 -29.932 1.00 87.88 342 ILE A N 1
ATOM 2848 C CA . ILE A 1 342 ? 25.478 -2.452 -30.310 1.00 87.88 342 ILE A CA 1
ATOM 2849 C C . ILE A 1 342 ? 26.378 -2.887 -31.469 1.00 87.88 342 ILE A C 1
ATOM 2851 O O . ILE A 1 342 ? 26.560 -2.137 -32.421 1.00 87.88 342 ILE A O 1
ATOM 2855 N N . LYS A 1 343 ? 26.874 -4.129 -31.445 1.00 87.38 343 LYS A N 1
ATOM 2856 C CA . LYS A 1 343 ? 27.691 -4.715 -32.520 1.00 87.38 343 LYS A CA 1
ATOM 2857 C C . LYS A 1 343 ? 27.002 -4.716 -33.889 1.00 87.38 343 LYS A C 1
ATOM 2859 O O . LYS A 1 343 ? 27.675 -4.702 -34.916 1.00 87.38 343 LYS A O 1
ATOM 2864 N N . GLN A 1 344 ? 25.671 -4.783 -33.909 1.00 85.94 344 GLN A N 1
ATOM 2865 C CA . GLN A 1 344 ? 24.879 -4.747 -35.141 1.00 85.94 344 GLN A CA 1
ATOM 2866 C C . GLN A 1 344 ? 24.709 -3.327 -35.690 1.00 85.94 344 GLN A C 1
ATOM 2868 O O . GLN A 1 344 ? 24.327 -3.174 -36.852 1.00 85.94 344 GLN A O 1
ATOM 2873 N N . GLN A 1 345 ? 24.989 -2.297 -34.887 1.00 86.50 345 GLN A N 1
ATOM 2874 C CA . GLN A 1 345 ? 24.861 -0.915 -35.319 1.00 86.50 345 GLN A CA 1
ATOM 2875 C C . GLN A 1 345 ? 26.022 -0.540 -36.230 1.00 86.50 345 GLN A C 1
ATOM 2877 O O . GLN A 1 345 ? 27.188 -0.784 -35.927 1.00 86.50 345 GLN A O 1
ATOM 2882 N N . LYS A 1 346 ? 25.675 0.062 -37.364 1.00 79.31 346 LYS A N 1
ATOM 2883 C CA . LYS A 1 346 ? 26.623 0.675 -38.288 1.00 79.31 346 LYS A CA 1
ATOM 2884 C C . LYS A 1 346 ? 26.357 2.169 -38.333 1.00 79.31 346 LYS A C 1
ATOM 2886 O O . LYS A 1 346 ? 25.194 2.584 -38.298 1.00 79.31 346 LYS A O 1
ATOM 2891 N N . ALA A 1 347 ? 27.437 2.927 -38.440 1.00 80.62 347 ALA A N 1
ATOM 2892 C CA . ALA A 1 347 ? 27.410 4.347 -38.718 1.00 80.62 347 ALA A CA 1
ATOM 2893 C C . ALA A 1 347 ? 26.999 4.589 -40.182 1.00 80.62 347 ALA A C 1
ATOM 2895 O O . ALA A 1 347 ? 27.698 4.164 -41.105 1.00 80.62 347 ALA A O 1
ATOM 2896 N N . PHE A 1 348 ? 25.850 5.221 -40.416 1.00 72.19 348 PHE A N 1
ATOM 2897 C CA . PHE A 1 348 ? 25.384 5.622 -41.753 1.00 72.19 348 PHE A CA 1
ATOM 2898 C C . PHE A 1 348 ? 24.372 6.770 -41.639 1.00 72.19 348 PHE A C 1
ATOM 2900 O O . PHE A 1 348 ? 23.862 7.019 -40.553 1.00 72.19 348 PHE A O 1
ATOM 2907 N N . GLY A 1 349 ? 24.088 7.459 -42.748 1.00 66.44 349 GLY A N 1
ATOM 2908 C CA . GLY A 1 349 ? 23.298 8.702 -42.751 1.00 66.44 349 GLY A CA 1
ATOM 2909 C C . GLY A 1 349 ? 24.171 9.966 -42.746 1.00 66.44 349 GLY A C 1
ATOM 2910 O O . GLY A 1 349 ? 25.328 9.891 -43.190 1.00 66.44 349 GLY A O 1
ATOM 2911 N N . GLY A 1 350 ? 23.592 11.078 -42.274 1.00 60.94 350 GLY A N 1
ATOM 2912 C CA . GLY A 1 350 ? 24.173 12.429 -42.203 1.00 60.94 350 GLY A CA 1
ATOM 2913 C C . GLY A 1 350 ? 23.878 13.252 -43.457 1.00 60.94 350 GLY A C 1
ATOM 2914 O O . GLY A 1 350 ? 24.783 13.432 -44.273 1.00 60.94 350 GLY A O 1
ATOM 2915 N N . GLY A 1 351 ? 22.606 13.598 -43.683 1.00 67.00 351 GLY A N 1
ATOM 2916 C CA . GLY A 1 351 ? 22.171 14.399 -44.826 1.00 67.00 351 GLY A CA 1
ATOM 2917 C C . GLY A 1 351 ? 22.709 15.823 -44.736 1.00 67.00 351 GLY A C 1
ATOM 2918 O O . GLY A 1 351 ? 23.491 16.224 -45.601 1.00 67.00 351 GLY A O 1
ATOM 2919 N N . ASP A 1 352 ? 22.322 16.525 -43.677 1.00 75.44 352 ASP A N 1
ATOM 2920 C CA . ASP A 1 352 ? 22.827 17.825 -43.231 1.00 75.44 352 ASP A CA 1
ATOM 2921 C C . ASP A 1 352 ? 23.737 17.665 -41.991 1.00 75.44 352 ASP A C 1
ATOM 2923 O O . ASP A 1 352 ? 24.128 16.556 -41.617 1.00 75.44 352 ASP A O 1
ATOM 2927 N N . GLU A 1 353 ? 24.183 18.776 -41.387 1.00 81.12 353 GLU A N 1
ATOM 2928 C CA . GLU A 1 353 ? 25.066 18.718 -40.212 1.00 81.12 353 GLU A CA 1
ATOM 2929 C C . GLU A 1 353 ? 24.318 18.522 -38.880 1.00 81.12 353 GLU A C 1
ATOM 2931 O O . GLU A 1 353 ? 24.966 18.224 -37.871 1.00 81.12 353 GLU A O 1
ATOM 2936 N N . ALA A 1 354 ? 23.001 18.741 -38.845 1.00 85.38 354 ALA A N 1
ATOM 2937 C CA . ALA A 1 354 ? 22.162 18.572 -37.663 1.00 85.38 354 ALA A CA 1
ATOM 2938 C C . ALA A 1 354 ? 21.541 17.164 -37.620 1.00 85.38 354 ALA A C 1
ATOM 2940 O O . ALA A 1 354 ? 21.382 16.509 -38.635 1.00 85.38 354 ALA A O 1
ATOM 2941 N N . GLU A 1 355 ? 21.219 16.675 -36.421 1.00 88.88 355 GLU A N 1
ATOM 2942 C CA . GLU A 1 355 ? 20.781 15.287 -36.220 1.00 88.88 355 GLU A CA 1
ATOM 2943 C C . GLU A 1 355 ? 19.470 15.206 -35.421 1.00 88.88 355 GLU A C 1
ATOM 2945 O O . GLU A 1 355 ? 19.124 16.105 -34.644 1.00 88.88 355 GLU A O 1
ATOM 2950 N N . ASP A 1 356 ? 18.750 14.082 -35.503 1.00 86.62 356 ASP A N 1
ATOM 2951 C CA . ASP A 1 356 ? 17.486 13.894 -34.774 1.00 86.62 356 ASP A CA 1
ATOM 2952 C C . ASP A 1 356 ? 17.681 13.451 -33.309 1.00 86.62 356 ASP A C 1
ATOM 2954 O O . ASP A 1 356 ? 17.218 12.404 -32.834 1.00 86.62 356 ASP A O 1
ATOM 2958 N N . VAL A 1 357 ? 18.382 14.292 -32.545 1.00 90.69 357 VAL A N 1
ATOM 2959 C CA . VAL A 1 357 ? 18.589 14.111 -31.098 1.00 90.69 357 VAL A CA 1
ATOM 2960 C C . VAL A 1 357 ? 17.243 14.062 -30.354 1.00 90.69 357 VAL A C 1
ATOM 2962 O O . VAL A 1 357 ? 17.123 13.377 -29.330 1.00 90.69 357 VAL A O 1
ATOM 2965 N N . PHE A 1 358 ? 16.215 14.760 -30.861 1.00 88.44 358 PHE A N 1
ATOM 2966 C CA . PHE A 1 358 ? 14.874 14.774 -30.271 1.00 88.44 358 PHE A CA 1
ATOM 2967 C C . PHE A 1 358 ? 14.292 13.374 -30.203 1.00 88.44 358 PHE A C 1
ATOM 2969 O O . PHE A 1 358 ? 13.889 12.940 -29.121 1.00 88.44 358 PHE A O 1
ATOM 2976 N N . ALA A 1 359 ? 14.280 12.656 -31.326 1.00 84.00 359 ALA A N 1
ATOM 2977 C CA . ALA A 1 359 ? 13.731 11.313 -31.371 1.00 84.00 359 ALA A CA 1
ATOM 2978 C C . ALA A 1 359 ? 14.533 10.341 -30.494 1.00 84.00 359 ALA A C 1
ATOM 2980 O O . ALA A 1 359 ? 13.939 9.478 -29.843 1.00 84.00 359 ALA A O 1
ATOM 2981 N N . GLY A 1 360 ? 15.854 10.519 -30.379 1.00 89.19 360 GLY A N 1
ATOM 2982 C CA . GLY A 1 360 ? 16.691 9.756 -29.448 1.00 89.19 360 GLY A CA 1
ATOM 2983 C C . GLY A 1 360 ? 16.281 9.933 -27.977 1.00 89.19 360 GLY A C 1
ATOM 2984 O O . GLY A 1 360 ? 16.036 8.952 -27.267 1.00 89.19 360 GLY A O 1
ATOM 2985 N N . ILE A 1 361 ? 16.156 11.178 -27.510 1.00 92.69 361 ILE A N 1
ATOM 2986 C CA . ILE A 1 361 ? 15.773 11.489 -26.118 1.00 92.69 361 ILE A CA 1
ATOM 2987 C C . ILE A 1 361 ? 14.307 11.125 -25.849 1.00 92.69 361 ILE A C 1
ATOM 2989 O O . ILE A 1 361 ? 13.986 10.548 -24.805 1.00 92.69 361 ILE A O 1
ATOM 2993 N N . GLU A 1 362 ? 13.415 11.417 -26.794 1.00 86.19 362 GLU A N 1
ATOM 2994 C CA . GLU A 1 362 ? 12.007 11.031 -26.725 1.00 86.19 362 GLU A CA 1
ATOM 2995 C C . GLU A 1 362 ? 11.890 9.515 -26.587 1.00 86.19 362 GLU A C 1
ATOM 2997 O O . GLU A 1 362 ? 11.213 9.025 -25.679 1.00 86.19 362 GLU A O 1
ATOM 3002 N N . LYS A 1 363 ? 12.618 8.752 -27.410 1.00 88.88 363 LYS A N 1
ATOM 3003 C CA . LYS A 1 363 ? 12.582 7.296 -27.339 1.00 88.88 363 LYS A CA 1
ATOM 3004 C C . LYS A 1 363 ? 13.129 6.764 -26.019 1.00 88.88 363 LYS A C 1
ATOM 3006 O O . LYS A 1 363 ? 12.525 5.858 -25.445 1.00 88.88 363 LYS A O 1
ATOM 3011 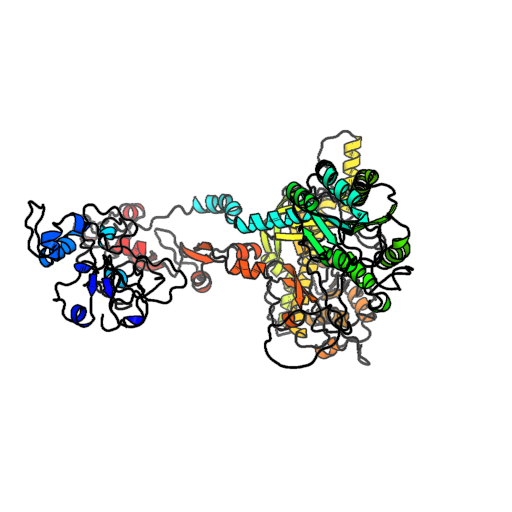N N . ALA A 1 364 ? 14.215 7.343 -25.509 1.00 89.81 364 ALA A N 1
ATOM 3012 C CA . ALA A 1 364 ? 14.757 7.005 -24.194 1.00 89.81 364 ALA A CA 1
ATOM 3013 C C . ALA A 1 364 ? 13.725 7.213 -23.068 1.00 89.81 364 ALA A C 1
ATOM 3015 O O . ALA A 1 364 ? 13.620 6.382 -22.165 1.00 89.81 364 ALA A O 1
ATOM 3016 N N . SER A 1 365 ? 12.901 8.264 -23.159 1.00 84.00 365 SER A N 1
ATOM 3017 C CA . SER A 1 365 ? 11.833 8.538 -22.184 1.00 84.00 365 SER A CA 1
ATOM 3018 C C . SER A 1 365 ? 10.703 7.496 -22.185 1.00 84.00 365 SER A C 1
ATOM 3020 O O . SER A 1 365 ? 9.975 7.374 -21.199 1.00 84.00 365 SER A O 1
ATOM 3022 N N . GLN A 1 366 ? 10.574 6.728 -23.271 1.00 82.94 366 GLN A N 1
ATOM 3023 C CA . GLN A 1 366 ? 9.519 5.735 -23.498 1.00 82.94 366 GLN A CA 1
ATOM 3024 C C . GLN A 1 366 ? 9.965 4.288 -23.222 1.00 82.94 366 GLN A C 1
ATOM 3026 O O . GLN A 1 366 ? 9.180 3.358 -23.415 1.00 82.94 366 GLN A O 1
ATOM 3031 N N . LEU A 1 367 ? 11.218 4.071 -22.809 1.00 75.81 367 LEU A N 1
ATOM 3032 C CA . LEU A 1 367 ? 11.729 2.744 -22.448 1.00 75.81 367 LEU A CA 1
ATOM 3033 C C . LEU A 1 367 ? 11.035 2.187 -21.196 1.00 75.81 367 LEU A C 1
ATOM 3035 O O . LEU A 1 367 ? 10.389 2.915 -20.438 1.00 75.81 367 LEU A O 1
ATOM 3039 N N . ASN A 1 368 ? 11.194 0.887 -20.931 1.00 80.50 368 ASN A N 1
ATOM 3040 C CA . ASN A 1 368 ? 10.596 0.212 -19.775 1.00 80.50 368 ASN A CA 1
ATOM 3041 C C . ASN A 1 368 ? 11.356 0.499 -18.459 1.00 80.50 368 ASN A C 1
ATOM 3043 O O . ASN A 1 368 ? 11.884 -0.396 -17.775 1.00 80.50 368 ASN A O 1
ATOM 3047 N N . LEU A 1 369 ? 11.410 1.787 -18.114 1.00 81.50 369 LEU A N 1
ATOM 3048 C CA . LEU A 1 369 ? 12.001 2.327 -16.896 1.00 81.50 369 LEU A CA 1
ATOM 3049 C C . LEU A 1 369 ? 11.376 1.681 -15.657 1.00 81.50 369 LEU A C 1
ATOM 3051 O O . LEU A 1 369 ? 10.202 1.296 -15.632 1.00 81.50 369 LEU A O 1
ATOM 3055 N N . SER A 1 370 ? 12.163 1.565 -14.589 1.00 79.62 370 SER A N 1
ATOM 3056 C CA . SER A 1 370 ? 11.660 1.091 -13.305 1.00 79.62 370 SER A CA 1
ATOM 3057 C C . SER A 1 370 ? 10.535 2.020 -12.886 1.00 79.62 370 SER A C 1
ATOM 3059 O O . SER A 1 370 ? 10.628 3.229 -13.062 1.00 79.62 370 SER A O 1
ATOM 3061 N N . LYS A 1 371 ? 9.447 1.494 -12.328 1.00 69.00 371 LYS A N 1
ATOM 3062 C CA . LYS A 1 371 ? 8.321 2.334 -11.890 1.00 69.00 371 LYS A CA 1
ATOM 3063 C C . LYS A 1 371 ? 8.534 2.905 -10.487 1.00 69.00 371 LYS A C 1
ATOM 3065 O O . LYS A 1 371 ? 7.815 3.811 -10.083 1.00 69.00 371 LYS A O 1
ATOM 3070 N N . HIS A 1 372 ? 9.540 2.424 -9.755 1.00 67.56 372 HIS A N 1
ATOM 3071 C CA . HIS A 1 372 ? 9.802 2.869 -8.389 1.00 67.56 372 HIS A CA 1
ATOM 3072 C C . HIS A 1 372 ? 10.490 4.240 -8.371 1.00 67.56 372 HIS A C 1
ATOM 3074 O O . HIS A 1 372 ? 11.453 4.450 -9.093 1.00 67.56 372 HIS A O 1
ATOM 3080 N N . GLN A 1 373 ? 10.031 5.191 -7.561 1.00 60.41 373 GLN A N 1
ATOM 3081 C CA . GLN A 1 373 ? 10.574 6.562 -7.563 1.00 60.41 373 GLN A CA 1
ATOM 3082 C C . GLN A 1 373 ? 12.031 6.673 -7.077 1.00 60.41 373 GLN A C 1
ATOM 3084 O O . GLN A 1 373 ? 12.771 7.522 -7.563 1.00 60.41 373 GLN A O 1
ATOM 3089 N N . ASP A 1 374 ? 12.434 5.795 -6.151 1.00 68.81 374 ASP A N 1
ATOM 3090 C CA . ASP A 1 374 ? 13.791 5.769 -5.589 1.00 68.81 374 ASP A CA 1
ATOM 3091 C C . ASP A 1 374 ? 14.789 5.042 -6.509 1.00 68.81 374 ASP A C 1
ATOM 3093 O O . ASP A 1 374 ? 15.990 5.085 -6.249 1.00 68.81 374 ASP A O 1
ATOM 3097 N N . SER A 1 375 ? 14.310 4.399 -7.588 1.00 80.62 375 SER A N 1
ATOM 3098 C CA . SER A 1 375 ? 15.203 3.815 -8.588 1.00 80.62 375 SER A CA 1
ATOM 3099 C C . SER A 1 375 ? 16.029 4.909 -9.245 1.00 80.62 375 SER A C 1
ATOM 3101 O O . SER A 1 375 ? 15.554 6.024 -9.474 1.00 80.62 375 SER A O 1
ATOM 3103 N N . VAL A 1 376 ? 17.245 4.561 -9.616 1.00 86.56 376 VAL A N 1
ATOM 3104 C CA . VAL A 1 376 ? 18.205 5.505 -10.171 1.00 86.56 376 VAL A CA 1
ATOM 3105 C C . VAL A 1 376 ? 18.100 5.459 -11.686 1.00 86.56 376 VAL A C 1
ATOM 3107 O O . VAL A 1 376 ? 18.071 4.370 -12.253 1.00 86.56 376 VAL A O 1
ATOM 3110 N N . LEU A 1 377 ? 18.055 6.621 -12.332 1.00 91.94 377 LEU A N 1
ATOM 3111 C CA . LEU A 1 377 ? 18.173 6.743 -13.781 1.00 91.94 377 LEU A CA 1
ATOM 3112 C C . LEU A 1 377 ? 19.461 7.491 -14.110 1.00 91.94 377 LEU A C 1
ATOM 3114 O O . LEU A 1 377 ? 19.656 8.619 -13.663 1.00 91.94 377 LEU A O 1
ATOM 3118 N N . ILE A 1 378 ? 20.330 6.857 -14.889 1.00 94.06 378 ILE A N 1
ATOM 3119 C CA . ILE A 1 378 ? 21.573 7.438 -15.386 1.00 94.06 378 ILE A CA 1
ATOM 3120 C C . ILE A 1 378 ? 21.511 7.420 -16.910 1.00 94.06 378 ILE A C 1
ATOM 3122 O O . ILE A 1 378 ? 21.442 6.359 -17.517 1.00 94.06 378 ILE A O 1
ATOM 3126 N N . THR A 1 379 ? 21.520 8.590 -17.536 1.00 96.56 379 THR A N 1
ATOM 3127 C CA . THR A 1 379 ? 21.468 8.736 -18.994 1.00 96.56 379 THR A CA 1
ATOM 3128 C C . THR A 1 379 ? 22.767 9.345 -19.498 1.00 96.56 379 THR A C 1
ATOM 3130 O O . THR A 1 379 ? 23.228 10.350 -18.961 1.00 96.56 379 THR A O 1
ATOM 3133 N N . PHE A 1 380 ? 23.337 8.754 -20.541 1.00 95.69 380 PHE A N 1
ATOM 3134 C CA . PHE A 1 380 ? 24.482 9.277 -21.270 1.00 95.69 380 PHE A CA 1
ATOM 3135 C C . PHE A 1 380 ? 24.052 9.659 -22.680 1.00 95.69 380 PHE A C 1
ATOM 3137 O O . PHE A 1 380 ? 23.511 8.816 -23.385 1.00 95.69 380 PHE A O 1
ATOM 3144 N N . LEU A 1 381 ? 24.317 10.894 -23.091 1.00 95.75 381 LEU A N 1
ATOM 3145 C CA . LEU A 1 381 ? 24.149 11.370 -24.456 1.00 95.75 381 LEU A CA 1
ATOM 3146 C C . LEU A 1 381 ? 25.524 11.571 -25.098 1.00 95.75 381 LEU A C 1
ATOM 3148 O O . LEU A 1 381 ? 26.318 12.390 -24.629 1.00 95.75 381 LEU A O 1
ATOM 3152 N N . PHE A 1 382 ? 25.781 10.834 -26.174 1.00 92.69 382 PHE A N 1
ATOM 3153 C CA . PHE A 1 382 ? 26.944 10.993 -27.042 1.00 92.69 382 PHE A CA 1
ATOM 3154 C C . PHE A 1 382 ? 26.485 11.590 -28.370 1.00 92.69 382 PHE A C 1
ATOM 3156 O O . PHE A 1 382 ? 25.687 10.974 -29.077 1.00 92.69 382 PHE A O 1
ATOM 3163 N N . ALA A 1 383 ? 26.960 12.800 -28.655 1.00 90.62 383 ALA A N 1
ATOM 3164 C CA . ALA A 1 383 ? 26.602 13.576 -29.835 1.00 90.62 383 ALA A CA 1
ATOM 3165 C C . ALA A 1 383 ? 27.819 14.388 -30.291 1.00 90.62 383 ALA A C 1
ATOM 3167 O O . ALA A 1 383 ? 28.432 15.092 -29.476 1.00 90.62 383 ALA A O 1
ATOM 3168 N N . ASP A 1 384 ? 28.177 14.293 -31.567 1.00 90.06 384 ASP A N 1
ATOM 3169 C CA . ASP A 1 384 ? 29.166 15.159 -32.211 1.00 90.06 384 ASP A CA 1
ATOM 3170 C C . ASP A 1 384 ? 28.521 16.297 -33.016 1.00 90.06 384 ASP A C 1
ATOM 3172 O O . ASP A 1 384 ? 29.188 17.315 -33.238 1.00 90.06 384 ASP A O 1
ATOM 3176 N N . SER A 1 385 ? 27.219 16.194 -33.300 1.00 90.94 385 SER A N 1
ATOM 3177 C CA . SER A 1 385 ? 26.385 17.227 -33.923 1.00 90.94 385 SER A CA 1
ATOM 3178 C C . SER A 1 385 ? 25.170 17.646 -33.065 1.00 90.94 385 SER A C 1
ATOM 3180 O O . SER A 1 385 ? 24.721 16.894 -32.194 1.00 90.94 385 SER A O 1
ATOM 3182 N N . PRO A 1 386 ? 24.674 18.895 -33.208 1.00 92.31 386 PRO A N 1
ATOM 3183 C CA . PRO A 1 386 ? 23.500 19.393 -32.490 1.00 92.31 386 PRO A CA 1
ATOM 3184 C C . PRO A 1 386 ? 22.184 18.890 -33.104 1.00 92.31 386 PRO A C 1
ATOM 3186 O O . PRO A 1 386 ? 22.163 18.333 -34.195 1.00 92.31 386 PRO A O 1
ATOM 3189 N N . CYS A 1 387 ? 21.072 19.126 -32.406 1.00 89.94 387 CYS A N 1
ATOM 3190 C CA . CYS A 1 387 ? 19.733 18.848 -32.917 1.00 89.94 387 CYS A CA 1
ATOM 3191 C C . CYS A 1 387 ? 19.256 19.914 -33.911 1.00 89.94 387 CYS A C 1
ATOM 3193 O O . CYS A 1 387 ? 19.655 21.069 -33.771 1.00 89.94 387 CYS A O 1
ATOM 3195 N N . HIS A 1 388 ? 18.335 19.565 -34.813 1.00 87.00 388 HIS A N 1
ATOM 3196 C CA . HIS A 1 388 ? 17.727 20.519 -35.753 1.00 87.00 388 HIS A CA 1
ATOM 3197 C C . HIS A 1 388 ? 17.048 21.723 -35.081 1.00 87.00 388 HIS A C 1
ATOM 3199 O O . HIS A 1 388 ? 16.453 21.602 -34.002 1.00 87.00 388 HIS A O 1
ATOM 3205 N N . GLY A 1 389 ? 17.050 22.860 -35.780 1.00 86.31 389 GLY A N 1
ATOM 3206 C CA . GLY A 1 389 ? 16.353 24.094 -35.433 1.00 86.31 389 GLY A CA 1
ATOM 3207 C C . GLY A 1 389 ? 17.313 25.225 -35.065 1.00 86.31 389 GLY A C 1
ATOM 3208 O O . GLY A 1 389 ? 18.079 25.126 -34.103 1.00 86.31 389 GLY A O 1
ATOM 3209 N N . LYS A 1 390 ? 17.189 26.375 -35.745 1.00 86.12 390 LYS A N 1
ATOM 3210 C CA . LYS A 1 390 ? 18.085 27.548 -35.603 1.00 86.12 390 LYS A CA 1
ATOM 3211 C C . LYS A 1 390 ? 18.278 28.068 -34.178 1.00 86.12 390 LYS A C 1
ATOM 3213 O O . LYS A 1 390 ? 19.261 28.743 -33.865 1.00 86.12 390 LYS A O 1
ATOM 3218 N N . GLN A 1 391 ? 17.318 27.822 -33.290 1.00 87.25 391 GLN A N 1
ATOM 3219 C CA . GLN A 1 391 ? 17.427 28.204 -31.885 1.00 87.25 391 GLN A CA 1
ATOM 3220 C C . GLN A 1 391 ? 18.437 27.346 -31.106 1.00 87.25 391 GLN A C 1
ATOM 3222 O O . GLN A 1 391 ? 18.891 27.786 -30.053 1.00 87.25 391 GLN A O 1
ATOM 3227 N N . TYR A 1 392 ? 18.817 26.167 -31.606 1.00 89.81 392 TYR A N 1
ATOM 3228 C CA . TYR A 1 392 ? 19.632 25.184 -30.888 1.00 89.81 392 TYR A CA 1
ATOM 3229 C C . TYR A 1 392 ? 21.090 25.104 -31.364 1.00 89.81 392 TYR A C 1
ATOM 3231 O O . TYR A 1 392 ? 21.932 24.596 -30.625 1.00 89.81 392 TYR A O 1
ATOM 3239 N N . HIS A 1 393 ? 21.425 25.667 -32.527 1.00 90.56 393 HIS A N 1
ATOM 3240 C CA . HIS A 1 393 ? 22.793 25.720 -33.062 1.00 90.56 393 HIS A CA 1
ATOM 3241 C C . HIS A 1 393 ? 23.013 26.956 -33.950 1.00 90.56 393 HIS A C 1
ATOM 3243 O O . HIS A 1 393 ? 22.105 27.768 -34.118 1.00 90.56 393 HIS A O 1
ATOM 3249 N N . ASP A 1 394 ? 24.239 27.124 -34.449 1.00 88.12 394 ASP A N 1
ATOM 3250 C CA . ASP A 1 394 ? 24.655 28.194 -35.371 1.00 88.12 394 ASP A CA 1
ATOM 3251 C C . ASP A 1 394 ? 25.274 27.580 -36.648 1.00 88.12 394 ASP A C 1
ATOM 3253 O O . ASP A 1 394 ? 26.298 28.047 -37.138 1.00 88.12 394 ASP A O 1
ATOM 3257 N N . LEU A 1 395 ? 24.713 26.458 -37.116 1.00 85.50 395 LEU A N 1
ATOM 3258 C CA . LEU A 1 395 ? 25.211 25.746 -38.303 1.00 85.50 395 LEU A CA 1
ATOM 3259 C C . LEU A 1 395 ? 24.685 26.403 -39.580 1.00 85.50 395 LEU A C 1
ATOM 3261 O O . LEU A 1 395 ? 23.578 26.940 -39.585 1.00 85.50 395 LEU A O 1
ATOM 3265 N N . ASP A 1 396 ? 25.470 26.315 -40.653 1.00 80.38 396 ASP A N 1
ATOM 3266 C CA . ASP A 1 396 ? 25.090 26.824 -41.976 1.00 80.38 396 ASP A CA 1
ATOM 3267 C C . ASP A 1 396 ? 24.211 25.830 -42.765 1.00 80.38 396 ASP A C 1
ATOM 3269 O O . ASP A 1 396 ? 23.522 26.240 -43.699 1.00 80.38 396 ASP A O 1
ATOM 3273 N N . ASP A 1 397 ? 24.227 24.545 -42.388 1.00 78.06 397 ASP A N 1
ATOM 3274 C CA . ASP A 1 397 ? 23.571 23.430 -43.084 1.00 78.06 397 ASP A CA 1
ATOM 3275 C C . ASP A 1 397 ? 22.632 22.670 -42.124 1.00 78.06 397 ASP A C 1
ATOM 3277 O O . ASP A 1 397 ? 23.088 21.850 -41.325 1.00 78.06 397 ASP A O 1
ATOM 3281 N N . ASP A 1 398 ? 21.337 23.017 -42.157 1.00 79.12 398 ASP A N 1
ATOM 3282 C CA . ASP A 1 398 ? 20.242 22.333 -41.445 1.00 79.12 398 ASP A CA 1
ATOM 3283 C C . ASP A 1 398 ? 18.952 22.347 -42.294 1.00 79.12 398 ASP A C 1
ATOM 3285 O O . ASP A 1 398 ? 18.368 23.403 -42.570 1.00 79.12 398 ASP A O 1
ATOM 3289 N N . ASP A 1 399 ? 18.489 21.164 -42.695 1.00 75.88 399 ASP A N 1
ATOM 3290 C CA . ASP A 1 399 ? 17.340 20.929 -43.575 1.00 75.88 399 ASP A CA 1
ATOM 3291 C C . ASP A 1 399 ? 15.979 21.215 -42.906 1.00 75.88 399 ASP A C 1
ATOM 3293 O O . ASP A 1 399 ? 14.942 21.302 -43.592 1.00 75.88 399 ASP A O 1
ATOM 3297 N N . PHE A 1 400 ? 15.981 21.400 -41.580 1.00 67.00 400 PHE A N 1
ATOM 3298 C CA . PHE A 1 400 ? 14.826 21.685 -40.724 1.00 67.00 400 PHE A CA 1
ATOM 3299 C C . PHE A 1 400 ? 14.988 22.975 -39.903 1.00 67.00 400 PHE A C 1
ATOM 3301 O O . PHE A 1 400 ? 14.250 23.201 -38.936 1.00 67.00 400 PHE A O 1
ATOM 3308 N N . MET A 1 401 ? 15.896 23.864 -40.316 1.00 70.44 401 MET A N 1
ATOM 3309 C CA . MET A 1 401 ? 16.307 25.045 -39.548 1.00 70.44 401 MET A CA 1
ATOM 3310 C C . MET A 1 401 ? 15.158 25.969 -39.099 1.00 70.44 401 MET A C 1
ATOM 3312 O O . MET A 1 401 ? 15.226 26.558 -38.015 1.00 70.44 401 MET A O 1
ATOM 3316 N N . ASP A 1 402 ? 14.085 26.069 -39.892 1.00 67.50 402 ASP A N 1
ATOM 3317 C CA . ASP A 1 402 ? 12.875 26.856 -39.593 1.00 67.50 402 ASP A CA 1
ATOM 3318 C C . ASP A 1 402 ? 11.645 26.006 -39.211 1.00 67.50 402 ASP A C 1
ATOM 3320 O O . ASP A 1 402 ? 10.616 26.559 -38.814 1.00 67.50 402 ASP A O 1
ATOM 3324 N N . ASP A 1 403 ? 11.739 24.678 -39.310 1.00 72.19 403 ASP A N 1
ATOM 3325 C CA . ASP A 1 403 ? 10.600 23.760 -39.187 1.00 72.19 403 ASP A CA 1
ATOM 3326 C C . ASP A 1 403 ? 10.382 23.265 -37.737 1.00 72.19 403 ASP A C 1
ATOM 3328 O O . ASP A 1 403 ? 9.336 22.688 -37.428 1.00 72.19 403 ASP A O 1
ATOM 3332 N N . VAL A 1 404 ? 11.327 23.518 -36.818 1.00 76.31 404 VAL A N 1
ATOM 3333 C CA . VAL A 1 404 ? 11.250 23.080 -35.410 1.00 76.31 404 VAL A CA 1
ATOM 3334 C C . VAL A 1 404 ? 10.615 24.155 -34.508 1.00 76.31 404 VAL A C 1
ATOM 3336 O O . VAL A 1 404 ? 11.214 25.216 -34.298 1.00 76.31 404 VAL A O 1
ATOM 3339 N N . PRO A 1 405 ? 9.443 23.896 -33.885 1.00 81.25 405 PRO A N 1
ATOM 3340 C CA . PRO A 1 405 ? 8.787 24.858 -33.000 1.00 81.25 405 PRO A CA 1
ATOM 3341 C C . PRO A 1 405 ? 9.651 25.283 -31.802 1.00 81.25 405 PRO A C 1
ATOM 3343 O O . PRO A 1 405 ? 10.395 24.482 -31.225 1.00 81.25 405 PRO A O 1
ATOM 3346 N N . LEU A 1 406 ? 9.493 26.539 -31.371 1.00 78.25 406 LEU A N 1
ATOM 3347 C CA . LEU A 1 406 ? 10.165 27.073 -30.183 1.00 78.25 406 LEU A CA 1
ATOM 3348 C C . LEU A 1 406 ? 9.792 26.279 -28.923 1.00 78.25 406 LEU A C 1
ATOM 3350 O O . LEU A 1 406 ? 8.623 25.966 -28.693 1.00 78.25 406 LEU A O 1
ATOM 3354 N N . GLY A 1 407 ? 10.782 26.003 -28.073 1.00 78.75 407 GLY A N 1
ATOM 3355 C CA . GLY A 1 407 ? 10.571 25.306 -26.805 1.00 78.75 407 GLY A CA 1
ATOM 3356 C C . GLY A 1 407 ? 10.509 23.778 -26.910 1.00 78.75 407 GLY A C 1
ATOM 3357 O O . GLY A 1 407 ? 10.254 23.124 -25.899 1.00 78.75 407 GLY A O 1
ATOM 3358 N N . THR A 1 408 ? 10.700 23.189 -28.096 1.00 83.75 408 THR A N 1
ATOM 3359 C CA . THR A 1 408 ? 10.604 21.732 -28.305 1.00 83.75 408 THR A CA 1
ATOM 3360 C C . THR A 1 408 ? 11.607 20.966 -27.435 1.00 83.75 408 THR A C 1
ATOM 3362 O O . THR A 1 408 ? 11.201 20.092 -26.661 1.00 83.75 408 THR A O 1
ATOM 3365 N N . LEU A 1 409 ? 12.896 21.330 -27.487 1.00 87.25 409 LEU A N 1
ATOM 3366 C CA . LEU A 1 409 ? 13.947 20.692 -26.684 1.00 87.25 409 LEU A CA 1
ATOM 3367 C C . LEU A 1 409 ? 13.730 20.930 -25.190 1.00 87.25 409 LEU A C 1
ATOM 3369 O O . LEU A 1 409 ? 13.852 20.024 -24.374 1.00 87.25 409 LEU A O 1
ATOM 3373 N N . GLU A 1 410 ? 13.378 22.155 -24.822 1.00 91.81 410 GLU A N 1
ATOM 3374 C CA . GLU A 1 410 ? 13.195 22.587 -23.445 1.00 91.81 410 GLU A CA 1
ATOM 3375 C C . GLU A 1 410 ? 12.060 21.811 -22.776 1.00 91.81 410 GLU A C 1
ATOM 3377 O O . GLU A 1 410 ? 12.237 21.257 -21.690 1.00 91.81 410 GLU A O 1
ATOM 3382 N N . ASN A 1 411 ? 10.913 21.701 -23.451 1.00 81.50 411 ASN A N 1
ATOM 3383 C CA . ASN A 1 411 ? 9.766 20.937 -22.972 1.00 81.50 411 ASN A CA 1
ATOM 3384 C C . ASN A 1 411 ? 10.087 19.441 -22.862 1.00 81.50 411 ASN A C 1
ATOM 3386 O O . ASN A 1 411 ? 9.692 18.798 -21.882 1.00 81.50 411 ASN A O 1
ATOM 3390 N N . LEU A 1 412 ? 10.830 18.890 -23.829 1.00 85.62 412 LEU A N 1
ATOM 3391 C CA . LEU A 1 412 ? 11.319 17.514 -23.779 1.00 85.62 412 LEU A CA 1
ATOM 3392 C C . LEU A 1 412 ? 12.228 17.296 -22.566 1.00 85.62 412 LEU A C 1
ATOM 3394 O O . LEU A 1 412 ? 11.987 16.373 -21.793 1.00 85.62 412 LEU A O 1
ATOM 3398 N N . MET A 1 413 ? 13.201 18.176 -22.328 1.00 93.06 413 MET A N 1
ATOM 3399 C CA . MET A 1 413 ? 14.118 18.066 -21.192 1.00 93.06 413 MET A CA 1
ATOM 3400 C C . MET A 1 413 ? 13.423 18.276 -19.844 1.00 93.06 413 MET A C 1
ATOM 3402 O O . MET A 1 413 ? 13.721 17.554 -18.894 1.00 93.06 413 MET A O 1
ATOM 3406 N N . ILE A 1 414 ? 12.447 19.186 -19.746 1.00 83.06 414 ILE A N 1
ATOM 3407 C CA . ILE A 1 414 ? 11.615 19.358 -18.542 1.00 83.06 414 ILE A CA 1
ATOM 3408 C C . ILE A 1 414 ? 10.830 18.076 -18.246 1.00 83.06 414 ILE A C 1
ATOM 3410 O O . ILE A 1 414 ? 10.736 17.657 -17.089 1.00 83.06 414 ILE A O 1
ATOM 3414 N N . ARG A 1 415 ? 10.261 17.440 -19.275 1.00 85.75 415 ARG A N 1
ATOM 3415 C CA . ARG A 1 415 ? 9.547 16.165 -19.139 1.00 85.75 415 ARG A CA 1
ATOM 3416 C C . ARG A 1 415 ? 10.502 15.027 -18.778 1.00 85.75 415 ARG A C 1
ATOM 3418 O O . ARG A 1 415 ? 10.203 14.276 -17.853 1.00 85.75 415 ARG A O 1
ATOM 3425 N N . TYR A 1 416 ? 11.664 14.951 -19.424 1.00 88.88 416 TYR A N 1
ATOM 3426 C CA . TYR A 1 416 ? 12.687 13.943 -19.150 1.00 88.88 416 TYR A CA 1
ATOM 3427 C C . TYR A 1 416 ? 13.215 14.052 -17.714 1.00 88.88 416 TYR A C 1
ATOM 3429 O O . TYR A 1 416 ? 13.297 13.058 -16.995 1.00 88.88 416 TYR A O 1
ATOM 3437 N N . ARG A 1 417 ? 13.490 15.274 -17.241 1.00 89.50 417 ARG A N 1
ATOM 3438 C CA . ARG A 1 417 ? 13.889 15.557 -15.853 1.00 89.50 417 ARG A CA 1
ATOM 3439 C C . ARG A 1 417 ? 12.887 14.989 -14.848 1.00 89.50 417 ARG A C 1
ATOM 3441 O O . ARG A 1 417 ? 13.297 14.416 -13.846 1.00 89.50 417 ARG A O 1
ATOM 3448 N N . LYS A 1 418 ? 11.587 15.091 -15.140 1.00 83.19 418 LYS A N 1
ATOM 3449 C CA . LYS A 1 418 ? 10.492 14.615 -14.275 1.00 83.19 418 LYS A CA 1
ATOM 3450 C C . LYS A 1 418 ? 10.305 13.091 -14.264 1.00 83.19 418 LYS A C 1
ATOM 3452 O O . LYS A 1 418 ? 9.504 12.609 -13.467 1.00 83.19 418 LYS A O 1
ATOM 3457 N N . LEU A 1 419 ? 11.024 12.325 -15.096 1.00 80.44 419 LEU A N 1
ATOM 3458 C CA . LEU A 1 419 ? 10.903 10.859 -15.132 1.00 80.44 419 LEU A CA 1
ATOM 3459 C C . LEU A 1 419 ? 11.316 10.203 -13.805 1.00 80.44 419 LEU A C 1
ATOM 3461 O O . LEU A 1 419 ? 10.711 9.208 -13.395 1.00 80.44 419 LEU A O 1
ATOM 3465 N N . LYS A 1 420 ? 12.344 10.743 -13.132 1.00 81.25 420 LYS A N 1
ATOM 3466 C CA . LYS A 1 420 ? 12.870 10.228 -11.858 1.00 81.25 420 LYS A CA 1
ATOM 3467 C C . LYS A 1 420 ? 13.379 11.332 -10.949 1.00 81.25 420 LYS A C 1
ATOM 3469 O O . LYS A 1 420 ? 13.939 12.314 -11.414 1.00 81.25 420 LYS A O 1
ATOM 3474 N N . PHE A 1 421 ? 13.248 11.111 -9.641 1.00 76.56 421 PHE A N 1
ATOM 3475 C CA . PHE A 1 421 ? 13.864 11.978 -8.636 1.00 76.56 421 PHE A CA 1
ATOM 3476 C C . PHE A 1 421 ? 15.398 11.873 -8.683 1.00 76.56 421 PHE A C 1
ATOM 3478 O O . PHE A 1 421 ? 16.089 12.882 -8.760 1.00 76.56 421 PHE A O 1
ATOM 3485 N N . ASN A 1 422 ? 15.927 10.644 -8.719 1.00 82.81 422 ASN A N 1
ATOM 3486 C CA . ASN A 1 422 ? 17.356 10.365 -8.891 1.00 82.81 422 ASN A CA 1
ATOM 3487 C C . ASN A 1 422 ? 17.703 10.243 -10.384 1.00 82.81 422 ASN A C 1
ATOM 3489 O O . ASN A 1 422 ? 18.001 9.147 -10.862 1.00 82.81 422 ASN A O 1
ATOM 3493 N N . ASN A 1 423 ? 17.601 11.351 -11.122 1.00 89.88 423 ASN A N 1
ATOM 3494 C CA . ASN A 1 423 ? 17.892 11.414 -12.555 1.00 89.88 423 ASN A CA 1
ATOM 3495 C C . ASN A 1 423 ? 19.227 12.125 -12.813 1.00 89.88 423 ASN A C 1
ATOM 3497 O O . ASN A 1 423 ? 19.356 13.324 -12.563 1.00 89.88 423 ASN A O 1
ATOM 3501 N N . PHE A 1 424 ? 20.210 11.384 -13.316 1.00 92.38 424 PHE A N 1
ATOM 3502 C CA . PHE A 1 424 ? 21.522 11.896 -13.693 1.00 92.38 424 PHE A CA 1
ATOM 3503 C C . PHE A 1 424 ? 21.662 11.850 -15.209 1.00 92.38 424 PHE A C 1
ATOM 3505 O O . PHE A 1 424 ? 21.563 10.781 -15.806 1.00 92.38 424 PHE A O 1
ATOM 3512 N N . PHE A 1 425 ? 21.910 12.999 -15.828 1.00 95.12 425 PHE A N 1
ATOM 3513 C CA . PHE A 1 425 ? 22.020 13.111 -17.278 1.00 95.12 425 PHE A CA 1
ATOM 3514 C C . PHE A 1 425 ? 23.378 13.712 -17.648 1.00 95.12 425 PHE A C 1
ATOM 3516 O O . PHE A 1 425 ? 23.731 14.808 -17.203 1.00 95.12 425 PHE A O 1
ATOM 3523 N N . PHE A 1 426 ? 24.140 12.970 -18.444 1.00 95.06 426 PHE A N 1
ATOM 3524 C CA . PHE A 1 426 ? 25.489 13.311 -18.875 1.00 95.06 426 PHE A CA 1
ATOM 3525 C C . PHE A 1 426 ? 25.498 13.584 -20.371 1.00 95.06 426 PHE A C 1
ATOM 3527 O O . PHE A 1 426 ? 25.104 12.723 -21.151 1.00 95.06 426 PHE A O 1
ATOM 3534 N N . CYS A 1 427 ? 25.977 14.758 -20.764 1.00 94.50 427 CYS A N 1
ATOM 3535 C CA . CYS A 1 427 ? 26.219 15.107 -22.156 1.00 94.50 427 CYS A CA 1
ATOM 3536 C C . CYS A 1 427 ? 27.724 15.068 -22.425 1.00 94.50 427 CYS A C 1
ATOM 3538 O O . CYS A 1 427 ? 28.490 15.818 -21.812 1.00 94.50 427 CYS A O 1
ATOM 3540 N N . SER A 1 428 ? 28.148 14.211 -23.346 1.00 90.44 428 SER A N 1
ATOM 3541 C CA . SER A 1 428 ? 29.541 14.129 -23.779 1.00 90.44 428 SER A CA 1
ATOM 3542 C C . SER A 1 428 ? 29.757 15.093 -24.939 1.00 90.44 428 SER A C 1
ATOM 3544 O O . SER A 1 428 ? 29.200 14.907 -26.019 1.00 90.44 428 SER A O 1
ATOM 3546 N N . ARG A 1 429 ? 30.549 16.142 -24.711 1.00 89.06 429 ARG A N 1
ATOM 3547 C CA . ARG A 1 429 ? 30.902 17.130 -25.728 1.00 89.06 429 ARG A CA 1
ATOM 3548 C C . ARG A 1 429 ? 32.089 16.631 -26.541 1.00 89.06 429 ARG A C 1
ATOM 3550 O O . ARG A 1 429 ? 33.222 16.678 -26.067 1.00 89.06 429 ARG A O 1
ATOM 3557 N N . ILE A 1 430 ? 31.797 16.164 -27.754 1.00 89.94 430 ILE A N 1
ATOM 3558 C CA . ILE A 1 430 ? 32.792 15.715 -28.739 1.00 89.94 430 ILE A CA 1
ATOM 3559 C C . ILE A 1 430 ? 33.273 16.902 -29.585 1.00 89.94 430 ILE A C 1
ATOM 3561 O O . ILE A 1 430 ? 34.464 17.056 -29.849 1.00 89.94 430 ILE A O 1
ATOM 3565 N N . THR A 1 431 ? 32.352 17.790 -29.970 1.00 87.81 431 THR A N 1
ATOM 3566 C CA . THR A 1 431 ? 32.646 19.002 -30.747 1.00 87.81 431 THR A CA 1
ATOM 3567 C C . THR A 1 431 ? 32.039 20.235 -30.077 1.00 87.81 431 THR A C 1
ATOM 3569 O O . THR A 1 431 ? 31.177 20.130 -29.209 1.00 87.81 431 THR A O 1
ATOM 3572 N N . LYS A 1 432 ? 32.463 21.435 -30.492 1.00 90.56 432 LYS A N 1
ATOM 3573 C CA . LYS A 1 432 ? 31.850 22.695 -30.029 1.00 90.56 432 LYS A CA 1
ATOM 3574 C C . LYS A 1 432 ? 30.498 22.986 -30.689 1.00 90.56 432 LYS A C 1
ATOM 3576 O O . LYS A 1 432 ? 29.795 23.887 -30.243 1.00 90.56 432 LYS A O 1
ATOM 3581 N N . LYS A 1 433 ? 30.116 22.236 -31.731 1.00 91.00 433 LYS A N 1
ATOM 3582 C CA . LYS A 1 433 ? 28.860 22.453 -32.465 1.00 91.00 433 LYS A CA 1
ATOM 3583 C C . LYS A 1 433 ? 27.631 22.237 -31.572 1.00 91.00 433 LYS A C 1
ATOM 3585 O O . LYS A 1 433 ? 26.616 22.898 -31.753 1.00 91.00 433 LYS A O 1
ATOM 3590 N N . THR A 1 434 ? 27.738 21.375 -30.558 1.00 93.25 434 THR A N 1
ATOM 3591 C CA . THR A 1 434 ? 26.655 21.068 -29.610 1.00 93.25 434 THR A CA 1
ATOM 3592 C C . THR A 1 434 ? 26.535 22.052 -28.442 1.00 93.25 434 THR A C 1
ATOM 3594 O O . THR A 1 434 ? 25.616 21.915 -27.633 1.00 93.25 434 THR A O 1
ATOM 3597 N N . ASP A 1 435 ? 27.424 23.050 -28.323 1.00 93.38 435 ASP A N 1
ATOM 3598 C CA . ASP A 1 435 ? 27.495 23.917 -27.137 1.00 93.38 435 ASP A CA 1
ATOM 3599 C C . ASP A 1 435 ? 26.168 24.643 -26.870 1.00 93.38 435 ASP A C 1
ATOM 3601 O O . ASP A 1 435 ? 25.663 24.613 -25.745 1.00 93.38 435 ASP A O 1
ATOM 3605 N N . LYS A 1 436 ? 25.569 25.254 -27.899 1.00 94.19 436 LYS A N 1
ATOM 3606 C CA . LYS A 1 436 ? 24.307 26.004 -27.779 1.00 94.19 436 LYS A CA 1
ATOM 3607 C C . LYS A 1 436 ? 23.151 25.094 -27.345 1.00 94.19 436 LYS A C 1
ATOM 3609 O O . LYS A 1 436 ? 22.469 25.404 -26.365 1.00 94.19 436 LYS A O 1
ATOM 3614 N N . MET A 1 437 ? 23.014 23.926 -27.975 1.00 95.12 437 MET A N 1
ATOM 3615 C CA . MET A 1 437 ? 22.046 22.889 -27.605 1.00 95.12 437 MET A CA 1
ATOM 3616 C C . MET A 1 437 ? 22.222 22.456 -26.144 1.00 95.12 437 MET A C 1
ATOM 3618 O O . MET A 1 437 ? 21.265 22.478 -25.370 1.00 95.12 437 MET A O 1
ATOM 3622 N N . PHE A 1 438 ? 23.444 22.117 -25.724 1.00 95.94 438 PHE A N 1
ATOM 3623 C CA . PHE A 1 438 ? 23.707 21.675 -24.354 1.00 95.94 438 PHE A CA 1
ATOM 3624 C C . PHE A 1 438 ? 23.444 22.768 -23.310 1.00 95.94 438 PHE A C 1
ATOM 3626 O O . PHE A 1 438 ? 22.961 22.450 -22.222 1.00 95.94 438 PHE A O 1
ATOM 3633 N N . GLN A 1 439 ? 23.693 24.048 -23.611 1.00 94.56 439 GLN A N 1
ATOM 3634 C CA . GLN A 1 439 ? 23.331 25.144 -22.699 1.00 94.56 439 GLN A CA 1
ATOM 3635 C C . GLN A 1 439 ? 21.815 25.307 -22.553 1.00 94.56 439 GLN A C 1
ATOM 3637 O O . GLN A 1 439 ? 21.320 25.555 -21.449 1.00 94.56 439 GLN A O 1
ATOM 3642 N N . ILE A 1 440 ? 21.059 25.124 -23.634 1.00 93.50 440 ILE A N 1
ATOM 3643 C CA . ILE A 1 440 ? 19.593 25.154 -23.591 1.00 93.50 440 ILE A CA 1
ATOM 3644 C C . ILE A 1 440 ? 19.062 23.963 -22.788 1.00 93.50 440 ILE A C 1
ATOM 3646 O O . ILE A 1 440 ? 18.266 24.149 -21.863 1.00 93.50 440 ILE A O 1
ATOM 3650 N N . MET A 1 441 ? 19.582 22.757 -23.045 1.00 95.50 441 MET A N 1
ATOM 3651 C CA . MET A 1 441 ? 19.266 21.571 -22.243 1.00 95.50 441 MET A CA 1
ATOM 3652 C C . MET A 1 441 ? 19.561 21.811 -20.763 1.00 95.50 441 MET A C 1
ATOM 3654 O O . MET A 1 441 ? 18.729 21.488 -19.922 1.00 95.50 441 MET A O 1
ATOM 3658 N N . LYS A 1 442 ? 20.706 22.420 -20.434 1.00 94.25 442 LYS A N 1
ATOM 3659 C CA . LYS A 1 442 ? 21.095 22.727 -19.053 1.00 94.25 442 LYS A CA 1
ATOM 3660 C C . LYS A 1 442 ? 20.210 23.797 -18.416 1.00 94.25 442 LYS A C 1
ATOM 3662 O O . LYS A 1 442 ? 19.980 23.765 -17.216 1.00 94.25 442 LYS A O 1
ATOM 3667 N N . THR A 1 443 ? 19.660 24.722 -19.192 1.00 92.44 443 THR A N 1
ATOM 3668 C CA . THR A 1 443 ? 18.705 25.711 -18.678 1.00 92.44 443 THR A CA 1
ATOM 3669 C C . THR A 1 443 ? 17.378 25.040 -18.295 1.00 92.44 443 THR A C 1
ATOM 3671 O O . THR A 1 443 ? 16.819 25.323 -17.236 1.00 92.44 443 THR A O 1
ATOM 3674 N N . ALA A 1 444 ? 16.901 24.094 -19.111 1.00 89.56 444 ALA A N 1
ATOM 3675 C CA . ALA A 1 444 ? 15.704 23.293 -18.836 1.00 89.56 444 ALA A CA 1
ATOM 3676 C C . ALA A 1 444 ? 15.930 22.215 -17.747 1.00 89.56 444 ALA A C 1
ATOM 3678 O O . ALA A 1 444 ? 15.034 21.907 -16.952 1.00 89.56 444 ALA A O 1
ATOM 3679 N N . PHE A 1 445 ? 17.144 21.666 -17.683 1.00 91.69 445 PHE A N 1
ATOM 3680 C CA . PHE A 1 445 ? 17.586 20.633 -16.749 1.00 91.69 445 PHE A CA 1
ATOM 3681 C C . PHE A 1 445 ? 18.956 21.013 -16.129 1.00 91.69 445 PHE A C 1
ATOM 3683 O O . PHE A 1 445 ? 20.000 20.525 -16.571 1.00 91.69 445 PHE A O 1
ATOM 3690 N N . PRO A 1 446 ? 18.962 21.865 -15.079 1.00 88.06 446 PRO A N 1
ATOM 3691 C CA . PRO A 1 446 ? 20.177 22.431 -14.467 1.00 88.06 446 PRO A CA 1
ATOM 3692 C C . PRO A 1 446 ? 21.206 21.421 -13.965 1.00 88.06 446 PRO A C 1
ATOM 3694 O O . PRO A 1 446 ? 22.395 21.733 -13.887 1.00 88.06 446 PRO A O 1
ATOM 3697 N N . GLU A 1 447 ? 20.764 20.216 -13.614 1.00 85.62 447 GLU A N 1
ATOM 3698 C CA . GLU A 1 447 ? 21.608 19.151 -13.084 1.00 85.62 447 GLU A CA 1
ATOM 3699 C C . GLU A 1 447 ? 22.387 18.371 -14.163 1.00 85.62 447 GLU A C 1
ATOM 3701 O O . GLU A 1 447 ? 23.204 17.514 -13.806 1.00 85.62 447 GLU A O 1
ATOM 3706 N N . ILE A 1 448 ? 22.188 18.673 -15.457 1.00 91.81 448 ILE A N 1
ATOM 3707 C CA . ILE A 1 448 ? 22.975 18.087 -16.551 1.00 91.81 448 ILE A CA 1
ATOM 3708 C C . ILE A 1 448 ? 24.464 18.360 -16.344 1.00 91.81 448 ILE A C 1
ATOM 3710 O O . ILE A 1 448 ? 24.909 19.497 -16.146 1.00 91.81 448 ILE A O 1
ATOM 3714 N N . SER A 1 449 ? 25.246 17.290 -16.447 1.00 91.81 449 SER A N 1
ATOM 3715 C CA . SER A 1 449 ? 26.704 17.348 -16.438 1.00 91.81 449 SER A CA 1
ATOM 3716 C C . SER A 1 449 ? 27.216 17.275 -17.871 1.00 91.81 449 SER A C 1
ATOM 3718 O O . SER A 1 449 ? 26.918 16.324 -18.584 1.00 91.81 449 SER A O 1
ATOM 3720 N N . ILE A 1 450 ? 27.980 18.281 -18.293 1.00 91.94 450 ILE A N 1
ATOM 3721 C CA . ILE A 1 450 ? 28.618 18.312 -19.614 1.00 91.94 450 ILE A CA 1
ATOM 3722 C C . ILE A 1 450 ? 30.087 17.956 -19.411 1.00 91.94 450 ILE A C 1
ATOM 3724 O O . ILE A 1 450 ? 30.732 18.520 -18.525 1.00 91.94 450 ILE A O 1
ATOM 3728 N N . THR A 1 451 ? 30.609 17.006 -20.177 1.00 88.62 451 THR A N 1
ATOM 3729 C CA . THR A 1 451 ? 32.002 16.554 -20.061 1.00 88.62 451 THR A CA 1
ATOM 3730 C C . THR A 1 451 ? 32.654 16.521 -21.431 1.00 88.62 451 THR A C 1
ATOM 3732 O O . THR A 1 451 ? 32.076 15.997 -22.377 1.00 88.62 451 THR A O 1
ATOM 3735 N N . ASP A 1 452 ? 33.850 17.092 -21.529 1.00 85.19 452 ASP A N 1
ATOM 3736 C CA . ASP A 1 452 ? 34.649 17.075 -22.749 1.00 85.19 452 ASP A CA 1
ATOM 3737 C C . ASP A 1 452 ? 35.216 15.688 -23.019 1.00 85.19 452 ASP A C 1
ATOM 3739 O O . ASP A 1 452 ? 35.745 15.041 -22.112 1.00 85.19 452 ASP A O 1
ATOM 3743 N N . ILE A 1 453 ? 35.150 15.262 -24.277 1.00 84.06 453 ILE A N 1
ATOM 3744 C CA . ILE A 1 453 ? 35.791 14.034 -24.722 1.00 84.06 453 ILE A CA 1
ATOM 3745 C C . ILE A 1 453 ? 36.441 14.258 -26.088 1.00 84.06 453 ILE A C 1
ATOM 3747 O O . ILE A 1 453 ? 35.806 14.753 -27.013 1.00 84.06 453 ILE A O 1
ATOM 3751 N N . GLN A 1 454 ? 37.737 13.959 -26.193 1.00 80.06 454 GLN A N 1
ATOM 3752 C CA . GLN A 1 454 ? 38.516 14.269 -27.397 1.00 80.06 454 GLN A CA 1
ATOM 3753 C C . GLN A 1 454 ? 38.705 13.043 -28.280 1.00 80.06 454 GLN A C 1
ATOM 3755 O O . GLN A 1 454 ? 38.627 13.157 -29.500 1.00 80.06 454 GLN A O 1
ATOM 3760 N N . ASN A 1 455 ? 38.933 11.877 -27.670 1.00 88.00 455 ASN A N 1
ATOM 3761 C CA . ASN A 1 455 ? 39.201 10.645 -28.397 1.00 88.00 455 ASN A CA 1
ATOM 3762 C C . ASN A 1 455 ? 38.245 9.530 -27.952 1.00 88.00 455 ASN A C 1
ATOM 3764 O O . ASN A 1 455 ? 37.895 9.463 -26.771 1.00 88.00 455 ASN A O 1
ATOM 3768 N N . PRO A 1 456 ? 37.884 8.590 -28.846 1.00 87.69 456 PRO A N 1
ATOM 3769 C CA . PRO A 1 456 ? 37.093 7.419 -28.476 1.00 87.69 456 PRO A CA 1
ATOM 3770 C C . PRO A 1 456 ? 37.679 6.653 -27.285 1.00 87.69 456 PRO A C 1
ATOM 3772 O O . PRO A 1 456 ? 36.937 6.222 -26.411 1.00 87.69 456 PRO A O 1
ATOM 3775 N N . GLU A 1 457 ? 39.007 6.548 -27.178 1.00 88.38 457 GLU A N 1
ATOM 3776 C CA . GLU A 1 457 ? 39.697 5.848 -26.081 1.00 88.38 457 GLU A CA 1
ATOM 3777 C C . GLU A 1 457 ? 39.361 6.382 -24.677 1.00 88.38 457 GLU A C 1
ATOM 3779 O O . GLU A 1 457 ? 39.443 5.631 -23.704 1.00 88.38 457 GLU A O 1
ATOM 3784 N N . ASP A 1 458 ? 38.910 7.635 -24.565 1.00 85.25 458 ASP A N 1
ATOM 3785 C CA . ASP A 1 458 ? 38.521 8.267 -23.302 1.00 85.25 458 ASP A CA 1
ATOM 3786 C C . ASP A 1 458 ? 37.149 7.782 -22.790 1.00 85.25 458 ASP A C 1
ATOM 3788 O O . ASP A 1 458 ? 36.835 7.927 -21.601 1.00 85.25 458 ASP A O 1
ATOM 3792 N N . PHE A 1 459 ? 36.334 7.168 -23.662 1.00 87.31 459 PHE A N 1
ATOM 3793 C CA . PHE A 1 459 ? 34.959 6.741 -23.374 1.00 87.31 459 PHE A CA 1
ATOM 3794 C C . PHE A 1 459 ? 34.837 5.922 -22.078 1.00 87.31 459 PHE A C 1
ATOM 3796 O O . PHE A 1 459 ? 34.002 6.269 -21.238 1.00 87.31 459 PHE A O 1
ATOM 3803 N N . PRO A 1 460 ? 35.659 4.877 -21.832 1.00 87.31 460 PRO A N 1
ATOM 3804 C CA . PRO A 1 460 ? 35.497 4.047 -20.646 1.00 87.31 460 PRO A CA 1
ATOM 3805 C C . PRO A 1 460 ? 35.741 4.816 -19.356 1.00 87.31 460 PRO A C 1
ATOM 3807 O O . PRO A 1 460 ? 34.994 4.657 -18.392 1.00 87.31 460 PRO A O 1
ATOM 3810 N N . ASN A 1 461 ? 36.761 5.674 -19.343 1.00 86.25 461 ASN A N 1
ATOM 3811 C CA . ASN A 1 461 ? 37.107 6.462 -18.168 1.00 86.25 461 ASN A CA 1
ATOM 3812 C C . ASN A 1 461 ? 36.005 7.475 -17.856 1.00 86.25 461 ASN A C 1
ATOM 3814 O O . ASN A 1 461 ? 35.604 7.592 -16.699 1.00 86.25 461 ASN A O 1
ATOM 3818 N N . LEU A 1 462 ? 35.464 8.144 -18.877 1.00 86.31 462 LEU A N 1
ATOM 3819 C CA . LEU A 1 462 ? 34.367 9.094 -18.711 1.00 86.31 462 LEU A CA 1
ATOM 3820 C C . LEU A 1 462 ? 33.115 8.415 -18.150 1.00 86.31 462 LEU A C 1
ATOM 3822 O O . LEU A 1 462 ? 32.535 8.901 -17.178 1.00 86.31 462 LEU A O 1
ATOM 3826 N N . VAL A 1 463 ? 32.715 7.273 -18.716 1.00 89.25 463 VAL A N 1
ATOM 3827 C CA . VAL A 1 463 ? 31.533 6.539 -18.243 1.00 89.25 463 VAL A CA 1
ATOM 3828 C C . VAL A 1 463 ? 31.750 6.042 -16.812 1.00 89.25 463 VAL A C 1
ATOM 3830 O O . VAL A 1 463 ? 30.883 6.248 -15.966 1.00 89.25 463 VAL A O 1
ATOM 3833 N N . VAL A 1 464 ? 32.916 5.466 -16.491 1.00 89.31 464 VAL A N 1
ATOM 3834 C CA . VAL A 1 464 ? 33.244 5.008 -15.127 1.00 89.31 464 VAL A CA 1
ATOM 3835 C C . VAL A 1 464 ? 33.216 6.163 -14.123 1.00 89.31 464 VAL A C 1
ATOM 3837 O O . VAL A 1 464 ? 32.630 6.028 -13.048 1.00 89.31 464 VAL A O 1
ATOM 3840 N N . LEU A 1 465 ? 33.823 7.306 -14.451 1.00 86.25 465 LEU A N 1
ATOM 3841 C CA . LEU A 1 465 ? 33.835 8.480 -13.578 1.00 86.25 465 LEU A CA 1
ATOM 3842 C C . LEU A 1 465 ? 32.424 9.020 -13.349 1.00 86.25 465 LEU A C 1
ATOM 3844 O O . LEU A 1 465 ? 32.059 9.288 -12.208 1.00 86.25 465 LEU A O 1
ATOM 3848 N N . SER A 1 466 ? 31.614 9.113 -14.400 1.00 89.06 466 SER A N 1
ATOM 3849 C CA . SER A 1 466 ? 30.226 9.575 -14.327 1.00 89.06 466 SER A CA 1
ATOM 3850 C C . SER A 1 466 ? 29.325 8.618 -13.548 1.00 89.06 466 SER A C 1
ATOM 3852 O O . SER A 1 466 ? 28.519 9.067 -12.730 1.00 89.06 466 SER A O 1
ATOM 3854 N N . LEU A 1 467 ? 29.488 7.303 -13.726 1.00 89.00 467 LEU A N 1
ATOM 3855 C CA . LEU A 1 467 ? 28.791 6.290 -12.930 1.00 89.00 467 LEU A CA 1
ATOM 3856 C C . LEU A 1 467 ? 29.169 6.401 -11.450 1.00 89.00 467 LEU A C 1
ATOM 3858 O O . LEU A 1 467 ? 28.287 6.461 -10.599 1.00 89.00 467 LEU A O 1
ATOM 3862 N N . ASN A 1 468 ? 30.460 6.520 -11.133 1.00 84.69 468 ASN A N 1
ATOM 3863 C CA . ASN A 1 468 ? 30.937 6.675 -9.757 1.00 84.69 468 ASN A CA 1
ATOM 3864 C C . ASN A 1 468 ? 30.518 8.007 -9.133 1.00 84.69 468 ASN A C 1
ATOM 3866 O O . ASN A 1 468 ? 30.160 8.062 -7.957 1.00 84.69 468 ASN A O 1
ATOM 3870 N N . HIS A 1 469 ? 30.526 9.087 -9.910 1.00 83.50 469 HIS A N 1
ATOM 3871 C CA . HIS A 1 469 ? 30.050 10.389 -9.472 1.00 83.50 469 HIS A CA 1
ATOM 3872 C C . HIS A 1 469 ? 28.551 10.335 -9.170 1.00 83.50 469 HIS A C 1
ATOM 3874 O O . HIS A 1 469 ? 28.146 10.704 -8.070 1.00 83.50 469 HIS A O 1
ATOM 3880 N N . SER A 1 470 ? 27.746 9.775 -10.078 1.00 85.69 470 SER A N 1
ATOM 3881 C CA . SER A 1 470 ? 26.314 9.538 -9.848 1.00 85.69 470 SER A CA 1
ATOM 3882 C C . SER A 1 470 ? 26.112 8.708 -8.588 1.00 85.69 470 SER A C 1
ATOM 3884 O O . SER A 1 470 ? 25.403 9.121 -7.675 1.00 85.69 470 SER A O 1
ATOM 3886 N N . PHE A 1 471 ? 26.825 7.587 -8.482 1.00 77.56 471 PHE A N 1
ATOM 3887 C CA . PHE A 1 471 ? 26.701 6.658 -7.368 1.00 77.56 471 PHE A CA 1
ATOM 3888 C C . PHE A 1 471 ? 27.198 7.211 -6.031 1.00 77.56 471 PHE A C 1
ATOM 3890 O O . PHE A 1 471 ? 26.693 6.818 -4.989 1.00 77.56 471 PHE A O 1
ATOM 3897 N N . SER A 1 472 ? 28.145 8.149 -6.028 1.00 77.12 472 SER A N 1
ATOM 3898 C CA . SER A 1 472 ? 28.584 8.832 -4.804 1.00 77.12 472 SER A CA 1
ATOM 3899 C C . SER A 1 472 ? 27.630 9.945 -4.357 1.00 77.12 472 SER A C 1
ATOM 3901 O O . SER A 1 472 ? 27.537 10.224 -3.159 1.00 77.12 472 SER A O 1
ATOM 3903 N N . ARG A 1 473 ? 26.912 10.572 -5.303 1.00 72.38 473 ARG A N 1
ATOM 3904 C CA . ARG A 1 473 ? 25.855 11.562 -5.026 1.00 72.38 473 ARG A CA 1
ATOM 3905 C C . ARG A 1 473 ? 24.567 10.908 -4.547 1.00 72.38 473 ARG A C 1
ATOM 3907 O O . ARG A 1 473 ? 23.847 11.505 -3.748 1.00 72.38 473 ARG A O 1
ATOM 3914 N N . ILE A 1 474 ? 24.315 9.677 -4.981 1.00 69.81 474 ILE A N 1
ATOM 3915 C CA . ILE A 1 474 ? 23.392 8.767 -4.308 1.00 69.81 474 ILE A CA 1
ATOM 3916 C C . ILE A 1 474 ? 23.997 8.514 -2.931 1.00 69.81 474 ILE A C 1
ATOM 3918 O O . ILE A 1 474 ? 25.127 8.045 -2.800 1.00 69.81 474 ILE A O 1
ATOM 3922 N N . SER A 1 475 ? 23.305 8.920 -1.871 1.00 53.53 475 SER A N 1
ATOM 3923 C CA . SER A 1 475 ? 23.897 8.832 -0.540 1.00 53.53 475 SER A CA 1
ATOM 3924 C C . SER A 1 475 ? 24.228 7.366 -0.243 1.00 53.53 475 SER A C 1
ATOM 3926 O O . SER A 1 475 ? 23.371 6.508 -0.422 1.00 53.53 475 SER A O 1
ATOM 3928 N N . LYS A 1 476 ? 25.431 7.032 0.255 1.00 46.06 476 LYS A N 1
ATOM 3929 C CA . LYS A 1 476 ? 25.733 5.654 0.714 1.00 46.06 476 LYS A CA 1
ATOM 3930 C C . LYS A 1 476 ? 24.723 5.146 1.767 1.00 46.06 476 LYS A C 1
ATOM 3932 O O . LYS A 1 476 ? 24.623 3.942 1.974 1.00 46.06 476 LYS A O 1
ATOM 3937 N N . SER A 1 477 ? 23.950 6.042 2.396 1.00 42.97 477 SER A N 1
ATOM 3938 C CA . SER A 1 477 ? 22.812 5.731 3.275 1.00 42.97 477 SER A CA 1
ATOM 3939 C C . SER A 1 477 ? 21.524 5.289 2.552 1.00 42.97 477 SER A C 1
ATOM 3941 O O . SER A 1 477 ? 20.609 4.811 3.222 1.00 42.97 477 SER A O 1
ATOM 3943 N N . GLN A 1 478 ? 21.446 5.432 1.223 1.00 46.72 478 GLN A N 1
ATOM 3944 C CA . GLN A 1 478 ? 20.342 4.998 0.351 1.00 46.72 478 GLN A CA 1
ATOM 3945 C C . GLN A 1 478 ? 20.533 3.589 -0.210 1.00 46.72 478 GLN A C 1
ATOM 3947 O O . GLN A 1 478 ? 19.607 3.061 -0.813 1.00 46.72 478 GLN A O 1
ATOM 3952 N N . LEU A 1 479 ? 21.677 2.928 0.025 1.00 45.75 479 LEU A N 1
ATOM 3953 C CA . LEU A 1 479 ? 21.678 1.466 0.054 1.00 45.75 479 LEU A CA 1
ATOM 3954 C C . LEU A 1 479 ? 20.615 1.075 1.078 1.00 45.75 479 LEU A C 1
ATOM 3956 O O . LEU A 1 479 ? 20.846 1.236 2.277 1.00 45.75 479 LEU A O 1
ATOM 3960 N N . PHE A 1 480 ? 19.451 0.618 0.615 1.00 51.62 480 PHE A N 1
ATOM 3961 C CA . PHE A 1 480 ? 18.373 0.139 1.468 1.00 51.62 480 PHE A CA 1
ATOM 3962 C C . PHE A 1 480 ? 18.839 -1.152 2.151 1.00 51.62 480 PHE A C 1
ATOM 3964 O O . PHE A 1 480 ? 18.406 -2.257 1.830 1.00 51.62 480 PHE A O 1
ATOM 3971 N N . LYS A 1 481 ? 19.757 -1.030 3.115 1.00 55.00 481 LYS A N 1
ATOM 3972 C CA . LYS A 1 481 ? 20.089 -2.074 4.074 1.00 55.00 481 LYS A CA 1
ATOM 3973 C C . LYS A 1 481 ? 18.960 -2.072 5.088 1.00 55.00 481 LYS A C 1
ATOM 3975 O O . LYS A 1 481 ? 19.094 -1.591 6.209 1.00 55.00 481 LYS A O 1
ATOM 3980 N N . THR A 1 482 ? 17.798 -2.513 4.624 1.00 65.31 482 THR A N 1
ATOM 3981 C CA . THR A 1 482 ? 16.599 -2.565 5.438 1.00 65.31 482 THR A CA 1
ATOM 3982 C C . THR A 1 482 ? 16.822 -3.557 6.560 1.00 65.31 482 THR A C 1
ATOM 3984 O O . THR A 1 482 ? 17.223 -4.696 6.309 1.00 65.31 482 THR A O 1
ATOM 3987 N N . LEU A 1 483 ? 16.540 -3.140 7.787 1.00 79.31 483 LEU A N 1
ATOM 3988 C CA . LEU A 1 483 ? 16.408 -4.073 8.890 1.00 79.31 483 LEU A CA 1
ATOM 3989 C C . LEU A 1 483 ? 15.065 -4.776 8.737 1.00 79.31 483 LEU A C 1
ATOM 3991 O O . LEU A 1 483 ? 14.026 -4.124 8.639 1.00 79.31 483 LEU A O 1
ATOM 3995 N N . GLU A 1 484 ? 15.102 -6.101 8.694 1.00 83.00 484 GLU A N 1
ATOM 3996 C CA . GLU A 1 484 ? 13.904 -6.925 8.675 1.00 83.00 484 GLU A CA 1
ATOM 3997 C C . GLU A 1 484 ? 13.534 -7.288 10.115 1.00 83.00 484 GLU A C 1
ATOM 3999 O O . GLU A 1 484 ? 14.293 -7.962 10.812 1.00 83.00 484 GLU A O 1
ATOM 4004 N N . ILE A 1 485 ? 12.389 -6.794 10.584 1.00 85.50 485 ILE A N 1
ATOM 4005 C CA . ILE A 1 485 ? 11.945 -6.933 11.972 1.00 85.50 485 ILE A CA 1
ATOM 4006 C C . ILE A 1 485 ? 10.549 -7.552 11.970 1.00 85.50 485 ILE A C 1
ATOM 4008 O O . ILE A 1 485 ? 9.635 -7.040 11.324 1.00 85.50 485 ILE A O 1
ATOM 4012 N N . LYS A 1 486 ? 10.363 -8.650 12.712 1.00 87.19 486 LYS A N 1
ATOM 4013 C CA . LYS A 1 486 ? 9.022 -9.196 12.956 1.00 87.19 486 LYS A CA 1
ATOM 4014 C C . LYS A 1 486 ? 8.256 -8.226 13.849 1.00 87.19 486 LYS A C 1
ATOM 4016 O O . LYS A 1 486 ? 8.807 -7.709 14.819 1.00 87.19 486 LYS A O 1
ATOM 4021 N N . ALA A 1 487 ? 6.997 -7.967 13.538 1.00 91.88 487 ALA A N 1
ATOM 4022 C CA . ALA A 1 487 ? 6.209 -6.992 14.270 1.00 91.88 487 ALA A CA 1
ATOM 4023 C C . ALA A 1 487 ? 4.731 -7.375 14.328 1.00 91.88 487 ALA A C 1
ATOM 4025 O O . ALA A 1 487 ? 4.216 -8.042 13.438 1.00 91.88 487 ALA A O 1
ATOM 4026 N N . GLN A 1 488 ? 4.028 -6.875 15.339 1.00 91.12 488 GLN A N 1
ATOM 4027 C CA . GLN A 1 488 ? 2.570 -6.823 15.333 1.00 91.12 488 GLN A CA 1
ATOM 4028 C C . GLN A 1 488 ? 2.141 -5.443 14.851 1.00 91.12 488 GLN A C 1
ATOM 4030 O O . GLN A 1 488 ? 2.390 -4.447 15.531 1.00 91.12 488 GLN A O 1
ATOM 4035 N N . SER A 1 489 ? 1.501 -5.392 13.687 1.00 89.94 489 SER A N 1
ATOM 4036 C CA . SER A 1 489 ? 0.835 -4.192 13.185 1.00 89.94 489 SER A CA 1
ATOM 4037 C C . SER A 1 489 ? -0.514 -4.017 13.880 1.00 89.94 489 SER A C 1
ATOM 4039 O O . SER A 1 489 ? -1.262 -4.979 14.065 1.00 89.94 489 SER A O 1
ATOM 4041 N N . ILE A 1 490 ? -0.820 -2.785 14.273 1.00 91.31 490 ILE A N 1
ATOM 4042 C CA . ILE A 1 490 ? -2.043 -2.394 14.967 1.00 91.31 490 ILE A CA 1
ATOM 4043 C C . ILE A 1 490 ? -2.684 -1.251 14.172 1.00 91.31 490 ILE A C 1
ATOM 4045 O O . ILE A 1 490 ? -2.064 -0.206 13.960 1.00 91.31 490 ILE A O 1
ATOM 4049 N N . LYS A 1 491 ? -3.924 -1.460 13.719 1.00 87.56 491 LYS A N 1
ATOM 4050 C CA . LYS A 1 491 ? -4.702 -0.519 12.892 1.00 87.56 491 LYS A CA 1
ATOM 4051 C C . LYS A 1 491 ? -6.113 -0.339 13.447 1.00 87.56 491 LYS A C 1
ATOM 4053 O O . LYS A 1 491 ? -6.643 -1.247 14.086 1.00 87.56 491 LYS A O 1
ATOM 4058 N N . SER A 1 492 ? -6.762 0.784 13.157 1.00 85.94 492 SER A N 1
ATOM 4059 C CA . SER A 1 492 ? -8.181 0.978 13.473 1.00 85.94 492 SER A CA 1
ATOM 4060 C C . SER A 1 492 ? -9.084 0.230 12.479 1.00 85.94 492 SER A C 1
ATOM 4062 O O . SER A 1 492 ? -8.767 0.090 11.294 1.00 85.94 492 SER A O 1
ATOM 4064 N N . LYS A 1 493 ? -10.221 -0.299 12.955 1.00 79.81 493 LYS A N 1
ATOM 4065 C CA . LYS A 1 493 ? -11.330 -0.674 12.062 1.00 79.81 493 LYS A CA 1
ATOM 4066 C C . LYS A 1 493 ? -11.960 0.592 11.505 1.00 79.81 493 LYS A C 1
ATOM 4068 O O . LYS A 1 493 ? -12.009 1.616 12.175 1.00 79.81 493 LYS A O 1
ATOM 4073 N N . PHE A 1 494 ? -12.498 0.473 10.298 1.00 76.81 494 PHE A N 1
ATOM 4074 C CA . PHE A 1 494 ? -13.438 1.455 9.788 1.00 76.81 494 PHE A CA 1
ATOM 4075 C C . PHE A 1 494 ? -14.665 1.514 10.705 1.00 76.81 494 PHE A C 1
ATOM 4077 O O . PHE A 1 494 ? -15.226 0.464 11.035 1.00 76.81 494 PHE A O 1
ATOM 4084 N N . ILE A 1 495 ? -15.065 2.722 11.099 1.00 84.31 495 ILE A N 1
ATOM 4085 C CA . ILE A 1 495 ? -16.231 2.954 11.949 1.00 84.31 495 ILE A CA 1
ATOM 4086 C C . ILE A 1 495 ? -17.332 3.572 11.086 1.00 84.31 495 ILE A C 1
ATOM 4088 O O . ILE A 1 495 ? -17.176 4.659 10.533 1.00 84.31 495 ILE A O 1
ATOM 4092 N N . ASP A 1 496 ? -18.458 2.865 10.980 1.00 83.75 496 ASP A N 1
ATOM 4093 C CA . ASP A 1 496 ? -19.649 3.355 10.287 1.00 83.75 496 ASP A CA 1
ATOM 4094 C C . ASP A 1 496 ? -20.165 4.636 10.959 1.00 83.75 496 ASP A C 1
ATOM 4096 O O . ASP A 1 496 ? -20.525 4.627 12.138 1.00 83.75 496 ASP A O 1
ATOM 4100 N N . TYR A 1 497 ? -20.280 5.714 10.183 1.00 87.12 497 TYR A N 1
ATOM 4101 C CA . TYR A 1 497 ? -20.861 6.975 10.633 1.00 87.12 497 TYR A CA 1
ATOM 4102 C C . TYR A 1 497 ? -22.276 7.148 10.071 1.00 87.12 497 TYR A C 1
ATOM 4104 O O . TYR A 1 497 ? -22.455 7.329 8.867 1.00 87.12 497 TYR A O 1
ATOM 4112 N N . LYS A 1 498 ? -23.295 7.047 10.934 1.00 88.06 498 LYS A N 1
ATOM 4113 C CA . LYS A 1 498 ? -24.726 7.128 10.556 1.00 88.06 498 LYS A CA 1
ATOM 4114 C C . LYS A 1 498 ? -25.526 8.115 11.414 1.00 88.06 498 LYS A C 1
ATOM 4116 O O . LYS A 1 498 ? -26.751 8.065 11.405 1.00 88.06 498 LYS A O 1
ATOM 4121 N N . CYS A 1 499 ? -24.841 8.982 12.156 1.00 89.25 499 CYS A N 1
ATOM 4122 C CA . CYS A 1 499 ? -25.458 9.954 13.055 1.00 89.25 499 CYS A CA 1
ATOM 4123 C C . CYS A 1 499 ? -26.252 11.005 12.267 1.00 89.25 499 CYS A C 1
ATOM 4125 O O . CYS A 1 499 ? -25.737 11.590 11.312 1.00 89.25 499 CYS A O 1
ATOM 4127 N N . GLN A 1 500 ? -27.490 11.260 12.686 1.00 86.38 500 GLN A N 1
ATOM 4128 C CA . GLN A 1 500 ? -28.391 12.240 12.077 1.00 86.38 500 GLN A CA 1
ATOM 4129 C C . GLN A 1 500 ? -28.702 13.398 13.026 1.00 86.38 500 GLN A C 1
ATOM 4131 O O . GLN A 1 500 ? -28.777 14.542 12.575 1.00 86.38 500 GLN A O 1
ATOM 4136 N N . THR A 1 501 ? -28.849 13.131 14.328 1.00 90.56 501 THR A N 1
ATOM 4137 C CA . THR A 1 501 ? -29.151 14.176 15.322 1.00 90.56 501 THR A CA 1
ATOM 4138 C C . THR A 1 501 ? -27.893 14.715 15.997 1.00 90.56 501 THR A C 1
ATOM 4140 O O . THR A 1 501 ? -26.839 14.079 16.003 1.00 90.56 501 THR A O 1
ATOM 4143 N N . LYS A 1 502 ? -28.005 15.900 16.602 1.00 88.44 502 LYS A N 1
ATOM 4144 C CA . LYS A 1 502 ? -26.921 16.525 17.368 1.00 88.44 502 LYS A CA 1
ATOM 4145 C C . LYS A 1 502 ? -26.477 15.644 18.544 1.00 88.44 502 LYS A C 1
ATOM 4147 O O . LYS A 1 502 ? -25.281 15.452 18.738 1.00 88.44 502 LYS A O 1
ATOM 4152 N N . GLU A 1 503 ? -27.417 15.038 19.270 1.00 90.75 503 GLU A N 1
ATOM 4153 C CA . GLU A 1 503 ? -27.121 14.144 20.397 1.00 90.75 503 GLU A CA 1
ATOM 4154 C C . GLU A 1 503 ? -26.380 12.877 19.950 1.00 90.75 503 GLU A C 1
ATOM 4156 O O . GLU A 1 503 ? -25.452 12.429 20.628 1.00 90.75 503 GLU A O 1
ATOM 4161 N N . GLU A 1 504 ? -26.756 12.305 18.800 1.00 91.94 504 GLU A N 1
ATOM 4162 C CA . GLU A 1 504 ? -26.072 11.142 18.227 1.00 91.94 504 GLU A CA 1
ATOM 4163 C C . GLU A 1 504 ? -24.631 11.469 17.834 1.00 91.94 504 GLU A C 1
ATOM 4165 O O . GLU A 1 504 ? -23.735 10.670 18.110 1.00 91.94 504 GLU A O 1
ATOM 4170 N N . LYS A 1 505 ? -24.400 12.636 17.215 1.00 91.31 505 LYS A N 1
ATOM 4171 C CA . LYS A 1 505 ? -23.056 13.105 16.845 1.00 91.31 505 LYS A CA 1
ATOM 4172 C C . LYS A 1 505 ? -22.189 13.336 18.077 1.00 91.31 505 LYS A C 1
ATOM 4174 O O . LYS A 1 505 ? -21.076 12.817 18.142 1.00 91.31 505 LYS A O 1
ATOM 4179 N N . LEU A 1 506 ? -22.714 14.062 19.067 1.00 90.56 506 LEU A N 1
ATOM 4180 C CA . LEU A 1 506 ? -22.017 14.340 20.320 1.00 90.56 506 LEU A CA 1
ATOM 4181 C C . LEU A 1 506 ? -21.595 13.031 20.996 1.00 90.56 506 LEU A C 1
ATOM 4183 O O . LEU A 1 506 ? -20.424 12.839 21.313 1.00 90.56 506 LEU A O 1
ATOM 4187 N N . LYS A 1 507 ? -22.535 12.091 21.151 1.00 90.50 507 LYS A N 1
ATOM 4188 C CA . LYS A 1 507 ? -22.256 10.780 21.744 1.00 90.50 507 LYS A CA 1
ATOM 4189 C C . LYS A 1 507 ? -21.209 10.001 20.948 1.00 90.50 507 LYS A C 1
ATOM 4191 O O . LYS A 1 507 ? -20.292 9.442 21.542 1.00 90.50 507 LYS A O 1
ATOM 4196 N N . PHE A 1 508 ? -21.328 9.977 19.620 1.00 92.25 508 PHE A N 1
ATOM 4197 C CA . PHE A 1 508 ? -20.376 9.289 18.752 1.00 92.25 508 PHE A CA 1
ATOM 4198 C C . PHE A 1 508 ? -18.952 9.808 18.955 1.00 92.25 508 PHE A C 1
ATOM 4200 O O . PHE A 1 508 ? -18.046 9.009 19.174 1.00 92.25 508 PHE A O 1
ATOM 4207 N N . TRP A 1 509 ? -18.753 11.128 18.933 1.00 91.25 509 TRP A N 1
ATOM 4208 C CA . TRP A 1 509 ? -17.423 11.725 19.060 1.00 91.25 509 TRP A CA 1
ATOM 4209 C C . TRP A 1 509 ? -16.856 11.636 20.481 1.00 91.25 509 TRP A C 1
ATOM 4211 O O . TRP A 1 509 ? -15.668 11.357 20.635 1.00 91.25 509 TRP A O 1
ATOM 4221 N N . VAL A 1 510 ? -17.689 11.754 21.521 1.00 89.25 510 VAL A N 1
ATOM 4222 C CA . VAL A 1 510 ? -17.274 11.514 22.920 1.00 89.25 510 VAL A CA 1
ATOM 4223 C C . VAL A 1 510 ? -16.795 10.078 23.142 1.00 89.25 510 VAL A C 1
ATOM 4225 O O . VAL A 1 510 ? -15.865 9.859 23.920 1.00 89.25 510 VAL A O 1
ATOM 4228 N N . ASP A 1 511 ? -17.390 9.097 22.461 1.00 89.19 511 ASP A N 1
ATOM 4229 C CA . ASP A 1 511 ? -17.033 7.680 22.589 1.00 89.19 511 ASP A CA 1
ATOM 4230 C C . ASP A 1 511 ? -16.103 7.180 21.467 1.00 89.19 511 ASP A C 1
ATOM 4232 O O . ASP A 1 511 ? -15.729 6.002 21.458 1.00 89.19 511 ASP A O 1
ATOM 4236 N N . PHE A 1 512 ? -15.686 8.046 20.535 1.00 89.62 512 PHE A N 1
ATOM 4237 C CA . PHE A 1 512 ? -15.002 7.638 19.303 1.00 89.62 512 PHE A CA 1
ATOM 4238 C C . PHE A 1 512 ? -13.699 6.886 19.579 1.00 89.62 512 PHE A C 1
ATOM 4240 O O . PHE A 1 512 ? -13.555 5.738 19.168 1.00 89.62 512 PHE A O 1
ATOM 4247 N N . THR A 1 513 ? -12.775 7.473 20.340 1.00 86.44 513 THR A N 1
ATOM 4248 C CA . THR A 1 513 ? -11.483 6.832 20.647 1.00 86.44 513 THR A CA 1
ATOM 4249 C C . THR A 1 513 ? -11.650 5.532 21.428 1.00 86.44 513 THR A C 1
ATOM 4251 O O . THR A 1 513 ? -11.013 4.538 21.097 1.00 86.44 513 THR A O 1
ATOM 4254 N N . LYS A 1 514 ? -12.584 5.479 22.391 1.00 87.56 514 LYS A N 1
ATOM 4255 C CA . LYS A 1 514 ? -12.912 4.230 23.105 1.00 87.56 514 LYS A CA 1
ATOM 4256 C C . LYS A 1 514 ? -13.420 3.155 22.140 1.00 87.56 514 LYS A C 1
ATOM 4258 O O . LYS A 1 514 ? -13.068 1.981 22.260 1.00 87.56 514 LYS A O 1
ATOM 4263 N N . THR A 1 515 ? -14.237 3.559 21.168 1.00 89.56 515 THR A N 1
ATOM 4264 C CA . THR A 1 515 ? -14.747 2.672 20.119 1.00 89.56 515 THR A CA 1
ATOM 4265 C C . THR A 1 515 ? -13.605 2.168 19.241 1.00 89.56 515 THR A C 1
ATOM 4267 O O . THR A 1 515 ? -13.512 0.957 19.036 1.00 89.56 515 THR A O 1
ATOM 4270 N N . VAL A 1 516 ? -12.701 3.050 18.796 1.00 88.81 516 VAL A N 1
ATOM 4271 C CA . VAL A 1 516 ? -11.489 2.694 18.037 1.00 88.81 516 VAL A CA 1
ATOM 4272 C C . VAL A 1 516 ? -10.649 1.670 18.800 1.00 88.81 516 VAL A C 1
ATOM 4274 O O . VAL A 1 516 ? -10.342 0.616 18.242 1.00 88.81 516 VAL A O 1
ATOM 4277 N N . ASP A 1 517 ? -10.349 1.927 20.075 1.00 87.56 517 ASP A N 1
ATOM 4278 C CA . ASP A 1 517 ? -9.523 1.054 20.918 1.00 87.56 517 ASP A CA 1
ATOM 4279 C C . ASP A 1 517 ? -10.148 -0.341 21.090 1.00 87.56 517 ASP A C 1
ATOM 4281 O O . ASP A 1 517 ? -9.461 -1.361 21.009 1.00 87.56 517 ASP A O 1
ATOM 4285 N N . SER A 1 518 ? -11.476 -0.417 21.240 1.00 86.06 518 SER A N 1
ATOM 4286 C CA . SER A 1 518 ? -12.204 -1.695 21.321 1.00 86.06 518 SER A CA 1
ATOM 4287 C C . SER A 1 518 ? -12.250 -2.471 19.995 1.00 86.06 518 SER A C 1
ATOM 4289 O O . SER A 1 518 ? -12.570 -3.663 19.968 1.00 86.06 518 SER A O 1
ATOM 4291 N N . GLN A 1 519 ? -11.945 -1.802 18.882 1.00 85.00 519 GLN A N 1
ATOM 4292 C CA . GLN A 1 519 ? -12.087 -2.315 17.524 1.00 85.00 519 GLN A CA 1
ATOM 4293 C C . GLN A 1 519 ? -10.757 -2.395 16.761 1.00 85.00 519 GLN A C 1
ATOM 4295 O O . GLN A 1 519 ? -10.765 -2.592 15.543 1.00 85.00 519 GLN A O 1
ATOM 4300 N N . LEU A 1 520 ? -9.618 -2.318 17.453 1.00 87.06 520 LEU A N 1
ATOM 4301 C CA . LEU A 1 520 ? -8.302 -2.457 16.834 1.00 87.06 520 LEU A CA 1
ATOM 4302 C C . LEU A 1 520 ? -8.138 -3.808 16.116 1.00 87.06 520 LEU A C 1
ATOM 4304 O O . LEU A 1 520 ? -8.628 -4.858 16.543 1.00 87.06 520 LEU A O 1
ATOM 4308 N N . ARG A 1 521 ? -7.432 -3.765 14.990 1.00 81.19 521 ARG A N 1
ATOM 4309 C CA . ARG A 1 521 ? -6.978 -4.919 14.210 1.00 81.19 521 ARG A CA 1
ATOM 4310 C C . ARG A 1 521 ? -5.520 -5.147 14.543 1.00 81.19 521 ARG A C 1
ATOM 4312 O O . ARG A 1 521 ? -4.731 -4.216 14.415 1.00 81.19 521 ARG A O 1
ATOM 4319 N N . ILE A 1 522 ? -5.181 -6.366 14.946 1.00 83.62 522 ILE A N 1
ATOM 4320 C CA . ILE A 1 522 ? -3.809 -6.756 15.258 1.00 83.62 522 ILE A CA 1
ATOM 4321 C C . ILE A 1 522 ? -3.424 -7.889 14.315 1.00 83.62 522 ILE A C 1
ATOM 4323 O O . ILE A 1 522 ? -4.041 -8.953 14.355 1.00 83.62 522 ILE A O 1
ATOM 4327 N N . ASN A 1 523 ? -2.413 -7.652 13.486 1.00 75.88 523 ASN A N 1
ATOM 4328 C CA . ASN A 1 523 ? -1.871 -8.641 12.561 1.00 75.88 523 ASN A CA 1
ATOM 4329 C C . ASN A 1 523 ? -0.373 -8.806 12.823 1.00 75.88 523 ASN A C 1
ATOM 4331 O O . ASN A 1 523 ? 0.348 -7.811 12.910 1.00 75.88 523 ASN A O 1
ATOM 4335 N N . GLU A 1 524 ? 0.101 -10.049 12.884 1.00 80.62 524 GLU A N 1
ATOM 4336 C CA . GLU A 1 524 ? 1.532 -10.328 12.730 1.00 80.62 524 GLU A CA 1
ATOM 4337 C C . GLU A 1 524 ? 1.978 -9.850 11.348 1.00 80.62 524 GLU A C 1
ATOM 4339 O O . GLU A 1 524 ? 1.203 -9.928 10.401 1.00 80.62 524 GLU A O 1
ATOM 4344 N N . THR A 1 525 ? 3.194 -9.337 11.231 1.00 79.94 525 THR A N 1
ATOM 4345 C CA . THR A 1 525 ? 3.816 -8.938 9.970 1.00 79.94 525 THR A CA 1
ATOM 4346 C C . THR A 1 525 ? 5.337 -8.948 10.109 1.00 79.94 525 THR A C 1
ATOM 4348 O O . THR A 1 525 ? 5.899 -9.151 11.188 1.00 79.94 525 THR A O 1
ATOM 4351 N N . THR A 1 526 ? 6.010 -8.698 8.999 1.00 81.69 526 THR A N 1
ATOM 4352 C CA . THR A 1 526 ? 7.417 -8.337 8.963 1.00 81.69 526 THR A CA 1
ATOM 4353 C C . THR A 1 526 ? 7.513 -6.934 8.387 1.00 81.69 526 THR A C 1
ATOM 4355 O O . THR A 1 526 ? 6.941 -6.659 7.333 1.00 81.69 526 THR A O 1
ATOM 4358 N N . ILE A 1 527 ? 8.237 -6.042 9.056 1.00 85.81 527 ILE A N 1
ATOM 4359 C CA . ILE A 1 527 ? 8.548 -4.723 8.513 1.00 85.81 527 ILE A CA 1
ATOM 4360 C C . ILE A 1 527 ? 9.994 -4.676 8.039 1.00 85.81 527 ILE A C 1
ATOM 4362 O O . ILE A 1 527 ? 10.891 -5.247 8.661 1.00 85.81 527 ILE A O 1
ATOM 4366 N N . LYS A 1 528 ? 10.217 -3.969 6.936 1.00 83.69 528 LYS A N 1
ATOM 4367 C CA . LYS A 1 528 ? 11.541 -3.620 6.427 1.00 83.69 528 LYS A CA 1
ATOM 4368 C C . LYS A 1 528 ? 11.748 -2.132 6.651 1.00 83.69 528 LYS A C 1
ATOM 4370 O O . LYS A 1 528 ? 11.104 -1.327 5.986 1.00 83.69 528 LYS A O 1
ATOM 4375 N N . ILE A 1 529 ? 12.594 -1.765 7.609 1.00 85.25 529 ILE A N 1
ATOM 4376 C CA . ILE A 1 529 ? 12.842 -0.364 7.979 1.00 85.25 529 ILE A CA 1
ATOM 4377 C C . ILE A 1 529 ? 14.209 0.094 7.477 1.00 85.25 529 ILE A C 1
ATOM 4379 O O . ILE A 1 529 ? 15.210 -0.595 7.681 1.00 85.25 529 ILE A O 1
ATOM 4383 N N . ASN A 1 530 ? 14.260 1.255 6.821 1.00 80.69 530 ASN A N 1
ATOM 4384 C CA . ASN A 1 530 ? 15.520 1.933 6.538 1.00 80.69 530 ASN A CA 1
ATOM 4385 C C . ASN A 1 530 ? 16.074 2.488 7.862 1.00 80.69 530 ASN A C 1
ATOM 4387 O O . ASN A 1 530 ? 15.406 3.315 8.485 1.00 80.69 530 ASN A O 1
ATOM 4391 N N . PRO A 1 531 ? 17.259 2.046 8.325 1.00 79.56 531 PRO A N 1
ATOM 4392 C CA . PRO A 1 531 ? 17.817 2.524 9.585 1.00 79.56 531 PRO A CA 1
ATOM 4393 C C . PRO A 1 531 ? 18.271 3.986 9.525 1.00 79.56 531 PRO A C 1
ATOM 4395 O O . PRO A 1 531 ? 18.440 4.601 10.573 1.00 79.56 531 PRO A O 1
ATOM 4398 N N . ASN A 1 532 ? 18.473 4.542 8.328 1.00 77.81 532 ASN A N 1
ATOM 4399 C CA . ASN A 1 532 ? 18.860 5.934 8.162 1.00 77.81 532 ASN A CA 1
ATOM 4400 C C . ASN A 1 532 ? 17.606 6.809 8.034 1.00 77.81 532 ASN A C 1
ATOM 4402 O O . ASN A 1 532 ? 16.735 6.486 7.220 1.00 77.81 532 ASN A O 1
ATOM 4406 N N . PRO A 1 533 ? 17.502 7.909 8.799 1.00 79.75 533 PRO A N 1
ATOM 4407 C CA . PRO A 1 533 ? 16.392 8.831 8.642 1.00 79.75 533 PRO A CA 1
ATOM 4408 C C . PRO A 1 533 ? 16.478 9.560 7.295 1.00 79.75 533 PRO A C 1
ATOM 4410 O O . PRO A 1 533 ? 17.568 9.835 6.785 1.00 79.75 533 PRO A O 1
ATOM 4413 N N . GLU A 1 534 ? 15.323 9.896 6.731 1.00 73.06 534 GLU A N 1
ATOM 4414 C CA . GLU A 1 534 ? 15.224 10.711 5.523 1.00 73.06 534 GLU A CA 1
ATOM 4415 C C . GLU A 1 534 ? 15.755 12.128 5.787 1.00 73.06 534 GLU A C 1
ATOM 4417 O O . GLU A 1 534 ? 15.529 12.708 6.854 1.00 73.06 534 GLU A O 1
ATOM 4422 N N . LYS A 1 535 ? 16.459 12.700 4.803 1.00 62.69 535 LYS A N 1
ATOM 4423 C CA . LYS A 1 535 ? 16.894 14.099 4.860 1.00 62.69 535 LYS A CA 1
ATOM 4424 C C . LYS A 1 535 ? 15.691 14.997 4.590 1.00 62.69 535 LYS A C 1
ATOM 4426 O O . LYS A 1 535 ? 15.207 15.058 3.463 1.00 62.69 535 LYS A O 1
ATOM 4431 N N . ILE A 1 536 ? 15.218 15.681 5.622 1.00 58.81 536 ILE A N 1
ATOM 4432 C CA . ILE A 1 536 ? 14.249 16.769 5.481 1.00 58.81 536 ILE A CA 1
ATOM 4433 C C . ILE A 1 536 ? 15.051 17.998 5.030 1.00 58.81 536 ILE A C 1
ATOM 4435 O O . ILE A 1 536 ? 16.099 18.269 5.611 1.00 58.81 536 ILE A O 1
ATOM 4439 N N . LEU A 1 537 ? 14.632 18.665 3.948 1.00 46.12 537 LEU A N 1
ATOM 4440 C CA . LEU A 1 537 ? 15.333 19.832 3.393 1.00 46.12 537 LEU A CA 1
ATOM 4441 C C . LEU A 1 537 ? 15.511 20.917 4.471 1.00 46.12 537 LEU A C 1
ATOM 4443 O O . LEU A 1 537 ? 14.611 21.137 5.277 1.00 46.12 537 LEU A O 1
ATOM 4447 N N . ASP A 1 538 ? 16.658 21.600 4.444 1.00 37.69 538 ASP A N 1
ATOM 4448 C CA . ASP A 1 538 ? 17.222 22.442 5.517 1.00 37.69 538 ASP A CA 1
ATOM 4449 C C . ASP A 1 538 ? 16.393 23.683 5.946 1.00 37.69 538 ASP A C 1
ATOM 4451 O O . ASP A 1 538 ? 16.868 24.485 6.739 1.00 37.69 538 ASP A O 1
ATOM 4455 N N . ASN A 1 539 ? 15.147 23.848 5.481 1.00 39.16 539 ASN A N 1
ATOM 4456 C CA . ASN A 1 539 ? 14.279 24.994 5.804 1.00 39.16 539 ASN A CA 1
ATOM 4457 C C . ASN A 1 539 ? 13.108 24.652 6.753 1.00 39.16 539 ASN A C 1
ATOM 4459 O O . ASN A 1 539 ? 12.186 25.454 6.906 1.00 39.16 539 ASN A O 1
ATOM 4463 N N . GLU A 1 540 ? 13.114 23.479 7.392 1.00 47.03 540 GLU A N 1
ATOM 4464 C CA . GLU A 1 540 ? 12.063 23.042 8.325 1.00 47.03 540 GLU A CA 1
ATOM 4465 C C . GLU A 1 540 ? 12.576 22.918 9.775 1.00 47.03 540 GLU A C 1
ATOM 4467 O O . GLU A 1 540 ? 12.492 21.862 10.409 1.00 47.03 540 GLU A O 1
ATOM 4472 N N . ASP A 1 541 ? 13.066 24.029 10.338 1.00 34.78 541 ASP A N 1
ATOM 4473 C CA . ASP A 1 541 ? 13.527 24.149 11.737 1.00 34.78 541 ASP A CA 1
ATOM 4474 C C . ASP A 1 541 ? 12.469 23.752 12.801 1.00 34.78 541 ASP A C 1
ATOM 4476 O O . ASP A 1 541 ? 12.785 23.619 13.983 1.00 34.78 541 ASP A O 1
ATOM 4480 N N . GLY A 1 542 ? 11.214 23.506 12.401 1.00 47.69 542 GLY A N 1
ATOM 4481 C CA . GLY A 1 542 ? 10.095 23.139 13.279 1.00 47.69 542 GLY A CA 1
ATOM 4482 C C . GLY A 1 542 ? 9.754 21.644 13.388 1.00 47.69 542 GLY A C 1
ATOM 4483 O O . GLY A 1 542 ? 8.878 21.289 14.178 1.00 47.69 542 GLY A O 1
ATOM 4484 N N . VAL A 1 543 ? 10.385 20.740 12.623 1.00 60.88 543 VAL A N 1
ATOM 4485 C CA . VAL A 1 543 ? 10.011 19.309 12.660 1.00 60.88 543 VAL A CA 1
ATOM 4486 C C . VAL A 1 543 ? 10.618 18.625 13.886 1.00 60.88 543 VAL A C 1
ATOM 4488 O O . VAL A 1 543 ? 11.833 18.485 13.991 1.00 60.88 543 VAL A O 1
ATOM 4491 N N . ASN A 1 544 ? 9.786 18.140 14.810 1.00 76.12 544 ASN A N 1
ATOM 4492 C CA . ASN A 1 544 ? 10.232 17.542 16.081 1.00 76.12 544 ASN A CA 1
ATOM 4493 C C . ASN A 1 544 ? 10.514 16.027 16.026 1.00 76.12 544 ASN A C 1
ATOM 4495 O O . ASN A 1 544 ? 10.832 15.417 17.051 1.00 76.12 544 ASN A O 1
ATOM 4499 N N . SER A 1 545 ? 10.436 15.405 14.849 1.00 86.25 545 SER A N 1
ATOM 4500 C CA . SER A 1 545 ? 10.654 13.965 14.652 1.00 86.25 545 SER A CA 1
ATOM 4501 C C . SER A 1 545 ? 11.614 13.656 13.507 1.00 86.25 545 SER A C 1
ATOM 4503 O O . SER A 1 545 ? 11.607 14.339 12.489 1.00 86.25 545 SER A O 1
ATOM 4505 N N . TYR A 1 546 ? 12.384 12.579 13.639 1.00 88.56 546 TYR A N 1
ATOM 4506 C CA . TYR A 1 546 ? 13.021 11.924 12.500 1.00 88.56 546 TYR A CA 1
ATOM 4507 C C . TYR A 1 546 ? 12.021 11.018 11.780 1.00 88.56 546 TYR A C 1
ATOM 4509 O O . TYR A 1 546 ? 11.172 10.385 12.415 1.00 88.56 546 TYR A O 1
ATOM 4517 N N . ILE A 1 547 ? 12.149 10.955 10.456 1.00 88.00 547 ILE A N 1
ATOM 4518 C CA . ILE A 1 547 ? 11.290 10.179 9.561 1.00 88.00 547 ILE A CA 1
ATOM 4519 C C . ILE A 1 547 ? 12.105 9.017 8.993 1.00 88.00 547 ILE A C 1
ATOM 4521 O O . ILE A 1 547 ? 13.189 9.235 8.464 1.00 88.00 547 ILE A O 1
ATOM 4525 N N . PHE A 1 548 ? 11.581 7.795 9.071 1.00 87.69 548 PHE A N 1
ATOM 4526 C CA . PHE A 1 548 ? 12.231 6.585 8.560 1.00 87.69 548 PHE A CA 1
ATOM 4527 C C . PHE A 1 548 ? 11.312 5.873 7.570 1.00 87.69 548 PHE A C 1
ATOM 4529 O O . PHE A 1 548 ? 10.157 5.605 7.898 1.00 87.69 548 PHE A O 1
ATOM 4536 N N . LYS A 1 549 ? 11.805 5.521 6.378 1.00 83.50 549 LYS A N 1
ATOM 4537 C CA . LYS A 1 549 ? 11.034 4.709 5.422 1.00 83.50 549 LYS A CA 1
ATOM 4538 C C . LYS A 1 549 ? 10.836 3.291 5.958 1.00 83.50 549 LYS A C 1
ATOM 4540 O O . LYS A 1 549 ? 11.788 2.642 6.394 1.00 83.50 549 LYS A O 1
ATOM 4545 N N . VAL A 1 550 ? 9.602 2.806 5.895 1.00 85.00 550 VAL A N 1
ATOM 4546 C CA . VAL A 1 550 ? 9.201 1.467 6.336 1.00 85.00 550 VAL A CA 1
ATOM 4547 C C . VAL A 1 550 ? 8.373 0.811 5.242 1.00 85.00 550 VAL A C 1
ATOM 4549 O O . VAL A 1 550 ? 7.498 1.441 4.664 1.00 85.00 550 VAL A O 1
ATOM 4552 N N . PHE A 1 551 ? 8.604 -0.467 4.981 1.00 82.38 551 PHE A N 1
ATOM 4553 C CA . PHE A 1 551 ? 7.714 -1.287 4.169 1.00 82.38 551 PHE A CA 1
ATOM 4554 C C . PHE A 1 551 ? 7.097 -2.383 5.036 1.00 82.38 551 PHE A C 1
ATOM 4556 O O . PHE A 1 551 ? 7.822 -3.179 5.635 1.00 82.38 551 PHE A O 1
ATOM 4563 N N . ASP A 1 552 ? 5.769 -2.421 5.115 1.00 82.25 552 ASP A N 1
ATOM 4564 C CA . ASP A 1 552 ? 5.033 -3.509 5.760 1.00 82.25 552 ASP A CA 1
ATOM 4565 C C . ASP A 1 552 ? 4.751 -4.605 4.733 1.00 82.25 552 ASP A C 1
ATOM 4567 O O . ASP A 1 552 ? 4.057 -4.375 3.742 1.00 82.25 552 ASP A O 1
ATOM 4571 N N . VAL A 1 553 ? 5.286 -5.798 4.990 1.00 72.75 553 VAL A N 1
ATOM 4572 C CA . VAL A 1 553 ? 5.172 -6.958 4.106 1.00 72.75 553 VAL A CA 1
ATOM 4573 C C . VAL A 1 553 ? 3.712 -7.399 3.991 1.00 72.75 553 VAL A C 1
ATOM 4575 O O . VAL A 1 553 ? 3.160 -7.397 2.899 1.00 72.75 553 VAL A O 1
ATOM 4578 N N . ILE A 1 554 ? 3.030 -7.724 5.087 1.00 71.31 554 ILE A N 1
ATOM 4579 C CA . ILE A 1 554 ? 1.676 -8.303 5.003 1.00 71.31 554 ILE A CA 1
ATOM 4580 C C . ILE A 1 554 ? 0.648 -7.295 4.497 1.00 71.31 554 ILE A C 1
ATOM 4582 O O . ILE A 1 554 ? -0.260 -7.651 3.744 1.00 71.31 554 ILE A O 1
ATOM 4586 N N . ASN A 1 555 ? 0.801 -6.026 4.869 1.00 69.06 555 ASN A N 1
ATOM 4587 C CA . ASN A 1 555 ? -0.056 -4.977 4.332 1.00 69.06 555 ASN A CA 1
ATOM 4588 C C . ASN A 1 555 ? 0.347 -4.542 2.912 1.00 69.06 555 ASN A C 1
ATOM 4590 O O . ASN A 1 555 ? -0.433 -3.831 2.282 1.00 69.06 555 ASN A O 1
ATOM 4594 N N . ASN A 1 556 ? 1.508 -4.989 2.410 1.00 70.12 556 ASN A N 1
ATOM 4595 C CA . ASN A 1 556 ? 2.133 -4.562 1.158 1.00 70.12 556 ASN A CA 1
ATOM 4596 C C . ASN A 1 556 ? 2.080 -3.038 1.008 1.00 70.12 556 ASN A C 1
ATOM 4598 O O . ASN A 1 556 ? 1.461 -2.528 0.084 1.00 70.12 556 ASN A O 1
ATOM 4602 N N . GLN A 1 557 ? 2.653 -2.303 1.960 1.00 74.56 557 GLN A N 1
ATOM 4603 C CA . GLN A 1 557 ? 2.462 -0.855 2.019 1.00 74.56 557 GLN A CA 1
ATOM 4604 C C . GLN A 1 557 ? 3.752 -0.124 2.372 1.00 74.56 557 GLN A C 1
ATOM 4606 O O . GLN A 1 557 ? 4.454 -0.493 3.314 1.00 74.56 557 GLN A O 1
ATOM 4611 N N . ASN A 1 558 ? 4.030 0.951 1.629 1.00 77.81 558 ASN A N 1
ATOM 4612 C CA . ASN A 1 558 ? 5.086 1.904 1.957 1.00 77.81 558 ASN A CA 1
ATOM 4613 C C . ASN A 1 558 ? 4.591 2.897 3.008 1.00 77.81 558 ASN A C 1
ATOM 4615 O O . ASN A 1 558 ? 3.532 3.512 2.860 1.00 77.81 558 ASN A O 1
ATOM 4619 N N . LEU A 1 559 ? 5.392 3.061 4.050 1.00 86.62 559 LEU A N 1
ATOM 4620 C CA . LEU A 1 559 ? 5.104 3.824 5.250 1.00 86.62 559 LEU A CA 1
ATOM 4621 C C . LEU A 1 559 ? 6.287 4.698 5.634 1.00 86.62 559 LEU A C 1
ATOM 4623 O O . LEU A 1 559 ? 7.419 4.498 5.191 1.00 86.62 559 LEU A O 1
ATOM 4627 N N . VAL A 1 560 ? 6.013 5.636 6.525 1.00 89.25 560 VAL A N 1
ATOM 4628 C CA . VAL A 1 560 ? 7.029 6.383 7.251 1.00 89.25 560 VAL A CA 1
ATOM 4629 C C . VAL A 1 560 ? 6.813 6.229 8.746 1.00 89.25 560 VAL A C 1
ATOM 4631 O O . VAL A 1 560 ? 5.732 6.515 9.252 1.00 89.25 560 VAL A O 1
ATOM 4634 N N . ALA A 1 561 ? 7.837 5.767 9.459 1.00 93.44 561 ALA A N 1
ATOM 4635 C CA . ALA A 1 561 ? 7.868 5.791 10.913 1.00 93.44 561 ALA A CA 1
ATOM 4636 C C . ALA A 1 561 ? 8.369 7.152 11.396 1.00 93.44 561 ALA A C 1
ATOM 4638 O O . ALA A 1 561 ? 9.355 7.673 10.871 1.00 93.44 561 ALA A O 1
ATOM 4639 N N . LYS A 1 562 ? 7.704 7.713 12.408 1.00 92.88 562 LYS A N 1
ATOM 4640 C CA . LYS A 1 562 ? 8.074 9.002 13.005 1.00 92.88 562 LYS A CA 1
ATOM 4641 C C . LYS A 1 562 ? 8.512 8.785 14.443 1.00 92.88 562 LYS A C 1
ATOM 4643 O O . LYS A 1 562 ? 7.726 8.322 15.267 1.00 92.88 562 LYS A O 1
ATOM 4648 N N . ILE A 1 563 ? 9.763 9.126 14.739 1.00 93.06 563 ILE A N 1
ATOM 4649 C CA . ILE A 1 563 ? 10.350 8.988 16.078 1.00 93.06 563 ILE A CA 1
ATOM 4650 C C . ILE A 1 563 ? 10.788 10.372 16.562 1.00 93.06 563 ILE A C 1
ATOM 4652 O O . ILE A 1 563 ? 11.477 11.067 15.813 1.00 93.06 563 ILE A O 1
ATOM 4656 N N . PRO A 1 564 ? 10.431 10.804 17.786 1.00 91.75 564 PRO A N 1
ATOM 4657 C CA . PRO A 1 564 ? 10.834 12.114 18.290 1.00 91.75 564 PRO A CA 1
ATOM 4658 C C . PRO A 1 564 ? 12.357 12.313 18.257 1.00 91.75 564 PRO A C 1
ATOM 4660 O O . PRO A 1 564 ? 13.111 11.423 18.658 1.00 91.75 564 PRO A O 1
ATOM 4663 N N . LYS A 1 565 ? 12.815 13.502 17.835 1.00 90.62 565 LYS A N 1
ATOM 4664 C CA . LYS A 1 565 ? 14.248 13.852 17.740 1.00 90.62 565 LYS A CA 1
ATOM 4665 C C . LYS A 1 565 ? 14.986 13.579 19.052 1.00 90.62 565 LYS A C 1
ATOM 4667 O O . LYS A 1 565 ? 16.035 12.944 19.039 1.00 90.62 565 LYS A O 1
ATOM 4672 N N . LYS A 1 566 ? 14.386 13.969 20.183 1.00 90.56 566 LYS A N 1
ATOM 4673 C CA . LYS A 1 566 ? 14.913 13.744 21.542 1.00 90.56 566 LYS A CA 1
ATOM 4674 C C . LYS A 1 566 ? 15.281 12.276 21.803 1.00 90.56 566 LYS A C 1
ATOM 4676 O O . LYS A 1 566 ? 16.318 12.013 22.399 1.00 90.56 566 LYS A O 1
ATOM 4681 N N . ILE A 1 567 ? 14.468 11.329 21.330 1.00 93.25 567 ILE A N 1
ATOM 4682 C CA . ILE A 1 567 ? 14.690 9.891 21.543 1.00 93.25 567 ILE A CA 1
ATOM 4683 C C . ILE A 1 567 ? 15.870 9.388 20.712 1.00 93.25 567 ILE A C 1
ATOM 4685 O O . ILE A 1 567 ? 16.747 8.704 21.232 1.00 93.25 567 ILE A O 1
ATOM 4689 N N . VAL A 1 568 ? 15.916 9.760 19.430 1.00 91.19 568 VAL A N 1
ATOM 4690 C CA . VAL A 1 568 ? 17.004 9.366 18.520 1.00 91.19 568 VAL A CA 1
ATOM 4691 C C . VAL A 1 568 ? 18.344 9.930 18.997 1.00 91.19 568 VAL A C 1
ATOM 4693 O O . VAL A 1 568 ? 19.340 9.209 19.008 1.00 91.19 568 VAL A O 1
ATOM 4696 N N . LEU A 1 569 ? 18.362 11.194 19.432 1.00 91.75 569 LEU A N 1
ATOM 4697 C CA . LEU A 1 569 ? 19.557 11.842 19.973 1.00 91.75 569 LEU A CA 1
ATOM 4698 C C . LEU A 1 569 ? 20.036 11.155 21.259 1.00 91.75 569 LEU A C 1
ATOM 4700 O O . LEU A 1 569 ? 21.200 10.772 21.325 1.00 91.75 569 LEU A O 1
ATOM 4704 N N . ALA A 1 570 ? 19.140 10.904 22.222 1.00 93.56 570 ALA A N 1
ATOM 4705 C CA . ALA A 1 570 ? 19.485 10.208 23.465 1.00 93.56 570 ALA A CA 1
ATOM 4706 C C . ALA A 1 570 ? 20.029 8.789 23.212 1.00 93.56 570 ALA A C 1
ATOM 4708 O O . ALA A 1 570 ? 21.000 8.366 23.839 1.00 93.56 570 ALA A O 1
ATOM 4709 N N . TYR A 1 571 ? 19.439 8.060 22.260 1.00 94.38 571 TYR A N 1
ATOM 4710 C CA . TYR A 1 571 ? 19.920 6.736 21.866 1.00 94.38 571 TYR A CA 1
ATOM 4711 C C . TYR A 1 571 ? 21.333 6.794 21.273 1.00 94.38 571 TYR A C 1
ATOM 4713 O O . TYR A 1 571 ? 22.193 5.989 21.629 1.00 94.38 571 TYR A O 1
ATOM 4721 N N . ASN A 1 572 ? 21.584 7.743 20.367 1.00 92.25 572 ASN A N 1
ATOM 4722 C CA . ASN A 1 572 ? 22.891 7.896 19.732 1.00 92.25 572 ASN A CA 1
ATOM 4723 C C . ASN A 1 572 ? 23.969 8.300 20.743 1.00 92.25 572 ASN A C 1
ATOM 4725 O O . ASN A 1 572 ? 25.050 7.722 20.727 1.00 92.25 572 ASN A O 1
ATOM 4729 N N . GLU A 1 573 ? 23.661 9.208 21.667 1.00 93.31 573 GLU A N 1
ATOM 4730 C CA . GLU A 1 573 ? 24.593 9.643 22.712 1.00 93.31 573 GLU A CA 1
ATOM 4731 C C . GLU A 1 573 ? 25.006 8.478 23.633 1.00 93.31 573 GLU A C 1
ATOM 4733 O O . GLU A 1 573 ? 26.190 8.279 23.922 1.00 93.31 573 GLU A O 1
ATOM 4738 N N . GLN A 1 574 ? 24.049 7.633 24.033 1.00 91.81 574 GLN A N 1
ATOM 4739 C CA . GLN A 1 574 ? 24.344 6.411 24.787 1.00 91.81 574 GLN A CA 1
ATOM 4740 C C . GLN A 1 574 ? 25.145 5.393 23.970 1.00 91.81 574 GLN A C 1
ATOM 4742 O O . GLN A 1 574 ? 26.065 4.763 24.493 1.00 91.81 574 GLN A O 1
ATOM 4747 N N . LYS A 1 575 ? 24.816 5.230 22.685 1.00 90.88 575 LYS A N 1
ATOM 4748 C CA . LYS A 1 575 ? 25.551 4.348 21.776 1.00 90.88 575 LYS A CA 1
ATOM 4749 C C . LYS A 1 575 ? 27.011 4.777 21.648 1.00 90.88 575 LYS A C 1
ATOM 4751 O O . LYS A 1 575 ? 27.900 3.938 21.754 1.00 90.88 575 LYS A O 1
ATOM 4756 N N . GLU A 1 576 ? 27.265 6.070 21.473 1.00 91.69 576 GLU A N 1
ATOM 4757 C CA . GLU A 1 576 ? 28.614 6.640 21.418 1.00 91.69 576 GLU A CA 1
ATOM 4758 C C . GLU A 1 576 ? 29.361 6.479 22.745 1.00 91.69 576 GLU A C 1
ATOM 4760 O O . GLU A 1 576 ? 30.569 6.239 22.760 1.00 91.69 576 GLU A O 1
ATOM 4765 N N . LYS A 1 577 ? 28.662 6.589 23.881 1.00 91.50 577 LYS A N 1
ATOM 4766 C CA . LYS A 1 577 ? 29.244 6.313 25.199 1.00 91.50 577 LYS A CA 1
ATOM 4767 C C . LYS A 1 577 ? 29.697 4.852 25.323 1.00 91.50 577 LYS A C 1
ATOM 4769 O O . LYS A 1 577 ? 30.856 4.618 25.647 1.00 91.50 577 LYS A O 1
ATOM 4774 N N . LEU A 1 578 ? 28.834 3.889 24.992 1.00 89.62 578 LEU A N 1
ATOM 4775 C CA . LEU A 1 578 ? 29.168 2.457 25.040 1.00 89.62 578 LEU A CA 1
ATOM 4776 C C . LEU A 1 578 ? 30.312 2.094 24.085 1.00 89.62 578 LEU A C 1
ATOM 4778 O O . LEU A 1 578 ? 31.184 1.304 24.440 1.00 89.62 578 LEU A O 1
ATOM 4782 N N . GLN A 1 579 ? 30.349 2.717 22.903 1.00 88.62 579 GLN A N 1
ATOM 4783 C CA . GLN A 1 579 ? 31.448 2.560 21.948 1.00 88.62 579 GLN A CA 1
ATOM 4784 C C . GLN A 1 579 ? 32.777 3.085 22.503 1.00 88.62 579 GLN A C 1
ATOM 4786 O O . GLN A 1 579 ? 33.794 2.415 22.358 1.00 88.62 579 GLN A O 1
ATOM 4791 N N . ARG A 1 580 ? 32.782 4.246 23.175 1.00 90.44 580 ARG A N 1
ATOM 4792 C CA . ARG A 1 580 ? 33.981 4.775 23.852 1.00 90.44 580 ARG A CA 1
ATOM 4793 C C . ARG A 1 580 ? 34.449 3.884 25.005 1.00 90.44 580 ARG A C 1
ATOM 4795 O O . ARG A 1 580 ? 35.643 3.826 25.278 1.00 90.44 580 ARG A O 1
ATOM 4802 N N . GLU A 1 581 ? 33.523 3.192 25.658 1.00 91.81 581 GLU A N 1
ATOM 4803 C CA . GLU A 1 581 ? 33.790 2.258 26.758 1.00 91.81 581 GLU A CA 1
ATOM 4804 C C . GLU A 1 581 ? 34.144 0.834 26.277 1.00 91.81 581 GLU A C 1
ATOM 4806 O O . GLU A 1 581 ? 34.386 -0.037 27.109 1.00 91.81 581 GLU A O 1
ATOM 4811 N N . ASN A 1 582 ? 34.194 0.580 24.958 1.00 85.75 582 ASN A N 1
ATOM 4812 C CA . ASN A 1 582 ? 34.368 -0.755 24.360 1.00 85.75 582 ASN A CA 1
ATOM 4813 C C . ASN A 1 582 ? 33.393 -1.809 24.928 1.00 85.75 582 ASN A C 1
ATOM 4815 O O . ASN A 1 582 ? 33.740 -2.980 25.087 1.00 85.75 582 ASN A O 1
ATOM 4819 N N . SER A 1 583 ? 32.169 -1.390 25.250 1.00 82.06 583 SER A N 1
ATOM 4820 C CA . SER A 1 583 ? 31.126 -2.250 25.806 1.00 82.06 583 SER A CA 1
ATOM 4821 C C . SER A 1 583 ? 30.233 -2.815 24.700 1.00 82.06 583 SER A C 1
ATOM 4823 O O . SER A 1 583 ? 29.737 -2.074 23.852 1.00 82.06 583 SER A O 1
ATOM 4825 N N . GLU A 1 584 ? 29.981 -4.126 24.732 1.00 85.12 584 GLU A N 1
ATOM 4826 C CA . GLU A 1 584 ? 29.063 -4.818 23.808 1.00 85.12 584 GLU A CA 1
ATOM 4827 C C . GLU A 1 584 ? 27.607 -4.860 24.314 1.00 85.12 584 GLU A C 1
ATOM 4829 O O . GLU A 1 584 ? 26.750 -5.516 23.718 1.00 85.12 584 GLU A O 1
ATOM 4834 N N . LEU A 1 585 ? 27.302 -4.178 25.423 1.00 85.25 585 LEU A N 1
ATOM 4835 C CA . LEU A 1 585 ? 25.943 -4.129 25.962 1.00 85.25 585 LEU A CA 1
ATOM 4836 C C . LEU A 1 585 ? 24.974 -3.428 24.988 1.00 85.25 585 LEU A C 1
ATOM 4838 O O . LEU A 1 585 ? 25.354 -2.476 24.302 1.00 85.25 585 LEU A O 1
ATOM 4842 N N . PRO A 1 586 ? 23.697 -3.854 24.933 1.00 84.75 586 PRO A N 1
ATOM 4843 C CA . PRO A 1 586 ? 22.691 -3.163 24.138 1.00 84.75 586 PRO A CA 1
ATOM 4844 C C . PRO A 1 586 ? 22.425 -1.762 24.705 1.00 84.75 586 PRO A C 1
ATOM 4846 O O . PRO A 1 586 ? 22.400 -1.565 25.919 1.00 84.75 586 PRO A O 1
ATOM 4849 N N . VAL A 1 587 ? 22.172 -0.794 23.822 1.00 88.94 587 VAL A N 1
ATOM 4850 C CA . VAL A 1 587 ? 21.781 0.570 24.212 1.00 88.94 587 VAL A CA 1
ATOM 4851 C C . VAL A 1 587 ? 20.434 0.528 24.943 1.00 88.94 587 VAL A C 1
ATOM 4853 O O . VAL A 1 587 ? 19.473 -0.048 24.427 1.00 88.94 587 VAL A O 1
ATOM 4856 N N . GLN A 1 588 ? 20.355 1.149 26.123 1.00 88.62 588 GLN A N 1
ATOM 4857 C CA . GLN A 1 588 ? 19.159 1.162 26.970 1.00 88.62 588 GLN A CA 1
ATOM 4858 C C . GLN A 1 588 ? 18.724 2.587 27.319 1.00 88.62 588 GLN A C 1
ATOM 4860 O O . GLN A 1 588 ? 19.354 3.277 28.123 1.00 88.62 588 GLN A O 1
ATOM 4865 N N . LEU A 1 589 ? 17.590 3.000 26.757 1.00 92.62 589 LEU A N 1
ATOM 4866 C CA . LEU A 1 589 ? 16.922 4.245 27.129 1.00 92.62 589 LEU A CA 1
ATOM 4867 C C . LEU A 1 589 ? 16.269 4.126 28.514 1.00 92.62 589 LEU A C 1
ATOM 4869 O O . LEU A 1 589 ? 15.929 3.028 28.950 1.00 92.62 589 LEU A O 1
ATOM 4873 N N . SER A 1 590 ? 16.066 5.260 29.190 1.00 93.00 590 SER A N 1
ATOM 4874 C CA . SER A 1 590 ? 15.318 5.284 30.450 1.00 93.00 590 SER A CA 1
ATOM 4875 C C . SER A 1 590 ? 13.837 4.966 30.228 1.00 93.00 590 SER A C 1
ATOM 4877 O O . SER A 1 590 ? 13.263 5.315 29.192 1.00 93.00 590 SER A O 1
ATOM 4879 N N . ASP A 1 591 ? 13.196 4.372 31.237 1.00 93.44 591 ASP A N 1
ATOM 4880 C CA . ASP A 1 591 ? 11.760 4.062 31.205 1.00 93.44 591 ASP A CA 1
ATOM 4881 C C . ASP A 1 591 ? 10.901 5.310 30.945 1.00 93.44 591 ASP A C 1
ATOM 4883 O O . ASP A 1 591 ? 9.887 5.238 30.255 1.00 93.44 591 ASP A O 1
ATOM 4887 N N . GLU A 1 592 ? 11.336 6.476 31.434 1.00 94.38 592 GLU A N 1
ATOM 4888 C CA . GLU A 1 592 ? 10.674 7.762 31.198 1.00 94.38 592 GLU A CA 1
ATOM 4889 C C . GLU A 1 592 ? 10.676 8.155 29.712 1.00 94.38 592 GLU A C 1
ATOM 4891 O O . GLU A 1 592 ? 9.636 8.533 29.173 1.00 94.38 592 GLU A O 1
ATOM 4896 N N . LEU A 1 593 ? 11.815 8.012 29.020 1.00 93.88 593 LEU A N 1
ATOM 4897 C CA . LEU A 1 593 ? 11.919 8.307 27.586 1.00 93.88 593 LEU A CA 1
ATOM 4898 C C . LEU A 1 593 ? 11.114 7.311 26.747 1.00 93.88 593 LEU A C 1
ATOM 4900 O O . LEU A 1 593 ? 10.470 7.700 25.771 1.00 93.88 593 LEU A O 1
ATOM 4904 N N . ILE A 1 594 ? 11.124 6.032 27.130 1.00 93.75 594 ILE A N 1
ATOM 4905 C CA . ILE A 1 594 ? 10.326 4.994 26.466 1.00 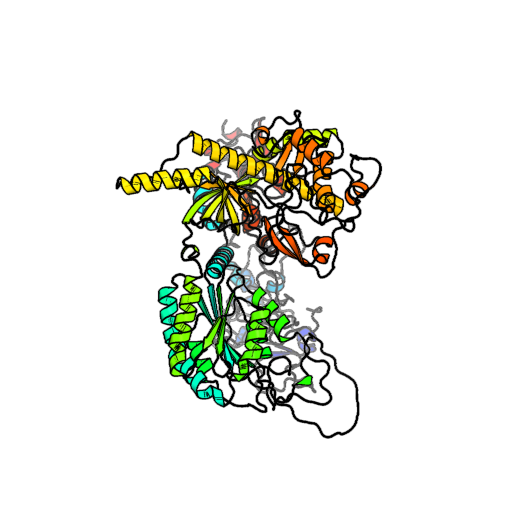93.75 594 ILE A CA 1
ATOM 4906 C C . ILE A 1 594 ? 8.832 5.302 26.624 1.00 93.75 594 ILE A C 1
ATOM 4908 O O . ILE A 1 594 ? 8.088 5.236 25.643 1.00 93.75 594 ILE A O 1
ATOM 4912 N N . LEU A 1 595 ? 8.393 5.688 27.825 1.00 93.19 595 LEU A N 1
ATOM 4913 C CA . LEU A 1 595 ? 7.008 6.067 28.090 1.00 93.19 595 LEU A CA 1
ATOM 4914 C C . LEU A 1 595 ? 6.601 7.330 27.315 1.00 93.19 595 LEU A C 1
ATOM 4916 O O . LEU A 1 595 ? 5.515 7.359 26.734 1.00 93.19 595 LEU A O 1
ATOM 4920 N N . GLU A 1 596 ? 7.465 8.350 27.248 1.00 91.25 596 GLU A N 1
ATOM 4921 C CA . GLU A 1 596 ? 7.236 9.561 26.444 1.00 91.25 596 GLU A CA 1
ATOM 4922 C C . GLU A 1 596 ? 7.053 9.209 24.956 1.00 91.25 596 GLU A C 1
ATOM 4924 O O . GLU A 1 596 ? 6.099 9.664 24.319 1.00 91.25 596 GLU A O 1
ATOM 4929 N N . ALA A 1 597 ? 7.907 8.339 24.408 1.00 92.75 597 ALA A N 1
ATOM 4930 C CA . ALA A 1 597 ? 7.807 7.879 23.023 1.00 92.75 597 ALA A CA 1
ATOM 4931 C C . ALA A 1 597 ? 6.529 7.063 22.755 1.00 92.75 597 ALA A C 1
ATOM 4933 O O . ALA A 1 597 ? 5.891 7.230 21.713 1.00 92.75 597 ALA A O 1
ATOM 4934 N N . GLN A 1 598 ? 6.124 6.204 23.697 1.00 93.69 598 GLN A N 1
ATOM 4935 C CA . GLN A 1 598 ? 4.885 5.429 23.599 1.00 93.69 598 GLN A CA 1
ATOM 4936 C C . GLN A 1 598 ? 3.645 6.326 23.616 1.00 93.69 598 GLN A C 1
ATOM 4938 O O . GLN A 1 598 ? 2.748 6.133 22.792 1.00 93.69 598 GLN A O 1
ATOM 4943 N N . LYS A 1 599 ? 3.608 7.323 24.510 1.00 91.50 599 LYS A N 1
ATOM 4944 C CA . LYS A 1 599 ? 2.536 8.326 24.556 1.00 91.50 599 LYS A CA 1
ATOM 4945 C C . LYS A 1 599 ? 2.454 9.106 23.248 1.00 91.50 599 LYS A C 1
ATOM 4947 O O . LYS A 1 599 ? 1.375 9.184 22.666 1.00 91.50 599 LYS A O 1
ATOM 4952 N N . PHE A 1 600 ? 3.590 9.588 22.741 1.00 91.75 600 PHE A N 1
ATOM 4953 C CA . PHE A 1 600 ? 3.663 10.264 21.444 1.00 91.75 600 PHE A CA 1
ATOM 4954 C C . PHE A 1 600 ? 3.077 9.396 20.321 1.00 91.75 600 PHE A C 1
ATOM 4956 O O . PHE A 1 600 ? 2.223 9.853 19.562 1.00 91.75 600 PHE A O 1
ATOM 4963 N N . ALA A 1 601 ? 3.480 8.124 20.239 1.00 94.00 601 ALA A N 1
ATOM 4964 C CA . ALA A 1 601 ? 2.981 7.209 19.218 1.00 94.00 601 ALA A CA 1
ATOM 4965 C C . ALA A 1 601 ? 1.453 7.022 19.298 1.00 94.00 601 ALA A C 1
ATOM 4967 O O . ALA A 1 601 ? 0.769 7.064 18.274 1.00 94.00 601 ALA A O 1
ATOM 4968 N N . GLN A 1 602 ? 0.906 6.853 20.508 1.00 91.94 602 GLN A N 1
ATOM 4969 C CA . GLN A 1 602 ? -0.539 6.716 20.728 1.00 91.94 602 GLN A CA 1
ATOM 4970 C C . GLN A 1 602 ? -1.310 7.991 20.362 1.00 91.94 602 GLN A C 1
ATOM 4972 O O . GLN A 1 602 ? -2.337 7.901 19.691 1.00 91.94 602 GLN A O 1
ATOM 4977 N N . GLN A 1 603 ? -0.808 9.166 20.744 1.00 90.62 603 GLN A N 1
ATOM 4978 C CA . GLN A 1 603 ? -1.434 10.454 20.428 1.00 90.62 603 GLN A CA 1
ATOM 4979 C C . GLN A 1 603 ? -1.487 10.699 18.917 1.00 90.62 603 GLN A C 1
ATOM 4981 O O . GLN A 1 603 ? -2.557 10.995 18.389 1.00 90.62 603 GLN A O 1
ATOM 4986 N N . ARG A 1 604 ? -0.370 10.479 18.202 1.00 92.12 604 ARG A N 1
ATOM 4987 C CA . ARG A 1 604 ? -0.321 10.572 16.731 1.00 92.12 604 ARG A CA 1
ATOM 4988 C C . ARG A 1 604 ? -1.302 9.601 16.074 1.00 92.12 604 ARG A C 1
ATOM 4990 O O . ARG A 1 604 ? -2.018 9.978 15.152 1.00 92.12 604 ARG A O 1
ATOM 4997 N N . PHE A 1 605 ? -1.391 8.367 16.574 1.00 94.00 605 PHE A N 1
ATOM 4998 C CA . PHE A 1 605 ? -2.356 7.386 16.073 1.00 94.00 605 PHE A CA 1
ATOM 4999 C C . PHE A 1 605 ? -3.809 7.849 16.247 1.00 94.00 605 PHE A C 1
ATOM 5001 O O . PHE A 1 605 ? -4.606 7.731 15.313 1.00 94.00 605 PHE A O 1
ATOM 5008 N N . GLN A 1 606 ? -4.158 8.402 17.410 1.00 91.88 606 GLN A N 1
ATOM 5009 C CA . GLN A 1 606 ? -5.510 8.884 17.701 1.00 91.88 606 GLN A CA 1
ATOM 5010 C C . GLN A 1 606 ? -5.878 10.120 16.870 1.00 91.88 606 GLN A C 1
ATOM 5012 O O . GLN A 1 606 ? -6.921 10.114 16.212 1.00 91.88 606 GLN A O 1
ATOM 5017 N N . SER A 1 607 ? -5.020 11.146 16.838 1.00 92.44 607 SER A N 1
ATOM 5018 C CA . SER A 1 607 ? -5.275 12.386 16.090 1.00 92.44 607 SER A CA 1
ATOM 5019 C C . SER A 1 607 ? -5.418 12.129 14.591 1.00 92.44 607 SER A C 1
ATOM 5021 O O . SER A 1 607 ? -6.384 12.574 13.968 1.00 92.44 607 SER A O 1
ATOM 5023 N N . GLN A 1 608 ? -4.524 11.318 14.025 1.00 94.06 608 GLN A N 1
ATOM 5024 C CA . GLN A 1 608 ? -4.579 10.918 12.624 1.00 94.06 608 GLN A CA 1
ATOM 5025 C C . GLN A 1 608 ? -5.838 10.087 12.311 1.00 94.06 608 GLN A C 1
ATOM 5027 O O . GLN A 1 608 ? -6.446 10.262 11.255 1.00 94.06 608 GLN A O 1
ATOM 5032 N N . THR A 1 609 ? -6.274 9.213 13.228 1.00 93.69 609 THR A N 1
ATOM 5033 C CA . THR A 1 609 ? -7.501 8.412 13.052 1.00 93.69 609 THR A CA 1
ATOM 5034 C C . THR A 1 609 ? -8.754 9.292 13.038 1.00 93.69 609 THR A C 1
ATOM 5036 O O . THR A 1 609 ? -9.621 9.099 12.185 1.00 93.69 609 THR A O 1
ATOM 5039 N N . ILE A 1 610 ? -8.838 10.283 13.933 1.00 94.00 610 ILE A N 1
ATOM 5040 C CA . ILE A 1 610 ? -9.934 11.266 13.961 1.00 94.00 610 ILE A CA 1
ATOM 5041 C C . ILE A 1 610 ? -9.964 12.066 12.656 1.00 94.00 610 ILE A C 1
ATOM 5043 O O . ILE A 1 610 ? -11.014 12.166 12.017 1.00 94.00 610 ILE A O 1
ATOM 5047 N N . ALA A 1 611 ? -8.810 12.576 12.219 1.00 95.75 611 ALA A N 1
ATOM 5048 C CA . ALA A 1 611 ? -8.703 13.348 10.985 1.00 95.75 611 ALA A CA 1
ATOM 5049 C C . ALA A 1 611 ? -9.102 12.535 9.749 1.00 95.75 611 ALA A C 1
ATOM 5051 O O . ALA A 1 611 ? -9.872 13.016 8.918 1.00 95.75 611 ALA A O 1
ATOM 5052 N N . LYS A 1 612 ? -8.662 11.273 9.664 1.00 93.94 612 LYS A N 1
ATOM 5053 C CA . LYS A 1 612 ? -9.065 10.343 8.601 1.00 93.94 612 LYS A CA 1
ATOM 5054 C C . LYS A 1 612 ? -10.581 10.140 8.563 1.00 93.94 612 LYS A C 1
ATOM 5056 O O . LYS A 1 612 ? -11.166 10.219 7.481 1.00 93.94 612 LYS A O 1
ATOM 5061 N N . GLN A 1 613 ? -11.215 9.920 9.717 1.00 93.88 613 GLN A N 1
ATOM 5062 C CA . GLN A 1 613 ? -12.666 9.735 9.808 1.00 93.88 613 GLN A CA 1
ATOM 5063 C C . GLN A 1 613 ? -13.427 11.000 9.379 1.00 93.88 613 GLN A C 1
ATOM 5065 O O . GLN A 1 613 ? -14.363 10.917 8.586 1.00 93.88 613 GLN A O 1
ATOM 5070 N N . LEU A 1 614 ? -13.014 12.178 9.854 1.00 95.94 614 LEU A N 1
ATOM 5071 C CA . LEU A 1 614 ? -13.665 13.446 9.507 1.00 95.94 614 LEU A CA 1
ATOM 5072 C C . LEU A 1 614 ? -13.469 13.837 8.045 1.00 95.94 614 LEU A C 1
ATOM 5074 O O . LEU A 1 614 ? -14.415 14.305 7.417 1.00 95.94 614 LEU A O 1
ATOM 5078 N N . ALA A 1 615 ? -12.284 13.604 7.481 1.00 95.19 615 ALA A N 1
ATOM 5079 C CA . ALA A 1 615 ? -12.014 13.855 6.068 1.00 95.19 615 ALA A CA 1
ATOM 5080 C C . ALA A 1 615 ? -12.918 13.017 5.163 1.00 95.19 615 ALA A C 1
ATOM 5082 O O . ALA A 1 615 ? -13.421 13.510 4.158 1.00 95.19 615 ALA A O 1
ATOM 5083 N N . GLN A 1 616 ? -13.188 11.767 5.537 1.00 92.06 616 GLN A N 1
ATOM 5084 C CA . GLN A 1 616 ? -14.154 10.949 4.816 1.00 92.06 616 GLN A CA 1
ATOM 5085 C C . GLN A 1 616 ? -15.575 11.526 4.885 1.00 92.06 616 GLN A C 1
ATOM 5087 O O . GLN A 1 616 ? -16.210 11.682 3.843 1.00 92.06 616 GLN A O 1
ATOM 5092 N N . ILE A 1 617 ? -16.062 11.876 6.081 1.00 94.00 617 ILE A N 1
ATOM 5093 C CA . ILE A 1 617 ? -17.410 12.450 6.253 1.00 94.00 617 ILE A CA 1
ATOM 5094 C C . ILE A 1 617 ? -17.529 13.772 5.475 1.00 94.00 617 ILE A C 1
ATOM 5096 O O . ILE A 1 617 ? -18.562 14.042 4.861 1.00 94.00 617 ILE A O 1
ATOM 5100 N N . TYR A 1 618 ? -16.463 14.577 5.459 1.00 95.25 618 TYR A N 1
ATOM 5101 C CA . TYR A 1 618 ? -16.386 15.797 4.662 1.00 95.25 618 TYR A CA 1
ATOM 5102 C C . TYR A 1 618 ? -16.526 15.500 3.167 1.00 95.25 618 TYR A C 1
ATOM 5104 O O . TYR A 1 618 ? -17.411 16.066 2.530 1.00 95.25 618 TYR A O 1
ATOM 5112 N N . ARG A 1 619 ? -15.737 14.560 2.617 1.00 92.75 619 ARG A N 1
ATOM 5113 C CA . ARG A 1 619 ? -15.837 14.145 1.203 1.00 92.75 619 ARG A CA 1
ATOM 5114 C C . ARG A 1 619 ? -17.249 13.698 0.833 1.00 92.75 619 ARG A C 1
ATOM 5116 O O . ARG A 1 619 ? -17.760 14.116 -0.201 1.00 92.75 619 ARG A O 1
ATOM 5123 N N . ASP A 1 620 ? -17.903 12.910 1.685 1.00 90.25 620 ASP A N 1
ATOM 5124 C CA . ASP A 1 620 ? -19.276 12.449 1.446 1.00 90.25 620 ASP A CA 1
ATOM 5125 C C . ASP A 1 620 ? -20.290 13.605 1.376 1.00 90.25 620 ASP A C 1
ATOM 5127 O O . ASP A 1 620 ? -21.288 13.506 0.654 1.00 90.25 620 ASP A O 1
ATOM 5131 N N . ARG A 1 621 ? -20.030 14.710 2.088 1.00 90.94 621 ARG A N 1
ATOM 5132 C CA . ARG A 1 621 ? -20.869 15.916 2.072 1.00 90.94 621 ARG A CA 1
ATOM 5133 C C . ARG A 1 621 ? -20.584 16.850 0.911 1.00 90.94 621 ARG A C 1
ATOM 5135 O O . ARG A 1 621 ? -21.531 17.397 0.354 1.00 90.94 621 ARG A O 1
ATOM 5142 N N . VAL A 1 622 ? -19.318 17.006 0.531 1.00 90.94 622 VAL A N 1
ATOM 5143 C CA . VAL A 1 622 ? -18.915 17.924 -0.545 1.00 90.94 622 VAL A CA 1
ATOM 5144 C C . VAL A 1 622 ? -18.862 17.268 -1.925 1.00 90.94 622 VAL A C 1
ATOM 5146 O O . VAL A 1 622 ? -18.595 17.945 -2.907 1.00 90.94 622 VAL A O 1
ATOM 5149 N N . LYS A 1 623 ? -19.141 15.961 -2.047 1.00 83.38 623 LYS A N 1
ATOM 5150 C CA . LYS A 1 623 ? -19.004 15.200 -3.308 1.00 83.38 623 LYS A CA 1
ATOM 5151 C C . LYS A 1 623 ? -19.699 15.808 -4.536 1.00 83.38 623 LYS A C 1
ATOM 5153 O O . LYS A 1 623 ? -19.265 15.543 -5.647 1.00 83.38 623 LYS A O 1
ATOM 5158 N N . ASN A 1 624 ? -20.764 16.587 -4.334 1.00 79.25 624 ASN A N 1
ATOM 5159 C CA . ASN A 1 624 ? -21.543 17.233 -5.396 1.00 79.25 624 ASN A CA 1
ATOM 5160 C C . ASN A 1 624 ? -21.395 18.768 -5.390 1.00 79.25 624 ASN A C 1
ATOM 5162 O O . ASN A 1 624 ? -22.172 19.453 -6.050 1.00 79.25 624 ASN A O 1
ATOM 5166 N N . GLN A 1 625 ? -20.470 19.313 -4.598 1.00 84.38 625 GLN A N 1
ATOM 5167 C CA . GLN A 1 625 ? -20.230 20.750 -4.485 1.00 84.38 625 GLN A CA 1
ATOM 5168 C C . GLN A 1 625 ? -19.056 21.140 -5.379 1.00 84.38 625 GLN A C 1
ATOM 5170 O O . GLN A 1 625 ? -17.963 20.576 -5.286 1.00 84.38 625 GLN A O 1
ATOM 5175 N N . GLN A 1 626 ? -19.295 22.091 -6.277 1.00 82.56 626 GLN A N 1
ATOM 5176 C CA . GLN A 1 626 ? -18.269 22.572 -7.189 1.00 82.56 626 GLN A CA 1
ATOM 5177 C C . GLN A 1 626 ? -17.236 23.400 -6.419 1.00 82.56 626 GLN A C 1
ATOM 5179 O O . GLN A 1 626 ? -17.579 24.213 -5.568 1.00 82.56 626 GLN A O 1
ATOM 5184 N N . GLY A 1 627 ? -15.956 23.182 -6.711 1.00 85.94 627 GLY A N 1
ATOM 5185 C CA . GLY A 1 627 ? -14.861 23.934 -6.100 1.00 85.94 627 GLY A CA 1
ATOM 5186 C C . GLY A 1 627 ? -14.517 23.552 -4.655 1.00 85.94 627 GLY A C 1
ATOM 5187 O O . GLY A 1 627 ? -13.654 24.190 -4.054 1.00 85.94 627 GLY A O 1
ATOM 5188 N N . ALA A 1 628 ? -15.120 22.491 -4.108 1.00 90.44 628 ALA A N 1
ATOM 5189 C CA . ALA A 1 628 ? -14.674 21.876 -2.861 1.00 90.44 628 ALA A CA 1
ATOM 5190 C C . ALA A 1 628 ? -13.616 20.785 -3.131 1.00 90.44 628 ALA A C 1
ATOM 5192 O O . ALA A 1 628 ? -13.862 19.882 -3.939 1.00 90.44 628 ALA A O 1
ATOM 5193 N N . PRO A 1 629 ? -12.447 20.821 -2.465 1.00 88.06 629 PRO A N 1
ATOM 5194 C CA . PRO A 1 629 ? -11.405 19.826 -2.684 1.00 88.06 629 PRO A CA 1
ATOM 5195 C C . PRO A 1 629 ? -11.715 18.507 -1.951 1.00 88.06 629 PRO A C 1
ATOM 5197 O O . PRO A 1 629 ? -12.120 18.517 -0.783 1.00 88.06 629 PRO A O 1
ATOM 5200 N N . PRO A 1 630 ? -11.468 17.341 -2.569 1.00 90.69 630 PRO A N 1
ATOM 5201 C CA . PRO A 1 630 ? -11.589 16.056 -1.888 1.00 90.69 630 PRO A CA 1
ATOM 5202 C C . PRO A 1 630 ? -10.362 15.791 -1.002 1.00 90.69 630 PRO A C 1
ATOM 5204 O O . PRO A 1 630 ? -9.299 15.407 -1.484 1.00 90.69 630 PRO A O 1
ATOM 5207 N N . ILE A 1 631 ? -10.514 15.964 0.311 1.00 93.69 631 ILE A N 1
ATOM 5208 C CA . ILE A 1 631 ? -9.415 15.847 1.286 1.00 93.69 631 ILE A CA 1
ATOM 5209 C C . ILE A 1 631 ? -9.282 14.413 1.804 1.00 93.69 631 ILE A C 1
ATOM 5211 O O . ILE A 1 631 ? -10.271 13.792 2.202 1.00 93.69 631 ILE A O 1
ATOM 5215 N N . PHE A 1 632 ? -8.054 13.902 1.881 1.00 93.75 632 PHE A N 1
ATOM 5216 C CA . PHE A 1 632 ? -7.721 12.626 2.519 1.00 93.75 632 PHE A CA 1
ATOM 5217 C C . PHE A 1 632 ? -6.650 12.827 3.588 1.00 93.75 632 PHE A C 1
ATOM 5219 O O . PHE A 1 632 ? -5.761 13.646 3.408 1.00 93.75 632 PHE A O 1
ATOM 5226 N N . TYR A 1 633 ? -6.684 12.036 4.661 1.00 94.25 633 TYR A N 1
ATOM 5227 C CA . TYR A 1 633 ? -5.563 11.917 5.598 1.00 94.25 633 TYR A CA 1
ATOM 5228 C C . TYR A 1 633 ? -4.896 10.554 5.449 1.00 94.25 633 TYR A C 1
ATOM 5230 O O . TYR A 1 633 ? -5.583 9.543 5.269 1.00 94.25 633 TYR A O 1
ATOM 5238 N N . VAL A 1 634 ? -3.564 10.524 5.551 1.00 91.81 634 VAL A N 1
ATOM 5239 C CA . VAL A 1 634 ? -2.793 9.271 5.551 1.00 91.81 634 VAL A CA 1
ATOM 5240 C C . VAL A 1 634 ? -3.200 8.356 6.697 1.00 91.81 634 VAL A C 1
ATOM 5242 O O . VAL A 1 634 ? -3.655 8.811 7.749 1.00 91.81 634 VAL A O 1
ATOM 5245 N N . SER A 1 635 ? -3.045 7.051 6.493 1.00 90.12 635 SER A N 1
ATOM 5246 C CA . SER A 1 635 ? -3.522 6.068 7.461 1.00 90.12 635 SER A CA 1
ATOM 5247 C C . SER A 1 635 ? -2.484 5.811 8.544 1.00 90.12 635 SER A C 1
ATOM 5249 O O . SER A 1 635 ? -1.340 5.517 8.197 1.00 90.12 635 SER A O 1
ATOM 5251 N N . PRO A 1 636 ? -2.864 5.891 9.831 1.00 93.38 636 PRO A N 1
ATOM 5252 C CA . PRO A 1 636 ? -1.950 5.635 10.931 1.00 93.38 636 PRO A CA 1
ATOM 5253 C C . PRO A 1 636 ? -1.837 4.143 11.252 1.00 93.38 636 PRO A C 1
ATOM 5255 O O . PRO A 1 636 ? -2.811 3.388 11.176 1.00 93.38 636 PRO A O 1
ATOM 5258 N N . MET A 1 637 ? -0.655 3.739 11.702 1.00 93.00 637 MET A N 1
ATOM 5259 C CA . MET A 1 637 ? -0.356 2.412 12.222 1.00 93.00 637 MET A CA 1
ATOM 5260 C C . MET A 1 637 ? 0.529 2.488 13.454 1.00 93.00 637 MET A C 1
ATOM 5262 O O . MET A 1 637 ? 1.412 3.334 13.574 1.00 93.00 637 MET A O 1
ATOM 5266 N N . LEU A 1 638 ? 0.331 1.524 14.341 1.00 96.25 638 LEU A N 1
ATOM 5267 C CA . LEU A 1 638 ? 1.220 1.266 15.461 1.00 96.25 638 LEU A CA 1
ATOM 5268 C C . LEU A 1 638 ? 1.889 -0.089 15.256 1.00 96.25 638 LEU A C 1
ATOM 5270 O O . LEU A 1 638 ? 1.251 -1.033 14.790 1.00 96.25 638 LEU A O 1
ATOM 5274 N N . TYR A 1 639 ? 3.160 -0.198 15.622 1.00 96.56 639 TYR A N 1
ATOM 5275 C CA . TYR A 1 639 ? 3.899 -1.455 15.556 1.00 96.56 639 TYR A CA 1
ATOM 5276 C C . TYR A 1 639 ? 4.468 -1.820 16.914 1.00 96.56 639 TYR A C 1
ATOM 5278 O O . TYR A 1 639 ? 5.142 -1.002 17.535 1.00 96.56 639 TYR A O 1
ATOM 5286 N N . LYS A 1 640 ? 4.255 -3.072 17.331 1.00 96.81 640 LYS A N 1
ATOM 5287 C CA . LYS A 1 640 ? 5.041 -3.723 18.386 1.00 96.81 640 LYS A CA 1
ATOM 5288 C C . LYS A 1 640 ? 6.141 -4.550 17.733 1.00 96.81 640 LYS A C 1
ATOM 5290 O O . LYS A 1 640 ? 5.840 -5.530 17.060 1.00 96.81 640 LYS A O 1
ATOM 5295 N N . LEU A 1 641 ? 7.390 -4.146 17.901 1.00 95.56 641 LEU A N 1
ATOM 5296 C CA . LEU A 1 641 ? 8.557 -4.752 17.268 1.00 95.56 641 LEU A CA 1
ATOM 5297 C C . LEU A 1 641 ? 9.104 -5.907 18.112 1.00 95.56 641 LEU A C 1
ATOM 5299 O O . LEU A 1 641 ? 9.211 -5.791 19.332 1.00 95.56 641 LEU A O 1
ATOM 5303 N N . SER A 1 642 ? 9.511 -7.002 17.464 1.00 92.06 642 SER A N 1
ATOM 5304 C CA . SER A 1 642 ? 10.180 -8.124 18.136 1.00 92.06 642 SER A CA 1
ATOM 5305 C C . SER A 1 642 ? 11.588 -7.770 18.610 1.00 92.06 642 SER A C 1
ATOM 5307 O O . SER A 1 642 ? 12.107 -8.398 19.527 1.00 92.06 642 SER A O 1
ATOM 5309 N N . ILE A 1 643 ? 12.222 -6.799 17.948 1.00 90.50 643 ILE A N 1
ATOM 5310 C CA . ILE A 1 643 ? 13.549 -6.274 18.271 1.00 90.50 643 ILE A CA 1
ATOM 5311 C C . ILE A 1 643 ? 13.431 -4.745 18.316 1.00 90.50 643 ILE A C 1
ATOM 5313 O O . ILE A 1 643 ? 12.837 -4.179 17.394 1.00 90.50 643 ILE A O 1
ATOM 5317 N N . PRO A 1 644 ? 13.964 -4.065 19.350 1.00 92.44 644 PRO A N 1
ATOM 5318 C CA . PRO A 1 644 ? 13.863 -2.615 19.453 1.00 92.44 644 PRO A CA 1
ATOM 5319 C C . PRO A 1 644 ? 14.541 -1.882 18.288 1.00 92.44 644 PRO A C 1
ATOM 5321 O O . PRO A 1 644 ? 15.643 -2.238 17.872 1.00 92.44 644 PRO A O 1
ATOM 5324 N N . PHE A 1 645 ? 13.917 -0.805 17.817 1.00 93.38 645 PHE A N 1
ATOM 5325 C CA . PHE A 1 645 ? 14.485 0.139 16.857 1.00 93.38 645 PHE A CA 1
ATOM 5326 C C . PHE A 1 645 ? 14.718 1.479 17.564 1.00 93.38 645 PHE A C 1
ATOM 5328 O O . PHE A 1 645 ? 13.782 2.045 18.124 1.00 93.38 645 PHE A O 1
ATOM 5335 N N . TYR A 1 646 ? 15.969 1.953 17.613 1.00 92.31 646 TYR A N 1
ATOM 5336 C CA . TYR A 1 646 ? 16.382 3.077 18.476 1.00 92.31 646 TYR A CA 1
ATOM 5337 C C . TYR A 1 646 ? 15.937 2.910 19.944 1.00 92.31 646 TYR A C 1
ATOM 5339 O O . TYR A 1 646 ? 15.487 3.852 20.589 1.00 92.31 646 TYR A O 1
ATOM 5347 N N . GLY A 1 647 ? 16.020 1.683 20.473 1.00 91.38 647 GLY A N 1
ATOM 5348 C CA . GLY A 1 647 ? 15.609 1.362 21.845 1.00 91.38 647 GLY A CA 1
ATOM 5349 C C . GLY A 1 647 ? 14.092 1.256 22.049 1.00 91.38 647 GLY A C 1
ATOM 5350 O O . GLY A 1 647 ? 13.654 0.900 23.138 1.00 91.38 647 GLY A O 1
ATOM 5351 N N . LEU A 1 648 ? 13.283 1.498 21.012 1.00 95.12 648 LEU A N 1
ATOM 5352 C CA . LEU A 1 648 ? 11.826 1.431 21.081 1.00 95.12 648 LEU A CA 1
ATOM 5353 C C . LEU A 1 648 ? 11.301 0.112 20.514 1.00 95.12 648 LEU A C 1
ATOM 5355 O O . LEU A 1 648 ? 11.594 -0.256 19.379 1.00 95.12 648 LEU A O 1
ATOM 5359 N N . ASN A 1 649 ? 10.459 -0.575 21.278 1.00 95.12 649 ASN A N 1
ATOM 5360 C CA . ASN A 1 649 ? 9.681 -1.724 20.806 1.00 95.12 649 ASN A CA 1
ATOM 5361 C C . ASN A 1 649 ? 8.275 -1.331 20.328 1.00 95.12 649 ASN A C 1
ATOM 5363 O O . ASN A 1 649 ? 7.535 -2.189 19.861 1.00 95.12 649 ASN A O 1
ATOM 5367 N N . TYR A 1 650 ? 7.893 -0.061 20.461 1.00 96.88 650 TYR A N 1
ATOM 5368 C CA . TYR A 1 650 ? 6.576 0.447 20.110 1.00 96.88 650 TYR A CA 1
ATOM 5369 C C . TYR A 1 650 ? 6.719 1.752 19.338 1.00 96.88 650 TYR A C 1
ATOM 5371 O O . TYR A 1 650 ? 7.217 2.735 19.886 1.00 96.88 650 TYR A O 1
ATOM 5379 N N . ILE A 1 651 ? 6.319 1.756 18.067 1.00 96.81 651 ILE A N 1
ATOM 5380 C CA . ILE A 1 651 ? 6.508 2.906 17.174 1.00 96.81 651 ILE A CA 1
ATOM 5381 C C . ILE A 1 651 ? 5.227 3.250 16.414 1.00 96.81 651 ILE A C 1
ATOM 5383 O O . ILE A 1 651 ? 4.404 2.378 16.130 1.00 96.81 651 ILE A O 1
ATOM 5387 N N . TYR A 1 652 ? 5.091 4.529 16.065 1.00 96.75 652 TYR A N 1
ATOM 5388 C CA . TYR A 1 652 ? 4.070 5.033 15.150 1.00 96.75 652 TYR A CA 1
ATOM 5389 C C . TYR A 1 652 ? 4.621 5.105 13.727 1.00 96.75 652 TYR A C 1
ATOM 5391 O O . TYR A 1 652 ? 5.755 5.544 13.508 1.00 96.75 652 TYR A O 1
ATOM 5399 N N . ALA A 1 653 ? 3.794 4.715 12.765 1.00 95.12 653 ALA A N 1
ATOM 5400 C CA . ALA A 1 653 ? 4.035 4.939 11.354 1.00 95.12 653 ALA A CA 1
ATOM 5401 C C . ALA A 1 653 ? 2.746 5.346 10.638 1.00 95.12 653 ALA A C 1
ATOM 5403 O O . ALA A 1 653 ? 1.646 5.165 11.153 1.00 95.12 653 ALA A O 1
ATOM 5404 N N . GLU A 1 654 ? 2.882 5.865 9.428 1.00 92.81 654 GLU A N 1
ATOM 5405 C CA . GLU A 1 654 ? 1.753 6.257 8.589 1.00 92.81 654 GLU A CA 1
ATOM 5406 C C . GLU A 1 654 ? 2.036 6.008 7.110 1.00 92.81 654 GLU A C 1
ATOM 5408 O O . GLU A 1 654 ? 3.188 5.813 6.720 1.00 92.81 654 GLU A O 1
ATOM 5413 N N . THR A 1 655 ? 0.990 6.018 6.280 1.00 88.06 655 THR A N 1
ATOM 5414 C CA . THR A 1 655 ? 1.119 5.902 4.820 1.00 88.06 655 THR A CA 1
ATOM 5415 C C . THR A 1 655 ? 2.107 6.921 4.259 1.00 88.06 655 THR A C 1
ATOM 5417 O O . THR A 1 655 ? 1.978 8.121 4.488 1.00 88.06 655 THR A O 1
ATOM 5420 N N . PHE A 1 656 ? 3.077 6.446 3.477 1.00 83.94 656 PHE A N 1
ATOM 5421 C CA . PHE A 1 656 ? 4.008 7.323 2.779 1.00 83.94 656 PHE A CA 1
ATOM 5422 C C . PHE A 1 656 ? 3.309 8.052 1.617 1.00 83.94 656 PHE A C 1
ATOM 5424 O O . PHE A 1 656 ? 2.714 7.415 0.745 1.00 83.94 656 PHE A O 1
ATOM 5431 N N . ILE A 1 657 ? 3.402 9.387 1.583 1.00 81.19 657 ILE A N 1
ATOM 5432 C CA . ILE A 1 657 ? 2.818 10.219 0.518 1.00 81.19 657 ILE A CA 1
ATOM 5433 C C . ILE A 1 657 ? 3.770 10.267 -0.685 1.00 81.19 657 ILE A C 1
ATOM 5435 O O . ILE A 1 657 ? 4.701 11.078 -0.739 1.00 81.19 657 ILE A O 1
ATOM 5439 N N . ASN A 1 658 ? 3.517 9.406 -1.671 1.00 70.38 658 ASN A N 1
ATOM 5440 C CA . ASN A 1 658 ? 4.323 9.294 -2.885 1.00 70.38 658 ASN A CA 1
ATOM 5441 C C . ASN A 1 658 ? 3.884 10.287 -3.978 1.00 70.38 658 ASN A C 1
ATOM 5443 O O . ASN A 1 658 ? 3.259 9.912 -4.965 1.00 70.38 658 ASN A O 1
ATOM 5447 N N . LEU A 1 659 ? 4.223 11.560 -3.782 1.00 71.31 659 LEU A N 1
ATOM 5448 C CA . LEU A 1 659 ? 3.976 12.643 -4.736 1.00 71.31 659 LEU A CA 1
ATOM 5449 C C . LEU A 1 659 ? 5.284 13.404 -5.007 1.00 71.31 659 LEU A C 1
ATOM 5451 O O . LEU A 1 659 ? 5.539 14.426 -4.362 1.00 71.31 659 LEU A O 1
ATOM 5455 N N . PRO A 1 660 ? 6.167 12.896 -5.885 1.00 59.75 660 PRO A N 1
ATOM 5456 C CA . PRO A 1 660 ? 7.516 13.444 -6.058 1.00 59.75 660 PRO A CA 1
ATOM 5457 C C . PRO A 1 660 ? 7.511 14.843 -6.689 1.00 59.75 660 PRO A C 1
ATOM 5459 O O . PRO A 1 660 ? 8.362 15.665 -6.365 1.00 59.75 660 PRO A O 1
ATOM 5462 N N . ASN A 1 661 ? 6.517 15.134 -7.532 1.00 66.31 661 ASN A N 1
ATOM 5463 C CA . ASN A 1 661 ? 6.390 16.412 -8.237 1.00 66.31 661 ASN A CA 1
ATOM 5464 C C . ASN A 1 661 ? 5.598 17.473 -7.455 1.00 66.31 661 ASN A C 1
ATOM 5466 O O . ASN A 1 661 ? 5.497 18.610 -7.910 1.00 66.31 661 ASN A O 1
ATOM 5470 N N . ILE A 1 662 ? 5.042 17.117 -6.292 1.00 74.81 662 ILE A N 1
ATOM 5471 C CA . ILE A 1 662 ? 4.270 18.029 -5.444 1.00 74.81 662 ILE A CA 1
ATOM 5472 C C . ILE A 1 662 ? 5.056 18.272 -4.160 1.00 74.81 662 ILE A C 1
ATOM 5474 O O . ILE A 1 662 ? 5.437 17.339 -3.443 1.00 74.81 662 ILE A O 1
ATOM 5478 N N . LYS A 1 663 ? 5.320 19.548 -3.882 1.00 81.62 663 LYS A N 1
ATOM 5479 C CA . LYS A 1 663 ? 6.000 19.965 -2.657 1.00 81.62 663 LYS A CA 1
ATOM 5480 C C . LYS A 1 663 ? 5.064 19.826 -1.462 1.00 81.62 663 LYS A C 1
ATOM 5482 O O . LYS A 1 663 ? 3.846 19.886 -1.604 1.00 81.62 663 LYS A O 1
ATOM 5487 N N . TRP A 1 664 ? 5.653 19.606 -0.292 1.00 85.31 664 TRP A N 1
ATOM 5488 C CA . TRP A 1 664 ? 4.908 19.700 0.954 1.00 85.31 664 TRP A CA 1
ATOM 5489 C C . TRP A 1 664 ? 4.479 21.150 1.173 1.00 85.31 664 TRP A C 1
ATOM 5491 O O . TRP A 1 664 ? 5.295 22.060 1.032 1.00 85.31 664 TRP A O 1
ATOM 5501 N N . GLU A 1 665 ? 3.214 21.357 1.507 1.00 90.00 665 GLU A N 1
ATOM 5502 C CA . GLU A 1 665 ? 2.644 22.666 1.795 1.00 90.00 665 GLU A CA 1
ATOM 5503 C C . GLU A 1 665 ? 1.919 22.640 3.139 1.00 90.00 665 GLU A C 1
ATOM 5505 O O . GLU A 1 665 ? 1.279 21.654 3.515 1.00 90.00 665 GLU A O 1
ATOM 5510 N N . LYS A 1 666 ? 2.013 23.761 3.858 1.00 91.56 666 LYS A N 1
ATOM 5511 C CA . LYS A 1 666 ? 1.262 24.026 5.083 1.00 91.56 666 LYS A CA 1
ATOM 5512 C C . LYS A 1 666 ? 0.196 25.082 4.779 1.00 91.56 666 LYS A C 1
ATOM 5514 O O . LYS A 1 666 ? 0.515 26.241 4.525 1.00 91.56 666 LYS A O 1
ATOM 5519 N N . TYR A 1 667 ? -1.064 24.658 4.757 1.00 94.25 667 TYR A N 1
ATOM 5520 C CA . TYR A 1 667 ? -2.236 25.451 4.367 1.00 94.25 667 TYR A CA 1
ATOM 5521 C C . TYR A 1 667 ? -2.809 26.274 5.522 1.00 94.25 667 TYR A C 1
ATOM 5523 O O . TYR A 1 667 ? -3.338 27.365 5.317 1.00 94.25 667 TYR A O 1
ATOM 5531 N N . SER A 1 668 ? -2.689 25.769 6.745 1.00 94.12 668 SER A N 1
ATOM 5532 C CA . SER A 1 668 ? -2.989 26.500 7.975 1.00 94.12 668 SER A CA 1
ATOM 5533 C C . SER A 1 668 ? -2.054 26.043 9.084 1.00 94.12 668 SER A C 1
ATOM 5535 O O . SER A 1 668 ? -1.349 25.040 8.931 1.00 94.12 668 SER A O 1
ATOM 5537 N N . ASN A 1 669 ? -2.031 26.771 10.200 1.00 91.81 669 ASN A N 1
ATOM 5538 C CA . ASN A 1 669 ? -1.364 26.291 11.401 1.00 91.81 669 ASN A CA 1
ATOM 5539 C C . ASN A 1 669 ? -2.316 26.142 12.599 1.00 91.81 669 ASN A C 1
ATOM 5541 O O . ASN A 1 669 ? -3.495 26.477 12.521 1.00 91.81 669 ASN A O 1
ATOM 5545 N N . ASN A 1 670 ? -1.823 25.587 13.703 1.00 85.38 670 ASN A N 1
ATOM 5546 C CA . ASN A 1 670 ? -2.518 25.549 14.995 1.00 85.38 670 ASN A CA 1
ATOM 5547 C C . ASN A 1 670 ? -2.443 26.879 15.774 1.00 85.38 670 ASN A C 1
ATOM 5549 O O . ASN A 1 670 ? -2.884 26.965 16.918 1.00 85.38 670 ASN A O 1
ATOM 5553 N N . SER A 1 671 ? -1.888 27.916 15.151 1.00 86.12 671 SER A N 1
ATOM 5554 C CA . SER A 1 671 ? -1.913 29.303 15.606 1.00 86.12 671 SER A CA 1
ATOM 5555 C C . SER A 1 671 ? -2.882 30.106 14.723 1.00 86.12 671 SER A C 1
ATOM 5557 O O . SER A 1 671 ? -3.806 29.562 14.121 1.00 86.12 671 SER A O 1
ATOM 5559 N N . ASN A 1 672 ? -2.718 31.422 14.670 1.00 91.62 672 ASN A N 1
ATOM 5560 C CA . ASN A 1 672 ? -3.615 32.329 13.964 1.00 91.62 672 ASN A CA 1
ATOM 5561 C C . ASN A 1 672 ? -3.183 32.550 12.492 1.00 91.62 672 ASN A C 1
ATOM 5563 O O . ASN A 1 672 ? -2.824 33.665 12.116 1.00 91.62 672 ASN A O 1
ATOM 5567 N N . TYR A 1 673 ? -3.139 31.492 11.665 1.00 94.62 673 TYR A N 1
ATOM 5568 C CA . TYR A 1 673 ? -2.770 31.603 10.240 1.00 94.62 673 TYR A CA 1
ATOM 5569 C C . TYR A 1 673 ? -3.500 30.608 9.319 1.00 94.62 673 TYR A C 1
ATOM 5571 O O . TYR A 1 673 ? -3.533 29.400 9.568 1.00 94.62 673 TYR A O 1
ATOM 5579 N N . ILE A 1 674 ? -4.003 31.129 8.194 1.00 94.81 674 ILE A N 1
ATOM 5580 C CA . ILE A 1 674 ? -4.533 30.389 7.039 1.00 94.81 674 ILE A CA 1
ATOM 5581 C C . ILE A 1 674 ? -3.924 31.018 5.784 1.00 94.81 674 ILE A C 1
ATOM 5583 O O . ILE A 1 674 ? -3.908 32.242 5.655 1.00 94.81 674 ILE A O 1
ATOM 5587 N N . ASN A 1 675 ? -3.444 30.198 4.852 1.00 94.00 675 ASN A N 1
ATOM 5588 C CA . ASN A 1 675 ? -2.907 30.684 3.587 1.00 94.00 675 ASN A CA 1
ATOM 5589 C C . ASN A 1 675 ? -4.044 31.240 2.696 1.00 94.00 675 ASN A C 1
ATOM 5591 O O . ASN A 1 675 ? -4.940 30.474 2.333 1.00 94.00 675 ASN A O 1
ATOM 5595 N N . PRO A 1 676 ? -4.011 32.529 2.298 1.00 93.00 676 PRO A N 1
ATOM 5596 C CA . PRO A 1 676 ? -5.063 33.136 1.480 1.00 93.00 676 PRO A CA 1
ATOM 5597 C C . PRO A 1 676 ? -5.261 32.481 0.107 1.00 93.00 676 PRO A C 1
ATOM 5599 O O . PRO A 1 676 ? -6.382 32.442 -0.385 1.00 93.00 676 PRO A O 1
ATOM 5602 N N . GLN A 1 677 ? -4.205 31.938 -0.509 1.00 92.12 677 GLN A N 1
ATOM 5603 C CA . GLN A 1 677 ? -4.299 31.285 -1.822 1.00 92.12 677 GLN A CA 1
ATOM 5604 C C . GLN A 1 677 ? -5.118 29.988 -1.766 1.00 92.12 677 GLN A C 1
ATOM 5606 O O . GLN A 1 677 ? -5.768 29.609 -2.736 1.00 92.12 677 GLN A O 1
ATOM 5611 N N . TYR A 1 678 ? -5.095 29.317 -0.617 1.00 93.19 678 TYR A N 1
ATOM 5612 C CA . TYR A 1 678 ? -5.725 28.018 -0.405 1.00 93.19 678 TYR A CA 1
ATOM 5613 C C . TYR A 1 678 ? -6.817 28.092 0.669 1.00 93.19 678 TYR A C 1
ATOM 5615 O O . TYR A 1 678 ? -7.074 27.123 1.389 1.00 93.19 678 TYR A O 1
ATOM 5623 N N . TYR A 1 679 ? -7.446 29.263 0.809 1.00 94.50 679 TYR A N 1
ATOM 5624 C CA . TYR A 1 679 ? -8.354 29.564 1.913 1.00 94.50 679 TYR A CA 1
ATOM 5625 C C . TYR A 1 679 ? -9.560 28.619 1.963 1.00 94.50 679 TYR A C 1
ATOM 5627 O O . TYR A 1 679 ? -10.037 28.283 3.049 1.00 94.50 679 TYR A O 1
ATOM 5635 N N . TYR A 1 680 ? -10.001 28.100 0.816 1.00 94.44 680 TYR A N 1
ATOM 5636 C CA . TYR A 1 680 ? -11.039 27.075 0.704 1.00 94.44 680 TYR A CA 1
ATOM 5637 C C . TYR A 1 680 ? -10.784 25.827 1.577 1.00 94.44 680 TYR A C 1
ATOM 5639 O O . TYR A 1 680 ? -11.747 25.222 2.055 1.00 94.44 680 TYR A O 1
ATOM 5647 N N . TYR A 1 681 ? -9.529 25.463 1.886 1.00 95.75 681 TYR A N 1
ATOM 5648 C CA . TYR A 1 681 ? -9.228 24.356 2.808 1.00 95.75 681 TYR A CA 1
ATOM 5649 C C . TYR A 1 681 ? -9.668 24.634 4.249 1.00 95.75 681 TYR A C 1
ATOM 5651 O O . TYR A 1 681 ? -9.985 23.697 4.981 1.00 95.75 681 TYR A O 1
ATOM 5659 N N . SER A 1 682 ? -9.775 25.903 4.656 1.00 94.94 682 SER A N 1
ATOM 5660 C CA . SER A 1 682 ? -10.288 26.269 5.984 1.00 94.94 682 SER A CA 1
ATOM 5661 C C . SER A 1 682 ? -11.729 25.807 6.218 1.00 94.94 682 SER A C 1
ATOM 5663 O O . SER A 1 682 ? -12.137 25.617 7.366 1.00 94.94 682 SER A O 1
ATOM 5665 N N . SER A 1 683 ? -12.487 25.556 5.142 1.00 95.75 683 SER A N 1
ATOM 5666 C CA . SER A 1 683 ? -13.829 24.981 5.230 1.00 95.75 683 SER A CA 1
ATOM 5667 C C . SER A 1 683 ? -13.838 23.603 5.878 1.00 95.75 683 SER A C 1
ATOM 5669 O O . SER A 1 683 ? -14.785 23.287 6.591 1.00 95.75 683 SER A O 1
ATOM 5671 N N . PHE A 1 684 ? -12.775 22.813 5.703 1.00 97.50 684 PHE A N 1
ATOM 5672 C CA . PHE A 1 684 ? -12.632 21.521 6.361 1.00 97.50 684 PHE A CA 1
ATOM 5673 C C . PHE A 1 684 ? -12.424 21.674 7.868 1.00 97.50 684 PHE A C 1
ATOM 5675 O O . PHE A 1 684 ? -13.119 21.024 8.645 1.00 97.50 684 PHE A O 1
ATOM 5682 N N . SER A 1 685 ? -11.539 22.578 8.299 1.00 97.25 685 SER A N 1
ATOM 5683 C CA . SER A 1 685 ? -11.362 22.894 9.722 1.00 97.25 685 SER A CA 1
ATOM 5684 C C . SER A 1 685 ? -12.683 23.336 10.353 1.00 97.25 685 SER A C 1
ATOM 5686 O O . SER A 1 685 ? -13.140 22.711 11.308 1.00 97.25 685 SER A O 1
ATOM 5688 N N . HIS A 1 686 ? -13.364 24.326 9.768 1.00 96.44 686 HIS A N 1
ATOM 5689 C CA . HIS A 1 686 ? -14.674 24.779 10.246 1.00 96.44 686 HIS A CA 1
ATOM 5690 C C . HIS A 1 686 ? -15.677 23.616 10.299 1.00 96.44 686 HIS A C 1
ATOM 5692 O O . HIS A 1 686 ? -16.304 23.374 11.330 1.00 96.44 686 HIS A O 1
ATOM 5698 N N . PHE A 1 687 ? -15.765 22.833 9.225 1.00 96.69 687 PHE A N 1
ATOM 5699 C CA . PHE A 1 687 ? -16.613 21.652 9.159 1.00 96.69 687 PHE A CA 1
ATOM 5700 C C . PHE A 1 687 ? -16.376 20.688 10.324 1.00 96.69 687 PHE A C 1
ATOM 5702 O O . PHE A 1 687 ? -17.341 20.215 10.915 1.00 96.69 687 PHE A O 1
ATOM 5709 N N . THR A 1 688 ? -15.119 20.407 10.683 1.00 96.88 688 THR A N 1
ATOM 5710 C CA . THR A 1 688 ? -14.821 19.490 11.795 1.00 96.88 688 THR A CA 1
ATOM 5711 C C . THR A 1 688 ? -15.369 19.991 13.129 1.00 96.88 688 THR A C 1
ATOM 5713 O O . THR A 1 688 ? -15.879 19.197 13.920 1.00 96.88 688 THR A O 1
ATOM 5716 N N . TYR A 1 689 ? -15.339 21.306 13.350 1.00 95.50 689 TYR A N 1
ATOM 5717 C CA . TYR A 1 689 ? -15.876 21.922 14.557 1.00 95.50 689 TYR A CA 1
ATOM 5718 C C . TYR A 1 689 ? -17.397 21.841 14.626 1.00 95.50 689 TYR A C 1
ATOM 5720 O O . TYR A 1 689 ? -17.943 21.448 15.652 1.00 95.50 689 TYR A O 1
ATOM 5728 N N . ASP A 1 690 ? -18.088 22.154 13.533 1.00 94.19 690 ASP A N 1
ATOM 5729 C CA . ASP A 1 690 ? -19.548 22.035 13.467 1.00 94.19 690 ASP A CA 1
ATOM 5730 C C . ASP A 1 690 ? -19.993 20.564 13.578 1.00 94.19 690 ASP A C 1
ATOM 5732 O O . ASP A 1 690 ? -20.892 20.220 14.347 1.00 94.19 690 ASP A O 1
ATOM 5736 N N . GLU A 1 691 ? -19.296 19.661 12.881 1.00 94.75 691 GLU A N 1
ATOM 5737 C CA . GLU A 1 691 ? -19.698 18.262 12.778 1.00 94.75 691 GLU A CA 1
ATOM 5738 C C . GLU A 1 691 ? -19.511 17.465 14.064 1.00 94.75 691 GLU A C 1
ATOM 5740 O O . GLU A 1 691 ? -20.246 16.508 14.320 1.00 94.75 691 GLU A O 1
ATOM 5745 N N . THR A 1 692 ? -18.548 17.866 14.886 1.00 93.56 692 THR A N 1
ATOM 5746 C CA . THR A 1 692 ? -18.302 17.247 16.190 1.00 93.56 692 THR A CA 1
ATOM 5747 C C . THR A 1 692 ? -19.108 17.887 17.313 1.00 93.56 692 THR A C 1
ATOM 5749 O O . THR A 1 692 ? -18.818 17.659 18.484 1.00 93.56 692 THR A O 1
ATOM 5752 N N . ASP A 1 693 ? -20.116 18.692 16.967 1.00 91.44 693 ASP A N 1
ATOM 5753 C CA . ASP A 1 693 ? -20.890 19.501 17.906 1.00 91.44 693 ASP A CA 1
ATOM 5754 C C . ASP A 1 693 ? -19.998 20.368 18.809 1.00 91.44 693 ASP A C 1
ATOM 5756 O O . ASP A 1 693 ? -20.215 20.502 20.013 1.00 91.44 693 ASP A O 1
ATOM 5760 N N . ARG A 1 694 ? -18.966 20.964 18.197 1.00 91.38 694 ARG A N 1
ATOM 5761 C CA . ARG A 1 694 ? -17.979 21.858 18.816 1.00 91.38 694 ARG A CA 1
ATOM 5762 C C . ARG A 1 694 ? -17.076 21.208 19.857 1.00 91.38 694 ARG A C 1
ATOM 5764 O O . ARG A 1 694 ? -16.451 21.914 20.645 1.00 91.38 694 ARG A O 1
ATOM 5771 N N . LEU A 1 695 ? -16.972 19.882 19.867 1.00 90.31 695 LEU A N 1
ATOM 5772 C CA . LEU A 1 695 ? -16.053 19.184 20.764 1.00 90.31 695 LEU A CA 1
ATOM 5773 C C . LEU A 1 695 ? -14.594 19.349 20.345 1.00 90.31 695 LEU A C 1
ATOM 5775 O O . LEU A 1 695 ? -13.733 19.525 21.211 1.00 90.31 695 LEU A O 1
ATOM 5779 N N . LEU A 1 696 ? -14.325 19.280 19.040 1.00 92.75 696 LEU A N 1
ATOM 5780 C CA . LEU A 1 696 ? -12.974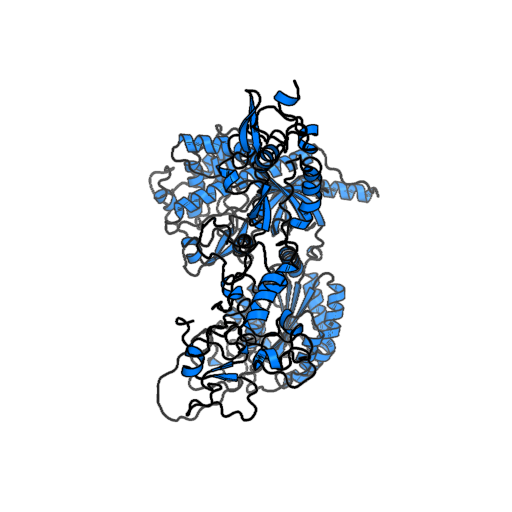 19.274 18.494 1.00 92.75 696 LEU A CA 1
ATOM 5781 C C . LEU A 1 696 ? -12.883 20.024 17.162 1.00 92.75 696 LEU A C 1
ATOM 5783 O O . LEU A 1 696 ? -13.838 20.084 16.396 1.00 92.75 696 LEU A O 1
ATOM 5787 N N . LEU A 1 697 ? -11.717 20.593 16.887 1.00 95.06 697 LEU A N 1
ATOM 5788 C CA . LEU A 1 697 ? -11.400 21.344 15.676 1.00 95.06 697 LEU A CA 1
ATOM 5789 C C . LEU A 1 697 ? -10.058 20.851 15.133 1.00 95.06 697 LEU A C 1
ATOM 5791 O O . LEU A 1 697 ? -9.074 20.808 15.869 1.00 95.06 697 LEU A O 1
ATOM 5795 N N . ILE A 1 698 ? -9.999 20.522 13.844 1.00 96.94 698 ILE A N 1
ATOM 5796 C CA . ILE A 1 698 ? -8.740 20.159 13.184 1.00 96.94 698 ILE A CA 1
ATOM 5797 C C . ILE A 1 698 ? -8.061 21.408 12.625 1.00 96.94 698 ILE A C 1
ATOM 5799 O O . ILE A 1 698 ? -8.644 22.129 11.815 1.00 96.94 698 ILE A O 1
ATOM 5803 N N . THR A 1 699 ? -6.813 21.633 13.020 1.00 95.06 699 THR A N 1
ATOM 5804 C CA . THR A 1 699 ? -5.917 22.683 12.515 1.00 95.06 699 THR A CA 1
ATOM 5805 C C . THR A 1 699 ? -4.612 22.066 11.997 1.00 95.06 699 THR A C 1
ATOM 5807 O O . THR A 1 699 ? -4.512 20.841 11.876 1.00 95.06 699 THR A O 1
ATOM 5810 N N . ASP A 1 700 ? -3.617 22.900 11.658 1.00 93.88 700 ASP A N 1
ATOM 5811 C CA . ASP A 1 700 ? -2.348 22.445 11.061 1.00 93.88 700 ASP A CA 1
ATOM 5812 C C . ASP A 1 700 ? -2.599 21.632 9.772 1.00 93.88 700 ASP A C 1
ATOM 5814 O O . ASP A 1 700 ? -2.097 20.524 9.589 1.00 93.88 700 ASP A O 1
ATOM 5818 N N . LEU A 1 701 ? -3.424 22.167 8.863 1.00 96.06 701 LEU A N 1
ATOM 5819 C CA . LEU A 1 701 ? -3.684 21.510 7.582 1.00 96.06 701 LEU A CA 1
ATOM 5820 C C . LEU A 1 701 ? -2.403 21.533 6.747 1.00 96.06 701 LEU A C 1
ATOM 5822 O O . LEU A 1 701 ? -1.958 22.598 6.322 1.00 96.06 701 LEU A O 1
ATOM 5826 N N . GLN A 1 702 ? -1.803 20.368 6.520 1.00 93.81 702 GLN A N 1
ATOM 5827 C CA . GLN A 1 702 ? -0.540 20.244 5.800 1.00 93.81 702 GLN A CA 1
ATOM 5828 C C . GLN A 1 702 ? -0.427 18.902 5.083 1.00 93.81 702 GLN A C 1
ATOM 5830 O O . GLN A 1 702 ? -1.011 17.900 5.501 1.00 93.81 702 GLN A O 1
ATOM 5835 N N . GLY A 1 703 ? 0.337 18.879 3.998 1.00 92.50 703 GLY A N 1
ATOM 5836 C CA . GLY A 1 703 ? 0.570 17.675 3.215 1.00 92.50 703 GLY A CA 1
ATOM 5837 C C . GLY A 1 703 ? 0.963 17.998 1.785 1.00 92.50 703 GLY A C 1
ATOM 5838 O O . GLY A 1 703 ? 1.640 18.988 1.529 1.00 92.50 703 GLY A O 1
ATOM 5839 N N . LYS A 1 704 ? 0.548 17.152 0.842 1.00 88.00 704 LYS A N 1
ATOM 5840 C CA . LYS A 1 704 ? 0.798 17.357 -0.587 1.00 88.00 704 LYS A CA 1
ATOM 5841 C C . LYS A 1 704 ? -0.521 17.359 -1.338 1.00 88.00 704 LYS A C 1
ATOM 5843 O O . LYS A 1 704 ? -1.207 16.336 -1.378 1.00 88.00 704 LYS A O 1
ATOM 5848 N N . PHE A 1 705 ? -0.837 18.492 -1.960 1.00 88.19 705 PHE A N 1
ATOM 5849 C CA . PHE A 1 705 ? -2.050 18.680 -2.747 1.00 88.19 705 PHE A CA 1
ATOM 5850 C C . PHE A 1 705 ? -3.312 18.389 -1.921 1.00 88.19 705 PHE A C 1
ATOM 5852 O O . PHE A 1 705 ? -3.645 19.196 -1.063 1.00 88.19 705 PHE A O 1
ATOM 5859 N N . ASN A 1 706 ? -3.994 17.261 -2.129 1.00 90.88 706 ASN A N 1
ATOM 5860 C CA . ASN A 1 706 ? -5.215 16.891 -1.406 1.00 90.88 706 ASN A CA 1
ATOM 5861 C C . ASN A 1 706 ? -5.020 15.745 -0.383 1.00 90.88 706 ASN A C 1
ATOM 5863 O O . ASN A 1 706 ? -5.993 15.271 0.214 1.00 90.88 706 ASN A O 1
ATOM 5867 N N . ILE A 1 707 ? -3.775 15.291 -0.178 1.00 92.94 707 ILE A N 1
ATOM 5868 C CA . ILE A 1 707 ? -3.403 14.256 0.796 1.00 92.94 707 ILE A CA 1
ATOM 5869 C C . ILE A 1 707 ? -2.679 14.896 1.981 1.00 92.94 707 ILE A C 1
ATOM 5871 O O . ILE A 1 707 ? -1.558 15.390 1.845 1.00 92.94 707 ILE A O 1
ATOM 5875 N N . PHE A 1 708 ? -3.309 14.868 3.151 1.00 95.00 708 PHE A N 1
ATOM 5876 C CA . PHE A 1 708 ? -2.848 15.521 4.371 1.00 95.00 708 PHE A CA 1
ATOM 5877 C C . PHE A 1 708 ? -2.247 14.543 5.383 1.00 95.00 708 PHE A C 1
ATOM 5879 O O . PHE A 1 708 ? -2.537 13.340 5.403 1.00 95.00 708 PHE A O 1
ATOM 5886 N N . SER A 1 709 ? -1.400 15.084 6.253 1.00 93.44 709 SER A N 1
ATOM 5887 C CA . SER A 1 709 ? -0.841 14.392 7.408 1.00 93.44 709 SER A CA 1
ATOM 5888 C C . SER A 1 709 ? -0.582 15.375 8.550 1.00 93.44 709 SER A C 1
ATOM 5890 O O . SER A 1 709 ? -0.782 16.575 8.401 1.00 93.44 709 SER A O 1
ATOM 5892 N N . ASP A 1 710 ? -0.161 14.853 9.699 1.00 91.62 710 ASP A N 1
ATOM 5893 C CA . ASP A 1 710 ? 0.206 15.626 10.884 1.00 91.62 710 ASP A CA 1
ATOM 5894 C C . ASP A 1 710 ? -0.857 16.657 11.312 1.00 91.62 710 ASP A C 1
ATOM 5896 O O . ASP A 1 710 ? -0.525 17.827 11.504 1.00 91.62 710 ASP A O 1
ATOM 5900 N N . PRO A 1 711 ? -2.131 16.240 11.491 1.00 95.00 711 PRO A N 1
ATOM 5901 C CA . PRO A 1 711 ? -3.160 17.130 12.004 1.00 95.00 711 PRO A CA 1
ATOM 5902 C C . PRO A 1 711 ? -2.851 17.511 13.448 1.00 95.00 711 PRO A C 1
ATOM 5904 O O . PRO A 1 711 ? -2.365 16.682 14.228 1.00 95.00 711 PRO A O 1
ATOM 5907 N N . SER A 1 712 ? -3.253 18.723 13.816 1.00 93.62 712 SER A N 1
ATOM 5908 C CA . SER A 1 712 ? -3.387 19.126 15.210 1.00 93.62 712 SER A CA 1
ATOM 5909 C C . SER A 1 712 ? -4.868 19.192 15.583 1.00 93.62 712 SER A C 1
ATOM 5911 O O . SER A 1 712 ? -5.679 19.736 14.834 1.00 93.62 712 SER A O 1
ATOM 5913 N N . ILE A 1 713 ? -5.241 18.605 16.722 1.00 94.00 713 ILE A N 1
ATOM 5914 C CA . ILE A 1 713 ? -6.632 18.554 17.192 1.00 94.00 713 ILE A CA 1
ATOM 5915 C C . ILE A 1 713 ? -6.769 19.490 18.389 1.00 94.00 713 ILE A C 1
ATOM 5917 O O . ILE A 1 713 ? -6.165 19.245 19.428 1.00 94.00 713 ILE A O 1
ATOM 5921 N N . GLN A 1 714 ? -7.574 20.539 18.241 1.00 94.25 714 GLN A N 1
ATOM 5922 C CA . GLN A 1 714 ? -7.902 21.484 19.305 1.00 94.25 714 GLN A CA 1
ATOM 5923 C C . GLN A 1 714 ? -9.200 21.046 19.976 1.00 94.25 714 GLN A C 1
ATOM 5925 O O . GLN A 1 714 ? -10.211 20.867 19.296 1.00 94.25 714 GLN A O 1
ATOM 5930 N N . THR A 1 715 ? -9.191 20.860 21.292 1.00 91.56 715 THR A N 1
ATOM 5931 C CA . THR A 1 715 ? -10.344 20.330 22.037 1.00 91.56 715 THR A CA 1
ATOM 5932 C C . THR A 1 715 ? -10.961 21.358 22.975 1.00 91.56 715 THR A C 1
ATOM 5934 O O . THR A 1 715 ? -10.278 22.215 23.532 1.00 91.56 715 THR A O 1
ATOM 5937 N N . THR A 1 716 ? -12.270 21.259 23.204 1.00 87.00 716 THR A N 1
ATOM 5938 C CA . THR A 1 716 ? -12.914 22.001 24.297 1.00 87.00 716 THR A CA 1
ATOM 5939 C C . THR A 1 716 ? -12.749 21.275 25.629 1.00 87.00 716 THR A C 1
ATOM 5941 O O . THR A 1 716 ? -12.495 20.072 25.677 1.00 87.00 716 THR A O 1
ATOM 5944 N N . ASN A 1 717 ? -12.988 21.982 26.737 1.00 74.81 717 ASN A N 1
ATOM 5945 C CA . ASN A 1 717 ? -12.902 21.412 28.092 1.00 74.81 717 ASN A CA 1
ATOM 5946 C C . ASN A 1 717 ? -13.866 20.232 28.329 1.00 74.81 717 ASN A C 1
ATOM 5948 O O . ASN A 1 717 ? -13.716 19.498 29.302 1.00 74.81 717 ASN A O 1
ATOM 5952 N N . GLN A 1 718 ? -14.880 20.067 27.474 1.00 70.94 718 GLN A N 1
ATOM 5953 C CA . GLN A 1 718 ? -15.855 18.978 27.559 1.00 70.94 718 GLN A CA 1
ATOM 5954 C C . GLN A 1 718 ? -15.314 17.656 26.989 1.00 70.94 718 GLN A C 1
ATOM 5956 O O . GLN A 1 718 ? -15.869 16.592 27.269 1.00 70.94 718 GLN A O 1
ATOM 5961 N N . TYR A 1 719 ? -14.222 17.698 26.221 1.00 73.62 719 TYR A N 1
ATOM 5962 C CA . TYR A 1 719 ? -13.593 16.516 25.648 1.00 73.62 719 TYR A CA 1
ATOM 5963 C C . TYR A 1 719 ? -12.537 15.949 26.612 1.00 73.62 719 TYR A C 1
ATOM 5965 O O . TYR A 1 719 ? -11.490 16.542 26.859 1.00 73.62 719 TYR A O 1
ATOM 5973 N N . SER A 1 720 ? -12.826 14.788 27.200 1.00 58.44 720 SER A N 1
ATOM 5974 C CA . SER A 1 720 ? -12.086 14.228 28.345 1.00 58.44 720 SER A CA 1
ATOM 5975 C C . SER A 1 720 ? -11.164 13.050 27.990 1.00 58.44 720 SER A C 1
ATOM 5977 O O . SER A 1 720 ? -11.001 12.123 28.780 1.00 58.44 720 SER A O 1
ATOM 5979 N N . GLN A 1 721 ? -10.562 13.050 26.798 1.00 64.75 721 GLN A N 1
ATOM 5980 C CA . GLN A 1 721 ? -9.715 11.944 26.324 1.00 64.75 721 GLN A CA 1
ATOM 5981 C C . GLN A 1 721 ? -8.223 12.318 26.208 1.00 64.75 721 GLN A C 1
ATOM 5983 O O . GLN A 1 721 ? -7.849 13.480 26.344 1.00 64.75 721 GLN A O 1
ATOM 5988 N N . ASN A 1 722 ? -7.378 11.320 25.911 1.00 63.00 722 ASN A N 1
ATOM 5989 C CA . ASN A 1 722 ? -5.901 11.360 25.864 1.00 63.00 722 ASN A CA 1
ATOM 5990 C C . ASN A 1 722 ? -5.257 12.423 24.935 1.00 63.00 722 ASN A C 1
ATOM 5992 O O . ASN A 1 722 ? -4.031 12.512 24.880 1.00 63.00 722 ASN A O 1
ATOM 5996 N N . LEU A 1 723 ? -6.045 13.235 24.222 1.00 73.62 723 LEU A N 1
ATOM 5997 C CA . LEU A 1 723 ? -5.556 14.322 23.364 1.00 73.62 723 LEU A CA 1
ATOM 5998 C C . LEU A 1 723 ? -5.180 15.595 24.140 1.00 73.62 723 LEU A C 1
ATOM 6000 O O . LEU A 1 723 ? -4.477 16.439 23.597 1.00 73.62 723 LEU A O 1
ATOM 6004 N N . ASN A 1 724 ? -5.599 15.743 25.402 1.00 70.94 724 ASN A N 1
ATOM 6005 C CA . ASN A 1 724 ? -5.253 16.922 26.214 1.00 70.94 724 ASN A CA 1
ATOM 6006 C C . ASN A 1 724 ? -3.757 16.985 26.584 1.00 70.94 724 ASN A C 1
ATOM 6008 O O . ASN A 1 724 ? -3.260 18.045 26.946 1.00 70.94 724 ASN A O 1
ATOM 6012 N N . GLU A 1 725 ? -3.038 15.860 26.496 1.00 71.81 725 GLU A N 1
ATOM 6013 C CA . GLU A 1 725 ? -1.586 15.788 26.722 1.00 71.81 725 GLU A CA 1
ATOM 6014 C C . GLU A 1 725 ? -0.765 15.993 25.429 1.00 71.81 725 GLU A C 1
ATOM 6016 O O . GLU A 1 725 ? 0.466 15.941 25.474 1.00 71.81 725 GLU A O 1
ATOM 6021 N N . ASP A 1 726 ? -1.407 16.172 24.267 1.00 82.81 726 ASP A N 1
ATOM 6022 C CA . ASP A 1 726 ? -0.707 16.464 23.011 1.00 82.81 726 ASP A CA 1
ATOM 6023 C C . ASP A 1 726 ? -0.199 17.912 23.038 1.00 82.81 726 ASP A C 1
ATOM 6025 O O . ASP A 1 726 ? -0.972 18.856 23.183 1.00 82.81 726 ASP A O 1
ATOM 6029 N N . LYS A 1 727 ? 1.114 18.104 22.865 1.00 84.56 727 LYS A N 1
ATOM 6030 C CA . LYS A 1 727 ? 1.759 19.429 22.919 1.00 84.56 727 LYS A CA 1
ATOM 6031 C C . LYS A 1 727 ? 1.277 20.390 21.823 1.00 84.56 727 LYS A C 1
ATOM 6033 O O . LYS A 1 727 ? 1.539 21.583 21.922 1.00 84.56 727 LYS A O 1
ATOM 6038 N N . THR A 1 728 ? 0.624 19.887 20.776 1.00 87.44 728 THR A N 1
ATOM 6039 C CA . THR A 1 728 ? 0.056 20.707 19.694 1.00 87.44 728 THR A CA 1
ATOM 6040 C C . THR A 1 728 ? -1.381 21.165 19.972 1.00 87.44 728 THR A C 1
ATOM 6042 O O . THR A 1 728 ? -1.885 22.039 19.263 1.00 87.44 728 THR A O 1
ATOM 6045 N N . ASN A 1 729 ? -2.035 20.604 20.995 1.00 91.25 729 ASN A N 1
ATOM 6046 C CA . ASN A 1 729 ? -3.390 20.948 21.407 1.00 91.25 729 ASN A CA 1
ATOM 6047 C C . ASN A 1 729 ? -3.373 22.129 22.394 1.00 91.25 729 ASN A C 1
ATOM 6049 O O . ASN A 1 729 ? -3.116 21.973 23.587 1.00 91.25 729 ASN A O 1
ATOM 6053 N N . PHE A 1 730 ? -3.698 23.320 21.897 1.00 91.38 730 PHE A N 1
ATOM 6054 C CA . PHE A 1 730 ? -3.882 24.541 22.686 1.00 91.38 730 PHE A CA 1
ATOM 6055 C C . PHE A 1 730 ? -5.320 24.692 23.208 1.00 91.38 730 PHE A C 1
ATOM 6057 O O . PHE A 1 730 ? -5.711 25.748 23.703 1.00 91.38 730 PHE A O 1
ATOM 6064 N N . ASN A 1 731 ? -6.130 23.636 23.130 1.00 91.25 731 ASN A N 1
ATOM 6065 C CA . ASN A 1 731 ? -7.499 23.590 23.632 1.00 91.25 731 ASN A CA 1
ATOM 6066 C C . ASN A 1 731 ? -8.354 24.758 23.090 1.00 91.25 731 ASN A C 1
ATOM 6068 O O . ASN A 1 731 ? -8.331 25.060 21.894 1.00 91.25 731 ASN A O 1
ATOM 6072 N N . ASN A 1 732 ? -9.098 25.457 23.957 1.00 91.44 732 ASN A N 1
ATOM 6073 C CA . ASN A 1 732 ? -9.931 26.593 23.545 1.00 91.44 732 ASN A CA 1
ATOM 6074 C C . ASN A 1 732 ? -9.119 27.759 22.958 1.00 91.44 732 ASN A C 1
ATOM 6076 O O . ASN A 1 732 ? -9.660 28.504 22.145 1.00 91.44 732 ASN A O 1
ATOM 6080 N N . GLU A 1 733 ? -7.846 27.921 23.333 1.00 92.75 733 GLU A N 1
ATOM 6081 C CA . GLU A 1 733 ? -6.977 28.945 22.743 1.00 92.75 733 GLU A CA 1
ATOM 6082 C C . GLU A 1 733 ? -6.693 28.625 21.272 1.00 92.75 733 GLU A C 1
ATOM 6084 O O . GLU A 1 733 ? -6.806 29.499 20.419 1.00 92.75 733 GLU A O 1
ATOM 6089 N N . GLY A 1 734 ? -6.447 27.355 20.941 1.00 93.00 734 GLY A N 1
ATOM 6090 C CA . GLY A 1 734 ? -6.308 26.909 19.553 1.00 93.00 734 GLY A CA 1
ATOM 6091 C C . GLY A 1 734 ? -7.577 27.128 18.722 1.00 93.00 734 GLY A C 1
ATOM 6092 O O . GLY A 1 734 ? -7.501 27.507 17.553 1.00 93.00 734 GLY A O 1
ATOM 6093 N N . ILE A 1 735 ? -8.755 26.959 19.333 1.00 93.44 735 ILE A N 1
ATOM 6094 C CA . ILE A 1 735 ? -10.045 27.269 18.694 1.00 93.44 735 ILE A CA 1
ATOM 6095 C C . ILE A 1 735 ? -10.184 28.780 18.454 1.00 93.44 735 ILE A C 1
ATOM 6097 O O . ILE A 1 735 ? -10.568 29.190 17.359 1.00 93.44 735 ILE A O 1
ATOM 6101 N N . ALA A 1 736 ? -9.840 29.610 19.442 1.00 93.69 736 ALA A N 1
ATOM 6102 C CA . ALA A 1 736 ? -9.857 31.066 19.306 1.00 93.69 736 ALA A CA 1
ATOM 6103 C C . ALA A 1 736 ? -8.858 31.555 18.241 1.00 93.69 736 ALA A C 1
ATOM 6105 O O . ALA A 1 736 ? -9.187 32.433 17.445 1.00 93.69 736 ALA A O 1
ATOM 6106 N N . ASN A 1 737 ? -7.676 30.939 18.166 1.00 95.25 737 ASN A N 1
ATOM 6107 C CA . ASN A 1 737 ? -6.676 31.207 17.135 1.00 95.25 737 ASN A CA 1
ATOM 6108 C C . ASN A 1 737 ? -7.227 30.930 15.733 1.00 95.25 737 ASN A C 1
ATOM 6110 O O . ASN A 1 737 ? -7.092 31.769 14.843 1.00 95.25 737 ASN A O 1
ATOM 6114 N N . PHE A 1 738 ? -7.912 29.799 15.544 1.00 94.94 738 PHE A N 1
ATOM 6115 C CA . PHE A 1 738 ? -8.579 29.511 14.277 1.00 94.94 738 PHE A CA 1
ATOM 6116 C C . PHE A 1 738 ? -9.689 30.517 13.966 1.00 94.94 738 PHE A C 1
ATOM 6118 O O . PHE A 1 738 ? -9.768 30.975 12.834 1.00 94.94 738 PHE A O 1
ATOM 6125 N N . GLN A 1 739 ? -10.520 30.903 14.938 1.00 92.81 739 GLN A N 1
ATOM 6126 C CA . GLN A 1 739 ? -11.556 31.927 14.734 1.00 92.81 739 GLN A CA 1
ATOM 6127 C C . GLN A 1 739 ? -10.956 33.282 14.328 1.00 92.81 739 GLN A C 1
ATOM 6129 O O . GLN A 1 739 ? -11.495 33.957 13.453 1.00 92.81 739 GLN A O 1
ATOM 6134 N N . GLY A 1 740 ? -9.817 33.654 14.921 1.00 91.81 740 GLY A N 1
ATOM 6135 C CA . GLY A 1 740 ? -9.062 34.853 14.561 1.00 91.81 740 GLY A CA 1
ATOM 6136 C C . GLY A 1 740 ? -8.512 34.822 13.133 1.00 91.81 740 GLY A C 1
ATOM 6137 O O . GLY A 1 740 ? -8.465 35.871 12.487 1.00 91.81 740 GLY A O 1
ATOM 6138 N N . ALA A 1 741 ? -8.150 33.637 12.628 1.00 92.19 741 ALA A N 1
ATOM 6139 C CA . ALA A 1 741 ? -7.651 33.446 11.265 1.00 92.19 741 ALA A CA 1
ATOM 6140 C C . ALA A 1 741 ? -8.804 33.300 10.257 1.00 92.19 741 ALA A C 1
ATOM 6142 O O . ALA A 1 741 ? -8.733 33.759 9.115 1.00 92.19 741 ALA A O 1
ATOM 6143 N N . HIS A 1 742 ? -9.901 32.676 10.685 1.00 93.12 742 HIS A N 1
ATOM 6144 C CA . HIS A 1 742 ? -11.099 32.388 9.906 1.00 93.12 742 HIS A CA 1
ATOM 6145 C C . HIS A 1 742 ? -12.140 33.515 10.027 1.00 93.12 742 HIS A C 1
ATOM 6147 O O . HIS A 1 742 ? -13.308 33.291 10.345 1.00 93.12 742 HIS A O 1
ATOM 6153 N N . GLN A 1 743 ? -11.706 34.755 9.773 1.00 87.19 743 GLN A N 1
ATOM 6154 C CA . GLN A 1 743 ? -12.542 35.959 9.919 1.00 87.19 743 GLN A CA 1
ATOM 6155 C C . GLN A 1 743 ? -13.717 36.011 8.932 1.00 87.19 743 GLN A C 1
ATOM 6157 O O . GLN A 1 743 ? -14.726 36.668 9.200 1.00 87.19 743 GLN A O 1
ATOM 6162 N N . LYS A 1 744 ? -13.592 35.325 7.788 1.00 90.94 744 LYS A N 1
ATOM 6163 C CA . LYS A 1 744 ? -14.631 35.191 6.764 1.00 90.94 744 LYS A CA 1
ATOM 6164 C C . LYS A 1 744 ? -14.882 33.710 6.512 1.00 90.94 744 LYS A C 1
ATOM 6166 O O . LYS A 1 744 ? -13.956 32.946 6.278 1.00 90.94 744 LYS A O 1
ATOM 6171 N N . CYS A 1 745 ? -16.142 33.288 6.528 1.00 93.19 745 CYS A N 1
ATOM 6172 C CA . CYS A 1 745 ? -16.466 31.930 6.097 1.00 93.19 745 CYS A CA 1
ATOM 6173 C C . CYS A 1 745 ? -16.171 31.785 4.597 1.00 93.19 745 CYS A C 1
ATOM 6175 O O . CYS A 1 745 ? -16.462 32.699 3.832 1.00 93.19 745 CYS A O 1
ATOM 6177 N N . SER A 1 746 ? -15.640 30.645 4.155 1.00 92.19 746 SER A N 1
ATOM 6178 C CA . SER A 1 746 ? -15.541 30.372 2.712 1.00 92.19 746 SER A CA 1
ATOM 6179 C C . SER A 1 746 ? -16.925 30.140 2.100 1.00 92.19 746 SER A C 1
ATOM 6181 O O . SER A 1 746 ? -17.882 29.795 2.806 1.00 92.19 746 SER A O 1
ATOM 6183 N N . ILE A 1 747 ? -17.032 30.262 0.778 1.00 92.06 747 ILE A N 1
ATOM 6184 C CA . ILE A 1 747 ? -18.254 29.899 0.055 1.00 92.06 747 ILE A CA 1
ATOM 6185 C C . ILE A 1 747 ? -18.641 28.424 0.275 1.00 92.06 747 ILE A C 1
ATOM 6187 O O . ILE A 1 747 ? -19.820 28.121 0.435 1.00 92.06 747 ILE A O 1
ATOM 6191 N N . ILE A 1 748 ? -17.667 27.526 0.450 1.00 94.31 748 ILE A N 1
ATOM 6192 C CA . ILE A 1 748 ? -17.918 26.113 0.779 1.00 94.31 748 ILE A CA 1
ATOM 6193 C C . ILE A 1 748 ? -18.566 25.982 2.168 1.00 94.31 748 ILE A C 1
ATOM 6195 O O . ILE A 1 748 ? -19.506 25.209 2.346 1.00 94.31 748 ILE A O 1
ATOM 6199 N N . CYS A 1 749 ? -18.140 26.779 3.160 1.00 94.19 749 CYS A N 1
ATOM 6200 C CA . CYS A 1 749 ? -18.786 26.803 4.483 1.00 94.19 749 CYS A CA 1
ATOM 6201 C C . CYS A 1 749 ? -20.271 27.187 4.375 1.00 94.19 749 CYS A C 1
ATOM 6203 O O . CYS A 1 749 ? -21.116 26.617 5.069 1.00 94.19 749 CYS A O 1
ATOM 6205 N N . LYS A 1 750 ? -20.589 28.147 3.493 1.00 91.81 750 LYS A N 1
ATOM 6206 C CA . LYS A 1 750 ? -21.965 28.581 3.211 1.00 91.81 750 LYS A CA 1
ATOM 6207 C C . LYS A 1 750 ? -22.791 27.453 2.603 1.00 91.81 750 LYS A C 1
ATOM 6209 O O . LYS A 1 750 ? -23.912 27.212 3.047 1.00 91.81 750 LYS A O 1
ATOM 6214 N N . GLU A 1 751 ? -22.248 26.764 1.604 1.00 91.75 751 GLU A N 1
ATOM 6215 C CA . GLU A 1 751 ? -22.926 25.660 0.916 1.00 91.75 751 GLU A CA 1
ATOM 6216 C C . GLU A 1 751 ? -23.157 24.454 1.830 1.00 91.75 751 GLU A C 1
ATOM 6218 O O . GLU A 1 751 ? -24.212 23.820 1.774 1.00 91.75 751 GLU A O 1
ATOM 6223 N N . LEU A 1 752 ? -22.208 24.180 2.727 1.00 92.44 752 LEU A N 1
ATOM 6224 C CA . LEU A 1 752 ? -22.338 23.188 3.794 1.00 92.44 752 LEU A CA 1
ATOM 6225 C C . LEU A 1 752 ? -23.298 23.611 4.918 1.00 92.44 752 LEU A C 1
ATOM 6227 O O . LEU A 1 752 ? -23.616 22.784 5.771 1.00 92.44 752 LEU A O 1
ATOM 6231 N N . LYS A 1 753 ? -23.786 24.860 4.908 1.00 92.75 753 LYS A N 1
ATOM 6232 C CA . LYS A 1 753 ? -24.677 25.442 5.927 1.00 92.75 753 LYS A CA 1
ATOM 6233 C C . LYS A 1 753 ? -24.094 25.367 7.342 1.00 92.75 753 LYS A C 1
ATOM 6235 O O . LYS A 1 753 ? -24.831 25.140 8.300 1.00 92.75 753 LYS A O 1
ATOM 6240 N N . LEU A 1 754 ? -22.779 25.553 7.459 1.00 92.69 754 LEU A N 1
ATOM 6241 C CA . LEU A 1 754 ? -22.092 25.557 8.750 1.00 92.69 754 LEU A CA 1
ATOM 6242 C C . LEU A 1 754 ? -22.486 26.784 9.570 1.00 92.69 754 LEU A C 1
ATOM 6244 O O . LEU A 1 754 ? -22.820 27.842 9.021 1.00 92.69 754 LEU A O 1
ATOM 6248 N N . GLN A 1 755 ? -22.413 26.663 10.892 1.00 89.88 755 GLN A N 1
ATOM 6249 C CA . GLN A 1 755 ? -22.672 27.794 11.764 1.00 89.88 755 GLN A CA 1
ATOM 6250 C C . GLN A 1 755 ? -21.637 28.912 11.580 1.00 89.88 755 GLN A C 1
ATOM 6252 O O . GLN A 1 755 ? -20.468 28.766 11.904 1.00 89.88 755 GLN A O 1
ATOM 6257 N N . GLN A 1 756 ? -22.089 30.081 11.133 1.00 83.31 756 GLN A N 1
ATOM 6258 C CA . GLN A 1 756 ? -21.206 31.219 10.884 1.00 83.31 756 GLN A CA 1
ATOM 6259 C C . GLN A 1 756 ? -20.459 31.700 12.136 1.00 83.31 756 GLN A C 1
ATOM 6261 O O . GLN A 1 756 ? -21.060 31.915 13.190 1.00 83.31 756 GLN A O 1
ATOM 6266 N N . PHE A 1 757 ? -19.165 31.982 11.960 1.00 79.88 757 PHE A N 1
ATOM 6267 C CA . PHE A 1 757 ? -18.358 32.743 12.919 1.00 79.88 757 PHE A CA 1
ATOM 6268 C C . PHE A 1 757 ? -18.475 34.268 12.727 1.00 79.88 757 PHE A C 1
ATOM 6270 O O . PHE A 1 757 ? -18.258 35.012 13.678 1.00 79.88 757 PHE A O 1
ATOM 6277 N N . SER A 1 758 ? -18.836 34.740 11.524 1.00 68.12 758 SER A N 1
ATOM 6278 C CA . SER A 1 758 ? -18.943 36.165 11.160 1.00 68.12 758 SER A CA 1
ATOM 6279 C C . SER A 1 758 ? -20.094 36.406 10.168 1.00 68.12 758 SER A C 1
ATOM 6281 O O . SER A 1 758 ? -20.420 35.517 9.383 1.00 68.12 758 SER A O 1
ATOM 6283 N N . GLN A 1 759 ? -20.719 37.592 10.212 1.00 59.88 759 GLN A N 1
ATOM 6284 C CA . GLN A 1 759 ? -22.015 37.887 9.569 1.00 59.88 759 GLN A CA 1
ATOM 6285 C C . GLN A 1 759 ? -21.956 38.739 8.284 1.00 59.88 759 GLN A C 1
ATOM 6287 O O . GLN A 1 759 ? -23.010 39.018 7.716 1.00 59.88 759 GLN A O 1
ATOM 6292 N N . THR A 1 760 ? -20.784 39.174 7.806 1.00 69.19 760 THR A N 1
ATOM 6293 C CA . THR A 1 760 ? -20.731 40.274 6.817 1.00 69.19 760 THR A CA 1
ATOM 6294 C C . THR A 1 760 ? -20.277 39.891 5.403 1.00 69.19 760 THR A C 1
ATOM 6296 O O . THR A 1 760 ? -20.895 40.363 4.454 1.00 69.19 760 THR A O 1
ATOM 6299 N N . GLU A 1 761 ? -19.279 39.017 5.209 1.00 83.62 761 GLU A N 1
ATOM 6300 C CA . GLU A 1 761 ? -18.779 38.628 3.872 1.00 83.62 761 GLU A CA 1
ATOM 6301 C C . GLU A 1 761 ? -18.194 37.203 3.840 1.00 83.62 761 GLU A C 1
ATOM 6303 O O . GLU A 1 761 ? -17.677 36.715 4.847 1.00 83.62 761 GLU A O 1
ATOM 6308 N N . TYR A 1 762 ? -18.236 36.557 2.665 1.00 88.69 762 TYR A N 1
ATOM 6309 C CA . TYR A 1 762 ? -17.635 35.238 2.430 1.00 88.69 762 TYR A CA 1
ATOM 6310 C C . TYR A 1 762 ? -16.379 35.332 1.570 1.00 88.69 762 TYR A C 1
ATOM 6312 O O . TYR A 1 762 ? -16.358 36.077 0.588 1.00 88.69 762 TYR A O 1
ATOM 6320 N N . ASP A 1 763 ? -15.379 34.517 1.895 1.00 92.00 763 ASP A N 1
ATOM 6321 C CA . ASP A 1 763 ? -14.239 34.279 1.017 1.00 92.00 763 ASP A CA 1
ATOM 6322 C C . ASP A 1 763 ? -14.678 33.499 -0.236 1.00 92.00 763 ASP A C 1
ATOM 6324 O O . ASP A 1 763 ? -15.436 32.528 -0.145 1.00 92.00 763 ASP A O 1
ATOM 6328 N N . GLN A 1 764 ? -14.231 33.964 -1.404 1.00 91.75 764 GLN A N 1
ATOM 6329 C CA . GLN A 1 764 ? -14.657 33.469 -2.720 1.00 91.75 764 GLN A CA 1
ATOM 6330 C C . GLN A 1 764 ? -13.661 32.482 -3.341 1.00 91.75 764 GLN A C 1
ATOM 6332 O O . GLN A 1 764 ? -13.846 32.087 -4.491 1.00 91.75 764 GLN A O 1
ATOM 6337 N N . THR A 1 765 ? -12.591 32.102 -2.633 1.00 93.62 765 THR A N 1
ATOM 6338 C CA . THR A 1 765 ? -11.632 31.141 -3.182 1.00 93.62 765 THR A CA 1
ATOM 6339 C C . THR A 1 765 ? -12.294 29.777 -3.359 1.00 93.62 765 THR A C 1
ATOM 6341 O O . THR A 1 765 ? -13.083 29.320 -2.527 1.00 93.62 765 THR A O 1
ATOM 6344 N N . LEU A 1 766 ? -11.972 29.126 -4.472 1.00 92.56 766 LEU A N 1
ATOM 6345 C CA . LEU A 1 766 ? -12.471 27.811 -4.843 1.00 92.56 766 LEU A CA 1
ATOM 6346 C C . LEU A 1 766 ? -11.297 26.960 -5.306 1.00 92.56 766 LEU A C 1
ATOM 6348 O O . LEU A 1 766 ? -10.320 27.470 -5.853 1.00 92.56 766 LEU A O 1
ATOM 6352 N N . TRP A 1 767 ? -11.410 25.655 -5.104 1.00 91.62 767 TRP A N 1
ATOM 6353 C CA . TRP A 1 767 ? -10.477 24.711 -5.690 1.00 91.62 767 TRP A CA 1
ATOM 6354 C C . TRP A 1 767 ? -10.758 24.568 -7.190 1.00 91.62 767 TRP A C 1
ATOM 6356 O O . TRP A 1 767 ? -11.864 24.203 -7.592 1.00 91.62 767 TRP A O 1
ATOM 6366 N N . GLU A 1 768 ? -9.768 24.871 -8.025 1.00 85.44 768 GLU A N 1
ATOM 6367 C CA . GLU A 1 768 ? -9.895 24.760 -9.479 1.00 85.44 768 GLU A CA 1
ATOM 6368 C C . GLU A 1 768 ? -10.018 23.290 -9.905 1.00 85.44 768 GLU A C 1
ATOM 6370 O O . GLU A 1 768 ? -9.181 22.458 -9.554 1.00 85.44 768 GLU A O 1
ATOM 6375 N N . GLN A 1 769 ? -11.065 22.977 -10.674 1.00 78.00 769 GLN A N 1
ATOM 6376 C CA . GLN A 1 769 ? -11.323 21.640 -11.208 1.00 78.00 769 GLN A CA 1
ATOM 6377 C C . GLN A 1 769 ? -10.952 21.590 -12.691 1.00 78.00 769 GLN A C 1
ATOM 6379 O O . GLN A 1 769 ? -11.460 22.381 -13.485 1.00 78.00 769 GLN A O 1
ATOM 6384 N N . ASN A 1 770 ? -10.116 20.629 -13.079 1.00 76.81 770 ASN A N 1
ATOM 6385 C CA . ASN A 1 770 ? -9.839 20.307 -14.479 1.00 76.81 770 ASN A CA 1
ATOM 6386 C C . ASN A 1 770 ? -10.107 18.808 -14.708 1.00 76.81 770 ASN A C 1
ATOM 6388 O O . ASN A 1 770 ? -9.587 17.968 -13.983 1.00 76.81 770 ASN A O 1
ATOM 6392 N N . GLU A 1 771 ? -10.918 18.452 -15.708 1.00 67.69 771 GLU A N 1
ATOM 6393 C CA . GLU A 1 771 ? -11.320 17.057 -15.979 1.00 67.69 771 GLU A CA 1
ATOM 6394 C C . GLU A 1 771 ? -10.124 16.132 -16.271 1.00 67.69 771 GLU A C 1
ATOM 6396 O O . GLU A 1 771 ? -10.140 14.952 -15.923 1.00 67.69 771 GLU A O 1
ATOM 6401 N N . THR A 1 772 ? -9.047 16.685 -16.837 1.00 71.62 772 THR A N 1
ATOM 6402 C CA . THR A 1 772 ? -7.794 15.961 -17.121 1.00 71.62 772 THR A CA 1
ATOM 6403 C C . THR A 1 772 ? -6.830 15.910 -15.931 1.00 71.62 772 THR A C 1
ATOM 6405 O O . THR A 1 772 ? -5.776 15.278 -16.012 1.00 71.62 772 THR A O 1
ATOM 6408 N N . GLN A 1 773 ? -7.172 16.566 -14.819 1.00 80.50 773 GLN A N 1
ATOM 6409 C CA . GLN A 1 773 ? -6.345 16.618 -13.621 1.00 80.50 773 GLN A CA 1
ATOM 6410 C C . GLN A 1 773 ? -6.253 15.245 -12.962 1.00 80.50 773 GLN A C 1
ATOM 6412 O O . GLN A 1 773 ? -7.260 14.574 -12.712 1.00 80.50 773 GLN A O 1
ATOM 6417 N N . LEU A 1 774 ? -5.025 14.853 -12.630 1.00 82.12 774 LEU A N 1
ATOM 6418 C CA . LEU A 1 774 ? -4.776 13.698 -11.783 1.00 82.12 774 LEU A CA 1
ATOM 6419 C C . LEU A 1 774 ? -5.049 14.080 -10.329 1.00 82.12 774 LEU A C 1
ATOM 6421 O O . LEU A 1 774 ? -4.478 15.029 -9.791 1.00 82.12 774 LEU A O 1
ATOM 6425 N N . LEU A 1 775 ? -5.950 13.330 -9.709 1.00 85.56 775 LEU A N 1
ATOM 6426 C CA . LEU A 1 775 ? -6.290 13.417 -8.308 1.00 85.56 775 LEU A CA 1
ATOM 6427 C C . LEU A 1 775 ? -5.625 12.275 -7.548 1.00 85.56 775 LEU A C 1
ATOM 6429 O O . LEU A 1 775 ? -5.784 11.098 -7.881 1.00 85.56 775 LEU A O 1
ATOM 6433 N N . SER A 1 776 ? -4.940 12.619 -6.466 1.00 86.00 776 SER A N 1
ATOM 6434 C CA . SER A 1 776 ? -4.422 11.629 -5.536 1.00 86.00 776 SER A CA 1
ATOM 6435 C C . SER A 1 776 ? -5.523 11.130 -4.607 1.00 86.00 776 SER A C 1
ATOM 6437 O O . SER A 1 776 ? -6.249 11.912 -3.995 1.00 86.00 776 SER A O 1
ATOM 6439 N N . VAL A 1 777 ? -5.635 9.816 -4.451 1.00 87.44 777 VAL A N 1
ATOM 6440 C CA . VAL A 1 777 ? -6.612 9.178 -3.563 1.00 87.44 777 VAL A CA 1
ATOM 6441 C C . VAL A 1 777 ? -5.953 8.092 -2.723 1.00 87.44 777 VAL A C 1
ATOM 6443 O O . VAL A 1 777 ? -4.931 7.516 -3.097 1.00 87.44 777 VAL A O 1
ATOM 6446 N N . ILE A 1 778 ? -6.556 7.790 -1.574 1.00 84.81 778 ILE A N 1
ATOM 6447 C CA . ILE A 1 778 ? -6.132 6.689 -0.703 1.00 84.81 778 ILE A CA 1
ATOM 6448 C C . ILE A 1 778 ? -7.181 5.586 -0.771 1.00 84.81 778 ILE A C 1
ATOM 6450 O O . ILE A 1 778 ? -8.369 5.832 -0.559 1.00 84.81 778 ILE A O 1
ATOM 6454 N N . CYS A 1 779 ? -6.739 4.360 -1.046 1.00 80.06 779 CYS A N 1
ATOM 6455 C CA . CYS A 1 779 ? -7.606 3.192 -1.047 1.00 80.06 779 CYS A CA 1
ATOM 6456 C C . CYS A 1 779 ? -8.217 2.966 0.341 1.00 80.06 779 CYS A C 1
ATOM 6458 O O . CYS A 1 779 ? -7.493 2.769 1.307 1.00 80.06 779 CYS A 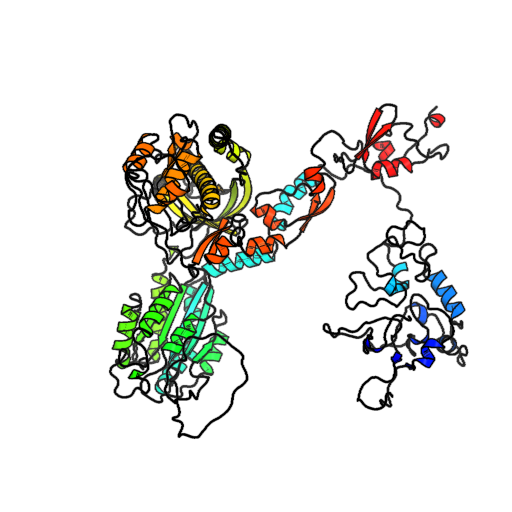O 1
ATOM 6460 N N . GLU A 1 780 ? -9.540 2.846 0.437 1.00 77.69 780 GLU A N 1
ATOM 6461 C CA . GLU A 1 780 ? -10.228 2.604 1.717 1.00 77.69 780 GLU A CA 1
ATOM 6462 C C . GLU A 1 780 ? -10.006 1.178 2.272 1.00 77.69 780 GLU A C 1
ATOM 6464 O O . GLU A 1 780 ? -10.387 0.878 3.401 1.00 77.69 780 GLU A O 1
ATOM 6469 N N . THR A 1 781 ? -9.423 0.269 1.476 1.00 75.25 781 THR A N 1
ATOM 6470 C CA . THR A 1 781 ? -9.189 -1.143 1.845 1.00 75.25 781 THR A CA 1
ATOM 6471 C C . THR A 1 781 ? -7.763 -1.410 2.318 1.00 75.25 781 THR A C 1
ATOM 6473 O O . THR A 1 781 ? -7.580 -2.053 3.349 1.00 75.25 781 THR A O 1
ATOM 6476 N N . CYS A 1 782 ? -6.760 -0.973 1.554 1.00 74.06 782 CYS A N 1
ATOM 6477 C CA . CYS A 1 782 ? -5.347 -1.216 1.872 1.00 74.06 782 CYS A CA 1
ATOM 6478 C C . CYS A 1 782 ? -4.584 0.046 2.260 1.00 74.06 782 CYS A C 1
ATOM 6480 O O . CYS A 1 782 ? -3.398 -0.045 2.554 1.00 74.06 782 CYS A O 1
ATOM 6482 N N . ASP A 1 783 ? -5.242 1.208 2.247 1.00 76.69 783 ASP A N 1
ATOM 6483 C CA . ASP A 1 783 ? -4.628 2.497 2.537 1.00 76.69 783 ASP A CA 1
ATOM 6484 C C . ASP A 1 783 ? -3.467 2.864 1.585 1.00 76.69 783 ASP A C 1
ATOM 6486 O O . ASP A 1 783 ? -2.694 3.776 1.874 1.00 76.69 783 ASP A O 1
ATOM 6490 N N . GLU A 1 784 ? -3.324 2.178 0.443 1.00 73.00 784 GLU A N 1
ATOM 6491 C CA . GLU A 1 784 ? -2.366 2.562 -0.595 1.00 73.00 784 GLU A CA 1
ATOM 6492 C C . GLU A 1 784 ? -2.830 3.801 -1.357 1.00 73.00 784 GLU A C 1
ATOM 6494 O O . GLU A 1 784 ? -4.000 3.960 -1.725 1.00 73.00 784 GLU A O 1
ATOM 6499 N N . TYR A 1 785 ? -1.845 4.644 -1.628 1.00 75.94 785 TYR A N 1
ATOM 6500 C CA . TYR A 1 785 ? -1.929 5.807 -2.489 1.00 75.94 785 TYR A CA 1
ATOM 6501 C C . TYR A 1 785 ? -2.115 5.413 -3.961 1.00 75.94 785 TYR A C 1
ATOM 6503 O O . TYR A 1 785 ? -1.487 4.466 -4.437 1.00 75.94 785 TYR A O 1
ATOM 6511 N N . GLN A 1 786 ? -2.927 6.177 -4.689 1.00 76.56 786 GLN A N 1
ATOM 6512 C CA . GLN A 1 786 ? -3.102 6.076 -6.138 1.00 76.56 786 GLN A CA 1
ATOM 6513 C C . GLN A 1 786 ? -3.319 7.457 -6.754 1.00 76.56 786 GLN A C 1
ATOM 6515 O O . GLN A 1 786 ? -3.868 8.343 -6.103 1.00 76.56 786 GLN A O 1
ATOM 6520 N N . GLU A 1 787 ? -2.979 7.593 -8.032 1.00 82.12 787 GLU A N 1
ATOM 6521 C CA . GLU A 1 787 ? -3.457 8.689 -8.875 1.00 82.12 787 GLU A CA 1
ATOM 6522 C C . GLU A 1 787 ? -4.551 8.164 -9.791 1.00 82.12 787 GLU A C 1
ATOM 6524 O O . GLU A 1 787 ? -4.386 7.129 -10.437 1.00 82.12 787 GLU A O 1
ATOM 6529 N N . ILE A 1 788 ? -5.665 8.882 -9.826 1.00 82.69 788 ILE A N 1
ATOM 6530 C CA . ILE A 1 788 ? -6.785 8.633 -10.731 1.00 82.69 788 ILE A CA 1
ATOM 6531 C C . ILE A 1 788 ? -7.170 9.947 -11.394 1.00 82.69 788 ILE A C 1
ATOM 6533 O O . ILE A 1 788 ? -6.847 11.017 -10.881 1.00 82.69 788 ILE A O 1
ATOM 6537 N N . LYS A 1 789 ? -7.890 9.906 -12.510 1.00 84.69 789 LYS A N 1
ATOM 6538 C CA . LYS A 1 789 ? -8.452 11.140 -13.066 1.00 84.69 789 LYS A CA 1
ATOM 6539 C C . LYS A 1 789 ? -9.583 11.662 -12.180 1.00 84.69 789 LYS A C 1
ATOM 6541 O O . LYS A 1 789 ? -10.314 10.881 -11.567 1.00 84.69 789 LYS A O 1
ATOM 6546 N N . LEU A 1 790 ? -9.767 12.979 -12.144 1.00 84.38 790 LEU A N 1
ATOM 6547 C CA . LEU A 1 790 ? -10.840 13.604 -11.367 1.00 84.38 790 LEU A CA 1
ATOM 6548 C C . LEU A 1 790 ? -12.242 13.084 -11.762 1.00 84.38 790 LEU A C 1
ATOM 6550 O O . LEU A 1 790 ? -13.085 12.856 -10.895 1.00 84.38 790 LEU A O 1
ATOM 6554 N N . GLU A 1 791 ? -12.484 12.799 -13.043 1.00 83.38 791 GLU A N 1
ATOM 6555 C CA . GLU A 1 791 ? -13.734 12.182 -13.526 1.00 83.38 791 GLU A CA 1
ATOM 6556 C C . GLU A 1 791 ? -14.000 10.781 -12.924 1.00 83.38 791 GLU A C 1
ATOM 6558 O O . GLU A 1 791 ? -15.130 10.432 -12.560 1.00 83.38 791 GLU A O 1
ATOM 6563 N N . GLU A 1 792 ? -12.948 9.981 -12.733 1.00 82.88 792 GLU A N 1
ATOM 6564 C CA . GLU A 1 792 ? -13.027 8.634 -12.152 1.00 82.88 792 GLU A CA 1
ATOM 6565 C C . GLU A 1 792 ? -13.353 8.685 -10.653 1.00 82.88 792 GLU A C 1
ATOM 6567 O O . GLU A 1 792 ? -13.989 7.781 -10.093 1.00 82.88 792 GLU A O 1
ATOM 6572 N N . TYR A 1 793 ? -12.951 9.770 -9.985 1.00 84.56 793 TYR A N 1
ATOM 6573 C CA . TYR A 1 793 ? -13.320 10.017 -8.599 1.00 84.56 793 TYR A CA 1
ATOM 6574 C C . TYR A 1 793 ? -14.839 10.181 -8.464 1.00 84.56 793 TYR A C 1
ATOM 6576 O O . TYR A 1 793 ? -15.464 9.449 -7.690 1.00 84.56 793 TYR A O 1
ATOM 6584 N N . TYR A 1 794 ? -15.457 11.059 -9.256 1.00 79.88 794 TYR A N 1
ATOM 6585 C CA . TYR A 1 794 ? -16.894 11.343 -9.149 1.00 79.88 794 TYR A CA 1
ATOM 6586 C C . TYR A 1 794 ? -17.796 10.176 -9.577 1.00 79.88 794 TYR A C 1
ATOM 6588 O O . TYR A 1 794 ? -18.910 10.038 -9.074 1.00 79.88 794 TYR A O 1
ATOM 6596 N N . THR A 1 795 ? -17.302 9.274 -10.427 1.00 76.44 795 THR A N 1
ATOM 6597 C CA . THR A 1 795 ? -18.018 8.052 -10.840 1.00 76.44 795 THR A CA 1
ATOM 6598 C C . THR A 1 795 ? -17.913 6.898 -9.829 1.00 76.44 795 THR A C 1
ATOM 6600 O O . THR A 1 795 ? -18.527 5.848 -10.013 1.00 76.44 795 THR A O 1
ATOM 6603 N N . GLY A 1 796 ? -17.185 7.084 -8.719 1.00 68.00 796 GLY A N 1
ATOM 6604 C CA . GLY A 1 796 ? -17.124 6.131 -7.604 1.00 68.00 796 GLY A CA 1
ATOM 6605 C C . GLY A 1 796 ? -16.070 5.026 -7.744 1.00 68.00 796 GLY A C 1
ATOM 6606 O O . GLY A 1 796 ? -16.008 4.136 -6.890 1.00 68.00 796 GLY A O 1
ATOM 6607 N N . PHE A 1 797 ? -15.199 5.085 -8.760 1.00 61.16 797 PHE A N 1
ATOM 6608 C CA . PHE A 1 797 ? -14.144 4.086 -8.984 1.00 61.16 797 PHE A CA 1
ATOM 6609 C C . PHE A 1 797 ? -12.995 4.143 -7.957 1.00 61.16 797 PHE A C 1
ATOM 6611 O O . PHE A 1 797 ? -12.224 3.181 -7.866 1.00 61.16 797 PHE A O 1
ATOM 6618 N N . HIS A 1 798 ? -12.930 5.206 -7.146 1.00 64.94 798 HIS A N 1
ATOM 6619 C CA . HIS A 1 798 ? -11.811 5.562 -6.264 1.00 64.94 798 HIS A CA 1
ATOM 6620 C C . HIS A 1 798 ? -11.716 4.797 -4.932 1.00 64.94 798 HIS A C 1
ATOM 6622 O O . HIS A 1 798 ? -10.670 4.822 -4.287 1.00 64.94 798 HIS A O 1
ATOM 6628 N N . LYS A 1 799 ? -12.778 4.112 -4.484 1.00 74.69 799 LYS A N 1
ATOM 6629 C CA . LYS A 1 799 ? -12.804 3.505 -3.134 1.00 74.69 799 LYS A CA 1
ATOM 6630 C C . LYS A 1 799 ? -11.778 2.386 -2.943 1.00 74.69 799 LYS A C 1
ATOM 6632 O O . LYS A 1 799 ? -11.250 2.186 -1.847 1.00 74.69 799 LYS A O 1
ATOM 6637 N N . LYS A 1 800 ? -11.489 1.630 -4.005 1.00 78.69 800 LYS A N 1
ATOM 6638 C CA . LYS A 1 800 ? -10.592 0.467 -3.967 1.00 78.69 800 LYS A CA 1
ATOM 6639 C C . LYS A 1 800 ? -9.552 0.531 -5.071 1.00 78.69 800 LYS A C 1
ATOM 6641 O O . LYS A 1 800 ? -9.912 0.754 -6.226 1.00 78.69 800 LYS A O 1
ATOM 6646 N N . CYS A 1 801 ? -8.295 0.262 -4.716 1.00 76.62 801 CYS A N 1
ATOM 6647 C CA . CYS A 1 801 ? -7.222 0.164 -5.695 1.00 76.62 801 CYS A CA 1
ATOM 6648 C C . CYS A 1 801 ? -7.403 -1.044 -6.618 1.00 76.62 801 CYS A C 1
ATOM 6650 O O . CYS A 1 801 ? -8.035 -2.021 -6.197 1.00 76.62 801 CYS A O 1
ATOM 6652 N N . PRO A 1 802 ? -6.832 -1.020 -7.839 1.00 74.50 802 PRO A N 1
ATOM 6653 C CA . PRO A 1 802 ? -6.826 -2.176 -8.732 1.00 74.50 802 PRO A CA 1
ATOM 6654 C C . PRO A 1 802 ? -6.362 -3.452 -8.022 1.00 74.50 802 PRO A C 1
ATOM 6656 O O . PRO A 1 802 ? -7.059 -4.455 -8.062 1.00 74.50 802 PRO A O 1
ATOM 6659 N N . GLN A 1 803 ? -5.288 -3.381 -7.225 1.00 72.06 803 GLN A N 1
ATOM 6660 C CA . GLN A 1 803 ? -4.794 -4.544 -6.480 1.00 72.06 803 GLN A CA 1
ATOM 6661 C C . GLN A 1 803 ? -5.807 -5.078 -5.455 1.00 72.06 803 GLN A C 1
ATOM 6663 O O . GLN A 1 803 ? -5.957 -6.285 -5.312 1.00 72.06 803 GLN A O 1
ATOM 6668 N N . CYS A 1 804 ? -6.533 -4.215 -4.740 1.00 74.50 804 CYS A N 1
ATOM 6669 C CA . CYS A 1 804 ? -7.579 -4.665 -3.817 1.00 74.50 804 CYS A CA 1
ATOM 6670 C C . CYS A 1 804 ? -8.775 -5.270 -4.554 1.00 74.50 804 CYS A C 1
ATOM 6672 O O . CYS A 1 804 ? -9.356 -6.229 -4.049 1.00 74.50 804 CYS A O 1
ATOM 6674 N N . LYS A 1 805 ? -9.125 -4.734 -5.731 1.00 78.94 805 LYS A N 1
ATOM 6675 C CA . LYS A 1 805 ? -10.162 -5.304 -6.602 1.00 78.94 805 LYS A CA 1
ATOM 6676 C C . LYS A 1 805 ? -9.743 -6.685 -7.116 1.00 78.94 805 LYS A C 1
ATOM 6678 O O . LYS A 1 805 ? -10.556 -7.599 -7.098 1.00 78.94 805 LYS A O 1
ATOM 6683 N N . ASP A 1 806 ? -8.477 -6.867 -7.482 1.00 76.00 806 ASP A N 1
ATOM 6684 C CA . ASP A 1 806 ? -7.948 -8.163 -7.917 1.00 76.00 806 ASP A CA 1
ATOM 6685 C C . ASP A 1 806 ? -7.972 -9.186 -6.772 1.00 76.00 806 ASP A C 1
ATOM 6687 O O . ASP A 1 806 ? -8.462 -10.302 -6.935 1.00 76.00 806 ASP A O 1
ATOM 6691 N N . LEU A 1 807 ? -7.523 -8.787 -5.577 1.00 70.94 807 LEU A N 1
ATOM 6692 C CA . LEU A 1 807 ? -7.493 -9.654 -4.393 1.00 70.94 807 LEU A CA 1
ATOM 6693 C C . LEU A 1 807 ? -8.880 -10.097 -3.913 1.00 70.94 807 LEU A C 1
ATOM 6695 O O . LEU A 1 807 ? -8.995 -11.146 -3.280 1.00 70.94 807 LEU A O 1
ATOM 6699 N N . GLU A 1 808 ? -9.931 -9.329 -4.205 1.00 75.31 808 GLU A N 1
ATOM 6700 C CA . GLU A 1 808 ? -11.324 -9.733 -3.965 1.00 75.31 808 GLU A CA 1
ATOM 6701 C C . GLU A 1 808 ? -11.749 -10.937 -4.797 1.00 75.31 808 GLU A C 1
ATOM 6703 O O . GLU A 1 808 ? -12.565 -11.741 -4.342 1.00 75.31 808 GLU A O 1
ATOM 6708 N N . ASN A 1 809 ? -11.175 -11.078 -5.989 1.00 75.19 809 ASN A N 1
ATOM 6709 C CA . ASN A 1 809 ? -11.503 -12.157 -6.910 1.00 75.19 809 ASN A CA 1
ATOM 6710 C C . ASN A 1 809 ? -10.734 -13.449 -6.582 1.00 75.19 809 ASN A C 1
ATOM 6712 O O . ASN A 1 809 ? -11.138 -14.529 -7.013 1.00 75.19 809 ASN A O 1
ATOM 6716 N N . VAL A 1 810 ? -9.665 -13.371 -5.778 1.00 71.88 810 VAL A N 1
ATOM 6717 C CA . VAL A 1 810 ? -8.866 -14.538 -5.366 1.00 71.88 810 VAL A CA 1
ATOM 6718 C C . VAL A 1 810 ? -9.520 -15.246 -4.176 1.00 71.88 810 VAL A C 1
ATOM 6720 O O . VAL A 1 810 ? -9.243 -14.984 -3.000 1.00 71.88 810 VAL A O 1
ATOM 6723 N N . LEU A 1 811 ? -10.416 -16.180 -4.485 1.00 75.62 811 LEU A N 1
ATOM 6724 C CA . LEU A 1 811 ? -11.181 -16.926 -3.492 1.00 75.62 811 LEU A CA 1
ATOM 6725 C C . LEU A 1 811 ? -10.421 -18.141 -2.959 1.00 75.62 811 LEU A C 1
ATOM 6727 O O . LEU A 1 811 ? -10.004 -19.023 -3.701 1.00 75.62 811 LEU A O 1
ATOM 6731 N N . HIS A 1 812 ? -10.340 -18.234 -1.637 1.00 72.69 812 HIS A N 1
ATOM 6732 C CA . HIS A 1 812 ? -9.730 -19.354 -0.936 1.00 72.69 812 HIS A CA 1
ATOM 6733 C C . HIS A 1 812 ? -10.799 -20.160 -0.200 1.00 72.69 812 HIS A C 1
ATOM 6735 O O . HIS A 1 812 ? -11.750 -19.599 0.352 1.00 72.69 812 HIS A O 1
ATOM 6741 N N . GLN A 1 813 ? -10.633 -21.482 -0.164 1.00 76.88 813 GLN A N 1
ATOM 6742 C CA . GLN A 1 813 ? -11.538 -22.377 0.547 1.00 76.88 813 GLN A CA 1
ATOM 6743 C C . GLN A 1 813 ? -11.157 -22.458 2.032 1.00 76.88 813 GLN A C 1
ATOM 6745 O O . GLN A 1 813 ? -10.066 -22.898 2.383 1.00 76.88 813 GLN A O 1
ATOM 6750 N N . VAL A 1 814 ? -12.072 -22.059 2.914 1.00 72.31 814 VAL A N 1
ATOM 6751 C CA . VAL A 1 814 ? -11.898 -22.064 4.376 1.00 72.31 814 VAL A CA 1
ATOM 6752 C C . VAL A 1 814 ? -13.034 -22.784 5.065 1.00 72.31 814 VAL A C 1
ATOM 6754 O O . VAL A 1 814 ? -14.173 -22.768 4.607 1.00 72.31 814 VAL A O 1
ATOM 6757 N N . GLN A 1 815 ? -12.738 -23.390 6.211 1.00 74.69 815 GLN A N 1
ATOM 6758 C CA . GLN A 1 815 ? -13.743 -24.047 7.030 1.00 74.69 815 GLN A CA 1
ATOM 6759 C C . GLN A 1 815 ? -14.370 -23.069 8.029 1.00 74.69 815 GLN A C 1
ATOM 6761 O O . GLN A 1 815 ? -13.683 -22.442 8.829 1.00 74.69 815 GLN A O 1
ATOM 6766 N N . CYS A 1 816 ? -15.698 -22.974 8.029 1.00 75.75 816 CYS A N 1
ATOM 6767 C CA . CYS A 1 816 ? -16.447 -22.181 8.998 1.00 75.75 816 CYS A CA 1
ATOM 6768 C C . CYS A 1 816 ? -16.295 -22.757 10.413 1.00 75.75 816 CYS A C 1
ATOM 6770 O O . CYS A 1 816 ? -16.690 -23.891 10.669 1.00 75.75 816 CYS A O 1
ATOM 6772 N N . PHE A 1 817 ? -15.836 -21.956 11.372 1.00 72.06 817 PHE A N 1
ATOM 6773 C CA . PHE A 1 817 ? -15.715 -22.342 12.780 1.00 72.06 817 PHE A CA 1
ATOM 6774 C C . PHE A 1 817 ? -17.065 -22.730 13.409 1.00 72.06 817 PHE A C 1
ATOM 6776 O O . PHE A 1 817 ? -17.127 -23.582 14.292 1.00 72.06 817 PHE A O 1
ATOM 6783 N N . CYS A 1 818 ? -18.165 -22.125 12.945 1.00 72.31 818 CYS A N 1
ATOM 6784 C CA . CYS A 1 818 ? -19.503 -22.391 13.475 1.00 72.31 818 CYS A CA 1
ATOM 6785 C C . CYS A 1 818 ? -20.113 -23.688 12.913 1.00 72.31 818 CYS A C 1
ATOM 6787 O O . CYS A 1 818 ? -20.429 -24.595 13.678 1.00 72.31 818 CYS A O 1
ATOM 6789 N N . CYS A 1 819 ? -20.291 -23.798 11.591 1.00 72.25 819 CYS A N 1
ATOM 6790 C CA . CYS A 1 819 ? -20.976 -24.944 10.973 1.00 72.25 819 CYS A CA 1
ATOM 6791 C C . CYS A 1 819 ? -20.048 -26.029 10.415 1.00 72.25 819 CYS A C 1
ATOM 6793 O O . CYS A 1 819 ? -20.549 -27.077 10.013 1.00 72.25 819 CYS A O 1
ATOM 6795 N N . ARG A 1 820 ? -18.731 -25.786 10.386 1.00 72.31 820 ARG A N 1
ATOM 6796 C CA . ARG A 1 820 ? -17.689 -26.649 9.799 1.00 72.31 820 ARG A CA 1
ATOM 6797 C C . ARG A 1 820 ? -17.796 -26.888 8.290 1.00 72.31 820 ARG A C 1
ATOM 6799 O O . ARG A 1 820 ? -17.053 -27.710 7.762 1.00 72.31 820 ARG A O 1
ATOM 6806 N N . GLU A 1 821 ? -18.664 -26.155 7.595 1.00 72.81 821 GLU A N 1
ATOM 6807 C CA . GLU A 1 821 ? -18.731 -26.174 6.130 1.00 72.81 821 GLU A CA 1
ATOM 6808 C C . GLU A 1 821 ? -17.568 -25.407 5.514 1.00 72.81 821 GLU A C 1
ATOM 6810 O O . GLU A 1 821 ? -17.150 -24.371 6.042 1.00 72.81 821 GLU A O 1
ATOM 6815 N N . LEU A 1 822 ? -17.085 -25.909 4.381 1.00 76.25 822 LEU A N 1
ATOM 6816 C CA . LEU A 1 822 ? -16.135 -25.194 3.544 1.00 76.25 822 LEU A CA 1
ATOM 6817 C C . LEU A 1 822 ? -16.874 -24.091 2.780 1.00 76.25 822 LEU A C 1
ATOM 6819 O O . LEU A 1 822 ? -17.933 -24.328 2.205 1.00 76.25 822 LEU A O 1
ATOM 6823 N N . PHE A 1 823 ? -16.324 -22.885 2.772 1.00 78.12 823 PHE A N 1
ATOM 6824 C CA . PHE A 1 823 ? -16.830 -21.766 1.986 1.00 78.12 823 PHE A CA 1
ATOM 6825 C C . PHE A 1 823 ? -15.671 -21.000 1.361 1.00 78.12 823 PHE A C 1
ATOM 6827 O O . PHE A 1 823 ? -14.536 -21.078 1.827 1.00 78.12 823 PHE A O 1
ATOM 6834 N N . GLN A 1 824 ? -15.969 -20.280 0.288 1.00 81.56 824 GLN A N 1
ATOM 6835 C CA . GLN A 1 824 ? -14.997 -19.446 -0.399 1.00 81.56 824 GLN A CA 1
ATOM 6836 C C . GLN A 1 824 ? -15.004 -18.027 0.169 1.00 81.56 824 GLN A C 1
ATOM 6838 O O . GLN A 1 824 ? -16.064 -17.462 0.441 1.00 81.56 824 GLN A O 1
ATOM 6843 N N . THR A 1 825 ? -13.819 -17.457 0.362 1.00 77.56 825 THR A N 1
ATOM 6844 C CA . THR A 1 825 ? -13.643 -16.072 0.813 1.00 77.56 825 THR A CA 1
ATOM 6845 C C . THR A 1 825 ? -12.321 -15.512 0.280 1.00 77.56 825 THR A C 1
ATOM 6847 O O . THR A 1 825 ? -11.352 -16.268 0.174 1.00 77.56 825 THR A O 1
ATOM 6850 N N . PRO A 1 826 ? -12.218 -14.203 -0.001 1.00 76.00 826 PRO A N 1
ATOM 6851 C CA . PRO A 1 826 ? -10.944 -13.590 -0.369 1.00 76.00 826 PRO A CA 1
ATOM 6852 C C . PRO A 1 826 ? -10.052 -13.407 0.868 1.00 76.00 826 PRO A C 1
ATOM 6854 O O . PRO A 1 826 ? -10.043 -12.343 1.487 1.00 76.00 826 PRO A O 1
ATOM 6857 N N . ILE A 1 827 ? -9.336 -14.461 1.288 1.00 71.31 827 ILE A N 1
ATOM 6858 C CA . ILE A 1 827 ? -8.530 -14.455 2.528 1.00 71.31 827 ILE A CA 1
ATOM 6859 C C . ILE A 1 827 ? -7.508 -13.316 2.528 1.00 71.31 827 ILE A C 1
ATOM 6861 O O . ILE A 1 827 ? -7.432 -12.588 3.514 1.00 71.31 827 ILE A O 1
ATOM 6865 N N . ASN A 1 828 ? -6.785 -13.108 1.424 1.00 68.06 828 ASN A N 1
ATOM 6866 C CA . ASN A 1 828 ? -5.765 -12.057 1.303 1.00 68.06 828 ASN A CA 1
ATOM 6867 C C . ASN A 1 828 ? -6.339 -10.664 1.581 1.00 68.06 828 ASN A C 1
ATOM 6869 O O . ASN A 1 828 ? -5.784 -9.895 2.368 1.00 68.06 828 ASN A O 1
ATOM 6873 N N . GLN A 1 829 ? -7.512 -10.366 1.022 1.00 74.75 829 GLN A N 1
ATOM 6874 C CA . GLN A 1 829 ? -8.208 -9.122 1.321 1.00 74.75 829 GLN A CA 1
ATOM 6875 C C . GLN A 1 829 ? -8.667 -9.061 2.785 1.00 74.75 829 GLN A C 1
ATOM 6877 O O . GLN A 1 829 ? -8.491 -8.042 3.453 1.00 74.75 829 GLN A O 1
ATOM 6882 N N . GLN A 1 830 ? -9.247 -10.145 3.304 1.00 72.75 830 GLN A N 1
ATOM 6883 C CA . GLN A 1 830 ? -9.729 -10.200 4.684 1.00 72.75 830 GLN A CA 1
ATOM 6884 C C . GLN A 1 830 ? -8.579 -10.004 5.689 1.00 72.75 830 GLN A C 1
ATOM 6886 O O . GLN A 1 830 ? -8.777 -9.340 6.705 1.00 72.75 830 GLN A O 1
ATOM 6891 N N . MET A 1 831 ? -7.368 -10.482 5.391 1.00 68.50 831 MET A N 1
ATOM 6892 C CA . MET A 1 831 ? -6.173 -10.263 6.215 1.00 68.50 831 MET A CA 1
ATOM 6893 C C . MET A 1 831 ? -5.673 -8.819 6.169 1.00 68.50 831 MET A C 1
ATOM 6895 O O . MET A 1 831 ? -5.387 -8.258 7.228 1.00 68.50 831 MET A O 1
ATOM 6899 N N . ARG A 1 832 ? -5.648 -8.176 4.990 1.00 67.50 832 ARG A N 1
ATOM 6900 C CA . ARG A 1 832 ? -5.357 -6.729 4.876 1.00 67.50 832 ARG A CA 1
ATOM 6901 C C . ARG A 1 832 ? -6.356 -5.893 5.673 1.00 67.50 832 ARG A C 1
ATOM 6903 O O . ARG A 1 832 ? -5.989 -4.957 6.376 1.00 67.50 832 ARG A O 1
ATOM 6910 N N . LEU A 1 833 ? -7.622 -6.305 5.645 1.00 68.06 833 LEU A N 1
ATOM 6911 C CA . LEU A 1 833 ? -8.680 -5.744 6.476 1.00 68.06 833 LEU A CA 1
ATOM 6912 C C . LEU A 1 833 ? -8.608 -6.200 7.943 1.00 68.06 833 LEU A C 1
ATOM 6914 O O . LEU A 1 833 ? -9.514 -5.879 8.699 1.00 68.06 833 LEU A O 1
ATOM 6918 N N . GLY A 1 834 ? -7.601 -6.963 8.381 1.00 61.81 834 GLY A N 1
ATOM 6919 C CA . GLY A 1 834 ? -7.479 -7.454 9.762 1.00 61.81 834 GLY A CA 1
ATOM 6920 C C . GLY A 1 834 ? -8.734 -8.170 10.274 1.00 61.81 834 GLY A C 1
ATOM 6921 O O . GLY A 1 834 ? -9.098 -8.070 11.448 1.00 61.81 834 GLY A O 1
ATOM 6922 N N . THR A 1 835 ? -9.455 -8.827 9.369 1.00 65.50 835 THR A N 1
ATOM 6923 C CA . THR A 1 835 ? -10.657 -9.606 9.655 1.00 65.50 835 THR A CA 1
ATOM 6924 C C . THR A 1 835 ? -10.301 -11.083 9.690 1.00 65.50 835 THR A C 1
ATOM 6926 O O . THR A 1 835 ? -9.779 -11.639 8.728 1.00 65.50 835 THR A O 1
ATOM 6929 N N . VAL A 1 836 ? -10.608 -11.740 10.808 1.00 61.38 836 VAL A N 1
ATOM 6930 C CA . VAL A 1 836 ? -10.486 -13.195 10.907 1.00 61.38 836 VAL A CA 1
ATOM 6931 C C . VAL A 1 836 ? -11.744 -13.804 10.303 1.00 61.38 836 VAL A C 1
ATOM 6933 O O . VAL A 1 836 ? -12.864 -13.573 10.772 1.00 61.38 836 VAL A O 1
ATOM 6936 N N . VAL A 1 837 ? -11.576 -14.571 9.229 1.00 65.56 837 VAL A N 1
ATOM 6937 C CA . VAL A 1 837 ? -12.694 -15.233 8.557 1.00 65.56 837 VAL A CA 1
ATOM 6938 C C . VAL A 1 837 ? -13.091 -16.486 9.336 1.00 65.56 837 VAL A C 1
ATOM 6940 O O . VAL A 1 837 ? -12.729 -17.604 8.997 1.00 65.56 837 VAL A O 1
ATOM 6943 N N . GLU A 1 838 ? -13.845 -16.294 10.417 1.00 65.75 838 GLU A N 1
ATOM 6944 C CA . GLU A 1 838 ? -14.243 -17.396 11.304 1.00 65.75 838 GLU A CA 1
ATOM 6945 C C . GLU A 1 838 ? -15.553 -18.068 10.884 1.00 65.75 838 GLU A C 1
ATOM 6947 O O . GLU A 1 838 ? -15.797 -19.227 11.205 1.00 65.75 838 GLU A O 1
ATOM 6952 N N . LYS A 1 839 ? -16.455 -17.348 10.209 1.00 73.06 839 LYS A N 1
ATOM 6953 C CA . LYS A 1 839 ? -17.817 -17.825 9.924 1.00 73.06 839 LYS A CA 1
ATOM 6954 C C . LYS A 1 839 ? -18.208 -17.572 8.475 1.00 73.06 839 LYS A C 1
ATOM 6956 O O . LYS A 1 839 ? -17.972 -16.481 7.958 1.00 73.06 839 LYS A O 1
ATOM 6961 N N . CYS A 1 840 ? -18.889 -18.540 7.865 1.00 79.38 840 CYS A N 1
ATOM 6962 C CA . CYS A 1 840 ? -19.561 -18.340 6.584 1.00 79.38 840 CYS A CA 1
ATOM 6963 C C . CYS A 1 840 ? -20.693 -17.303 6.713 1.00 79.38 840 CYS A C 1
ATOM 6965 O O . CYS A 1 840 ? -21.193 -17.043 7.815 1.00 79.38 840 CYS A O 1
ATOM 6967 N N . SER A 1 841 ? -21.122 -16.733 5.586 1.00 80.56 841 SER A N 1
ATOM 6968 C CA . SER A 1 841 ? -22.176 -15.709 5.508 1.00 80.56 841 SER A CA 1
ATOM 6969 C C . SER A 1 841 ? -23.456 -16.112 6.254 1.00 80.56 841 SER A C 1
ATOM 6971 O O . SER A 1 841 ? -23.945 -15.355 7.093 1.00 80.56 841 SER A O 1
ATOM 6973 N N . SER A 1 842 ? -23.942 -17.340 6.059 1.00 77.94 842 SER A N 1
ATOM 6974 C CA . SER A 1 842 ? -25.141 -17.849 6.741 1.00 77.94 842 SER A CA 1
ATOM 6975 C C . SER A 1 842 ? -24.985 -17.893 8.265 1.00 77.94 842 SER A C 1
ATOM 6977 O O . SER A 1 842 ? -25.910 -17.531 8.994 1.00 77.94 842 SER A O 1
ATOM 6979 N N . CYS A 1 843 ? -23.811 -18.295 8.767 1.00 76.56 843 CYS A N 1
ATOM 6980 C CA . CYS A 1 843 ? -23.526 -18.343 10.204 1.00 76.56 843 CYS A CA 1
ATOM 6981 C C . CYS A 1 843 ? -23.264 -16.963 10.820 1.00 76.56 843 CYS A C 1
ATOM 6983 O O . CYS A 1 843 ? -23.459 -16.816 12.028 1.00 76.56 843 CYS A O 1
ATOM 6985 N N . LYS A 1 844 ? -22.837 -15.963 10.036 1.00 75.25 844 LYS A N 1
ATOM 6986 C CA . LYS A 1 844 ? -22.738 -14.570 10.504 1.00 75.25 844 LYS A CA 1
ATOM 6987 C C . LYS A 1 844 ? -24.121 -13.997 10.839 1.00 75.25 844 LYS A C 1
ATOM 6989 O O . LYS A 1 844 ? -24.251 -13.323 11.852 1.00 75.25 844 LYS A O 1
ATOM 6994 N N . VAL A 1 845 ? -25.144 -14.331 10.048 1.00 72.94 845 VAL A N 1
ATOM 6995 C CA . VAL A 1 845 ? -26.523 -13.839 10.235 1.00 72.94 845 VAL A CA 1
ATOM 6996 C C . VAL A 1 845 ? -27.325 -14.704 11.217 1.00 72.94 845 VAL A C 1
ATOM 6998 O O . VAL A 1 845 ? -27.940 -14.198 12.149 1.00 72.94 845 VAL A O 1
ATOM 7001 N N . SER A 1 846 ? -27.312 -16.028 11.040 1.00 65.62 846 SER A N 1
ATOM 7002 C CA . SER A 1 846 ? -28.315 -16.920 11.655 1.00 65.62 846 SER A CA 1
ATOM 7003 C C . SER A 1 846 ? -27.915 -17.497 13.020 1.00 65.62 846 SER A C 1
ATOM 7005 O O . SER A 1 846 ? -28.759 -18.012 13.752 1.00 65.62 846 SER A O 1
ATOM 7007 N N . CYS A 1 847 ? -26.631 -17.443 13.388 1.00 66.94 847 CYS A N 1
ATOM 7008 C CA . CYS A 1 847 ? -26.101 -18.089 14.599 1.00 66.94 847 CYS A CA 1
ATOM 7009 C C . CYS A 1 847 ? -25.805 -17.103 15.746 1.00 66.94 847 CYS A C 1
ATOM 7011 O O . CYS A 1 847 ? -24.930 -17.366 16.570 1.00 66.94 847 CYS A O 1
ATOM 7013 N N . LEU A 1 848 ? -26.511 -15.968 15.806 1.00 57.28 848 LEU A N 1
ATOM 7014 C CA . LEU A 1 848 ? -26.334 -14.946 16.851 1.00 57.28 848 LEU A CA 1
ATOM 7015 C C . LEU A 1 848 ? -26.763 -15.418 18.257 1.00 57.28 848 LEU A C 1
ATOM 7017 O O . LEU A 1 848 ? -26.289 -14.882 19.253 1.00 57.28 848 LEU A O 1
ATOM 7021 N N . GLN A 1 849 ? -27.604 -16.453 18.358 1.00 55.69 849 GLN A N 1
ATOM 7022 C CA . GLN A 1 849 ? -28.060 -17.022 19.632 1.00 55.69 849 GLN A CA 1
ATOM 7023 C C . GLN A 1 849 ? -27.245 -18.278 19.991 1.00 55.69 849 GLN A C 1
ATOM 7025 O O . GLN A 1 849 ? -27.474 -19.352 19.432 1.00 55.69 849 GLN A O 1
ATOM 7030 N N . ARG A 1 850 ? -26.291 -18.123 20.917 1.00 59.72 850 ARG A N 1
ATOM 7031 C CA . ARG A 1 850 ? -25.534 -19.214 21.560 1.00 59.72 850 ARG A CA 1
ATOM 7032 C C . ARG A 1 850 ? -26.445 -19.909 22.574 1.00 59.72 850 ARG A C 1
ATOM 7034 O O . ARG A 1 850 ? -27.096 -19.179 23.313 1.00 59.72 850 ARG A O 1
ATOM 7041 N N . ASN A 1 851 ? -26.529 -21.249 22.540 1.00 60.78 851 ASN A N 1
ATOM 7042 C CA . ASN A 1 851 ? -27.056 -22.165 23.587 1.00 60.78 851 ASN A CA 1
ATOM 7043 C C . ASN A 1 851 ? -27.513 -23.543 23.037 1.00 60.78 851 ASN A C 1
ATOM 7045 O O . ASN A 1 851 ? -28.187 -24.282 23.752 1.00 60.78 851 ASN A O 1
ATOM 7049 N N . LEU A 1 852 ? -27.177 -23.934 21.796 1.00 70.94 852 LEU A N 1
ATOM 7050 C CA . LEU A 1 852 ? -27.643 -25.202 21.213 1.00 70.94 852 LEU A CA 1
ATOM 7051 C C . LEU A 1 852 ? -26.474 -26.026 20.658 1.00 70.94 852 LEU A C 1
ATOM 7053 O O . LEU A 1 852 ? -26.220 -26.067 19.453 1.00 70.94 852 LEU A O 1
ATOM 7057 N N . ALA A 1 853 ? -25.781 -26.721 21.563 1.00 79.31 853 ALA A N 1
ATOM 7058 C CA . ALA A 1 853 ? -24.667 -27.597 21.223 1.00 79.31 853 ALA A CA 1
ATOM 7059 C C . ALA A 1 853 ? -25.105 -29.059 21.074 1.00 79.31 853 ALA A C 1
ATOM 7061 O O . ALA A 1 853 ? -25.873 -29.587 21.879 1.00 79.31 853 ALA A O 1
ATOM 7062 N N . CYS A 1 854 ? -24.549 -29.753 20.080 1.00 84.25 854 CYS A N 1
ATOM 7063 C CA . CYS A 1 854 ? -24.678 -31.199 19.988 1.00 84.25 854 CYS A CA 1
ATOM 7064 C C . CYS A 1 854 ? -23.992 -31.871 21.185 1.00 84.25 854 CYS A C 1
ATOM 7066 O O . CYS A 1 854 ? -22.816 -31.615 21.457 1.00 84.25 854 CYS A O 1
ATOM 7068 N N . VAL A 1 855 ? -24.699 -32.769 21.872 1.00 85.25 855 VAL A N 1
ATOM 7069 C CA . VAL A 1 855 ? -24.198 -33.434 23.083 1.00 85.25 855 VAL A CA 1
ATOM 7070 C C . VAL A 1 855 ? -22.919 -34.254 22.844 1.00 85.25 855 VAL A C 1
ATOM 7072 O O . VAL A 1 855 ? -22.044 -34.245 23.713 1.00 85.25 855 VAL A O 1
ATOM 7075 N N . TYR A 1 856 ? -22.757 -34.848 21.654 1.00 85.44 856 TYR A N 1
ATOM 7076 C CA . TYR A 1 856 ? -21.614 -35.693 21.279 1.00 85.44 856 TYR A CA 1
ATOM 7077 C C . TYR A 1 856 ? -20.459 -34.884 20.656 1.00 85.44 856 TYR A C 1
ATOM 7079 O O . TYR A 1 856 ? -19.426 -34.678 21.295 1.00 85.44 856 TYR A O 1
ATOM 7087 N N . CYS A 1 857 ? -20.641 -34.329 19.450 1.00 77.94 857 CYS A N 1
ATOM 7088 C CA . CYS A 1 857 ? -19.570 -33.632 18.712 1.00 77.94 857 CYS A CA 1
ATOM 7089 C C . CYS A 1 857 ? -19.270 -32.194 19.178 1.00 77.94 857 CYS A C 1
ATOM 7091 O O . CYS A 1 857 ? -18.322 -31.574 18.681 1.00 77.94 857 CYS A O 1
ATOM 7093 N N . LYS A 1 858 ? -20.080 -31.646 20.096 1.00 79.38 858 LYS A N 1
ATOM 7094 C CA . LYS A 1 858 ? -19.986 -30.271 20.626 1.00 79.38 858 LYS A CA 1
ATOM 7095 C C . LYS A 1 858 ? -20.068 -29.154 19.574 1.00 79.38 858 LYS A C 1
ATOM 7097 O O . LYS A 1 858 ? -19.708 -28.020 19.870 1.00 79.38 858 LYS A O 1
ATOM 7102 N N . ILE A 1 859 ? -20.549 -29.444 18.360 1.00 75.81 859 ILE A N 1
ATOM 7103 C CA . ILE A 1 859 ? -20.900 -28.407 17.377 1.00 75.81 859 ILE A CA 1
ATOM 7104 C C . ILE A 1 859 ? -22.028 -27.554 17.963 1.00 75.81 859 ILE A C 1
ATOM 7106 O O . ILE A 1 859 ? -23.050 -28.112 18.349 1.00 75.81 859 ILE A O 1
ATOM 7110 N N . ASP A 1 860 ? -21.850 -26.235 18.003 1.00 75.94 860 ASP A N 1
ATOM 7111 C CA . ASP A 1 860 ? -22.833 -25.249 18.476 1.00 75.94 860 ASP A CA 1
ATOM 7112 C C . ASP A 1 860 ? -23.234 -24.346 17.300 1.00 75.94 860 ASP A C 1
ATOM 7114 O O . ASP A 1 860 ? -22.664 -23.280 17.054 1.00 75.94 860 ASP A O 1
ATOM 7118 N N . CYS A 1 861 ? -24.150 -24.855 16.473 1.00 75.06 861 CYS A N 1
ATOM 7119 C CA . CYS A 1 861 ? -24.617 -24.180 15.267 1.00 75.06 861 CYS A CA 1
ATOM 7120 C C . CYS A 1 861 ? -26.092 -24.492 15.023 1.00 75.06 861 CYS A C 1
ATOM 7122 O O . CYS A 1 861 ? -26.453 -25.631 14.725 1.00 75.06 861 CYS A O 1
ATOM 7124 N N . LYS A 1 862 ? -26.936 -23.458 15.054 1.00 74.12 862 LYS A N 1
ATOM 7125 C CA . LYS A 1 862 ? -28.386 -23.578 14.838 1.00 74.12 862 LYS A CA 1
ATOM 7126 C C . LYS A 1 862 ? -28.783 -24.168 13.487 1.00 74.12 862 LYS A C 1
ATOM 7128 O O . LYS A 1 862 ? -29.835 -24.779 13.377 1.00 74.12 862 LYS A O 1
ATOM 7133 N N . LEU A 1 863 ? -27.942 -24.010 12.465 1.00 74.06 863 LEU A N 1
ATOM 7134 C CA . LEU A 1 863 ? -28.179 -24.590 11.138 1.00 74.06 863 LEU A CA 1
ATOM 7135 C C . LEU A 1 863 ? -27.868 -26.097 11.080 1.00 74.06 863 LEU A C 1
ATOM 7137 O O . LEU A 1 863 ? -28.208 -26.760 10.103 1.00 74.06 863 LEU A O 1
ATOM 7141 N N . LYS A 1 864 ? -27.172 -26.640 12.086 1.00 76.44 864 LYS A N 1
ATOM 7142 C CA . LYS A 1 864 ? -26.674 -28.024 12.097 1.00 76.44 864 LYS A CA 1
ATOM 7143 C C . LYS A 1 864 ? -27.220 -28.865 13.242 1.00 76.44 864 LYS A C 1
ATOM 7145 O O . LYS A 1 864 ? -27.159 -30.090 13.133 1.00 76.44 864 LYS A O 1
ATOM 7150 N N . VAL A 1 865 ? -27.705 -28.233 14.309 1.00 82.50 865 VAL A N 1
ATOM 7151 C CA . VAL A 1 865 ? -28.169 -28.881 15.538 1.00 82.50 865 VAL A CA 1
ATOM 7152 C C . VAL A 1 865 ? -29.669 -28.668 15.697 1.00 82.50 865 VAL A C 1
ATOM 7154 O O . VAL A 1 865 ? -30.136 -27.531 15.683 1.00 82.50 865 VAL A O 1
ATOM 7157 N N . SER A 1 866 ? -30.410 -29.762 15.863 1.00 84.00 866 SER A N 1
ATOM 7158 C CA . SER A 1 866 ? -31.819 -29.763 16.253 1.00 84.00 866 SER A CA 1
ATOM 7159 C C . SER A 1 866 ? -31.970 -30.222 17.701 1.00 84.00 866 SER A C 1
ATOM 7161 O O . SER A 1 866 ? -31.117 -30.923 18.246 1.00 84.00 866 SER A O 1
ATOM 7163 N N . ASN A 1 867 ? -33.067 -29.808 18.324 1.00 85.75 867 ASN A N 1
ATOM 7164 C CA . ASN A 1 867 ? -33.489 -30.307 19.623 1.00 85.75 867 ASN A CA 1
ATOM 7165 C C . ASN A 1 867 ? -34.285 -31.602 19.435 1.00 85.75 867 ASN A C 1
ATOM 7167 O O . ASN A 1 867 ? -35.265 -31.607 18.695 1.00 85.75 867 ASN A O 1
ATOM 7171 N N . GLU A 1 868 ? -33.902 -32.668 20.131 1.00 85.69 868 GLU A N 1
ATOM 7172 C CA . GLU A 1 868 ? -34.657 -33.923 20.196 1.00 85.69 868 GLU A CA 1
ATOM 7173 C C . GLU A 1 868 ? -35.016 -34.228 21.658 1.00 85.69 868 GLU A C 1
ATOM 7175 O O . GLU A 1 868 ? -34.247 -33.912 22.569 1.00 85.69 868 GLU A O 1
ATOM 7180 N N . LYS A 1 869 ? -36.182 -34.838 21.896 1.00 85.75 869 LYS A N 1
ATOM 7181 C CA . LYS A 1 869 ? -36.617 -35.255 23.238 1.00 85.75 869 LYS A CA 1
ATOM 7182 C C . LYS A 1 869 ? -36.178 -36.700 23.484 1.00 85.75 869 LYS A C 1
ATOM 7184 O O . LYS A 1 869 ? -36.645 -37.594 22.787 1.00 85.75 869 LYS A O 1
ATOM 7189 N N . ILE A 1 870 ? -35.295 -36.918 24.456 1.00 85.88 870 ILE A N 1
ATOM 7190 C CA . ILE A 1 870 ? -34.774 -38.235 24.861 1.00 85.88 870 ILE A CA 1
ATOM 7191 C C . ILE A 1 870 ? -34.833 -38.303 26.391 1.00 85.88 870 ILE A C 1
ATOM 7193 O O . ILE A 1 870 ? -34.363 -37.379 27.050 1.00 85.88 870 ILE A O 1
ATOM 7197 N N . ASP A 1 871 ? -35.419 -39.360 26.966 1.00 82.62 871 ASP A N 1
ATOM 7198 C CA . ASP A 1 871 ? -35.631 -39.487 28.426 1.00 82.62 871 ASP A CA 1
ATOM 7199 C C . ASP A 1 871 ? -36.273 -38.244 29.065 1.00 82.62 871 ASP A C 1
ATOM 7201 O O . ASP A 1 871 ? -35.802 -37.717 30.070 1.00 82.62 871 ASP A O 1
ATOM 7205 N N . GLU A 1 872 ? -37.321 -37.717 28.426 1.00 80.62 872 GLU A N 1
ATOM 7206 C CA . GLU A 1 872 ? -38.037 -36.504 28.856 1.00 80.62 872 GLU A CA 1
ATOM 7207 C C . GLU A 1 872 ? -37.193 -35.216 28.903 1.00 80.62 872 GLU A C 1
ATOM 7209 O O . GLU A 1 872 ? -37.726 -34.143 29.182 1.00 80.62 872 GLU A O 1
ATOM 7214 N N . LYS A 1 873 ? -35.912 -35.283 28.528 1.00 82.12 873 LYS A N 1
ATOM 7215 C CA . LYS A 1 873 ? -34.992 -34.150 28.443 1.00 82.12 873 LYS A CA 1
ATOM 7216 C C . LYS A 1 873 ? -34.824 -33.707 26.994 1.00 82.12 873 LYS A C 1
ATOM 7218 O O . LYS A 1 873 ? -34.797 -34.517 26.068 1.00 82.12 873 LYS A O 1
ATOM 7223 N N . MET A 1 874 ? -34.689 -32.400 26.798 1.00 85.25 874 MET A N 1
ATOM 7224 C CA . MET A 1 874 ? -34.350 -31.828 25.495 1.00 85.25 874 MET A CA 1
ATOM 7225 C C . MET A 1 874 ? -32.836 -31.875 25.300 1.00 85.25 874 MET A C 1
ATOM 7227 O O . MET A 1 874 ? -32.088 -31.342 26.119 1.00 85.25 874 MET A O 1
ATOM 7231 N N . ILE A 1 875 ? -32.385 -32.512 24.221 1.00 86.75 875 ILE A N 1
ATOM 7232 C CA . ILE A 1 875 ? -30.967 -32.713 23.920 1.00 86.75 875 ILE A CA 1
ATOM 7233 C C . ILE A 1 875 ? -30.665 -32.191 22.517 1.00 86.75 875 ILE A C 1
ATOM 7235 O O . ILE A 1 875 ? -31.373 -32.493 21.557 1.00 86.75 875 ILE A O 1
ATOM 7239 N N . GLY A 1 876 ? -29.581 -31.425 22.387 1.00 87.25 876 GLY A N 1
ATOM 7240 C CA . GLY A 1 876 ? -29.079 -30.984 21.090 1.00 87.25 876 GLY A CA 1
ATOM 7241 C C . GLY A 1 876 ? -28.384 -32.124 20.343 1.00 87.25 876 GLY A C 1
ATOM 7242 O O . GLY A 1 876 ? -27.437 -32.733 20.853 1.00 87.25 876 GLY A O 1
ATOM 7243 N N . LEU A 1 877 ? -28.798 -32.385 19.104 1.00 86.81 877 LEU A N 1
ATOM 7244 C CA . LEU A 1 877 ? -28.182 -33.367 18.213 1.00 86.81 877 LEU A CA 1
ATOM 7245 C C . LEU A 1 877 ? -27.883 -32.756 16.847 1.00 86.81 877 LEU A C 1
ATOM 7247 O O . LEU A 1 877 ? -28.728 -32.102 16.244 1.00 86.81 877 LEU A O 1
ATOM 7251 N N . CYS A 1 878 ? -26.667 -32.974 16.338 1.00 85.06 878 CYS A N 1
ATOM 7252 C CA . CYS A 1 878 ? -26.364 -32.604 14.961 1.00 85.06 878 CYS A CA 1
ATOM 7253 C C . CYS A 1 878 ? -26.990 -33.605 13.978 1.00 85.06 878 CYS A C 1
ATOM 7255 O O . CYS A 1 878 ? -27.264 -34.751 14.344 1.00 85.06 878 CYS A O 1
ATOM 7257 N N . ARG A 1 879 ? -27.171 -33.198 12.715 1.00 81.69 879 ARG A N 1
ATOM 7258 C CA . ARG A 1 879 ? -27.764 -34.044 11.658 1.00 81.69 879 ARG A CA 1
ATOM 7259 C C . ARG A 1 879 ? -27.145 -35.444 11.575 1.00 81.69 879 ARG A C 1
ATOM 7261 O O . ARG A 1 879 ? -27.877 -36.425 11.489 1.00 81.69 879 ARG A O 1
ATOM 7268 N N . GLU A 1 880 ? -25.818 -35.536 11.618 1.00 81.19 880 GLU A N 1
ATOM 7269 C CA . GLU A 1 880 ? -25.111 -36.821 11.535 1.00 81.19 880 GLU A CA 1
ATOM 7270 C C . GLU A 1 880 ? -25.313 -37.662 12.796 1.00 81.19 880 GLU A C 1
ATOM 7272 O O . GLU A 1 880 ? -25.585 -38.855 12.701 1.00 81.19 880 GLU A O 1
ATOM 7277 N N . GLY A 1 881 ? -25.314 -37.031 13.974 1.00 85.75 881 GLY A N 1
ATOM 7278 C CA . GLY A 1 881 ? -25.611 -37.727 15.222 1.00 85.75 881 GLY A CA 1
ATOM 7279 C C . GLY A 1 881 ? -27.024 -38.294 15.257 1.00 85.75 881 GLY A C 1
ATOM 7280 O O . GLY A 1 881 ? -27.208 -39.441 15.653 1.00 85.75 881 GLY A O 1
ATOM 7281 N N . ARG A 1 882 ? -27.999 -37.523 14.763 1.00 86.62 882 ARG A N 1
ATOM 7282 C CA . ARG A 1 882 ? -29.398 -37.941 14.636 1.00 86.62 882 ARG A CA 1
ATOM 7283 C C . ARG A 1 882 ? -29.553 -39.135 13.690 1.00 86.62 882 ARG A C 1
ATOM 7285 O O . ARG A 1 882 ? -30.214 -40.101 14.059 1.00 86.62 882 ARG A O 1
ATOM 7292 N N . LYS A 1 883 ? -28.934 -39.082 12.504 1.00 84.12 883 LYS A N 1
ATOM 7293 C CA . LYS A 1 883 ? -28.935 -40.199 11.542 1.00 84.12 883 LYS A CA 1
ATOM 7294 C C . LYS A 1 883 ? -28.295 -41.448 12.143 1.00 84.12 883 LYS A C 1
ATOM 7296 O O . LYS A 1 883 ? -28.885 -42.522 12.069 1.00 84.12 883 LYS A O 1
ATOM 7301 N N . TYR A 1 884 ? -27.127 -41.296 12.768 1.00 88.06 884 TYR A N 1
ATOM 7302 C CA . TYR A 1 884 ? -26.398 -42.406 13.367 1.00 88.06 884 TYR A CA 1
ATOM 7303 C C . TYR A 1 884 ? -27.223 -43.113 14.444 1.00 88.06 884 TYR A C 1
ATOM 7305 O O . TYR A 1 884 ? -27.482 -44.306 14.301 1.00 88.06 884 TYR A O 1
ATOM 7313 N N . ILE A 1 885 ? -27.734 -42.393 15.455 1.00 88.00 885 ILE A N 1
ATOM 7314 C CA . ILE A 1 885 ? -28.538 -43.041 16.505 1.00 88.00 885 ILE A CA 1
ATOM 7315 C C . ILE A 1 885 ? -29.799 -43.683 15.940 1.00 88.00 885 ILE A C 1
ATOM 7317 O O . ILE A 1 885 ? -30.108 -44.798 16.325 1.00 88.00 885 ILE A O 1
ATOM 7321 N N . SER A 1 886 ? -30.476 -43.054 14.970 1.00 86.69 886 SER A N 1
ATOM 7322 C CA . SER A 1 886 ? -31.674 -43.636 14.345 1.00 86.69 886 SER A CA 1
ATOM 7323 C C . SER A 1 886 ? -31.401 -44.936 13.577 1.00 86.69 886 SER A C 1
ATOM 7325 O O . SER A 1 886 ? -32.322 -45.716 13.347 1.00 86.69 886 SER A O 1
ATOM 7327 N N . SER A 1 887 ? -30.141 -45.184 13.202 1.00 86.56 887 SER A N 1
ATOM 7328 C CA . SER A 1 887 ? -29.713 -46.419 12.539 1.00 86.56 887 SER A CA 1
ATOM 7329 C C . SER A 1 887 ? -29.325 -47.539 13.508 1.00 86.56 887 SER A C 1
ATOM 7331 O O . SER A 1 887 ? -29.252 -48.698 13.094 1.00 86.56 887 SER A O 1
ATOM 7333 N N . LEU A 1 888 ? -29.094 -47.221 14.788 1.00 88.44 888 LEU A N 1
ATOM 7334 C CA . LEU A 1 888 ? -28.711 -48.212 15.788 1.00 88.44 888 LEU A CA 1
ATOM 7335 C C . LEU A 1 888 ? -29.848 -49.207 16.017 1.00 88.44 888 LEU A C 1
ATOM 7337 O O . LEU A 1 888 ? -31.025 -48.842 16.103 1.00 88.44 888 LEU A O 1
ATOM 7341 N N . LYS A 1 889 ? -29.477 -50.479 16.150 1.00 89.12 889 LYS A N 1
ATOM 7342 C CA . LYS A 1 889 ? -30.397 -51.574 16.451 1.00 89.12 889 LYS A CA 1
ATOM 7343 C C . LYS A 1 889 ? -30.080 -52.149 17.817 1.00 89.12 889 LYS A C 1
ATOM 7345 O O . LYS A 1 889 ? -28.920 -52.241 18.206 1.00 89.12 889 LYS A O 1
ATOM 7350 N N . CYS A 1 890 ? -31.123 -52.513 18.550 1.00 89.38 890 CYS A N 1
ATOM 7351 C CA . CYS A 1 890 ? -30.972 -53.139 19.850 1.00 89.38 890 CYS A CA 1
ATOM 7352 C C . CYS A 1 890 ? -30.216 -54.464 19.690 1.00 89.38 890 CYS A C 1
ATOM 7354 O O . CYS A 1 890 ? -30.676 -55.333 18.952 1.00 89.38 890 CYS A O 1
ATOM 7356 N N . LEU A 1 891 ? -29.126 -54.656 20.434 1.00 88.38 891 LEU A N 1
ATOM 7357 C CA . LEU A 1 891 ? -28.307 -55.873 20.377 1.00 88.38 891 LEU A CA 1
ATOM 7358 C C . LEU A 1 891 ? -29.096 -57.155 20.695 1.00 88.38 891 LEU A C 1
ATOM 7360 O O . LEU A 1 891 ? -28.755 -58.221 20.202 1.00 88.38 891 LEU A O 1
ATOM 7364 N N . SER A 1 892 ? -30.159 -57.054 21.501 1.00 88.62 892 SER A N 1
ATOM 7365 C CA . SER A 1 892 ? -30.978 -58.207 21.902 1.00 88.62 892 SER A CA 1
ATOM 7366 C C . SER A 1 892 ? -32.149 -58.520 20.962 1.00 88.62 892 SER A C 1
ATOM 7368 O O . SER A 1 892 ? -32.365 -59.680 20.640 1.00 88.62 892 SER A O 1
ATOM 7370 N N . CYS A 1 893 ? -32.926 -57.520 20.530 1.00 87.88 893 CYS A N 1
ATOM 7371 C CA . CYS A 1 893 ? -34.167 -57.739 19.767 1.00 87.88 893 CYS A CA 1
ATOM 7372 C C . CYS A 1 893 ? -34.168 -57.121 18.361 1.00 87.88 893 CYS A C 1
ATOM 7374 O O . CYS A 1 893 ? -35.191 -57.142 17.680 1.00 87.88 893 CYS A O 1
ATOM 7376 N N . ASN A 1 894 ? -33.043 -56.546 17.923 1.00 86.31 894 ASN A N 1
ATOM 7377 C CA . ASN A 1 894 ? -32.849 -55.943 16.600 1.00 86.31 894 ASN A CA 1
ATOM 7378 C C . ASN A 1 894 ? -33.786 -54.758 16.266 1.00 86.31 894 ASN A C 1
ATOM 7380 O O . ASN A 1 894 ? -33.815 -54.289 15.127 1.00 86.31 894 ASN A O 1
ATOM 7384 N N . SER A 1 895 ? -34.545 -54.241 17.241 1.00 87.44 895 SER A N 1
ATOM 7385 C CA . SER A 1 895 ? -35.411 -53.072 17.055 1.00 87.44 895 SER A CA 1
ATOM 7386 C C . SER A 1 895 ? -34.588 -51.801 16.852 1.00 87.44 895 SER A C 1
ATOM 7388 O O . SER A 1 895 ? -33.611 -51.582 17.569 1.00 87.44 895 SER A O 1
ATOM 7390 N N . THR A 1 896 ? -35.008 -50.928 15.939 1.00 87.69 896 THR A N 1
ATOM 7391 C CA . THR A 1 896 ? -34.368 -49.622 15.718 1.00 87.69 896 THR A CA 1
ATOM 7392 C C . THR A 1 896 ? -34.522 -48.712 16.933 1.00 87.69 896 THR A C 1
ATOM 7394 O O . THR A 1 896 ? -35.577 -48.705 17.568 1.00 87.69 896 THR A O 1
ATOM 7397 N N . TYR A 1 897 ? -33.497 -47.918 17.224 1.00 88.31 897 TYR A N 1
ATOM 7398 C CA . TYR A 1 897 ? -33.509 -46.903 18.273 1.00 88.31 897 TYR A CA 1
ATOM 7399 C C . TYR A 1 897 ? -34.632 -45.877 18.054 1.00 88.31 897 TYR A C 1
ATOM 7401 O O . TYR A 1 897 ? -34.773 -45.320 16.963 1.00 88.31 897 TYR A O 1
ATOM 7409 N N . LYS A 1 898 ? -35.442 -45.620 19.090 1.00 85.50 898 LYS A N 1
ATOM 7410 C CA . LYS A 1 898 ? -36.629 -44.743 19.015 1.00 85.50 898 LYS A CA 1
ATOM 7411 C C . LYS A 1 898 ? -36.528 -43.514 19.919 1.00 85.50 898 LYS A C 1
ATOM 7413 O O . LYS A 1 898 ? -37.554 -43.032 20.387 1.00 85.50 898 LYS A O 1
ATOM 7418 N N . TYR A 1 899 ? -35.316 -43.004 20.158 1.00 86.25 899 TYR A N 1
ATOM 7419 C CA . TYR A 1 899 ? -35.092 -41.866 21.069 1.00 86.25 899 TYR A CA 1
ATOM 7420 C C . TYR A 1 899 ? -35.606 -42.153 22.490 1.00 86.25 899 TYR A C 1
ATOM 7422 O O . TYR A 1 899 ? -35.982 -41.254 23.237 1.00 86.25 899 TYR A O 1
ATOM 7430 N N . ASP A 1 900 ? -35.633 -43.435 22.855 1.00 82.44 900 ASP A N 1
ATOM 7431 C CA . ASP A 1 900 ? -36.248 -43.948 24.071 1.00 82.44 900 ASP A CA 1
ATOM 7432 C C . ASP A 1 900 ? -35.345 -43.818 25.297 1.00 82.44 900 ASP A C 1
ATOM 7434 O O . ASP A 1 900 ? -35.877 -43.821 26.403 1.00 82.44 900 ASP A O 1
ATOM 7438 N N . GLN A 1 901 ? -34.026 -43.690 25.113 1.00 86.44 901 GLN A N 1
ATOM 7439 C CA . GLN A 1 901 ? -33.050 -43.528 26.197 1.00 86.44 901 GLN A CA 1
ATOM 7440 C C . GLN A 1 901 ? -31.793 -42.776 25.759 1.00 86.44 901 GLN A C 1
ATOM 7442 O O . GLN A 1 901 ? -31.345 -42.930 24.624 1.00 86.44 901 GLN A O 1
ATOM 7447 N N . PHE A 1 902 ? -31.166 -42.019 26.647 1.00 88.56 902 PHE A N 1
ATOM 7448 C CA . PHE A 1 902 ? -29.895 -41.362 26.361 1.00 88.56 902 PHE A CA 1
ATOM 7449 C C . PHE A 1 902 ? -28.749 -42.378 26.228 1.00 88.56 902 PHE A C 1
ATOM 7451 O O . PHE A 1 902 ? -28.640 -43.302 27.028 1.00 88.56 902 PHE A O 1
ATOM 7458 N N . LEU A 1 903 ? -27.884 -42.204 25.222 1.00 87.75 903 LEU A N 1
ATOM 7459 C CA . LEU A 1 903 ? -26.660 -43.000 25.069 1.00 87.75 903 LEU A CA 1
ATOM 7460 C C . LEU A 1 903 ? -25.472 -42.206 25.605 1.00 87.75 903 LEU A C 1
ATOM 7462 O O . LEU A 1 903 ? -25.217 -41.093 25.131 1.00 87.75 903 LEU A O 1
ATOM 7466 N N . GLU A 1 904 ? -24.725 -42.780 26.547 1.00 86.88 904 GLU A N 1
ATOM 7467 C CA . GLU A 1 904 ? -23.461 -42.201 27.008 1.00 86.88 904 GLU A CA 1
ATOM 7468 C C . GLU A 1 904 ? -22.413 -42.190 25.885 1.00 86.88 904 GLU A C 1
ATOM 7470 O O . GLU A 1 904 ? -22.504 -42.971 24.938 1.00 86.88 904 GLU A O 1
ATOM 7475 N N . ASN A 1 905 ? -21.385 -41.333 25.984 1.00 82.44 905 ASN A N 1
ATOM 7476 C CA . ASN A 1 905 ? -20.379 -41.182 24.919 1.00 82.44 905 ASN A CA 1
ATOM 7477 C C . ASN A 1 905 ? -19.767 -42.523 24.495 1.00 82.44 905 ASN A C 1
ATOM 7479 O O . ASN A 1 905 ? -19.655 -42.774 23.306 1.00 82.44 905 ASN A O 1
ATOM 7483 N N . ASN A 1 906 ? -19.437 -43.404 25.442 1.00 82.56 906 ASN A N 1
ATOM 7484 C CA . ASN A 1 906 ? -18.827 -44.695 25.126 1.00 82.56 906 ASN A CA 1
ATOM 7485 C C . ASN A 1 906 ? -19.789 -45.620 24.353 1.00 82.56 906 ASN A C 1
ATOM 7487 O O . ASN A 1 906 ? -19.421 -46.218 23.347 1.00 82.56 906 ASN A O 1
ATOM 7491 N N . GLN A 1 907 ? -21.055 -45.683 24.776 1.00 85.50 907 GLN A N 1
ATOM 7492 C CA . GLN A 1 907 ? -22.093 -46.466 24.095 1.00 85.50 907 GLN A CA 1
ATOM 7493 C C . GLN A 1 907 ? -22.376 -45.920 22.692 1.00 85.50 907 GLN A C 1
ATOM 7495 O O . GLN A 1 907 ? -22.508 -46.682 21.737 1.00 85.50 907 GLN A O 1
ATOM 7500 N N . TYR A 1 908 ? -22.429 -44.594 22.568 1.00 87.06 908 TYR A N 1
ATOM 7501 C CA . TYR A 1 908 ? -22.596 -43.890 21.306 1.00 87.06 908 TYR A CA 1
ATOM 7502 C C . TYR A 1 908 ? -21.426 -44.141 20.346 1.00 87.06 908 TYR A C 1
ATOM 7504 O O . TYR A 1 908 ? -21.642 -44.460 19.184 1.00 87.06 908 TYR A O 1
ATOM 7512 N N . GLU A 1 909 ? -20.187 -44.037 20.824 1.00 83.88 909 GLU A N 1
ATOM 7513 C CA . GLU A 1 909 ? -18.976 -44.246 20.023 1.00 83.88 909 GLU A CA 1
ATOM 7514 C C . GLU A 1 909 ? -18.836 -45.696 19.542 1.00 83.88 909 GLU A C 1
ATOM 7516 O O . GLU A 1 909 ? -18.423 -45.932 18.408 1.00 83.88 909 GLU A O 1
ATOM 7521 N N . GLN A 1 910 ? -19.226 -46.662 20.376 1.00 82.75 910 GLN A N 1
ATOM 7522 C CA . GLN A 1 910 ? -19.158 -48.091 20.059 1.00 82.75 910 GLN A CA 1
ATOM 7523 C C . GLN A 1 910 ? -20.404 -48.619 19.322 1.00 82.75 910 GLN A C 1
ATOM 7525 O O . GLN A 1 910 ? -20.437 -49.786 18.935 1.00 82.75 910 GLN A O 1
ATOM 7530 N N . GLY A 1 911 ? -21.439 -47.793 19.127 1.00 85.62 911 GLY A N 1
ATOM 7531 C CA . GLY A 1 911 ? -22.706 -48.210 18.514 1.00 85.62 911 GLY A CA 1
ATOM 7532 C C . GLY A 1 911 ? -23.496 -49.228 19.338 1.00 85.62 911 GLY A C 1
ATOM 7533 O O . GLY A 1 911 ? -24.278 -50.006 18.791 1.00 85.62 911 GLY A O 1
ATOM 7534 N N . ILE A 1 912 ? -23.291 -49.242 20.653 1.00 85.56 912 ILE A N 1
ATOM 7535 C CA . ILE A 1 912 ? -23.932 -50.176 21.575 1.00 85.56 912 ILE A CA 1
ATOM 7536 C C . ILE A 1 912 ? -25.281 -49.601 21.998 1.00 85.56 912 ILE A C 1
ATOM 7538 O O . ILE A 1 912 ? -25.357 -48.586 22.687 1.00 85.56 912 ILE A O 1
ATOM 7542 N N . TYR A 1 913 ? -26.361 -50.286 21.623 1.00 90.19 913 TYR A N 1
ATOM 7543 C CA . TYR A 1 913 ? -27.722 -49.946 22.030 1.00 90.19 913 TYR A CA 1
ATOM 7544 C C . TYR A 1 913 ? -28.479 -51.194 22.501 1.00 90.19 913 TYR A C 1
ATOM 7546 O O . TYR A 1 913 ? -28.469 -52.233 21.843 1.00 90.19 913 TYR A O 1
ATOM 7554 N N . LYS A 1 914 ? -29.187 -51.082 23.628 1.00 87.19 914 LYS A N 1
ATOM 7555 C CA . LYS A 1 914 ? -30.127 -52.088 24.142 1.00 87.19 914 LYS A CA 1
ATOM 7556 C C . LYS A 1 914 ? -31.427 -51.371 24.507 1.00 87.19 914 LYS A C 1
ATOM 7558 O O . LYS A 1 914 ? -31.371 -50.465 25.319 1.00 87.19 914 LYS A O 1
ATOM 7563 N N . CYS A 1 915 ? -32.572 -51.678 23.902 1.00 87.12 915 CYS A N 1
ATOM 7564 C CA . CYS A 1 915 ? -33.804 -50.925 24.178 1.00 87.12 915 CYS A CA 1
ATOM 7565 C C . CYS A 1 915 ? -34.283 -51.129 25.626 1.00 87.12 915 CYS A C 1
ATOM 7567 O O . CYS A 1 915 ? -33.964 -52.151 26.239 1.00 87.12 915 CYS A O 1
ATOM 7569 N N . LYS A 1 916 ? -35.103 -50.208 26.155 1.00 83.56 916 LYS A N 1
ATOM 7570 C CA . LYS A 1 916 ? -35.606 -50.280 27.546 1.00 83.56 916 LYS A CA 1
ATOM 7571 C C . LYS A 1 916 ? -36.247 -51.630 27.904 1.00 83.56 916 LYS A C 1
ATOM 7573 O O . LYS A 1 916 ? -36.065 -52.124 29.009 1.00 83.56 916 LYS A O 1
ATOM 7578 N N . ARG A 1 917 ? -36.935 -52.269 26.948 1.00 83.69 917 ARG A N 1
ATOM 7579 C CA . ARG A 1 917 ? -37.565 -53.596 27.121 1.00 83.69 917 ARG A CA 1
ATOM 7580 C C . ARG A 1 917 ? -36.580 -54.753 27.285 1.00 83.69 917 ARG A C 1
ATOM 7582 O O . ARG A 1 917 ? -36.993 -55.804 27.741 1.00 83.69 917 ARG A O 1
ATOM 7589 N N . CYS A 1 918 ? -35.346 -54.594 26.815 1.00 83.75 918 CYS A N 1
ATOM 7590 C CA . CYS A 1 918 ? -34.296 -55.606 26.917 1.00 83.75 918 CYS A CA 1
ATOM 7591 C C . CYS A 1 918 ? -33.269 -55.267 28.008 1.00 83.75 918 CYS A C 1
ATOM 7593 O O . CYS A 1 918 ? -32.337 -56.043 28.226 1.00 83.75 918 CYS A O 1
ATOM 7595 N N . MET A 1 919 ? -33.358 -54.077 28.610 1.00 77.69 919 MET A N 1
ATOM 7596 C CA . MET A 1 919 ? -32.574 -53.698 29.788 1.00 77.69 919 MET A CA 1
ATOM 7597 C C . MET A 1 919 ? -33.238 -54.168 31.082 1.00 77.69 919 MET A C 1
ATOM 7599 O O . MET A 1 919 ? -32.521 -54.629 31.967 1.00 77.69 919 MET A O 1
ATOM 7603 N N . ASN A 1 920 ? -34.569 -54.064 31.147 1.00 60.75 920 ASN A N 1
ATOM 7604 C CA . ASN A 1 920 ? -35.405 -54.786 32.107 1.00 60.75 920 ASN A CA 1
ATOM 7605 C C . ASN A 1 920 ? -35.475 -56.265 31.728 1.00 60.75 920 ASN A C 1
ATOM 7607 O O . ASN A 1 920 ? -35.603 -57.082 32.663 1.00 60.75 920 ASN A O 1
#

Sequence (920 aa):
MDQFQLEELCYENTQCHDWQCQKKHPRCFAGICIEGRIIDEENGKCEKPDCQLIHMTDDRFSNEPNTGQINGIYRDNICKNIQNCNNNNCKFLHPVWAKDYCFEQFKTNKCKKKCQNHSNWNQIRKNVYEKFDIQGMNPENICQKHNCKCDKHLLSDDFCIDYFRGICPLIECSKKHVFWEELKLNRKLQFEQPKLIPCIKTNAKNQKSLIENQNKINFMLDEEELKRMHKVIKQQNIIDIIFIMDCTKTMDPWIQQCHSQIANIIEKFEIQSKPYITRIAFVGYRDIIIEKQQSVIFLDRKSLILQDQNFNQNLSGKQILEKNHVVFHDLTDKIDSVKEFIKQQKAFGGGDEAEDVFAGIEKASQLNLSKHQDSVLITFLFADSPCHGKQYHDLDDDDFMDDVPLGTLENLMIRYRKLKFNNFFFCSRITKKTDKMFQIMKTAFPEISITDIQNPEDFPNLVVLSLNHSFSRISKSQLFKTLEIKAQSIKSKFIDYKCQTKEEKLKFWVDFTKTVDSQLRINETTIKINPNPEKILDNEDGVNSYIFKVFDVINNQNLVAKIPKKIVLAYNEQKEKLQRENSELPVQLSDELILEAQKFAQQRFQSQTIAKQLAQIYRDRVKNQQGAPPIFYVSPMLYKLSIPFYGLNYIYAETFINLPNIKWEKYSNNSNYINPQYYYYSSFSHFTYDETDRLLLITDLQGKFNIFSDPSIQTTNQYSQNLNEDKTNFNNEGIANFQGAHQKCSIICKELKLQQFSQTEYDQTLWEQNETQLLSVICETCDEYQEIKLEEYYTGFHKKCPQCKDLENVLHQVQCFCCRELFQTPINQQMRLGTVVEKCSSCKVSCLQRNLACVYCKIDCKLKVSNEKIDEKMIGLCREGRKYISSLKCLSCNSTYKYDQFLENNQYEQGIYKCKRCMN

InterPro domains:
  IPR004166 Alpha-type protein kinase, alpha-kinase domain [PF02816] (541-749)
  IPR004166 Alpha-type protein kinase, alpha-kinase domain [PS51158] (512-757)
  IPR004166 Alpha-type protein kinase, alpha-kinase domain [SM00811] (517-749)
  IPR052969 Threonine-specific kinase-like protein [PTHR47763] (1-757)

Foldseek 3Di:
DVPDDPVQADPLQVNDPPPPDRHFRFLQCFQEDEQLPPDPDDDSRVPPPPNRGHYDYPVRVVPDDPLDAQQQYDLRLADLPLLDDPDPSHSGDNDPLVNQADNCCANPVDDPDPDPHRDYSNRSSVVSCVLLPQQNDALVQADPDPPDDDPRHDPDPQADSCLSNRHDGDPDDSHDRDGSSVCSVPPVRPDPPPQQFFLFADCPPPCVVCCVPVVCVVVLDDVVLVVVLVVLVLLLQEAEEEEQEEQADVCQLLLVLCLVCVVVLVVVLPVVSPPGQYWYKYKYAWAFDKDADDDDDDDDDDDDDDDDDDDDDDDPRIDGDDPPRMDMDAIDSPVVVRSVVSVPGHHHHPPWQATAVVVSLVVVLVGPRRPDQNHAYAYEYHDAAHHEECQQFDDPTGPCNPVDDPCSLLVSLLSSLVSHPNYEYEYEHQDCRRVSNVVSSCVSVVRYHYHYDDGSVCVSVVVSVSSVVSVVVVPPLSPLPWDKWKKKKKFFADDDDDDDDPVSLLVCLLCVVVNRVVGIFIDIWIKTKSLDFDDDPPPCPPDQWTWIWMATSLLRAIKIWTFGPVLLVQLVVQVVVCVVVVHPDHRADDPVSQVVRQLVQVLQQVQLVLLQNLLVVVCVLCLPPAQQANAHEWGKMWIQTPDDRSNYRITIMTGDDPDSPFDKDFQFALAQDGDLQPNSVLLSQLSSCQSSVNAKGWTRFIDTDRYGGDIQIEGEPVRDDSSVPPPSHPHVNSVVSSLNNPVAAAPSNVVSVGDDSYDDHHRDRGHDDDQQDWDWAAALQSRDIDTDGPVCVSVPVRNHDPVLVVLQVDWDWDAAQQQRDTDTGSSSSCVSSSHDRRHDPCCVPPQPDFDAAAPRNRRTHPVFWDWDQAPNDTGIHGPSNVVSQQQQAAPPPRHGHDSHHDDDNVCSSVSHDHHPVRVD